Protein AF-0000000075334860 (afdb_homodimer)

Sequence (1524 aa):
MQYESEFEVPSGFGEIGAILVENEHHKEMYLKDIVLDGLPNGPVNVTCNSWLHSKHDNKQKRVFFTNKLYLPSQTPDGLKRYRAEELTILRGNGQGERKTYDRIYDYDVYNDLGDPDKKPELARPVLGGKQNPYPRRCRTGRPRCDTDQFSEKREGNFYVPRDEAFSEVKQLTFSAKTVYSVLHALVPSLETAFVDPDLGFPYFSAIDALFNEGVNLPPLKQEGFWNTLLPRLVKAIEDTGDNILLFETPETMDRDKFFWFRDEEFSRQTLAGLNPYSIRLITEWPLKSTLDPEIYGPPESAITTELIEKEIGGMISVEEAIKQKKLFILDYHDLFLPYVEKVRQLKSTTLYGSRTIFFLTPAGTLRPIAIELTRPPMNGKPQWKQVFLPSWHSTECWLWKLAKAHVLAHDAGYHQLVSHWLRTHCCTEPYVIATNRQLSVMHPIYRLLDPHFRYTMEINGLARQALVNADGIIESSFSPGKYSMEFSSVAYDKQWRFDHEALPKDLISRGLAVEDPSAPHGLKLTIEDYPFANDGLDLWDAIKQWVTDYVNHYYPDKSLVESDEELQAWWTEIRTVGHGDKKHEPWWPVLKTPKDLIEIITTIVWVTSGHHAAVNFGQYTYGGYFPNRPTTARCNIATEDPSDEQWKFFLEKPENALLNTFPSQIQATKVMAILDVLSTHSPDEEYLGKEIEPAWREDPVINAAFEKFRGKLMELEGIIDARNADPKLRNRNGAGMVPYELLKPFSEPGVTGKGVPYSISIMQYESEFEVPSGFGEIGAILVENEHHKEMYLKDIVLDGLPNGPVNVTCNSWLHSKHDNKQKRVFFTNKLYLPSQTPDGLKRYRAEELTILRGNGQGERKTYDRIYDYDVYNDLGDPDKKPELARPVLGGKQNPYPRRCRTGRPRCDTDQFSEKREGNFYVPRDEAFSEVKQLTFSAKTVYSVLHALVPSLETAFVDPDLGFPYFSAIDALFNEGVNLPPLKQEGFWNTLLPRLVKAIEDTGDNILLFETPETMDRDKFFWFRDEEFSRQTLAGLNPYSIRLITEWPLKSTLDPEIYGPPESAITTELIEKEIGGMISVEEAIKQKKLFILDYHDLFLPYVEKVRQLKSTTLYGSRTIFFLTPAGTLRPIAIELTRPPMNGKPQWKQVFLPSWHSTECWLWKLAKAHVLAHDAGYHQLVSHWLRTHCCTEPYVIATNRQLSVMHPIYRLLDPHFRYTMEINGLARQALVNADGIIESSFSPGKYSMEFSSVAYDKQWRFDHEALPKDLISRGLAVEDPSAPHGLKLTIEDYPFANDGLDLWDAIKQWVTDYVNHYYPDKSLVESDEELQAWWTEIRTVGHGDKKHEPWWPVLKTPKDLIEIITTIVWVTSGHHAAVNFGQYTYGGYFPNRPTTARCNIATEDPSDEQWKFFLEKPENALLNTFPSQIQATKVMAILDVLSTHSPDEEYLGKEIEPAWREDPVINAAFEKFRGKLMELEGIIDARNADPKLRNRNGAGMVPYELLKPFSEPGVTGKGVPYSISI

Foldseek 3Di:
DDDDDDDDDDPPNPDDFKDWDAAQDQAKDADAKDWDADDPVGIFIWGDRDIDHHCVVPVDIDMTGTLAFDFLVRDDPVCNVVLVVQLDQQCDDPADADDQQGNHWDWDWQQAQFACLVPVLRDDDTAPDQVQFFFTAGDRRAAAHPVDRSHHHNPDDLDDGNSQADDPQCCQQLNVVLVVCLQVPVLVQLCVQDVDQLFFDPDVVSLVCCAVPAGWTPQDPPLPSPCRRCVQFWDQDVPPRIIGGHHHDFLLCVQPVCLLVDQLSLQLCCQFNQPVLQKFFDQDPDFFAPDDCVFFNGGGAPDDQVQQCVVCVVPPGPVVQNVLRFKMKRWQARLCQVLQAVLLVDALFGAWGKMWMWGQDPLLGIGTAKMKTWHGDDPNDHIDIDIQGDDDDPLSNLLNSLRSLRVLLSSLLCLVLALACRLFLRLLNLLVSLLSNQPGPSHLVSVVQVQAARNSSVVNSSCSSAPSHRVHLLLSFFPPRSCSNSSSSVCCVPPDDLLCLQLVNSCVVRVQWDQACVDVLRIDGSRNLRLLSVLLSLLLVLLLLLLLLSLCVNDVDLVSFVPSRSNVSSLLCSLCPSSVNRNPPPRRQDGRGSVSVSSNSSSSQCSFWSSNLSNWQCCCNQPLSPSSRARGFRDDRQPPPHDPVSVVCCVVCVVVVSSSRGRRPSSNVSSNSSSQSRNWARQPFAFQLPDDDPSQCVDPSSVVSSPSSNVSLVVSLVVQVVLLVDVSSPSAHDRSHHGRASRNGDDHTGSDNHHITSGNDD/DDDDDDDDDDPVNPDDFKDWDAAQDQAKDADAKDWAADDPVGIFIWGDRDIHHHCVVPVDIDMTGTLAFDFLVGDDPVCNVVLVVQLDQQCDDPADADDQQGNHWDWDWQQAQFACLVPVLRDDDTAPDQVQFFFTAGDRRAAAHPVDRSHHHNPDDLDDGNSQADDPQCCQQLNVVLLVCLQVPVLVQLCVQDVDQLFFDPDVVSLVCCAVPAGWTPQDPPLPSPCRRCVQFWDQDVPPRIIGGHHHDFLLCVQPVCLLVDQLSLQLCCQFNQPVLQKFFDQDPDFFAPDDCVFFNGGGAPDDQVQQCVVCVVPPGPVVQNVLRFKMKRWQARLCQVLQAVLLVDALFGAWGKMWMWGQDPLLGIGTAKMKTWHGDDPNDHIDIDIQGDDDDPLSNLLNLLRSLRVLLSSLLCLVLALACRLFLRLLNLLVSLLSNQPGCSHLVSVVQVQAARNSSVVVSSCSSAPSHRVHLLLSFFPSRSCSNSSSSVCCVPPDDLLCLQLVNSCVVRVQWDQQCVDVLRIDGSRNLRLLSVLLSLLLVLLLLLLLLSLCVNDVDLVSFVPSRSNVSSLLCSLCPSSVNCNPPPRRQDGRGSVSVSSNSSSSQCSFWSSNLSNWQCCCNQPLSPSSRARGFRDDRQPPPHDPVSVVCCVVCVVVVSSSRGRRPSSNVSSNSSSQSRNWARQPFAFQLPDDDPSQCVDPSSVVSSPSSNVSLVVSLVVQVVLLVDVSSPSAHDRSHHGRASRNGDDHTGSDNHHITSGNDD

Secondary structure (DSSP, 8-state):
-------PPPGGG-S--EEEE---SSS-EEEEEEEE-S-TT--EEEEEEEEE--TTT--PPEEEE-S----GGG--HHHHHHHHHHHHHHH--S-SPPPTT-----EE-B--S--TTT-GGG--PPBSSSSS----EE---PPBPSS-TTSB--SS-----GGGSPPHHHHHHSTHHHHHHIIIIIHHHHHHH-S-TT---SSHHHHHHHHHT-EEEPPPS-HHHHHHH-TTTEEE-TTT--EEE-PPPPHHHHH-TTGGG-HHHHHHHHHHSS-TTS-EE--SSS-B--S-HHHH---B-S--HHHHHHHHTTT--HHHHHHTT-EEEEE-HHHHGGGHHHHTTSTT----EEEEEEEE-TTS-EEEEEEEEEE-SBTTB--EEEEE---SSHHHHHHHHHHHHHHHHHHHHHIIIIIIIIIIIIHHHHHHHHHHHHS-TTSHHHHHHGGGGTTHHHHHHHIIIIISSTTSHHHHHSTTGGGHHHHHHHHHHHH--SGGGSHHHHHHHTTSEEE-TTSGGGEEESSS--HHHHHHHHHHHHHHHHHHHHHHHH-SSHHHHHH-HHHHHHHHHIIIIITGGGTT-TTSPP--SHHHHHHHHHHHHHIIIIIHHHHHTTHHHHHSSGGGS-S---S--TTSS--HHHHHHHHH-HHHHHHHHSPPHHHHHHHHHHHHHHTPBPTT--BTTTSPPHHHHHSHHHHHHHHHHHHHHHHHHHHHHHHHH-TT-TTT-STTPPP--TT-S---SBS-S---BSSS--/-------PPPGGG----EEEE-B-SSS-EEEEEEEE-S-TT-PEEEEEEEEE-BTTT--PPEEEE-S----GGG--HHHHHHHHHHHHHHH--S-SPPPTT-----EE-B--S--TTT-GGG--PPBSSSSS----EE---PPBPSS-TTSB-SSS-----GGGSPPHHHHHHSIIIIIHHIIIIIHHHHHHH-S-TT---SSHHHHHHHHHT-EEEPPPS-HHHHHHH-TTTEEE-TTT--EEE-PPPPHHHHH-TTGGG-HHHHHHHHHHSS-TTS-EE--SSS-B--S-HHHH---B-S--HHHHHHHHTTT--HHHHHHTT-EEEEE-HHHHGGGHHHHTTSTT----EEEEEEEE-TTS-EEEEEEEEEE-SBTTB--EEEEE---SSHHHHHHHHHHHHHHHHHHHHHIIIIIIIIIIIIHHHHHHHHHHHHS-TTSHHHHHHGGGGTTHHHHHHHHHHHTSSTTSHHHHHSTTGGGHHHHHHHHHHHH--SGGGSHHHHHHHTTSEEE-TTSGGGEEESSS--HHHHHHHHHHHHHHHHHHHHHHHH-SSHHHHHH-HHHHHHHHHIIIIITGGGTT-TTSPP-SSHHHHHHHHHHHHHIIIIIHHHHHTTHHHHHSSGGGS-S---S--TTSS--HHHHHHHHH-HHHHHHHHSPPHHHHHHHHHHHHHHTPBPTT--BTTTSPPHHHHHSHHHHHHHHHHHHHHHHHHHHHHHHHH-TT-TTT-STTPPP--TT-S---SBS-S---BSSS--

pLDDT: mean 92.32, std 10.13, range [46.94, 98.88]

Nearest PDB structures (foldseek):
  8qdq-assembly1_A  TM=9.880E-01  e=8.635E-97  Vitis vinifera
  8qdq-assembly1_B  TM=9.876E-01  e=1.829E-94  Vitis vinifera
  8qdr-assembly1_A  TM=9.907E-01  e=5.209E-79  Vitis vinifera
  8qdr-assembly1_B  TM=9.875E-01  e=6.617E-78  Vitis vinifera
  2iuj-assembly1_A  TM=9.480E-01  e=3.236E-66  Glycine max

InterPro domains:
  IPR000907 Lipoxygenase [PTHR11771] (2-762)
  IPR001024 PLAT/LH2 domain [PF01477] (3-65)
  IPR001024 PLAT/LH2 domain [PS50095] (1-66)
  IPR001024 PLAT/LH2 domain [SM00308] (1-67)
  IPR001246 Lipoxygenase, plant [PR00468] (36-54)
  IPR001246 Lipoxygenase, plant [PR00468] (62-83)
  IPR001246 Lipoxygenase, plant [PR00468] (101-117)
  IPR001246 Lipoxygenase, plant [PR00468] (133-152)
  IPR001246 Lipoxygenase, plant [PR00468] (198-219)
  IPR001246 Lipoxygenase, plant [PR00468] (245-261)
  IPR001246 Lipoxygenase, plant [PR00468] (284-303)
  IPR001246 Lipoxygenase, plant [PR00468] (352-376)
  IPR001246 Lipoxygenase, plant [PR00468] (675-689)
  IPR013819 Lipoxygenase, C-terminal [PF00305] (78-745)
  IPR013819 Lipoxygenase, C-terminal [PR00087] (397-414)
  IPR013819 Lipoxygenase, C-terminal [PR00087] (415-432)
  IPR013819 Lipoxygenase, C-terminal [PR00087] (435-455)
  IPR013819 Lipoxygenase, C-terminal [PS51393] (69-762)
  IPR020833 Lipoxygenase, iron binding site [PS00711] (415-429)
  IPR020834 Lipoxygenase, conserved site [PS00081] (442-452)

Organism: Citrus sinensis (NCBI:txid2711)

Radius of gyration: 41.49 Å; Cα contacts (8 Å, |Δi|>4): 2979; chains: 2; bounding box: 71×150×88 Å

Solvent-accessible surface area (backbone atoms only — not comparable to full-atom values): 79457 Å² total; per-residue (Å²): 138,85,85,85,85,86,83,88,75,62,90,84,68,70,82,85,57,64,45,76,46,76,39,87,44,88,57,63,44,75,41,55,66,46,76,46,69,90,43,94,90,46,66,46,56,26,68,50,70,35,67,39,52,12,44,85,79,46,72,71,65,44,78,41,46,34,55,66,63,34,53,80,92,63,49,53,76,89,45,48,64,58,51,52,50,52,32,49,54,19,36,52,86,86,68,67,61,67,54,76,76,40,64,47,38,44,73,29,55,45,24,48,39,22,41,43,72,83,39,70,84,28,50,56,80,55,31,41,42,88,90,32,25,36,48,23,36,70,45,34,48,55,58,55,26,88,78,39,77,77,30,27,41,66,77,72,76,77,53,58,33,52,73,37,45,72,50,72,64,49,42,67,69,48,1,67,48,36,58,40,37,39,60,70,43,48,40,55,39,46,52,64,55,38,82,53,68,76,39,50,56,93,45,72,66,60,60,53,30,35,49,77,74,28,41,76,33,65,75,61,93,66,71,74,59,51,64,72,57,35,60,74,38,43,43,80,40,82,88,74,67,35,36,28,43,32,43,73,70,27,61,39,48,70,20,19,78,60,49,59,78,35,60,36,52,58,37,35,30,39,39,46,38,52,47,47,82,57,57,28,49,49,86,66,79,78,51,64,52,88,64,58,41,92,67,48,28,81,37,65,52,80,69,47,69,69,62,51,24,62,72,40,34,32,78,44,51,64,70,56,31,44,74,68,57,28,37,30,32,42,76,43,28,76,80,36,34,83,45,23,71,67,30,45,68,41,83,70,30,36,64,50,10,29,39,35,35,30,36,56,43,98,82,59,34,37,38,72,58,37,37,34,45,32,42,45,44,50,96,90,37,69,54,43,72,49,65,37,40,86,58,50,40,53,42,48,38,51,50,32,53,46,50,51,49,47,49,30,10,51,48,39,24,45,32,52,40,36,67,34,38,37,63,26,58,44,58,42,42,19,54,50,40,26,41,54,36,37,34,46,84,38,22,59,67,35,60,68,47,49,62,35,47,46,41,33,60,37,53,52,44,48,33,40,70,49,30,68,9,58,84,14,52,47,29,67,38,25,48,53,21,90,44,40,62,60,49,31,21,50,46,43,66,75,66,64,49,76,58,48,54,24,65,72,48,32,35,36,75,33,51,43,28,43,84,29,80,88,33,72,97,32,37,41,55,58,54,80,63,26,55,49,58,59,52,46,52,55,51,50,50,44,49,39,51,40,42,40,54,51,47,44,70,80,35,78,46,43,66,55,49,62,66,27,61,41,60,50,47,23,55,48,39,31,39,53,56,22,31,37,66,55,48,81,52,84,67,64,83,68,77,51,36,54,69,38,47,36,53,53,51,36,27,55,48,37,28,22,10,55,53,36,21,39,44,35,31,32,38,22,47,56,36,44,53,39,82,50,32,22,32,24,30,29,46,74,63,71,80,66,84,53,50,71,65,55,39,49,46,35,31,51,28,39,56,56,51,45,36,52,21,37,47,19,52,50,37,45,54,45,48,35,55,50,28,48,55,53,15,21,40,40,86,81,63,54,34,57,59,69,72,79,54,67,50,41,57,74,35,67,69,45,30,53,42,47,52,52,34,25,51,48,45,56,50,46,42,53,51,50,52,52,49,38,68,32,72,85,37,56,54,34,27,42,32,26,56,66,58,68,34,32,73,29,34,66,66,69,60,38,76,70,34,40,21,18,34,30,17,54,67,79,138,85,85,84,85,85,83,87,76,61,91,84,67,69,82,86,57,63,46,77,46,76,39,89,45,88,56,64,45,76,42,53,67,47,76,47,70,89,43,95,89,46,66,46,56,27,67,50,71,36,70,40,53,12,44,85,79,45,74,71,65,43,77,41,45,36,56,67,63,35,55,78,93,62,47,53,78,90,44,47,63,57,51,51,49,52,32,50,55,19,38,52,85,89,67,67,60,67,53,76,77,41,62,49,38,45,75,30,56,45,24,48,40,22,42,42,70,83,39,70,85,29,51,58,80,56,30,41,41,88,90,31,25,37,49,22,38,70,44,33,48,56,58,54,27,88,80,39,76,76,30,28,43,66,80,73,77,78,54,58,34,52,75,36,44,72,50,72,65,48,40,64,69,48,1,64,49,33,60,39,38,41,60,69,42,48,42,54,39,45,52,63,55,39,82,53,70,76,39,53,55,93,45,71,65,59,61,52,30,35,50,77,74,28,41,75,34,65,77,60,93,65,76,67,60,50,63,72,56,35,60,75,38,42,42,79,40,81,89,75,66,34,36,28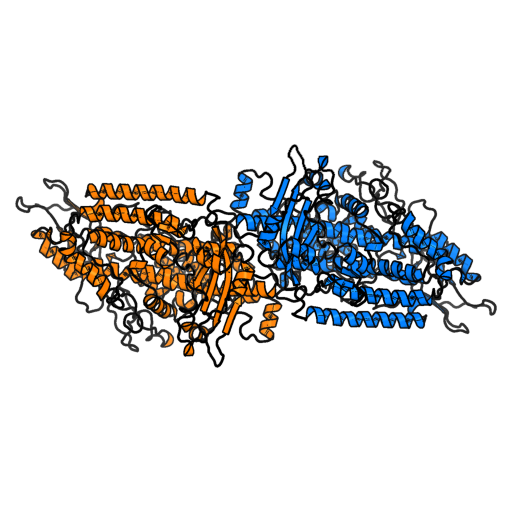,43,33,43,73,70,25,62,40,49,71,20,19,77,59,48,60,76,36,62,36,51,57,37,35,29,40,40,44,40,52,47,48,83,58,55,27,48,49,84,66,78,78,49,65,52,86,64,59,40,91,65,50,28,81,36,66,52,81,68,46,68,71,62,51,24,61,72,41,34,32,79,44,50,63,70,55,30,45,74,68,60,27,36,30,32,42,76,44,28,77,79,34,35,83,46,22,70,66,31,45,69,40,83,72,31,37,64,50,9,30,38,36,35,30,36,55,43,97,82,61,35,37,39,72,57,38,38,36,44,32,42,46,45,52,98,92,38,70,54,45,72,50,66,38,41,86,58,49,40,52,42,49,38,51,50,31,53,48,48,49,49,48,50,31,10,51,48,39,25,45,33,52,39,36,67,34,40,38,64,27,57,44,58,41,42,19,54,51,38,26,41,55,37,37,32,46,83,38,22,59,67,35,59,67,47,51,62,36,46,45,40,33,60,38,52,51,45,48,33,41,69,48,30,69,10,57,84,13,52,46,29,66,38,25,46,54,21,90,44,39,62,60,49,32,21,51,46,42,65,75,65,64,50,77,57,46,55,24,64,73,48,32,36,36,75,32,52,42,27,43,85,29,80,88,32,73,98,33,37,41,54,58,56,81,63,27,56,49,58,60,53,44,50,54,52,49,50,44,49,39,51,40,42,41,54,52,48,46,70,80,33,78,47,42,66,55,46,60,66,27,62,42,60,51,47,25,56,48,39,30,39,54,56,22,33,38,64,57,50,81,53,84,66,66,82,68,76,52,35,54,68,39,46,35,53,54,51,35,26,54,50,35,28,25,10,55,52,36,21,39,44,36,32,31,38,22,48,56,35,44,52,38,84,51,32,21,32,25,29,30,46,75,63,72,80,67,85,53,52,72,65,55,39,50,46,34,30,52,28,39,56,55,50,46,34,51,20,36,48,20,53,50,37,46,53,46,48,35,55,50,30,47,55,52,14,22,40,40,86,81,62,54,32,56,60,70,71,78,54,67,51,41,57,74,36,65,70,45,30,52,42,48,52,52,35,26,52,50,45,57,49,45,42,54,52,49,52,52,49,39,68,31,74,85,35,56,54,34,26,43,31,24,58,66,58,68,34,31,72,30,36,65,66,68,62,39,76,70,34,41,22,18,33,31,19,53,66,80

Structure (mmCIF, N/CA/C/O backbone):
data_AF-0000000075334860-model_v1
#
loop_
_entity.id
_entity.type
_entity.pdbx_description
1 polymer Lipoxygenase
#
loop_
_atom_site.group_PDB
_atom_site.id
_atom_site.type_symbol
_atom_site.label_atom_id
_atom_site.label_alt_id
_atom_site.label_comp_id
_atom_site.label_asym_id
_atom_site.label_entity_id
_atom_site.label_seq_id
_atom_site.pdbx_PDB_ins_code
_atom_site.Cartn_x
_atom_site.Cartn_y
_atom_site.Cartn_z
_atom_site.occupancy
_atom_site.B_iso_or_equiv
_atom_site.auth_seq_id
_atom_site.auth_comp_id
_atom_site.auth_asym_id
_atom_site.auth_atom_id
_atom_site.pdbx_PDB_model_num
ATOM 1 N N . MET A 1 1 ? 4.57 58.969 -5.781 1 73.69 1 MET A N 1
ATOM 2 C CA . MET A 1 1 ? 4.41 60.406 -5.895 1 73.69 1 MET A CA 1
ATOM 3 C C . MET A 1 1 ? 5.078 61.125 -4.727 1 73.69 1 MET A C 1
ATOM 5 O O . MET A 1 1 ? 5.023 60.656 -3.59 1 73.69 1 MET A O 1
ATOM 9 N N . GLN A 1 2 ? 5.852 61.938 -4.996 1 82.25 2 GLN A N 1
ATOM 10 C CA . GLN A 1 2 ? 6.547 62.75 -3.984 1 82.25 2 GLN A CA 1
ATOM 11 C C . GLN A 1 2 ? 6.066 64.188 -3.992 1 82.25 2 GLN A C 1
ATOM 13 O O . GLN A 1 2 ? 5.879 64.75 -5.059 1 82.25 2 GLN A O 1
ATOM 18 N N . TYR A 1 3 ? 5.648 64.688 -2.824 1 82.81 3 TYR A N 1
ATOM 19 C CA . TYR A 1 3 ? 5.273 66.062 -2.652 1 82.81 3 TYR A CA 1
ATOM 20 C C . TYR A 1 3 ? 6.328 66.812 -1.855 1 82.81 3 TYR A C 1
ATOM 22 O O . TYR A 1 3 ? 6.949 66.25 -0.949 1 82.81 3 TYR A O 1
ATOM 30 N N . GLU A 1 4 ? 6.555 68 -2.34 1 84.56 4 GLU A N 1
ATOM 31 C CA . GLU A 1 4 ? 7.52 68.812 -1.633 1 84.56 4 GLU A CA 1
ATOM 32 C C . GLU A 1 4 ? 6.902 70.188 -1.248 1 84.56 4 GLU A C 1
ATOM 34 O O . GLU A 1 4 ? 6.152 70.75 -2.027 1 84.56 4 GLU A O 1
ATOM 39 N N . SER A 1 5 ? 7.023 70.5 -0.033 1 81.62 5 SER A N 1
ATOM 40 C CA . SER A 1 5 ? 6.602 71.812 0.449 1 81.62 5 SER A CA 1
ATOM 41 C C . SER A 1 5 ? 7.672 72.438 1.325 1 81.62 5 SER A C 1
ATOM 43 O O . SER A 1 5 ? 8.492 71.75 1.918 1 81.62 5 SER A O 1
ATOM 45 N N . GLU A 1 6 ? 7.609 73.812 1.323 1 83.88 6 GLU A N 1
ATOM 46 C CA . GLU A 1 6 ? 8.57 74.562 2.137 1 83.88 6 GLU A CA 1
ATOM 47 C C . GLU A 1 6 ? 7.863 75.438 3.197 1 83.88 6 GLU A C 1
ATOM 49 O O . GLU A 1 6 ? 6.816 76 2.928 1 83.88 6 GLU A O 1
ATOM 54 N N . PHE A 1 7 ? 8.305 75.25 4.348 1 82.94 7 PHE A N 1
ATOM 55 C CA . PHE A 1 7 ? 7.777 76.125 5.395 1 82.94 7 PHE A CA 1
ATOM 56 C C . PHE A 1 7 ? 8.883 76.562 6.348 1 82.94 7 PHE A C 1
ATOM 58 O O . PHE A 1 7 ? 9.977 76 6.332 1 82.94 7 PHE A O 1
ATOM 65 N N . GLU A 1 8 ? 8.68 77.75 7.176 1 80.81 8 GLU A N 1
ATOM 66 C CA . GLU A 1 8 ? 9.648 78.25 8.117 1 80.81 8 GLU A CA 1
ATOM 67 C C . GLU A 1 8 ? 9.344 77.812 9.547 1 80.81 8 GLU A C 1
ATOM 69 O O . GLU A 1 8 ? 8.195 77.875 9.984 1 80.81 8 GLU A O 1
ATOM 74 N N . VAL A 1 9 ? 10.289 77.312 10.156 1 81.94 9 VAL A N 1
ATOM 75 C CA . VAL A 1 9 ? 10.172 76.875 11.555 1 81.94 9 VAL A CA 1
ATOM 76 C C . VAL A 1 9 ? 10.875 77.938 12.445 1 81.94 9 VAL A C 1
ATOM 78 O O . VAL A 1 9 ? 12.07 78.188 12.281 1 81.94 9 VAL A O 1
ATOM 81 N N . PRO A 1 10 ? 10.133 78.5 13.297 1 81.88 10 PRO A N 1
ATOM 82 C CA . PRO A 1 10 ? 10.766 79.562 14.156 1 81.88 10 PRO A CA 1
ATOM 83 C C . PRO A 1 10 ? 11.875 78.938 15.023 1 81.88 10 PRO A C 1
ATOM 85 O O . PRO A 1 10 ? 11.836 77.75 15.391 1 81.88 10 PRO A O 1
ATOM 88 N N . SER A 1 11 ? 12.797 79.75 15.328 1 74.69 11 SER A N 1
ATOM 89 C CA . SER A 1 11 ? 13.977 79.375 16.078 1 74.69 11 SER A CA 1
ATOM 90 C C . SER A 1 11 ? 13.586 78.812 17.453 1 74.69 11 SER A C 1
ATOM 92 O O . SER A 1 11 ? 14.258 77.938 18 1 74.69 11 SER A O 1
ATOM 94 N N . GLY A 1 12 ? 12.453 79.188 18 1 76.94 12 GLY A N 1
ATOM 95 C CA . GLY A 1 12 ? 12.062 78.812 19.344 1 76.94 12 GLY A CA 1
ATOM 96 C C . GLY A 1 12 ? 11.18 77.562 19.328 1 76.94 12 GLY A C 1
ATOM 97 O O . GLY A 1 12 ? 10.727 77.125 20.391 1 76.94 12 GLY A O 1
ATOM 98 N N . PHE A 1 13 ? 11.055 76.875 18.234 1 80.25 13 PHE A N 1
ATOM 99 C CA . PHE A 1 13 ? 10.094 75.812 18.078 1 80.25 13 PHE A CA 1
ATOM 100 C C . PHE A 1 13 ? 10.586 74.562 18.781 1 80.25 13 PHE A C 1
ATOM 102 O O . PHE A 1 13 ? 9.781 73.688 19.234 1 80.25 13 PHE A O 1
ATOM 109 N N . GLY A 1 14 ? 11.82 74.375 19.125 1 81.31 14 GLY A N 1
ATOM 110 C CA . GLY A 1 14 ? 12.359 73.188 19.719 1 81.31 14 GLY A CA 1
ATOM 111 C C . GLY A 1 14 ? 12.453 72 18.75 1 81.31 14 GLY A C 1
ATOM 112 O O . GLY A 1 14 ? 12.492 72.188 17.531 1 81.31 14 GLY A O 1
ATOM 113 N N . GLU A 1 15 ? 12.516 70.75 19.297 1 86.75 15 GLU A N 1
ATOM 114 C CA . GLU A 1 15 ? 12.648 69.562 18.484 1 86.75 15 GLU A CA 1
ATOM 115 C C . GLU A 1 15 ? 11.289 69.125 17.953 1 86.75 15 GLU A C 1
ATOM 117 O O . GLU A 1 15 ? 10.312 69.062 18.688 1 86.75 15 GLU A O 1
ATOM 122 N N . ILE A 1 16 ? 11.234 68.812 16.656 1 89.12 16 ILE A N 1
ATOM 123 C CA . ILE A 1 16 ? 9.992 68.375 16.031 1 89.12 16 ILE A CA 1
ATOM 124 C C . ILE A 1 16 ? 9.719 66.875 16.406 1 89.12 16 ILE A C 1
ATOM 126 O O . ILE A 1 16 ? 10.562 66 16.219 1 89.12 16 ILE A O 1
ATOM 130 N N . GLY A 1 17 ? 8.547 66.688 16.969 1 91.69 17 GLY A N 1
ATOM 131 C CA . GLY A 1 17 ? 8.188 65.375 17.406 1 91.69 17 GLY A CA 1
ATOM 132 C C . GLY A 1 17 ? 7.039 64.75 16.609 1 91.69 17 GLY A C 1
ATOM 133 O O . GLY A 1 17 ? 6.863 63.531 16.594 1 91.69 17 GLY A O 1
ATOM 134 N N . ALA A 1 18 ? 6.23 65.562 15.938 1 94.44 18 ALA A N 1
ATOM 135 C CA . ALA A 1 18 ? 5.07 65.125 15.188 1 94.44 18 ALA A CA 1
ATOM 136 C C . ALA A 1 18 ? 4.684 66.062 14.094 1 94.44 18 ALA A C 1
ATOM 138 O O . ALA A 1 18 ? 5.148 67.25 14.086 1 94.44 18 ALA A O 1
ATOM 139 N N . ILE A 1 19 ? 3.977 65.625 13.203 1 93 19 ILE A N 1
ATOM 140 C CA . ILE A 1 19 ? 3.443 66.438 12.117 1 93 19 ILE A CA 1
ATOM 141 C C . ILE A 1 19 ? 1.95 66.125 11.953 1 93 19 ILE A C 1
ATOM 143 O O . ILE A 1 19 ? 1.51 65 12.023 1 93 19 ILE A O 1
ATOM 147 N N . LEU A 1 20 ? 1.154 67.188 11.859 1 94.19 20 LEU A N 1
ATOM 148 C CA . LEU A 1 20 ? -0.265 67.062 11.539 1 94.19 20 LEU A CA 1
ATOM 149 C C . LEU A 1 20 ? -0.5 67.188 10.039 1 94.19 20 LEU A C 1
ATOM 151 O O . LEU A 1 20 ? 0.038 68.062 9.398 1 94.19 20 LEU A O 1
ATOM 155 N N . VAL A 1 21 ? -1.229 66.25 9.531 1 94.19 21 VAL A N 1
ATOM 156 C CA . VAL A 1 21 ? -1.455 66.188 8.086 1 94.19 21 VAL A CA 1
ATOM 157 C C . VAL A 1 21 ? -2.955 66.188 7.801 1 94.19 21 VAL A C 1
ATOM 159 O O . VAL A 1 21 ? -3.707 65.438 8.477 1 94.19 21 VAL A O 1
ATOM 162 N N . GLU A 1 22 ? -3.369 66.938 6.852 1 93.88 22 GLU A N 1
ATOM 163 C CA . GLU A 1 22 ? -4.734 66.938 6.328 1 93.88 22 GLU A CA 1
ATOM 164 C C . GLU A 1 22 ? -4.746 66.625 4.832 1 93.88 22 GLU A C 1
ATOM 166 O O . GLU A 1 22 ? -3.971 67.188 4.07 1 93.88 22 GLU A O 1
ATOM 171 N N . ASN A 1 23 ? -5.539 65.688 4.395 1 94 23 ASN A N 1
ATOM 172 C CA . ASN A 1 23 ? -5.695 65.375 2.986 1 94 23 ASN A CA 1
ATOM 173 C C . ASN A 1 23 ? -6.809 66.188 2.33 1 94 23 ASN A C 1
ATOM 175 O O . ASN A 1 23 ? -7.992 65.875 2.549 1 94 23 ASN A O 1
ATOM 179 N N . GLU A 1 24 ? -6.504 67 1.464 1 92.31 24 GLU A N 1
ATOM 180 C CA . GLU A 1 24 ? -7.457 67.875 0.833 1 92.31 24 GLU A CA 1
ATOM 181 C C . GLU A 1 24 ? -8.117 67.25 -0.383 1 92.31 24 GLU A C 1
ATOM 183 O O . GLU A 1 24 ? -9.086 67.812 -0.925 1 92.31 24 GLU A O 1
ATOM 188 N N . HIS A 1 25 ? -7.602 66.125 -0.707 1 91.25 25 HIS A N 1
ATOM 189 C CA . HIS A 1 25 ? -8.164 65.438 -1.851 1 91.25 25 HIS A CA 1
ATOM 190 C C . HIS A 1 25 ? -9.445 64.688 -1.469 1 91.25 25 HIS A C 1
ATOM 192 O O . HIS A 1 25 ? -9.695 64.438 -0.287 1 91.25 25 HIS A O 1
ATOM 198 N N . HIS A 1 26 ? -10.266 64.312 -2.465 1 91.69 26 HIS A N 1
ATOM 199 C CA . HIS A 1 26 ? -11.531 63.625 -2.227 1 91.69 26 HIS A CA 1
ATOM 200 C C . HIS A 1 26 ? -11.328 62.125 -1.983 1 91.69 26 HIS A C 1
ATOM 202 O O . HIS A 1 26 ? -12.195 61.469 -1.403 1 91.69 26 HIS A O 1
ATOM 208 N N . LYS A 1 27 ? -10.188 61.688 -2.404 1 92 27 LYS A N 1
ATOM 209 C CA . LYS A 1 27 ? -9.891 60.281 -2.219 1 92 27 LYS A CA 1
ATOM 210 C C . LYS A 1 27 ? -8.836 60.094 -1.138 1 92 27 LYS A C 1
ATOM 212 O O . LYS A 1 27 ? -8.023 60.969 -0.884 1 92 27 LYS A O 1
ATOM 217 N N . GLU A 1 28 ? -8.852 58.938 -0.512 1 91.62 28 GLU A N 1
ATOM 218 C CA . GLU A 1 28 ? -7.816 58.594 0.464 1 91.62 28 GLU A CA 1
ATOM 219 C C . GLU A 1 28 ? -6.441 58.5 -0.196 1 91.62 28 GLU A C 1
ATOM 221 O O . GLU A 1 28 ? -6.344 58.344 -1.414 1 91.62 28 GLU A O 1
ATOM 226 N N . MET A 1 29 ? -5.477 58.656 0.51 1 91 29 MET A N 1
ATOM 227 C CA . MET A 1 29 ? -4.102 58.562 0.033 1 91 29 MET A CA 1
ATOM 228 C C . MET A 1 29 ? -3.24 57.781 1.021 1 91 29 MET A C 1
ATOM 230 O O . MET A 1 29 ? -3.459 57.844 2.23 1 91 29 MET A O 1
ATOM 234 N N . TYR A 1 30 ? -2.375 56.969 0.511 1 91.69 30 TYR A N 1
ATOM 235 C CA . TYR A 1 30 ? -1.42 56.25 1.363 1 91.69 30 TYR A CA 1
ATOM 236 C C . TYR A 1 30 ? -0.142 57.062 1.531 1 91.69 30 TYR A C 1
ATOM 238 O O . TYR A 1 30 ? 0.539 57.375 0.549 1 91.69 30 TYR A O 1
ATOM 246 N N . LEU A 1 31 ? 0.115 57.438 2.699 1 92.12 31 LEU A N 1
ATOM 247 C CA . LEU A 1 31 ? 1.316 58.219 3.012 1 92.12 31 LEU A CA 1
ATOM 248 C C . LEU A 1 31 ? 2.432 57.281 3.508 1 92.12 31 LEU A C 1
ATOM 250 O O . LEU A 1 31 ? 2.293 56.656 4.551 1 92.12 31 LEU A O 1
ATOM 254 N N . LYS A 1 32 ? 3.506 57.25 2.867 1 91.88 32 LYS A N 1
ATOM 255 C CA . LYS A 1 32 ? 4.617 56.375 3.225 1 91.88 32 LYS A CA 1
ATOM 256 C C . LYS A 1 32 ? 5.52 57.031 4.266 1 91.88 32 LYS A C 1
ATOM 258 O O . LYS A 1 32 ? 5.645 56.531 5.387 1 91.88 32 LYS A O 1
ATOM 263 N N . ASP A 1 33 ? 6.117 58.156 3.922 1 92.62 33 ASP A N 1
ATOM 264 C CA . ASP A 1 33 ? 7.008 58.844 4.848 1 92.62 33 ASP A CA 1
ATOM 265 C C . ASP A 1 33 ? 7.031 60.344 4.562 1 92.62 33 ASP A C 1
ATOM 267 O O . ASP A 1 33 ? 6.594 60.781 3.498 1 92.62 33 ASP A O 1
ATOM 271 N N . ILE A 1 34 ? 7.414 61.125 5.527 1 92.25 34 ILE A N 1
ATOM 272 C CA . ILE A 1 34 ? 7.66 62.562 5.449 1 92.25 34 ILE A CA 1
ATOM 273 C C . ILE A 1 34 ? 9.07 62.875 5.961 1 92.25 34 ILE A C 1
ATOM 275 O O . ILE A 1 34 ? 9.445 62.438 7.051 1 92.25 34 ILE A O 1
ATOM 279 N N . VAL A 1 35 ? 9.789 63.531 5.113 1 91.31 35 VAL A N 1
ATOM 280 C CA . VAL A 1 35 ? 11.141 63.938 5.504 1 91.31 35 VAL A CA 1
ATOM 281 C C . VAL A 1 35 ? 11.219 65.438 5.648 1 91.31 35 VAL A C 1
ATOM 283 O O . VAL A 1 35 ? 10.906 66.188 4.711 1 91.31 35 VAL A O 1
ATOM 286 N N . LEU A 1 36 ? 11.508 65.875 6.82 1 88.38 36 LEU A N 1
ATOM 287 C CA . LEU A 1 36 ? 11.766 67.312 7.07 1 88.38 36 LEU A CA 1
ATOM 288 C C . LEU A 1 36 ? 13.258 67.625 7 1 88.38 36 LEU A C 1
ATOM 290 O O . LEU A 1 36 ? 14.016 67.188 7.879 1 88.38 36 LEU A O 1
ATOM 294 N N . ASP A 1 37 ? 13.578 68.312 5.973 1 87.75 37 ASP A N 1
ATOM 295 C CA . ASP A 1 37 ? 14.977 68.625 5.738 1 87.75 37 ASP A CA 1
ATOM 296 C C . ASP A 1 37 ? 15.258 70.062 6.055 1 87.75 37 ASP A C 1
ATOM 298 O O . ASP A 1 37 ? 14.328 70.875 6.168 1 87.75 37 ASP A O 1
ATOM 302 N N . GLY A 1 38 ? 16.531 70.438 6.34 1 82.25 38 GLY A N 1
ATOM 303 C CA . GLY A 1 38 ? 16.938 71.875 6.535 1 82.25 38 GLY A CA 1
ATOM 304 C C . GLY A 1 38 ? 16.984 72.25 7.996 1 82.25 38 GLY A C 1
ATOM 305 O O . GLY A 1 38 ? 17.031 73.438 8.312 1 82.25 38 GLY A O 1
ATOM 306 N N . LEU A 1 39 ? 16.844 71.312 8.758 1 84.62 39 LEU A N 1
ATOM 307 C CA . LEU A 1 39 ? 16.906 71.562 10.188 1 84.62 39 LEU A CA 1
ATOM 308 C C . LEU A 1 39 ? 18.344 71.5 10.703 1 84.62 39 LEU A C 1
ATOM 310 O O . LEU A 1 39 ? 19.188 70.875 10.133 1 84.62 39 LEU A O 1
ATOM 314 N N . PRO A 1 40 ? 18.656 72.312 11.703 1 80.12 40 PRO A N 1
ATOM 315 C CA . PRO A 1 40 ? 20.031 72.375 12.203 1 80.12 40 PRO A CA 1
ATOM 316 C C . PRO A 1 40 ? 20.609 71 12.609 1 80.12 40 PRO A C 1
ATOM 318 O O . PRO A 1 40 ? 21.797 70.75 12.422 1 80.12 40 PRO A O 1
ATOM 321 N N . ASN A 1 41 ? 19.75 70.188 13.117 1 80.25 41 ASN A N 1
ATOM 322 C CA . ASN A 1 41 ? 20.25 68.938 13.617 1 80.25 41 ASN A CA 1
ATOM 323 C C . ASN A 1 41 ? 20.062 67.812 12.586 1 80.25 41 ASN A C 1
ATOM 325 O O . ASN A 1 41 ? 20.078 66.625 12.93 1 80.25 41 ASN A O 1
ATOM 329 N N . GLY A 1 42 ? 19.828 68.188 11.32 1 82.38 42 GLY A N 1
ATOM 330 C CA . GLY A 1 42 ? 19.672 67.25 10.266 1 82.38 42 GLY A CA 1
ATOM 331 C C . GLY A 1 42 ? 18.219 66.938 9.945 1 82.38 42 GLY A C 1
ATOM 332 O O . GLY A 1 42 ? 17.312 67.5 10.578 1 82.38 42 GLY A O 1
ATOM 333 N N . PRO A 1 43 ? 18.062 66 9.047 1 87.31 43 PRO A N 1
ATOM 334 C CA . PRO A 1 43 ? 16.688 65.688 8.633 1 87.31 43 PRO A CA 1
ATOM 335 C C . PRO A 1 43 ? 15.93 64.875 9.656 1 87.31 43 PRO A C 1
ATOM 337 O O . PRO A 1 43 ? 16.531 64 10.328 1 87.31 43 PRO A O 1
ATOM 340 N N . VAL A 1 44 ? 14.664 65.188 9.812 1 87.19 44 VAL A N 1
ATOM 341 C CA . VAL A 1 44 ? 13.758 64.375 10.656 1 87.19 44 VAL A CA 1
ATOM 342 C C . VAL A 1 44 ? 12.844 63.531 9.789 1 87.19 44 VAL A C 1
ATOM 344 O O . VAL A 1 44 ? 12.18 64.062 8.883 1 87.19 44 VAL A O 1
ATOM 347 N N . ASN A 1 45 ? 12.875 62.25 10.109 1 88.19 45 ASN A N 1
ATOM 348 C CA . ASN A 1 45 ? 12.07 61.312 9.344 1 88.19 45 ASN A CA 1
ATOM 349 C C . ASN A 1 45 ? 10.797 60.906 10.094 1 88.19 45 ASN A C 1
ATOM 351 O O . ASN A 1 45 ? 10.844 60.625 11.289 1 88.19 45 ASN A O 1
ATOM 355 N N . VAL A 1 46 ? 9.703 60.969 9.383 1 92 46 VAL A N 1
ATOM 356 C CA . VAL A 1 46 ? 8.406 60.531 9.883 1 92 46 VAL A CA 1
ATOM 357 C C . VAL A 1 46 ? 7.898 59.375 9.023 1 92 46 VAL A C 1
ATOM 359 O O . VAL A 1 46 ? 7.523 59.562 7.867 1 92 46 VAL A O 1
ATOM 362 N N . THR A 1 47 ? 7.996 58.188 9.609 1 92.12 47 THR A N 1
ATOM 363 C CA . THR A 1 47 ? 7.426 57.031 8.922 1 92.12 47 THR A CA 1
ATOM 364 C C . THR A 1 47 ? 5.914 56.969 9.141 1 92.12 47 THR A C 1
ATOM 366 O O . THR A 1 47 ? 5.453 56.781 10.266 1 92.12 47 THR A O 1
ATOM 369 N N . CYS A 1 48 ? 5.156 57.125 8.125 1 92.62 48 CYS A N 1
ATOM 370 C CA . CYS A 1 48 ? 3.703 57.156 8.242 1 92.62 48 CYS A CA 1
ATOM 371 C C . CYS A 1 48 ? 3.09 55.812 7.93 1 92.62 48 CYS A C 1
ATOM 373 O O . CYS A 1 48 ? 2.363 55.25 8.75 1 92.62 48 CYS A O 1
ATOM 375 N N . ASN A 1 49 ? 3.471 55.219 6.77 1 90.31 49 ASN A N 1
ATOM 376 C CA . ASN A 1 49 ? 2.932 53.938 6.301 1 90.31 49 ASN A CA 1
ATOM 377 C C . ASN A 1 49 ? 1.47 53.781 6.707 1 90.31 49 ASN A C 1
ATOM 379 O O . ASN A 1 49 ? 1.104 52.781 7.32 1 90.31 49 ASN A O 1
ATOM 383 N N . SER A 1 50 ? 0.674 54.688 6.312 1 92.88 50 SER A N 1
ATOM 384 C CA . SER A 1 50 ? -0.722 54.688 6.738 1 92.88 50 SER A CA 1
ATOM 385 C C . SER A 1 50 ? -1.606 55.375 5.691 1 92.88 50 SER A C 1
ATOM 387 O O . SER A 1 50 ? -1.161 56.281 4.984 1 92.88 50 SER A O 1
ATOM 389 N N . TRP A 1 51 ? -2.785 54.938 5.672 1 92.31 51 TRP A N 1
ATOM 390 C CA . TRP A 1 51 ? -3.783 55.594 4.824 1 92.31 51 TRP A CA 1
ATOM 391 C C . TRP A 1 51 ? -4.336 56.844 5.484 1 92.31 51 TRP A C 1
ATOM 393 O O . TRP A 1 51 ? -4.547 56.875 6.695 1 92.31 51 TRP A O 1
ATOM 403 N N . LEU A 1 52 ? -4.445 57.812 4.664 1 92.81 52 LEU A N 1
ATOM 404 C CA . LEU A 1 52 ? -4.996 59.094 5.098 1 92.81 52 LEU A CA 1
ATOM 405 C C . LEU A 1 52 ? -6.359 59.344 4.465 1 92.81 52 LEU A C 1
ATOM 407 O O . LEU A 1 52 ? -6.488 59.344 3.236 1 92.81 52 LEU A O 1
ATOM 411 N N . HIS A 1 53 ? -7.371 59.5 5.316 1 93.06 53 HIS A N 1
ATOM 412 C CA . HIS A 1 53 ? -8.719 59.75 4.816 1 93.06 53 HIS A CA 1
ATOM 413 C C . HIS A 1 53 ? -8.828 61.156 4.215 1 93.06 53 HIS A C 1
ATOM 415 O O . HIS A 1 53 ? -8.016 62.031 4.516 1 93.06 53 HIS A O 1
ATOM 421 N N . SER A 1 54 ? -9.859 61.344 3.467 1 93.75 54 SER A N 1
ATOM 422 C CA . SER A 1 54 ? -10.164 62.688 2.924 1 93.75 54 SER A CA 1
ATOM 423 C C . SER A 1 54 ? -10.734 63.594 3.994 1 93.75 54 SER A C 1
ATOM 425 O O . SER A 1 54 ? -11.523 63.156 4.84 1 93.75 54 SER A O 1
ATOM 427 N N . LYS A 1 55 ? -10.375 64.875 3.885 1 93.88 55 LYS A N 1
ATOM 428 C CA . LYS A 1 55 ? -10.945 65.812 4.812 1 93.88 55 LYS A CA 1
ATOM 429 C C . LYS A 1 55 ? -12.461 65.875 4.695 1 93.88 55 LYS A C 1
ATOM 431 O O . LYS A 1 55 ? -13.148 66.312 5.629 1 93.88 55 LYS A O 1
ATOM 436 N N . HIS A 1 56 ? -13.023 65.312 3.602 1 93.38 56 HIS A N 1
ATOM 437 C CA . HIS A 1 56 ? -14.461 65.312 3.357 1 93.38 56 HIS A CA 1
ATOM 438 C C . HIS A 1 56 ? -15.125 64.125 4.066 1 93.38 56 HIS A C 1
ATOM 440 O O . HIS A 1 56 ? -16.344 64.125 4.285 1 93.38 56 HIS A O 1
ATOM 446 N N . ASP A 1 57 ? -14.352 63.188 4.34 1 92.88 57 ASP A N 1
ATOM 447 C CA . ASP A 1 57 ? -14.859 62.031 5.105 1 92.88 57 ASP A CA 1
ATOM 448 C C . ASP A 1 57 ? -14.734 62.312 6.605 1 92.88 57 ASP A C 1
ATOM 450 O O . ASP A 1 57 ? -15.617 61.906 7.379 1 92.88 57 ASP A O 1
ATOM 454 N N . ASN A 1 58 ? -13.641 62.844 7.02 1 91.25 58 ASN A N 1
ATOM 455 C CA . ASN A 1 58 ? -13.32 63.188 8.398 1 91.25 58 ASN A CA 1
ATOM 456 C C . ASN A 1 58 ? -12.438 64.438 8.492 1 91.25 58 ASN A C 1
ATOM 458 O O . ASN A 1 58 ? -11.32 64.438 7.965 1 91.25 58 ASN A O 1
ATOM 462 N N . LYS A 1 59 ? -12.773 65.375 9.211 1 91.5 59 LYS A N 1
ATOM 463 C CA . LYS A 1 59 ? -12.094 66.688 9.25 1 91.5 59 LYS A CA 1
ATOM 464 C C . LYS A 1 59 ? -10.922 66.625 10.227 1 91.5 59 LYS A C 1
ATOM 466 O O . LYS A 1 59 ? -10.07 67.5 10.211 1 91.5 59 LYS A O 1
ATOM 471 N N . GLN A 1 60 ? -10.938 65.688 10.898 1 91.19 60 GLN A N 1
ATOM 472 C CA . GLN A 1 60 ? -9.867 65.562 11.883 1 91.19 60 GLN A CA 1
ATOM 473 C C . GLN A 1 60 ? -8.508 65.375 11.211 1 91.19 60 GLN A C 1
ATOM 475 O O . GLN A 1 60 ? -8.359 64.438 10.391 1 91.19 60 GLN A O 1
ATOM 480 N N . LYS A 1 61 ? -7.5 66.125 11.617 1 94.12 61 LYS A N 1
ATOM 481 C CA . LYS A 1 61 ? -6.148 66 11.094 1 94.12 61 LYS A CA 1
ATOM 482 C C . LYS A 1 61 ? -5.477 64.75 11.68 1 94.12 61 LYS A C 1
ATOM 484 O O . LYS A 1 61 ? -5.707 64.375 12.844 1 94.12 61 LYS A O 1
ATOM 489 N N . ARG A 1 62 ? -4.613 64.188 10.844 1 95.25 62 ARG A N 1
ATOM 490 C CA . ARG A 1 62 ? -3.859 63 11.266 1 95.25 62 ARG A CA 1
ATOM 491 C C . ARG A 1 62 ? -2.51 63.406 11.852 1 95.25 62 ARG A C 1
ATOM 493 O O . ARG A 1 62 ? -1.832 64.25 11.32 1 95.25 62 ARG A O 1
ATOM 500 N N . VAL A 1 63 ? -2.24 62.844 12.984 1 95.44 63 VAL A N 1
ATOM 501 C CA . VAL A 1 63 ? -0.931 63.094 13.586 1 95.44 63 VAL A CA 1
ATOM 502 C C . VAL A 1 63 ? 0.025 61.938 13.219 1 95.44 63 VAL A C 1
ATOM 504 O O . VAL A 1 63 ? -0.349 60.781 13.258 1 95.44 63 VAL A O 1
ATOM 507 N N . PHE A 1 64 ? 1.212 62.219 12.781 1 95.81 64 PHE A N 1
ATOM 508 C CA . PHE A 1 64 ? 2.303 61.281 12.555 1 95.81 64 PHE A CA 1
ATOM 509 C C . PHE A 1 64 ? 3.52 61.656 13.391 1 95.81 64 PHE A C 1
ATOM 511 O O . PHE A 1 64 ? 4.004 62.781 13.328 1 95.81 64 PHE A O 1
ATOM 518 N N . PHE A 1 65 ? 3.955 60.75 14.188 1 95.75 65 PHE A N 1
ATOM 519 C CA . PHE A 1 65 ? 5.09 60.969 15.07 1 95.75 65 PHE A CA 1
ATOM 520 C C . PHE A 1 65 ? 6.395 60.594 14.391 1 95.75 65 PHE A C 1
ATOM 522 O O . PHE A 1 65 ? 6.398 59.781 13.453 1 95.75 65 PHE A O 1
ATOM 529 N N . THR A 1 66 ? 7.484 61.125 14.844 1 93.06 66 THR A N 1
ATOM 530 C CA . THR A 1 66 ? 8.797 60.719 14.359 1 93.06 66 THR A CA 1
ATOM 531 C C . THR A 1 66 ? 9.117 59.281 14.797 1 93.06 66 THR A C 1
ATOM 533 O O . THR A 1 66 ? 8.359 58.688 15.562 1 93.06 66 THR A O 1
ATOM 536 N N . ASN A 1 67 ? 10.195 58.781 14.383 1 91.75 67 ASN A N 1
ATOM 537 C CA . ASN A 1 67 ? 10.555 57.375 14.633 1 91.75 67 ASN A CA 1
ATOM 538 C C . ASN A 1 67 ? 11.133 57.188 16.031 1 91.75 67 ASN A C 1
ATOM 540 O O . ASN A 1 67 ? 11.445 56.062 16.438 1 91.75 67 ASN A O 1
ATOM 544 N N . LYS A 1 68 ? 11.219 58.25 16.75 1 91.94 68 LYS A N 1
ATOM 545 C CA . LYS A 1 68 ? 11.711 58.156 18.125 1 91.94 68 LYS A CA 1
ATOM 546 C C . LYS A 1 68 ? 10.648 57.531 19.031 1 91.94 68 LYS A C 1
ATOM 548 O O . LYS A 1 68 ? 9.477 57.906 18.969 1 91.94 68 LYS A O 1
ATOM 553 N N . LEU A 1 69 ? 11.07 56.656 19.875 1 95.56 69 LEU A N 1
ATOM 554 C CA . LEU A 1 69 ? 10.141 55.938 20.734 1 95.56 69 LEU A CA 1
ATOM 555 C C . LEU A 1 69 ? 10.266 56.438 22.188 1 95.56 69 LEU A C 1
ATOM 557 O O . LEU A 1 69 ? 11.375 56.719 22.641 1 95.56 69 LEU A O 1
ATOM 561 N N . TYR A 1 70 ? 9.125 56.5 22.828 1 95.94 70 TYR A N 1
ATOM 562 C CA . TYR A 1 70 ? 9.102 56.938 24.203 1 95.94 70 TYR A CA 1
ATOM 563 C C . TYR A 1 70 ? 8.172 56.094 25.047 1 95.94 70 TYR A C 1
ATOM 565 O O . TYR A 1 70 ? 7.047 55.812 24.656 1 95.94 70 TYR A O 1
ATOM 573 N N . LEU A 1 71 ? 8.664 55.719 26.188 1 96.88 71 LEU A N 1
ATOM 574 C CA . LEU A 1 71 ? 7.723 55.281 27.219 1 96.88 71 LEU A CA 1
ATOM 575 C C . LEU A 1 71 ? 6.793 56.406 27.625 1 96.88 71 LEU A C 1
ATOM 577 O O . LEU A 1 71 ? 7.133 57.594 27.453 1 96.88 71 LEU A O 1
ATOM 581 N N . PRO A 1 72 ? 5.695 56.062 28.125 1 96.62 72 PRO A N 1
ATOM 582 C CA . PRO A 1 72 ? 4.754 57.125 28.484 1 96.62 72 PRO A CA 1
ATOM 583 C C . PRO A 1 72 ? 5.371 58.156 29.422 1 96.62 72 PRO A C 1
ATOM 585 O O . PRO A 1 72 ? 5.191 59.375 29.203 1 96.62 72 PRO A O 1
ATOM 588 N N . SER A 1 73 ? 6.211 57.844 30.359 1 94.81 73 SER A N 1
ATOM 589 C CA . SER A 1 73 ? 6.809 58.75 31.328 1 94.81 73 SER A CA 1
ATOM 590 C C . SER A 1 73 ? 7.895 59.594 30.688 1 94.81 73 SER A C 1
ATOM 592 O O . SER A 1 73 ? 8.273 60.625 31.234 1 94.81 73 SER A O 1
ATOM 594 N N . GLN A 1 74 ? 8.312 59.156 29.516 1 95.25 74 GLN A N 1
ATOM 595 C CA . GLN A 1 74 ? 9.422 59.844 28.859 1 95.25 74 GLN A CA 1
ATOM 596 C C . GLN A 1 74 ? 8.93 60.688 27.688 1 95.25 74 GLN A C 1
ATOM 598 O O . GLN A 1 74 ? 9.734 61.312 26.984 1 95.25 74 GLN A O 1
ATOM 603 N N . THR A 1 75 ? 7.691 60.719 27.516 1 96.5 75 THR A N 1
ATOM 604 C CA . THR A 1 75 ? 7.121 61.469 26.406 1 96.5 75 THR A CA 1
ATOM 605 C C . THR A 1 75 ? 7.34 62.969 26.594 1 96.5 75 THR A C 1
ATOM 607 O O . THR A 1 75 ? 6.996 63.531 27.641 1 96.5 75 THR A O 1
ATOM 610 N N . PRO A 1 76 ? 7.84 63.625 25.609 1 95.19 76 PRO A N 1
ATOM 611 C CA . PRO A 1 76 ? 7.98 65.062 25.703 1 95.19 76 PRO A CA 1
ATOM 612 C C . PRO A 1 76 ? 6.645 65.812 25.922 1 95.19 76 PRO A C 1
ATOM 614 O O . PRO A 1 76 ? 5.629 65.375 25.344 1 95.19 76 PRO A O 1
ATOM 617 N N . ASP A 1 77 ? 6.676 66.938 26.625 1 94 77 ASP A N 1
ATOM 618 C CA . ASP A 1 77 ? 5.465 67.625 27.031 1 94 77 ASP A CA 1
ATOM 619 C C . ASP A 1 77 ? 4.633 68 25.812 1 94 77 ASP A C 1
ATOM 621 O O . ASP A 1 77 ? 3.404 67.938 25.844 1 94 77 ASP A O 1
ATOM 625 N N . GLY A 1 78 ? 5.336 68.375 24.797 1 93.25 78 GLY A N 1
ATOM 626 C CA . GLY A 1 78 ? 4.641 68.875 23.625 1 93.25 78 GLY A CA 1
ATOM 627 C C . GLY A 1 78 ? 3.912 67.75 22.875 1 93.25 78 GLY A C 1
ATOM 628 O O . GLY A 1 78 ? 3.037 68 22.047 1 93.25 78 GLY A O 1
ATOM 629 N N . LEU A 1 79 ? 4.176 66.5 23.203 1 95.94 79 LEU A N 1
ATOM 630 C CA . LEU A 1 79 ? 3.615 65.375 22.453 1 95.94 79 LEU A CA 1
ATOM 631 C C . LEU A 1 79 ? 2.555 64.688 23.281 1 95.94 79 LEU A C 1
ATOM 633 O O . LEU A 1 79 ? 1.788 63.875 22.75 1 95.94 79 LEU A O 1
ATOM 637 N N . LYS A 1 80 ? 2.445 64.938 24.562 1 96.56 80 LYS A N 1
ATOM 638 C CA . LYS A 1 80 ? 1.577 64.188 25.469 1 96.56 80 LYS A CA 1
ATOM 639 C C . LYS A 1 80 ? 0.116 64.312 25.047 1 96.56 80 LYS A C 1
ATOM 641 O O . LYS A 1 80 ? -0.607 63.281 25.062 1 96.56 80 LYS A O 1
ATOM 646 N N . ARG A 1 81 ? -0.25 65.5 24.688 1 96.38 81 ARG A N 1
ATOM 647 C CA . ARG A 1 81 ? -1.635 65.688 24.281 1 96.38 81 ARG A CA 1
ATOM 648 C C . ARG A 1 81 ? -1.956 64.875 23.031 1 96.38 81 ARG A C 1
ATOM 650 O O . ARG A 1 81 ? -2.994 64.188 22.953 1 96.38 81 ARG A O 1
ATOM 657 N N . TYR A 1 82 ? -1.082 64.875 22.047 1 96.44 82 TYR A N 1
ATOM 658 C CA . TYR A 1 82 ? -1.304 64.188 20.781 1 96.44 82 TYR A CA 1
ATOM 659 C C . TYR A 1 82 ? -1.266 62.688 21 1 96.44 82 TYR A C 1
ATOM 661 O O . TYR A 1 82 ? -2.021 61.938 20.359 1 96.44 82 TYR A O 1
ATOM 669 N N . ARG A 1 83 ? -0.351 62.25 21.859 1 97.19 83 ARG A N 1
ATOM 670 C CA . ARG A 1 83 ? -0.282 60.844 22.219 1 97.19 83 ARG A CA 1
ATOM 671 C C . ARG A 1 83 ? -1.618 60.344 22.781 1 97.19 83 ARG A C 1
ATOM 673 O O . ARG A 1 83 ? -2.143 59.312 22.328 1 97.19 83 ARG A O 1
ATOM 680 N N . ALA A 1 84 ? -2.186 61.094 23.688 1 96.81 84 ALA A N 1
ATOM 681 C CA . ALA A 1 84 ? -3.441 60.719 24.344 1 96.81 84 ALA A CA 1
ATOM 682 C C . ALA A 1 84 ? -4.613 60.812 23.375 1 96.81 84 ALA A C 1
ATOM 684 O O . ALA A 1 84 ? -5.504 59.969 23.375 1 96.81 84 ALA A O 1
ATOM 685 N N . GLU A 1 85 ? -4.621 61.875 22.562 1 96.31 85 GLU A N 1
ATOM 686 C CA . GLU A 1 85 ? -5.699 62.062 21.609 1 96.31 85 GLU A CA 1
ATOM 687 C C . GLU A 1 85 ? -5.754 60.969 20.578 1 96.31 85 GLU A C 1
ATOM 689 O O . GLU A 1 85 ? -6.84 60.469 20.219 1 96.31 85 GLU A O 1
ATOM 694 N N . GLU A 1 86 ? -4.594 60.594 20.094 1 96.25 86 GLU A N 1
ATOM 695 C CA . GLU A 1 86 ? -4.539 59.531 19.109 1 96.25 86 GLU A CA 1
ATOM 696 C C . GLU A 1 86 ? -5.09 58.219 19.672 1 96.25 86 GLU A C 1
ATOM 698 O O . GLU A 1 86 ? -5.812 57.5 18.984 1 96.25 86 GLU A O 1
ATOM 703 N N . LEU A 1 87 ? -4.754 57.844 20.875 1 97.31 87 LEU A N 1
ATOM 704 C CA . LEU A 1 87 ? -5.246 56.625 21.516 1 97.31 87 LEU A CA 1
ATOM 705 C C . LEU A 1 87 ? -6.758 56.656 21.688 1 97.31 87 LEU A C 1
ATOM 707 O O . LEU A 1 87 ? -7.445 55.656 21.516 1 97.31 87 LEU A O 1
ATOM 711 N N . THR A 1 88 ? -7.238 57.844 22.062 1 96.38 88 THR A N 1
ATOM 712 C CA . THR A 1 88 ? -8.68 58 22.219 1 96.38 88 THR A CA 1
ATOM 713 C C . THR A 1 88 ? -9.406 57.781 20.906 1 96.38 88 THR A C 1
ATOM 715 O O . THR A 1 88 ? -10.461 57.156 20.859 1 96.38 88 THR A O 1
ATOM 718 N N . ILE A 1 89 ? -8.852 58.281 19.859 1 95 89 ILE A N 1
ATOM 719 C CA . ILE A 1 89 ? -9.43 58.125 18.531 1 95 89 ILE A CA 1
ATOM 720 C C . ILE A 1 89 ? -9.484 56.625 18.172 1 95 89 ILE A C 1
ATOM 722 O O . ILE A 1 89 ? -10.5 56.156 17.688 1 95 89 ILE A O 1
ATOM 726 N N . LEU A 1 90 ? -8.398 55.906 18.391 1 96.81 90 LEU A N 1
ATOM 727 C CA . LEU A 1 90 ? -8.289 54.5 18.031 1 96.81 90 LEU A CA 1
ATOM 728 C C . LEU A 1 90 ? -9.227 53.656 18.875 1 96.81 90 LEU A C 1
ATOM 730 O O . LEU A 1 90 ? -9.711 52.594 18.422 1 96.81 90 LEU A O 1
ATOM 734 N N . ARG A 1 91 ? -9.523 54.031 20.078 1 97.06 91 ARG A N 1
ATOM 735 C CA . ARG A 1 91 ? -10.406 53.281 20.969 1 97.06 91 ARG A CA 1
ATOM 736 C C . ARG A 1 91 ? -11.867 53.438 20.562 1 97.06 91 ARG A C 1
ATOM 738 O O . ARG A 1 91 ? -12.664 52.5 20.734 1 97.06 91 ARG A O 1
ATOM 745 N N . GLY A 1 92 ? -12.188 54.562 19.969 1 92.94 92 GLY A N 1
ATOM 746 C CA . GLY A 1 92 ? -13.578 54.844 19.656 1 92.94 92 GLY A CA 1
ATOM 747 C C . GLY A 1 92 ? -14.461 54.969 20.875 1 92.94 92 GLY A C 1
ATOM 748 O O . GLY A 1 92 ? -13.969 55.094 22 1 92.94 92 GLY A O 1
ATOM 749 N N . ASN A 1 93 ? -15.805 54.969 20.641 1 91.38 93 ASN A N 1
ATOM 750 C CA . ASN A 1 93 ? -16.766 55.188 21.719 1 91.38 93 ASN A CA 1
ATOM 751 C C . ASN A 1 93 ? -17.703 53.969 21.875 1 91.38 93 ASN A C 1
ATOM 753 O O . ASN A 1 93 ? -18.703 54.062 22.594 1 91.38 93 ASN A O 1
ATOM 757 N N . GLY A 1 94 ? -17.406 52.906 21.109 1 89 94 GLY A N 1
ATOM 758 C CA . GLY A 1 94 ? -18.125 51.656 21.266 1 89 94 GLY A CA 1
ATOM 759 C C . GLY A 1 94 ? -19.469 51.656 20.562 1 89 94 GLY A C 1
ATOM 760 O O . GLY A 1 94 ? -20.234 50.688 20.672 1 89 94 GLY A O 1
ATOM 761 N N . GLN A 1 95 ? -19.734 52.688 19.75 1 90.44 95 GLN A N 1
ATOM 762 C CA . GLN A 1 95 ? -21.078 52.781 19.156 1 90.44 95 GLN A CA 1
ATOM 763 C C . GLN A 1 95 ? -21 52.969 17.656 1 90.44 95 GLN A C 1
ATOM 765 O O . GLN A 1 95 ? -19.953 53.281 17.109 1 90.44 95 GLN A O 1
ATOM 770 N N . GLY A 1 96 ? -22.156 52.562 17.016 1 91 96 GLY A N 1
ATOM 771 C CA . GLY A 1 96 ? -22.344 52.875 15.602 1 91 96 GLY A CA 1
ATOM 772 C C . GLY A 1 96 ? -21.688 51.875 14.672 1 91 96 GLY A C 1
ATOM 773 O O . GLY A 1 96 ? -20.844 51.094 15.094 1 91 96 GLY A O 1
ATOM 774 N N . GLU A 1 97 ? -22.125 51.938 13.414 1 93.56 97 GLU A N 1
ATOM 775 C CA . GLU A 1 97 ? -21.5 51.156 12.359 1 93.56 97 GLU A CA 1
ATOM 776 C C . GLU A 1 97 ? -20.219 51.812 11.859 1 93.56 97 GLU A C 1
ATOM 778 O O . GLU A 1 97 ? -20.188 53 11.625 1 93.56 97 GLU A O 1
ATOM 783 N N . ARG A 1 98 ? -19.203 51.031 11.734 1 94.38 98 ARG A N 1
ATOM 784 C CA . ARG A 1 98 ? -17.906 51.562 11.328 1 94.38 98 ARG A CA 1
ATOM 785 C C . ARG A 1 98 ? -17.906 51.906 9.844 1 94.38 98 ARG A C 1
ATOM 787 O O . ARG A 1 98 ? -18.5 51.188 9.031 1 94.38 98 ARG A O 1
ATOM 794 N N . LYS A 1 99 ? -17.219 52.906 9.586 1 91.88 99 LYS A N 1
ATOM 795 C CA . LYS A 1 99 ? -17.016 53.375 8.211 1 91.88 99 LYS A CA 1
ATOM 796 C C . LYS A 1 99 ? -15.641 52.938 7.699 1 91.88 99 LYS A C 1
ATOM 798 O O . LYS A 1 99 ? -14.734 52.688 8.492 1 91.88 99 LYS A O 1
ATOM 803 N N . THR A 1 100 ? -15.508 53 6.426 1 88.62 100 THR A N 1
ATOM 804 C CA . THR A 1 100 ? -14.289 52.5 5.805 1 88.62 100 THR A CA 1
ATOM 805 C C . THR A 1 100 ? -13.102 53.406 6.184 1 88.62 100 THR A C 1
ATOM 807 O O . THR A 1 100 ? -11.953 52.938 6.211 1 88.62 100 THR A O 1
ATOM 810 N N . TYR A 1 101 ? -13.391 54.656 6.5 1 90.12 101 TYR A N 1
ATOM 811 C CA . TYR A 1 101 ? -12.297 55.562 6.789 1 90.12 101 TYR A CA 1
ATOM 812 C C . TYR A 1 101 ? -12 55.625 8.281 1 90.12 101 TYR A C 1
ATOM 814 O O . TYR A 1 101 ? -11.086 56.312 8.719 1 90.12 101 TYR A O 1
ATOM 822 N N . ASP A 1 102 ? -12.797 54.844 9.055 1 91.81 102 ASP A N 1
ATOM 823 C CA . ASP A 1 102 ? -12.547 54.812 10.492 1 91.81 102 ASP A CA 1
ATOM 824 C C . ASP A 1 102 ? -11.227 54.094 10.797 1 91.81 102 ASP A C 1
ATOM 826 O O . ASP A 1 102 ? -10.758 53.281 10.008 1 91.81 102 ASP A O 1
ATOM 830 N N . ARG A 1 103 ? -10.594 54.406 11.898 1 95 103 ARG A N 1
ATOM 831 C CA . ARG A 1 103 ? -9.375 53.75 12.391 1 95 103 ARG A CA 1
ATOM 832 C C . ARG A 1 103 ? -9.594 53.125 13.766 1 95 103 ARG A C 1
ATOM 834 O O . ARG A 1 103 ? -8.656 53 14.547 1 95 103 ARG A O 1
ATOM 841 N N . ILE A 1 104 ? -10.812 52.781 14.031 1 96.44 104 ILE A N 1
ATOM 842 C CA . ILE A 1 104 ? -11.219 52.406 15.383 1 96.44 104 ILE A CA 1
ATOM 843 C C . ILE A 1 104 ? -11.008 50.906 15.57 1 96.44 104 ILE A C 1
ATOM 845 O O . ILE A 1 104 ? -11.383 50.094 14.711 1 96.44 104 ILE A O 1
ATOM 849 N N . TYR A 1 105 ? -10.391 50.531 16.625 1 97.69 105 TYR A N 1
ATOM 850 C CA . TYR A 1 105 ? -10.258 49.156 17.094 1 97.69 105 TYR A CA 1
ATOM 851 C C . TYR A 1 105 ? -11.164 48.906 18.281 1 97.69 105 TYR A C 1
ATOM 853 O O . TYR A 1 105 ? -11.102 49.625 19.281 1 97.69 105 TYR A O 1
ATOM 861 N N . ASP A 1 106 ? -12 48 18.141 1 97.25 106 ASP A N 1
ATOM 862 C CA . ASP A 1 106 ? -12.93 47.625 19.203 1 97.25 106 ASP A CA 1
ATOM 863 C C . ASP A 1 106 ? -13.312 46.156 19.125 1 97.25 106 ASP A C 1
ATOM 865 O O . ASP A 1 106 ? -12.93 45.469 18.172 1 97.25 106 ASP A O 1
ATOM 869 N N . TYR A 1 107 ? -13.906 45.688 20.219 1 97.38 107 TYR A N 1
ATOM 870 C CA . TYR A 1 107 ? -14.125 44.25 20.344 1 97.38 107 TYR A CA 1
ATOM 871 C C . TYR A 1 107 ? -15.594 43.906 20.109 1 97.38 107 TYR A C 1
ATOM 873 O O . TYR A 1 107 ? -16.484 44.688 20.438 1 97.38 107 TYR A O 1
ATOM 881 N N . ASP A 1 108 ? -15.789 42.75 19.547 1 97.19 108 ASP A N 1
ATOM 882 C CA . ASP A 1 108 ? -17.094 42.094 19.516 1 97.19 108 ASP A CA 1
ATOM 883 C C . ASP A 1 108 ? -16.953 40.594 19.547 1 97.19 108 ASP A C 1
ATOM 885 O O . ASP A 1 108 ? -15.844 40.062 19.438 1 97.19 108 ASP A O 1
ATOM 889 N N . VAL A 1 109 ? -18.016 39.938 19.859 1 97.75 109 VAL A N 1
ATOM 890 C CA . VAL A 1 109 ? -18.062 38.469 19.812 1 97.75 109 VAL A CA 1
ATOM 891 C C . VAL A 1 109 ? -18.234 38 18.375 1 97.75 109 VAL A C 1
ATOM 893 O O . VAL A 1 109 ? -18.375 38.812 17.469 1 97.75 109 VAL A O 1
ATOM 896 N N . TYR A 1 110 ? -18.062 36.719 18.109 1 98.25 110 TYR A N 1
ATOM 897 C CA . TYR A 1 110 ? -18.312 36.156 16.797 1 98.25 110 TYR A CA 1
ATOM 898 C C . TYR A 1 110 ? -19.812 35.969 16.547 1 98.25 110 TYR A C 1
ATOM 900 O O . TYR A 1 110 ? -20.344 34.875 16.641 1 98.25 110 TYR A O 1
ATOM 908 N N . ASN A 1 111 ? -20.469 37 16.281 1 97.56 111 ASN A N 1
ATOM 909 C CA . ASN A 1 111 ? -21.906 37 16.062 1 97.56 111 ASN A CA 1
ATOM 910 C C . ASN A 1 111 ? -22.25 37.25 14.594 1 97.56 111 ASN A C 1
ATOM 912 O O . ASN A 1 111 ? -23.359 37.656 14.266 1 97.56 111 ASN A O 1
ATOM 916 N N . ASP A 1 112 ? -21.266 37.062 13.711 1 96.5 112 ASP A N 1
ATOM 917 C CA . ASP A 1 112 ? -21.453 37.344 12.289 1 96.5 112 ASP A CA 1
ATOM 918 C C . ASP A 1 112 ? -21.156 36.125 11.438 1 96.5 112 ASP A C 1
ATOM 920 O O . ASP A 1 112 ? -20.75 36.25 10.281 1 96.5 112 ASP A O 1
ATOM 924 N N . LEU A 1 113 ? -21.203 34.969 12.039 1 96.88 113 LEU A N 1
ATOM 925 C CA . LEU A 1 113 ? -20.922 33.719 11.336 1 96.88 113 LEU A CA 1
ATOM 926 C C . LEU A 1 113 ? -22.156 33.25 10.578 1 96.88 113 LEU A C 1
ATOM 928 O O . LEU A 1 113 ? -22.047 32.594 9.539 1 96.88 113 LEU A O 1
ATOM 932 N N . GLY A 1 114 ? -23.328 33.469 11.117 1 96.38 114 GLY A N 1
ATOM 933 C CA . GLY A 1 114 ? -24.562 32.969 10.547 1 96.38 114 GLY A CA 1
ATOM 934 C C . GLY A 1 114 ? -25.359 34.031 9.812 1 96.38 114 GLY A C 1
ATOM 935 O O . GLY A 1 114 ? -25.031 35.219 9.891 1 96.38 114 GLY A O 1
ATOM 936 N N . ASP A 1 115 ? -26.406 33.562 9.07 1 95.12 115 ASP A N 1
ATOM 937 C CA . ASP A 1 115 ? -27.328 34.438 8.359 1 95.12 115 ASP A CA 1
ATOM 938 C C . ASP A 1 115 ? -28.766 33.969 8.508 1 95.12 115 ASP A C 1
ATOM 940 O O . ASP A 1 115 ? -29.406 33.562 7.535 1 95.12 115 ASP A O 1
ATOM 944 N N . PRO A 1 116 ? -29.219 34.094 9.688 1 95.5 116 PRO A N 1
ATOM 945 C CA . PRO A 1 116 ? -30.562 33.594 9.945 1 95.5 116 PRO A CA 1
ATOM 946 C C . PRO A 1 116 ? -31.656 34.344 9.188 1 95.5 116 PRO A C 1
ATOM 948 O O . PRO A 1 116 ? -32.75 33.844 9 1 95.5 116 PRO A O 1
ATOM 951 N N . ASP A 1 117 ? -31.422 35.625 8.766 1 95.62 117 ASP A N 1
ATOM 952 C CA . ASP A 1 117 ? -32.375 36.406 7.996 1 95.62 117 ASP A CA 1
ATOM 953 C C . ASP A 1 117 ? -32.594 35.812 6.605 1 95.62 117 ASP A C 1
ATOM 955 O O . ASP A 1 117 ? -33.688 35.906 6.031 1 95.62 117 ASP A O 1
ATOM 959 N N . LYS A 1 118 ? -31.578 35.281 6.035 1 94.94 118 LYS A N 1
ATOM 960 C CA . LYS A 1 118 ? -31.688 34.656 4.723 1 94.94 118 LYS A CA 1
ATOM 961 C C . LYS A 1 118 ? -32.438 33.344 4.809 1 94.94 118 LYS A C 1
ATOM 963 O O . LYS A 1 118 ? -33.406 33.094 4.059 1 94.94 118 LYS A O 1
ATOM 968 N N . LYS A 1 119 ? -31.938 32.375 5.629 1 94.44 119 LYS A N 1
ATOM 969 C CA . LYS A 1 119 ? -32.562 31.078 5.93 1 94.44 119 LYS A CA 1
ATOM 970 C C . LYS A 1 119 ? -32.344 30.688 7.387 1 94.44 119 LYS A C 1
ATOM 972 O O . LYS A 1 119 ? -31.25 30.828 7.918 1 94.44 119 LYS A O 1
ATOM 977 N N . PRO A 1 120 ? -33.344 30.203 7.949 1 94.62 120 PRO A N 1
ATOM 978 C CA . PRO A 1 120 ? -33.188 29.797 9.352 1 94.62 120 PRO A CA 1
ATOM 979 C C . PRO A 1 120 ? -32.094 28.781 9.555 1 94.62 120 PRO A C 1
ATOM 981 O O . PRO A 1 120 ? -31.438 28.766 10.609 1 94.62 120 PRO A O 1
ATOM 984 N N . GLU A 1 121 ? -31.781 28 8.562 1 94.44 121 GLU A N 1
ATOM 985 C CA . GLU A 1 121 ? -30.781 26.953 8.656 1 94.44 121 GLU A CA 1
ATOM 986 C C . GLU A 1 121 ? -29.375 27.531 8.695 1 94.44 121 GLU A C 1
ATOM 988 O O . GLU A 1 121 ? -28.422 26.844 9.055 1 94.44 121 GLU A O 1
ATOM 993 N N . LEU A 1 122 ? -29.234 28.75 8.391 1 96.81 122 LEU A N 1
ATOM 994 C CA . LEU A 1 122 ? -27.922 29.391 8.359 1 96.81 122 LEU A CA 1
ATOM 995 C C . LEU A 1 122 ? -27.625 30.094 9.68 1 96.81 122 LEU A C 1
ATOM 997 O O . LEU A 1 122 ? -26.625 30.812 9.797 1 96.81 122 LEU A O 1
ATOM 1001 N N . ALA A 1 123 ? -28.5 29.891 10.633 1 96.62 123 ALA A N 1
ATOM 1002 C CA . ALA A 1 123 ? -28.203 30.406 11.969 1 96.62 123 ALA A CA 1
ATOM 1003 C C . ALA A 1 123 ? -27 29.688 12.586 1 96.62 123 ALA A C 1
ATOM 1005 O O . ALA A 1 123 ? -26.812 28.5 12.375 1 96.62 123 ALA A O 1
ATOM 1006 N N . ARG A 1 124 ? -26.234 30.359 13.281 1 97.44 124 ARG A N 1
ATOM 1007 C CA . ARG A 1 124 ? -25.109 29.828 14.055 1 97.44 124 ARG A CA 1
ATOM 1008 C C . ARG A 1 124 ? -25.047 30.469 15.438 1 97.44 124 ARG A C 1
ATOM 1010 O O . ARG A 1 124 ? -25.438 31.625 15.617 1 97.44 124 ARG A O 1
ATOM 1017 N N . PRO A 1 125 ? -24.531 29.719 16.406 1 96.19 125 PRO A N 1
ATOM 1018 C CA . PRO A 1 125 ? -24.406 30.312 17.734 1 96.19 125 PRO A CA 1
ATOM 1019 C C . PRO A 1 125 ? -23.391 31.453 17.766 1 96.19 125 PRO A C 1
ATOM 1021 O O . PRO A 1 125 ? -22.406 31.438 17.031 1 96.19 125 PRO A O 1
ATOM 1024 N N . VAL A 1 126 ? -23.688 32.406 18.594 1 97.19 126 VAL A N 1
ATOM 1025 C CA . VAL A 1 126 ? -22.719 33.469 18.859 1 97.19 126 VAL A CA 1
ATOM 1026 C C . VAL A 1 126 ? -21.578 32.906 19.719 1 97.19 126 VAL A C 1
ATOM 1028 O O . VAL A 1 126 ? -21.812 32.25 20.734 1 97.19 126 VAL A O 1
ATOM 1031 N N . LEU A 1 127 ? -20.406 33.094 19.328 1 98.5 127 LEU A N 1
ATOM 1032 C CA . LEU A 1 127 ? -19.25 32.625 20.094 1 98.5 127 LEU A CA 1
ATOM 1033 C C . LEU A 1 127 ? -18.625 33.781 20.859 1 98.5 127 LEU A C 1
ATOM 1035 O O . LEU A 1 127 ? -18.266 34.812 20.281 1 98.5 127 LEU A O 1
ATOM 1039 N N . GLY A 1 128 ? -18.469 33.625 22.094 1 97.44 128 GLY A N 1
ATOM 1040 C CA . GLY A 1 128 ? -18.047 34.625 23.078 1 97.44 128 GLY A CA 1
ATOM 1041 C C . GLY A 1 128 ? -19.031 34.781 24.234 1 97.44 128 GLY A C 1
ATOM 1042 O O . GLY A 1 128 ? -20.203 35.062 24.016 1 97.44 128 GLY A O 1
ATOM 1043 N N . GLY A 1 129 ? -18.609 34.438 25.375 1 95.44 129 GLY A N 1
ATOM 1044 C CA . GLY A 1 129 ? -19.469 34.406 26.547 1 95.44 129 GLY A CA 1
ATOM 1045 C C . GLY A 1 129 ? -19.375 33.062 27.297 1 95.44 129 GLY A C 1
ATOM 1046 O O . GLY A 1 129 ? -18.609 32.188 26.906 1 95.44 129 GLY A O 1
ATOM 1047 N N . LYS A 1 130 ? -20.203 32.906 28.172 1 93.19 130 LYS A N 1
ATOM 1048 C CA . LYS A 1 130 ? -20.125 31.766 29.094 1 93.19 130 LYS A CA 1
ATOM 1049 C C . LYS A 1 130 ? -20.516 30.469 28.391 1 93.19 130 LYS A C 1
ATOM 1051 O O . LYS A 1 130 ? -19.906 29.422 28.625 1 93.19 130 LYS A O 1
ATOM 1056 N N . GLN A 1 131 ? -21.453 30.516 27.547 1 94.69 131 GLN A N 1
ATOM 1057 C CA . GLN A 1 131 ? -21.969 29.312 26.906 1 94.69 131 GLN A CA 1
ATOM 1058 C C . GLN A 1 131 ? -21.031 28.828 25.812 1 94.69 131 GLN A C 1
ATOM 1060 O O . GLN A 1 131 ? -20.859 27.625 25.641 1 94.69 131 GLN A O 1
ATOM 1065 N N . ASN A 1 132 ? -20.484 29.688 25.047 1 97.94 132 ASN A N 1
ATOM 1066 C CA . ASN A 1 132 ? -19.547 29.406 23.969 1 97.94 132 ASN A CA 1
ATOM 1067 C C . ASN A 1 132 ? -18.328 30.312 24.047 1 97.94 132 ASN A C 1
ATOM 1069 O O . ASN A 1 132 ? -18.156 31.203 23.203 1 97.94 132 ASN A O 1
ATOM 1073 N N . PRO A 1 133 ? -17.453 30.031 25 1 98.5 133 PRO A N 1
ATOM 1074 C CA . PRO A 1 133 ? -16.266 30.891 25.156 1 98.5 133 PRO A CA 1
ATOM 1075 C C . PRO A 1 133 ? -15.438 30.969 23.875 1 98.5 133 PRO A C 1
ATOM 1077 O O . PRO A 1 133 ? -15.281 29.969 23.172 1 98.5 133 PRO A O 1
ATOM 1080 N N . TYR A 1 134 ? -14.992 32.094 23.594 1 98.69 134 TYR A N 1
ATOM 1081 C CA . TYR A 1 134 ? -14.211 32.312 22.391 1 98.69 134 TYR A CA 1
ATOM 1082 C C . TYR A 1 134 ? -13.516 33.688 22.438 1 98.69 134 TYR A C 1
ATOM 1084 O O . TYR A 1 134 ? -13.984 34.594 23.109 1 98.69 134 TYR A O 1
ATOM 1092 N N . PRO A 1 135 ? -12.352 33.875 21.797 1 98.5 135 PRO A N 1
ATOM 1093 C CA . PRO A 1 135 ? -11.734 35.188 21.734 1 98.5 135 PRO A CA 1
ATOM 1094 C C . PRO A 1 135 ? -12.602 36.219 20.984 1 98.5 135 PRO A C 1
ATOM 1096 O O . PRO A 1 135 ? -13.484 35.844 20.219 1 98.5 135 PRO A O 1
ATOM 1099 N N . ARG A 1 136 ? -12.328 37.469 21.297 1 98.56 136 ARG A N 1
ATOM 1100 C CA . ARG A 1 136 ? -13.094 38.531 20.625 1 98.56 136 ARG A CA 1
ATOM 1101 C C . ARG A 1 136 ? -12.516 38.844 19.25 1 98.56 136 ARG A C 1
ATOM 1103 O O . ARG A 1 136 ? -11.344 38.531 18.984 1 98.56 136 ARG A O 1
ATOM 1110 N N . ARG A 1 137 ? -13.359 39.375 18.422 1 97.75 137 ARG A N 1
ATOM 1111 C CA . ARG A 1 137 ? -12.969 39.844 17.094 1 97.75 137 ARG A CA 1
ATOM 1112 C C . ARG A 1 137 ? -13.211 41.344 16.953 1 97.75 137 ARG A C 1
ATOM 1114 O O . ARG A 1 137 ? -13.797 41.969 17.844 1 97.75 137 ARG A O 1
ATOM 1121 N N . CYS A 1 138 ? -12.758 41.875 15.906 1 97 138 CYS A N 1
ATOM 1122 C CA . CYS A 1 138 ? -12.93 43.312 15.648 1 97 138 CYS A CA 1
ATOM 1123 C C . CYS A 1 138 ? -14.398 43.656 15.43 1 97 138 CYS A C 1
ATOM 1125 O O . CYS A 1 138 ? -15.086 43 14.641 1 97 138 CYS A O 1
ATOM 1127 N N . ARG A 1 139 ? -14.891 44.656 16.078 1 96.81 139 ARG A N 1
ATOM 1128 C CA . ARG A 1 139 ? -16.281 45.094 16 1 96.81 139 ARG A CA 1
ATOM 1129 C C . ARG A 1 139 ? -16.547 45.812 14.688 1 96.81 139 ARG A C 1
ATOM 1131 O O . ARG A 1 139 ? -15.758 46.656 14.281 1 96.81 139 ARG A O 1
ATOM 1138 N N . THR A 1 140 ? -17.641 45.5 14.039 1 95.31 140 THR A N 1
ATOM 1139 C CA . THR A 1 140 ? -18.047 46.188 12.812 1 95.31 140 THR A CA 1
ATOM 1140 C C . THR A 1 140 ? -19.203 47.156 13.094 1 95.31 140 THR A C 1
ATOM 1142 O O . THR A 1 140 ? -19.312 48.188 12.438 1 95.31 140 THR A O 1
ATOM 1145 N N . GLY A 1 141 ? -19.984 46.75 13.969 1 94 141 GLY A N 1
ATOM 1146 C CA . GLY A 1 141 ? -21.125 47.562 14.352 1 94 141 GLY A CA 1
ATOM 1147 C C . GLY A 1 141 ? -22.281 47.469 13.367 1 94 141 GLY A C 1
ATOM 1148 O O . GLY A 1 141 ? -23.172 48.312 13.375 1 94 141 GLY A O 1
ATOM 1149 N N . ARG A 1 142 ? -22.312 46.5 12.516 1 94.5 142 ARG A N 1
ATOM 1150 C CA . ARG A 1 142 ? -23.422 46.312 11.578 1 94.5 142 ARG A CA 1
ATOM 1151 C C . ARG A 1 142 ? -24.719 46 12.32 1 94.5 142 ARG A C 1
ATOM 1153 O O . ARG A 1 142 ? -24.703 45.562 13.477 1 94.5 142 ARG A O 1
ATOM 1160 N N . PRO A 1 143 ? -25.844 46.25 11.57 1 94.75 143 PRO A N 1
ATOM 1161 C CA . PRO A 1 143 ? -27.125 46 12.234 1 94.75 143 PRO A CA 1
ATOM 1162 C C . PRO A 1 143 ? -27.328 44.531 12.617 1 94.75 143 PRO A C 1
ATOM 1164 O O . PRO A 1 143 ? -26.719 43.656 12.031 1 94.75 143 PRO A O 1
ATOM 1167 N N . ARG A 1 144 ? -28.141 44.406 13.625 1 95.81 144 ARG A N 1
ATOM 1168 C CA . ARG A 1 144 ? -28.516 43.062 14.047 1 95.81 144 ARG A CA 1
ATOM 1169 C C . ARG A 1 144 ? -29.516 42.438 13.07 1 95.81 144 ARG A C 1
ATOM 1171 O O . ARG A 1 144 ? -30.25 43.156 12.391 1 95.81 144 ARG A O 1
ATOM 1178 N N . CYS A 1 145 ? -29.469 41.188 13.039 1 95.75 145 CYS A N 1
ATOM 1179 C CA . CYS A 1 145 ? -30.438 40.469 12.211 1 95.75 145 CYS A CA 1
ATOM 1180 C C . CYS A 1 145 ? -31.859 40.656 12.727 1 95.75 145 CYS A C 1
ATOM 1182 O O . CYS A 1 145 ? -32.062 40.812 13.938 1 95.75 145 CYS A O 1
ATOM 1184 N N . ASP A 1 146 ? -32.844 40.625 11.859 1 96.12 146 ASP A N 1
ATOM 1185 C CA . ASP A 1 146 ? -34.25 40.781 12.211 1 96.12 146 ASP A CA 1
ATOM 1186 C C . ASP A 1 146 ? -34.75 39.562 13 1 96.12 146 ASP A C 1
ATOM 1188 O O . ASP A 1 146 ? -35.562 39.719 13.914 1 96.12 146 ASP A O 1
ATOM 1192 N N . THR A 1 147 ? -34.312 38.469 12.664 1 95.44 147 THR A N 1
ATOM 1193 C CA . THR A 1 147 ? -34.812 37.219 13.211 1 95.44 147 THR A CA 1
ATOM 1194 C C . THR A 1 147 ? -34.062 36.812 14.469 1 95.44 147 THR A C 1
ATOM 1196 O O . THR A 1 147 ? -34.5 36 15.258 1 95.44 147 THR A O 1
ATOM 1199 N N . ASP A 1 148 ? -32.875 37.344 14.648 1 94.5 148 ASP A N 1
ATOM 1200 C CA . ASP A 1 148 ? -32.031 37.062 15.805 1 94.5 148 ASP A CA 1
ATOM 1201 C C . ASP A 1 148 ? -31.281 38.312 16.266 1 94.5 148 ASP A C 1
ATOM 1203 O O . ASP A 1 148 ? -30.266 38.656 15.672 1 94.5 148 ASP A O 1
ATOM 1207 N N . GLN A 1 149 ? -31.594 38.812 17.328 1 93.62 149 GLN A N 1
ATOM 1208 C CA . GLN A 1 149 ? -31.062 40.094 17.781 1 93.62 149 GLN A CA 1
ATOM 1209 C C . GLN A 1 149 ? -29.625 39.969 18.266 1 93.62 149 GLN A C 1
ATOM 1211 O O . GLN A 1 149 ? -28.938 40.969 18.453 1 93.62 149 GLN A O 1
ATOM 1216 N N . PHE A 1 150 ? -29.125 38.812 18.422 1 94.19 150 PHE A N 1
ATOM 1217 C CA . PHE A 1 150 ? -27.781 38.594 18.922 1 94.19 150 PHE A CA 1
ATOM 1218 C C . PHE A 1 150 ? -26.797 38.438 17.766 1 94.19 150 PHE A C 1
ATOM 1220 O O . PHE A 1 150 ? -25.578 38.5 17.969 1 94.19 150 PHE A O 1
ATOM 1227 N N . SER A 1 151 ? -27.297 38.281 16.562 1 95.62 151 SER A N 1
ATOM 1228 C CA . SER A 1 151 ? -26.453 38.062 15.391 1 95.62 151 SER A CA 1
ATOM 1229 C C . SER A 1 151 ? -26.375 39.344 14.539 1 95.62 151 SER A C 1
ATOM 1231 O O . SER A 1 151 ? -27.375 40.031 14.375 1 95.62 151 SER A O 1
ATOM 1233 N N . GLU A 1 152 ? -25.203 39.562 14.023 1 95.81 152 GLU A N 1
ATOM 1234 C CA . GLU A 1 152 ? -24.984 40.688 13.125 1 95.81 152 GLU A CA 1
ATOM 1235 C C . GLU A 1 152 ? -25.344 40.344 11.688 1 95.81 152 GLU A C 1
ATOM 1237 O O . GLU A 1 152 ? -25.062 39.219 11.234 1 95.81 152 GLU A O 1
ATOM 1242 N N . LYS A 1 153 ? -25.984 41.344 10.992 1 95.31 153 LYS A N 1
ATOM 1243 C CA . LYS A 1 153 ? -26.281 41.125 9.578 1 95.31 153 LYS A CA 1
ATOM 1244 C C . LYS A 1 153 ? -24.984 40.938 8.781 1 95.31 153 LYS A C 1
ATOM 1246 O O . LYS A 1 153 ? -23.984 41.625 9.047 1 95.31 153 LYS A O 1
ATOM 1251 N N . ARG A 1 154 ? -25 40.094 7.809 1 93.19 154 ARG A N 1
ATOM 1252 C CA . ARG A 1 154 ? -23.781 39.812 7.047 1 93.19 154 ARG A CA 1
ATOM 1253 C C . ARG A 1 154 ? -23.641 40.75 5.859 1 93.19 154 ARG A C 1
ATOM 1255 O O . ARG A 1 154 ? -22.547 40.906 5.312 1 93.19 154 ARG A O 1
ATOM 1262 N N . GLU A 1 155 ? -24.797 41.281 5.484 1 88.19 155 GLU A N 1
ATOM 1263 C CA . GLU A 1 155 ? -24.734 42.281 4.422 1 88.19 155 GLU A CA 1
ATOM 1264 C C . GLU A 1 155 ? -23.984 43.531 4.883 1 88.19 155 GLU A C 1
ATOM 1266 O O . GLU A 1 155 ? -24.172 43.969 6.012 1 88.19 155 GLU A O 1
ATOM 1271 N N . GLY A 1 156 ? -23.109 43.938 4.074 1 84.06 156 GLY A N 1
ATOM 1272 C CA . GLY A 1 156 ? -22.359 45.125 4.414 1 84.06 156 GLY A CA 1
ATOM 1273 C C . GLY A 1 156 ? -20.859 44.906 4.461 1 84.06 156 GLY A C 1
ATOM 1274 O O . GLY A 1 156 ? -20.375 43.875 3.988 1 84.06 156 GLY A O 1
ATOM 1275 N N . ASN A 1 157 ? -20.219 45.844 5.082 1 84.69 157 ASN A N 1
ATOM 1276 C CA . ASN A 1 157 ? -18.766 45.844 5.121 1 84.69 157 ASN A CA 1
ATOM 1277 C C . ASN A 1 157 ? -18.234 45.125 6.348 1 84.69 157 ASN A C 1
ATOM 1279 O O . ASN A 1 157 ? -18.594 45.469 7.48 1 84.69 157 ASN A O 1
ATOM 1283 N N . PHE A 1 158 ? -17.453 44.156 6.148 1 89.88 158 PHE A N 1
ATOM 1284 C CA . PHE A 1 158 ? -16.719 43.531 7.254 1 89.88 158 PHE A CA 1
ATOM 1285 C C . PHE A 1 158 ? -15.508 44.375 7.621 1 89.88 158 PHE A C 1
ATOM 1287 O O . PHE A 1 158 ? -14.391 44.062 7.191 1 89.88 158 PHE A O 1
ATOM 1294 N N . TYR A 1 159 ? -15.742 45.25 8.422 1 92.44 159 TYR A N 1
ATOM 1295 C CA . TYR A 1 159 ? -14.828 46.344 8.742 1 92.44 159 TYR A CA 1
ATOM 1296 C C . TYR A 1 159 ? -13.555 45.812 9.383 1 92.44 159 TYR A C 1
ATOM 1298 O O . TYR A 1 159 ? -13.609 44.969 10.281 1 92.44 159 TYR A O 1
ATOM 1306 N N . VAL A 1 160 ? -12.453 46.25 8.93 1 93.38 160 VAL A N 1
ATOM 1307 C CA . VAL A 1 160 ? -11.172 46.312 9.625 1 93.38 160 VAL A CA 1
ATOM 1308 C C . VAL A 1 160 ? -10.539 47.688 9.414 1 93.38 160 VAL A C 1
ATOM 1310 O O . VAL A 1 160 ? -10.797 48.344 8.406 1 93.38 160 VAL A O 1
ATOM 1313 N N . PRO A 1 161 ? -9.836 48.156 10.414 1 94.19 161 PRO A N 1
ATOM 1314 C CA . PRO A 1 161 ? -9.172 49.438 10.188 1 94.19 161 PRO A CA 1
ATOM 1315 C C . PRO A 1 161 ? -8.367 49.469 8.891 1 94.19 161 PRO A C 1
ATOM 1317 O O . PRO A 1 161 ? -7.738 48.469 8.531 1 94.19 161 PRO A O 1
ATOM 1320 N N . ARG A 1 162 ? -8.461 50.625 8.203 1 90.56 162 ARG A N 1
ATOM 1321 C CA . ARG A 1 162 ? -7.969 50.75 6.836 1 90.56 162 ARG A CA 1
ATOM 1322 C C . ARG A 1 162 ? -6.52 50.281 6.73 1 90.56 162 ARG A C 1
ATOM 1324 O O . ARG A 1 162 ? -6.121 49.688 5.73 1 90.56 162 ARG A O 1
ATOM 1331 N N . ASP A 1 163 ? -5.719 50.531 7.684 1 90.44 163 ASP A N 1
ATOM 1332 C CA . ASP A 1 163 ? -4.301 50.188 7.66 1 90.44 163 ASP A CA 1
ATOM 1333 C C . ASP A 1 163 ? -4.105 48.656 7.797 1 90.44 163 ASP A C 1
ATOM 1335 O O . ASP A 1 163 ? -3.018 48.156 7.539 1 90.44 163 ASP A O 1
ATOM 1339 N N . GLU A 1 164 ? -5.148 48 8.258 1 89.5 164 GLU A N 1
ATOM 1340 C CA . GLU A 1 164 ? -5.086 46.531 8.398 1 89.5 164 GLU A CA 1
ATOM 1341 C C . GLU A 1 164 ? -5.488 45.844 7.102 1 89.5 164 GLU A C 1
ATOM 1343 O O . GLU A 1 164 ? -5.266 44.625 6.945 1 89.5 164 GLU A O 1
ATOM 1348 N N . ALA A 1 165 ? -6.016 46.562 6.152 1 82.31 165 ALA A N 1
ATOM 1349 C CA . ALA A 1 165 ? -6.457 46 4.879 1 82.31 165 ALA A CA 1
ATOM 1350 C C . ALA A 1 165 ? -5.27 45.688 3.979 1 82.31 165 ALA A C 1
ATOM 1352 O O . ALA A 1 165 ? -4.18 46.219 4.164 1 82.31 165 ALA A O 1
ATOM 1353 N N . PHE A 1 166 ? -5.449 44.812 3.018 1 73.81 166 PHE A N 1
ATOM 1354 C CA . PHE A 1 166 ? -4.398 44.375 2.111 1 73.81 166 PHE A CA 1
ATOM 1355 C C . PHE A 1 166 ? -3.861 45.562 1.293 1 73.81 166 PHE A C 1
ATOM 1357 O O . PHE A 1 166 ? -4.617 46.438 0.917 1 73.81 166 PHE A O 1
ATOM 1364 N N . SER A 1 167 ? -2.607 45.469 1.119 1 67.06 167 SER A N 1
ATOM 1365 C CA . SER A 1 167 ? -2.035 46.375 0.123 1 67.06 167 SER A CA 1
ATOM 1366 C C . SER A 1 167 ? -2.578 46.062 -1.271 1 67.06 167 SER A C 1
ATOM 1368 O O . SER A 1 167 ? -3.193 45.031 -1.491 1 67.06 167 SER A O 1
ATOM 1370 N N . GLU A 1 168 ? -2.447 46.969 -2.109 1 60.66 168 GLU A N 1
ATOM 1371 C CA . GLU A 1 168 ? -2.904 46.781 -3.482 1 60.66 168 GLU A CA 1
ATOM 1372 C C . GLU A 1 168 ? -2.268 45.531 -4.105 1 60.66 168 GLU A C 1
ATOM 1374 O O . GLU A 1 168 ? -2.936 44.781 -4.809 1 60.66 168 GLU A O 1
ATOM 1379 N N . VAL A 1 169 ? -0.957 45.375 -3.801 1 48.47 169 VAL A N 1
ATOM 1380 C CA . VAL A 1 169 ? -0.224 44.25 -4.352 1 48.47 169 VAL A CA 1
ATOM 1381 C C . VAL A 1 169 ? -0.806 42.938 -3.811 1 48.47 169 VAL A C 1
ATOM 1383 O O . VAL A 1 169 ? -1.039 42 -4.57 1 48.47 169 VAL A O 1
ATOM 1386 N N . LYS A 1 170 ? -0.915 42.812 -2.615 1 63.25 170 LYS A N 1
ATOM 1387 C CA . LYS A 1 170 ? -1.48 41.625 -1.993 1 63.25 170 LYS A CA 1
ATOM 1388 C C . LYS A 1 170 ? -2.922 41.406 -2.443 1 63.25 170 LYS A C 1
ATOM 1390 O O . LYS A 1 170 ? -3.346 40.281 -2.645 1 63.25 170 LYS A O 1
ATOM 1395 N N . GLN A 1 171 ? -3.533 42.5 -2.605 1 54.41 171 GLN A N 1
ATOM 1396 C CA . GLN A 1 171 ? -4.906 42.375 -3.09 1 54.41 171 GLN A CA 1
ATOM 1397 C C . GLN A 1 171 ? -4.949 41.719 -4.469 1 54.41 171 GLN A C 1
ATOM 1399 O O . GLN A 1 171 ? -5.852 40.938 -4.762 1 54.41 171 GLN A O 1
ATOM 1404 N N . LEU A 1 172 ? -3.855 42.031 -5.227 1 49.59 172 LEU A N 1
ATOM 1405 C CA . LEU A 1 172 ? -3.799 41.5 -6.586 1 49.59 172 LEU A CA 1
ATOM 1406 C C . LEU A 1 172 ? -3.361 40.031 -6.59 1 49.59 172 LEU A C 1
ATOM 1408 O O . LEU A 1 172 ? -3.846 39.25 -7.395 1 49.59 172 LEU A O 1
ATOM 1412 N N . THR A 1 173 ? -2.314 39.719 -5.895 1 49.41 173 THR A N 1
ATOM 1413 C CA . THR A 1 173 ? -1.723 38.375 -5.93 1 49.41 173 THR A CA 1
ATOM 1414 C C . THR A 1 173 ? -2.51 37.406 -5.051 1 49.41 173 THR A C 1
ATOM 1416 O O . THR A 1 173 ? -2.596 36.219 -5.352 1 49.41 173 THR A O 1
ATOM 1419 N N . PHE A 1 174 ? -2.438 37.625 -3.932 1 52.81 174 PHE A N 1
ATOM 1420 C CA . PHE A 1 174 ? -3.213 36.844 -2.963 1 52.81 174 PHE A CA 1
ATOM 1421 C C . PHE A 1 174 ? -4.695 37.188 -3.064 1 52.81 174 PHE A C 1
ATOM 1423 O O . PHE A 1 174 ? -5.5 36.75 -2.252 1 52.81 174 PHE A O 1
ATOM 1430 N N . SER A 1 175 ? -4.973 37.875 -4.027 1 47.12 175 SER A N 1
ATOM 1431 C CA . SER A 1 175 ? -6.211 38.625 -3.904 1 47.12 175 SER A CA 1
ATOM 1432 C C . SER A 1 175 ? -7.336 37.75 -3.338 1 47.12 175 SER A C 1
ATOM 1434 O O . SER A 1 175 ? -7.414 36.562 -3.623 1 47.12 175 SER A O 1
ATOM 1436 N N . ALA A 1 176 ? -7.762 38.188 -2.131 1 48.34 176 ALA A N 1
ATOM 1437 C CA . ALA A 1 176 ? -9.195 38.062 -1.873 1 48.34 176 ALA A CA 1
ATOM 1438 C C . ALA A 1 176 ? -9.945 37.656 -3.141 1 48.34 176 ALA A C 1
ATOM 1440 O O . ALA A 1 176 ? -10.867 36.844 -3.092 1 48.34 176 ALA A O 1
ATOM 1441 N N . LYS A 1 177 ? -9.055 38.094 -4.102 1 52.25 177 LYS A N 1
ATOM 1442 C CA . LYS A 1 177 ? -9.648 37.812 -5.406 1 52.25 177 LYS A CA 1
ATOM 1443 C C . LYS A 1 177 ? -9.438 36.375 -5.805 1 52.25 177 LYS A C 1
ATOM 1445 O O . LYS A 1 177 ? -10.328 35.75 -6.395 1 52.25 177 LYS A O 1
ATOM 1450 N N . THR A 1 178 ? -8.109 36 -5.359 1 63.75 178 THR A N 1
ATOM 1451 C CA . THR A 1 178 ? -7.91 34.594 -5.723 1 63.75 178 THR A CA 1
ATOM 1452 C C . THR A 1 178 ? -8.82 33.688 -4.895 1 63.75 178 THR A C 1
ATOM 1454 O O . THR A 1 178 ? -9.5 32.812 -5.441 1 63.75 178 THR A O 1
ATOM 1457 N N . VAL A 1 179 ? -8.703 33.938 -3.553 1 63.84 179 VAL A N 1
ATOM 1458 C CA . VAL A 1 179 ? -9.633 33.188 -2.721 1 63.84 179 VAL A CA 1
ATOM 1459 C C . VAL A 1 179 ? -11.062 33.469 -3.156 1 63.84 179 VAL A C 1
ATOM 1461 O O . VAL A 1 179 ? -11.867 32.531 -3.299 1 63.84 179 VAL A O 1
ATOM 1464 N N . TYR A 1 180 ? -11.234 34.719 -3.398 1 60.78 180 TYR A N 1
ATOM 1465 C CA . TYR A 1 180 ? -12.555 35.125 -3.871 1 60.78 180 TYR A CA 1
ATOM 1466 C C . TYR A 1 180 ? -12.883 34.438 -5.195 1 60.78 180 TYR A C 1
ATOM 1468 O O . TYR A 1 180 ? -14 33.938 -5.391 1 60.78 180 TYR A O 1
ATOM 1476 N N . SER A 1 181 ? -11.883 34.406 -6.023 1 66.38 181 SER A N 1
ATOM 1477 C CA . SER A 1 181 ? -12.109 33.781 -7.32 1 66.38 181 SER A CA 1
ATOM 1478 C C . SER A 1 181 ? -12.336 32.281 -7.176 1 66.38 181 SER A C 1
ATOM 1480 O O . SER A 1 181 ? -13.156 31.688 -7.898 1 66.38 181 SER A O 1
ATOM 1482 N N . VAL A 1 182 ? -11.586 31.766 -6.312 1 70.38 182 VAL A N 1
ATOM 1483 C CA . VAL A 1 182 ? -11.781 30.344 -6.094 1 70.38 182 VAL A CA 1
ATOM 1484 C C . VAL A 1 182 ? -13.18 30.094 -5.523 1 70.38 182 VAL A C 1
ATOM 1486 O O . VAL A 1 182 ? -13.914 29.234 -6.016 1 70.38 182 VAL A O 1
ATOM 1489 N N . LEU A 1 183 ? -13.523 30.938 -4.684 1 64.81 183 LEU A N 1
ATOM 1490 C CA . LEU A 1 183 ? -14.773 30.734 -3.965 1 64.81 183 LEU A CA 1
ATOM 1491 C C . LEU A 1 183 ? -15.969 31.094 -4.836 1 64.81 183 LEU A C 1
ATOM 1493 O O . LEU A 1 183 ? -17.016 30.453 -4.762 1 64.81 183 LEU A O 1
ATOM 1497 N N . HIS A 1 184 ? -15.742 32.062 -5.582 1 62.03 184 HIS A N 1
ATOM 1498 C CA . HIS A 1 184 ? -16.922 32.625 -6.242 1 62.03 184 HIS A CA 1
ATOM 1499 C C . HIS A 1 184 ? -16.969 32.219 -7.715 1 62.03 184 HIS A C 1
ATOM 1501 O O . HIS A 1 184 ? -17.984 32.375 -8.375 1 62.03 184 HIS A O 1
ATOM 1507 N N . ALA A 1 185 ? -15.859 31.688 -8.094 1 65.5 185 ALA A N 1
ATOM 1508 C CA . ALA A 1 185 ? -15.859 31.297 -9.5 1 65.5 185 ALA A CA 1
ATOM 1509 C C . ALA A 1 185 ? -15.555 29.797 -9.656 1 65.5 185 ALA A C 1
ATOM 1511 O O . ALA A 1 185 ? -16.375 29.047 -10.18 1 65.5 185 ALA A O 1
ATOM 1512 N N . LEU A 1 186 ? -14.469 29.469 -9.133 1 70.19 186 LEU A N 1
ATOM 1513 C CA . LEU A 1 186 ? -14.023 28.094 -9.359 1 70.19 186 LEU A CA 1
ATOM 1514 C C . LEU A 1 186 ? -14.961 27.109 -8.672 1 70.19 186 LEU A C 1
ATOM 1516 O O . LEU A 1 186 ? -15.383 26.125 -9.281 1 70.19 186 LEU A O 1
ATOM 1520 N N . VAL A 1 187 ? -15.258 27.391 -7.477 1 70.06 187 VAL A N 1
ATOM 1521 C CA . VAL A 1 187 ? -16.062 26.453 -6.699 1 70.06 187 VAL A CA 1
ATOM 1522 C C . VAL A 1 187 ? -17.438 26.297 -7.348 1 70.06 187 VAL A C 1
ATOM 1524 O O . VAL A 1 187 ? -17.875 25.172 -7.621 1 70.06 187 VAL A O 1
ATOM 1527 N N . PRO A 1 188 ? -18.078 27.391 -7.688 1 69.12 188 PRO A N 1
ATOM 1528 C CA . PRO A 1 188 ? -19.359 27.219 -8.383 1 69.12 188 PRO A CA 1
ATOM 1529 C C . PRO A 1 188 ? -19.219 26.453 -9.703 1 69.12 188 PRO A C 1
ATOM 1531 O O . PRO A 1 188 ? -20.109 25.672 -10.062 1 69.12 188 PRO A O 1
ATOM 1534 N N . SER A 1 189 ? -18.156 26.672 -10.367 1 71.31 189 SER A N 1
ATOM 1535 C CA . SER A 1 189 ? -17.922 25.953 -11.625 1 71.31 189 SER A CA 1
ATOM 1536 C C . SER A 1 189 ? -17.781 24.453 -11.391 1 71.31 189 SER A C 1
ATOM 1538 O O . SER A 1 189 ? -18.234 23.656 -12.195 1 71.31 189 SER A O 1
ATOM 1540 N N . LEU A 1 190 ? -17.078 24.172 -10.391 1 73.69 190 LEU A N 1
ATOM 1541 C CA . LEU A 1 190 ? -16.922 22.766 -10.023 1 73.69 190 LEU A CA 1
ATOM 1542 C C . LEU A 1 190 ? -18.266 22.156 -9.672 1 73.69 190 LEU A C 1
ATOM 1544 O O . LEU A 1 190 ? -18.547 21.016 -10.047 1 73.69 190 LEU A O 1
ATOM 1548 N N . GLU A 1 191 ? -19.031 22.891 -8.961 1 72 191 GLU A N 1
ATOM 1549 C CA . GLU A 1 191 ? -20.359 22.422 -8.57 1 72 191 GLU A CA 1
ATOM 1550 C C . GLU A 1 191 ? -21.25 22.188 -9.781 1 72 191 GLU A C 1
ATOM 1552 O O . GLU A 1 191 ? -22.078 21.281 -9.789 1 72 191 GLU A O 1
ATOM 1557 N N . THR A 1 192 ? -21.016 22.969 -10.75 1 68.12 192 THR A N 1
ATOM 1558 C CA . THR A 1 192 ? -21.766 22.812 -12 1 68.12 192 THR A CA 1
ATOM 1559 C C . THR A 1 192 ? -21.25 21.609 -12.781 1 68.12 192 THR A C 1
ATOM 1561 O O . THR A 1 192 ? -22.016 20.875 -13.406 1 68.12 192 THR A O 1
ATOM 1564 N N . ALA A 1 193 ? -19.969 21.484 -12.711 1 68.38 193 ALA A N 1
ATOM 1565 C CA . ALA A 1 193 ? -19.344 20.391 -13.461 1 68.38 193 ALA A CA 1
ATOM 1566 C C . ALA A 1 193 ? -19.75 19.031 -12.906 1 68.38 193 ALA A C 1
ATOM 1568 O O . ALA A 1 193 ? -19.938 18.078 -13.664 1 68.38 193 ALA A O 1
ATOM 1569 N N . PHE A 1 194 ? -19.812 19.109 -11.562 1 72.38 194 PHE A N 1
ATOM 1570 C CA . PHE A 1 194 ? -20.219 17.859 -10.922 1 72.38 194 PHE A CA 1
ATOM 1571 C C . PHE A 1 194 ? -21.719 17.875 -10.609 1 72.38 194 PHE A C 1
ATOM 1573 O O . PHE A 1 194 ? -22.172 18.641 -9.75 1 72.38 194 PHE A O 1
ATOM 1580 N N . VAL A 1 195 ? -22.516 17.188 -11.211 1 69.75 195 VAL A N 1
ATOM 1581 C CA . VAL A 1 195 ? -23.969 17.219 -11.148 1 69.75 195 VAL A CA 1
ATOM 1582 C C . VAL A 1 195 ? -24.438 16.719 -9.781 1 69.75 195 VAL A C 1
ATOM 1584 O O . VAL A 1 195 ? -25.328 17.312 -9.164 1 69.75 195 VAL A O 1
ATOM 1587 N N . ASP A 1 196 ? -23.766 15.773 -9.273 1 80.19 196 ASP A N 1
ATOM 1588 C CA . ASP A 1 196 ? -24.125 15.18 -7.984 1 80.19 196 ASP A CA 1
ATOM 1589 C C . ASP A 1 196 ? -23.078 15.516 -6.918 1 80.19 196 ASP A C 1
ATOM 1591 O O . ASP A 1 196 ? -21.953 15.023 -6.969 1 80.19 196 ASP A O 1
ATOM 1595 N N . PRO A 1 197 ? -23.5 16.375 -5.941 1 81.69 197 PRO A N 1
ATOM 1596 C CA . PRO A 1 197 ? -22.531 16.797 -4.93 1 81.69 197 PRO A CA 1
ATOM 1597 C C . PRO A 1 197 ? -22.062 15.656 -4.039 1 81.69 197 PRO A C 1
ATOM 1599 O O . PRO A 1 197 ? -21.047 15.773 -3.361 1 81.69 197 PRO A O 1
ATOM 1602 N N . ASP A 1 198 ? -22.797 14.602 -4.059 1 86.44 198 ASP A N 1
ATOM 1603 C CA . ASP A 1 198 ? -22.469 13.492 -3.17 1 86.44 198 ASP A CA 1
ATOM 1604 C C . ASP A 1 198 ? -21.734 12.391 -3.922 1 86.44 198 ASP A C 1
ATOM 1606 O O . ASP A 1 198 ? -21.406 11.352 -3.344 1 86.44 198 ASP A O 1
ATOM 1610 N N . LEU A 1 199 ? -21.422 12.703 -5.121 1 89.38 199 LEU A N 1
ATOM 1611 C CA . LEU A 1 199 ? -20.797 11.672 -5.941 1 89.38 199 LEU A CA 1
ATOM 1612 C C . LEU A 1 199 ? -19.344 11.453 -5.52 1 89.38 199 LEU A C 1
ATOM 1614 O O . LEU A 1 199 ? -18.562 12.398 -5.48 1 89.38 199 LEU A O 1
ATOM 1618 N N . GLY A 1 200 ? -19.031 10.203 -5.105 1 91.62 200 GLY A N 1
ATOM 1619 C CA . GLY A 1 200 ? -17.656 9.836 -4.781 1 91.62 200 GLY A CA 1
ATOM 1620 C C . GLY A 1 200 ? -16.828 9.492 -6.008 1 91.62 200 GLY A C 1
ATOM 1621 O O . GLY A 1 200 ? -17.297 9.633 -7.137 1 91.62 200 GLY A O 1
ATOM 1622 N N . PHE A 1 201 ? -15.602 9.148 -5.793 1 90.69 201 PHE A N 1
ATOM 1623 C CA . PHE A 1 201 ? -14.727 8.711 -6.875 1 90.69 201 PHE A CA 1
ATOM 1624 C C . PHE A 1 201 ? -14.93 7.227 -7.168 1 90.69 201 PHE A C 1
ATOM 1626 O O . PHE A 1 201 ? -15.023 6.414 -6.246 1 90.69 201 PHE A O 1
ATOM 1633 N N . PRO A 1 202 ? -15.039 6.875 -8.422 1 87.62 202 PRO A N 1
ATOM 1634 C CA . PRO A 1 202 ? -15.289 5.473 -8.766 1 87.62 202 PRO A CA 1
ATOM 1635 C C . PRO A 1 202 ? -14.055 4.594 -8.602 1 87.62 202 PRO A C 1
ATOM 1637 O O . PRO A 1 202 ? -14.172 3.391 -8.359 1 87.62 202 PRO A O 1
ATOM 1640 N N . TYR A 1 203 ? -12.883 5.16 -8.859 1 87.25 203 TYR A N 1
ATOM 1641 C CA . TYR A 1 203 ? -11.594 4.484 -8.773 1 87.25 203 TYR A CA 1
ATOM 1642 C C . TYR A 1 203 ? -10.508 5.438 -8.289 1 87.25 203 TYR A C 1
ATOM 1644 O O . TYR A 1 203 ? -10.648 6.656 -8.398 1 87.25 203 TYR A O 1
ATOM 1652 N N . PHE A 1 204 ? -9.461 4.883 -7.742 1 87.75 204 PHE A N 1
ATOM 1653 C CA . PHE A 1 204 ? -8.336 5.703 -7.297 1 87.75 204 PHE A CA 1
ATOM 1654 C C . PHE A 1 204 ? -7.656 6.375 -8.484 1 87.75 204 PHE A C 1
ATOM 1656 O O . PHE A 1 204 ? -7.117 7.477 -8.352 1 87.75 204 PHE A O 1
ATOM 1663 N N . SER A 1 205 ? -7.707 5.766 -9.656 1 82.38 205 SER A N 1
ATOM 1664 C CA . SER A 1 205 ? -7.129 6.367 -10.852 1 82.38 205 SER A CA 1
ATOM 1665 C C . SER A 1 205 ? -7.859 7.652 -11.234 1 82.38 205 SER A C 1
ATOM 1667 O O . SER A 1 205 ? -7.273 8.547 -11.844 1 82.38 205 SER A O 1
ATOM 1669 N N . ALA A 1 206 ? -9.109 7.723 -10.898 1 84.25 206 ALA A N 1
ATOM 1670 C CA . ALA A 1 206 ? -9.852 8.953 -11.141 1 84.25 206 ALA A CA 1
ATOM 1671 C C . ALA A 1 206 ? -9.328 10.094 -10.281 1 84.25 206 ALA A C 1
ATOM 1673 O O . ALA A 1 206 ? -9.336 11.258 -10.695 1 84.25 206 ALA A O 1
ATOM 1674 N N . ILE A 1 207 ? -8.867 9.789 -9.102 1 89.94 207 ILE A N 1
ATOM 1675 C CA . ILE A 1 207 ? -8.25 10.789 -8.234 1 89.94 207 ILE A CA 1
ATOM 1676 C C . ILE A 1 207 ? -6.926 11.242 -8.844 1 89.94 207 ILE A C 1
ATOM 1678 O O . ILE A 1 207 ? -6.641 12.445 -8.898 1 89.94 207 ILE A O 1
ATOM 1682 N N . ASP A 1 208 ? -6.18 10.281 -9.328 1 87.5 208 ASP A N 1
ATOM 1683 C CA . ASP A 1 208 ? -4.891 10.586 -9.938 1 87.5 208 ASP A CA 1
ATOM 1684 C C . ASP A 1 208 ? -5.066 11.469 -11.172 1 87.5 208 ASP A C 1
ATOM 1686 O O . ASP A 1 208 ? -4.211 12.305 -11.469 1 87.5 208 ASP A O 1
ATOM 1690 N N . ALA A 1 209 ? -6.145 11.305 -11.844 1 81.69 209 ALA A N 1
ATOM 1691 C CA . ALA A 1 209 ? -6.418 12.031 -13.086 1 81.69 209 ALA A CA 1
ATOM 1692 C C . ALA A 1 209 ? -6.566 13.531 -12.82 1 81.69 209 ALA A C 1
ATOM 1694 O O . ALA A 1 209 ? -6.398 14.344 -13.727 1 81.69 209 ALA A O 1
ATOM 1695 N N . LEU A 1 210 ? -6.816 13.898 -11.625 1 85.62 210 LEU A N 1
ATOM 1696 C CA . LEU A 1 210 ? -6.918 15.312 -11.266 1 85.62 210 LEU A CA 1
ATOM 1697 C C . LEU A 1 210 ? -5.582 16.016 -11.461 1 85.62 210 LEU A C 1
ATOM 1699 O O . LEU A 1 210 ? -5.543 17.234 -11.648 1 85.62 210 LEU A O 1
ATOM 1703 N N . PHE A 1 211 ? -4.52 15.281 -11.414 1 87.88 211 PHE A N 1
ATOM 1704 C CA . PHE A 1 211 ? -3.18 15.852 -11.453 1 87.88 211 PHE A CA 1
ATOM 1705 C C . PHE A 1 211 ? -2.555 15.672 -12.828 1 87.88 211 PHE A C 1
ATOM 1707 O O . PHE A 1 211 ? -1.628 16.391 -13.195 1 87.88 211 PHE A O 1
ATOM 1714 N N . ASN A 1 212 ? -3.006 14.664 -13.562 1 79.88 212 ASN A N 1
ATOM 1715 C CA . ASN A 1 212 ? -2.404 14.352 -14.852 1 79.88 212 ASN A CA 1
ATOM 1716 C C . ASN A 1 212 ? -3.275 14.828 -16.016 1 79.88 212 ASN A C 1
ATOM 1718 O O . ASN A 1 212 ? -2.76 15.273 -17.047 1 79.88 212 ASN A O 1
ATOM 1722 N N . GLU A 1 213 ? -4.625 14.711 -15.891 1 74.25 213 GLU A N 1
ATOM 1723 C CA . GLU A 1 213 ? -5.574 15.047 -16.953 1 74.25 213 GLU A CA 1
ATOM 1724 C C . GLU A 1 213 ? -6.398 16.281 -16.578 1 74.25 213 GLU A C 1
ATOM 1726 O O . GLU A 1 213 ? -6.652 17.141 -17.422 1 74.25 213 GLU A O 1
ATOM 1731 N N . GLY A 1 214 ? -6.773 16.375 -15.344 1 78.25 214 GLY A N 1
ATOM 1732 C CA . GLY A 1 214 ? -7.551 17.5 -14.867 1 78.25 214 GLY A CA 1
ATOM 1733 C C . GLY A 1 214 ? -9.047 17.312 -15.023 1 78.25 214 GLY A C 1
ATOM 1734 O O . GLY A 1 214 ? -9.508 16.203 -15.305 1 78.25 214 GLY A O 1
ATOM 1735 N N . VAL A 1 215 ? -9.789 18.234 -14.633 1 75.75 215 VAL A N 1
ATOM 1736 C CA . VAL A 1 215 ? -11.25 18.25 -14.688 1 75.75 215 VAL A CA 1
ATOM 1737 C C . VAL A 1 215 ? -11.719 19.281 -15.711 1 75.75 215 VAL A C 1
ATOM 1739 O O . VAL A 1 215 ? -11.289 20.438 -15.68 1 75.75 215 VAL A O 1
ATOM 1742 N N . ASN A 1 216 ? -12.609 18.781 -16.547 1 74.31 216 ASN A N 1
ATOM 1743 C CA . ASN A 1 216 ? -13.195 19.719 -17.5 1 74.31 216 ASN A CA 1
ATOM 1744 C C . ASN A 1 216 ? -14.18 20.656 -16.844 1 74.31 216 ASN A C 1
ATOM 1746 O O . ASN A 1 216 ? -15.07 20.219 -16.109 1 74.31 216 ASN A O 1
ATOM 1750 N N . LEU A 1 217 ? -13.961 21.938 -16.984 1 76.56 217 LEU A N 1
ATOM 1751 C CA . LEU A 1 217 ? -14.867 22.953 -16.469 1 76.56 217 LEU A CA 1
ATOM 1752 C C . LEU A 1 217 ? -15.742 23.531 -17.578 1 76.56 217 LEU A C 1
ATOM 1754 O O . LEU A 1 217 ? -15.273 23.734 -18.703 1 76.56 217 LEU A O 1
ATOM 1758 N N . PRO A 1 218 ? -17.078 23.641 -17.312 1 70.38 218 PRO A N 1
ATOM 1759 C CA . PRO A 1 218 ? -17.922 24.281 -18.328 1 70.38 218 PRO A CA 1
ATOM 1760 C C . PRO A 1 218 ? -17.469 25.688 -18.672 1 70.38 218 PRO A C 1
ATOM 1762 O O . PRO A 1 218 ? -16.766 26.328 -17.891 1 70.38 218 PRO A O 1
ATOM 1765 N N . PRO A 1 219 ? -17.734 26.094 -20.031 1 61.28 219 PRO A N 1
ATOM 1766 C CA . PRO A 1 219 ? -17.344 27.453 -20.438 1 61.28 219 PRO A CA 1
ATOM 1767 C C . PRO A 1 219 ? -17.844 28.516 -19.469 1 61.28 219 PRO A C 1
ATOM 1769 O O . PRO A 1 219 ? -18.969 28.453 -18.984 1 61.28 219 PRO A O 1
ATOM 1772 N N . LEU A 1 220 ? -16.938 29.172 -18.891 1 55.5 220 LEU A N 1
ATOM 1773 C CA . LEU A 1 220 ? -17.297 30.234 -17.969 1 55.5 220 LEU A CA 1
ATOM 1774 C C . LEU A 1 220 ? -17.766 31.484 -18.719 1 55.5 220 LEU A C 1
ATOM 1776 O O . LEU A 1 220 ? -17.156 31.859 -19.719 1 55.5 220 LEU A O 1
ATOM 1780 N N . LYS A 1 221 ? -18.922 32 -18.578 1 53.09 221 LYS A N 1
ATOM 1781 C CA . LYS A 1 221 ? -19.469 33.188 -19.219 1 53.09 221 LYS A CA 1
ATOM 1782 C C . LYS A 1 221 ? -18.453 34.312 -19.234 1 53.09 221 LYS A C 1
ATOM 1784 O O . LYS A 1 221 ? -18.609 35.312 -19.969 1 53.09 221 LYS A O 1
ATOM 1789 N N . GLN A 1 222 ? -17.609 34.531 -18.188 1 48.56 222 GLN A N 1
ATOM 1790 C CA . GLN A 1 222 ? -16.703 35.656 -18.172 1 48.56 222 GLN A CA 1
ATOM 1791 C C . GLN A 1 222 ? -15.273 35.25 -18.5 1 48.56 222 GLN A C 1
ATOM 1793 O O . GLN A 1 222 ? -14.531 34.812 -17.609 1 48.56 222 GLN A O 1
ATOM 1798 N N . GLU A 1 223 ? -14.758 35.125 -19.609 1 49.72 223 GLU A N 1
ATOM 1799 C CA . GLU A 1 223 ? -13.578 34.562 -20.234 1 49.72 223 GLU A CA 1
ATOM 1800 C C . GLU A 1 223 ? -12.297 35.094 -19.594 1 49.72 223 GLU A C 1
ATOM 1802 O O . GLU A 1 223 ? -11.344 34.312 -19.406 1 49.72 223 GLU A O 1
ATOM 1807 N N . GLY A 1 224 ? -12.156 36.375 -19.297 1 48.97 224 GLY A N 1
ATOM 1808 C CA . GLY A 1 224 ? -10.922 37.094 -18.984 1 48.97 224 GLY A CA 1
ATOM 1809 C C . GLY A 1 224 ? -10.484 36.906 -17.547 1 48.97 224 GLY A C 1
ATOM 1810 O O . GLY A 1 224 ? -9.297 37 -17.234 1 48.97 224 GLY A O 1
ATOM 1811 N N . PHE A 1 225 ? -11.172 36.625 -16.734 1 49.91 225 PHE A N 1
ATOM 1812 C CA . PHE A 1 225 ? -10.945 36.688 -15.305 1 49.91 225 PHE A CA 1
ATOM 1813 C C . PHE A 1 225 ? -10.203 35.438 -14.812 1 49.91 225 PHE A C 1
ATOM 1815 O O . PHE A 1 225 ? -9.25 35.531 -14.039 1 49.91 225 PHE A O 1
ATOM 1822 N N . TRP A 1 226 ? -10.312 34.344 -15.414 1 54.97 226 TRP A N 1
ATOM 1823 C CA . TRP A 1 226 ? -9.805 33.094 -14.891 1 54.97 226 TRP A CA 1
ATOM 1824 C C . TRP A 1 226 ? -8.328 32.906 -15.227 1 54.97 226 TRP A C 1
ATOM 1826 O O . TRP A 1 226 ? -7.547 32.469 -14.391 1 54.97 226 TRP A O 1
ATOM 1836 N N . ASN A 1 227 ? -8.031 33.219 -16.406 1 54.16 227 ASN A N 1
ATOM 1837 C CA . ASN A 1 227 ? -6.656 33 -16.828 1 54.16 227 ASN A CA 1
ATOM 1838 C C . ASN A 1 227 ? -5.68 33.844 -16.047 1 54.16 227 ASN A C 1
ATOM 1840 O O . ASN A 1 227 ? -4.508 33.5 -15.898 1 54.16 227 ASN A O 1
ATOM 1844 N N . THR A 1 228 ? -6.246 34.875 -15.5 1 52.78 228 THR A N 1
ATOM 1845 C CA . THR A 1 228 ? -5.352 35.812 -14.828 1 52.78 228 THR A CA 1
ATOM 1846 C C . THR A 1 228 ? -5.273 35.531 -13.336 1 52.78 228 THR A C 1
ATOM 1848 O O . THR A 1 228 ? -4.266 35.812 -12.695 1 52.78 228 THR A O 1
ATOM 1851 N N . LEU A 1 229 ? -6.305 34.812 -12.898 1 57.41 229 LEU A N 1
ATOM 1852 C CA . LEU A 1 229 ? -6.379 34.812 -11.445 1 57.41 229 LEU A CA 1
ATOM 1853 C C . LEU A 1 229 ? -5.859 33.469 -10.883 1 57.41 229 LEU A C 1
ATOM 1855 O O . LEU A 1 229 ? -5.348 33.438 -9.766 1 57.41 229 LEU A O 1
ATOM 1859 N N . LEU A 1 230 ? -5.922 32.406 -11.648 1 64.56 230 LEU A N 1
ATOM 1860 C CA . LEU A 1 230 ? -5.473 31.125 -11.117 1 64.56 230 LEU A CA 1
ATOM 1861 C C . LEU A 1 230 ? -4.598 30.391 -12.133 1 64.56 230 LEU A C 1
ATOM 1863 O O . LEU A 1 230 ? -4.898 29.25 -12.508 1 64.56 230 LEU A O 1
ATOM 1867 N N . PRO A 1 231 ? -3.576 31.047 -12.461 1 62.38 231 PRO A N 1
ATOM 1868 C CA . PRO A 1 231 ? -2.799 30.438 -13.547 1 62.38 231 PRO A CA 1
ATOM 1869 C C . PRO A 1 231 ? -2.225 29.078 -13.164 1 62.38 231 PRO A C 1
ATOM 1871 O O . PRO A 1 231 ? -1.949 28.266 -14.047 1 62.38 231 PRO A O 1
ATOM 1874 N N . ARG A 1 232 ? -2.148 28.938 -11.984 1 73.06 232 ARG A N 1
ATOM 1875 C CA . ARG A 1 232 ? -1.544 27.672 -11.555 1 73.06 232 ARG A CA 1
ATOM 1876 C C . ARG A 1 232 ? -2.555 26.531 -11.602 1 73.06 232 ARG A C 1
ATOM 1878 O O . ARG A 1 232 ? -2.178 25.359 -11.672 1 73.06 232 ARG A O 1
ATOM 1885 N N . LEU A 1 233 ? -3.764 26.812 -11.516 1 73.5 233 LEU A N 1
ATOM 1886 C CA . LEU A 1 233 ? -4.781 25.766 -11.391 1 73.5 233 LEU A CA 1
ATOM 1887 C C . LEU A 1 233 ? -5.559 25.609 -12.688 1 73.5 233 LEU A C 1
ATOM 1889 O O . LEU A 1 233 ? -5.891 24.484 -13.086 1 73.5 233 LEU A O 1
ATOM 1893 N N . VAL A 1 234 ? -5.844 26.703 -13.32 1 72 234 VAL A N 1
ATOM 1894 C CA . VAL A 1 234 ? -6.75 26.625 -14.461 1 72 234 VAL A CA 1
ATOM 1895 C C . VAL A 1 234 ? -5.965 26.812 -15.758 1 72 234 VAL A C 1
ATOM 1897 O O . VAL A 1 234 ? -5.242 27.797 -15.914 1 72 234 VAL A O 1
ATOM 1900 N N . LYS A 1 235 ? -5.992 25.719 -16.562 1 71.38 235 LYS A N 1
ATOM 1901 C CA . LYS A 1 235 ? -5.32 25.766 -17.859 1 71.38 235 LYS A CA 1
ATOM 1902 C C . LYS A 1 235 ? -6.332 25.797 -19 1 71.38 235 LYS A C 1
ATOM 1904 O O . LYS A 1 235 ? -7.359 25.125 -18.953 1 71.38 235 LYS A O 1
ATOM 1909 N N . ALA A 1 236 ? -6.152 26.828 -19.906 1 65.88 236 ALA A N 1
ATOM 1910 C CA . ALA A 1 236 ? -7.035 26.922 -21.062 1 65.88 236 ALA A CA 1
ATOM 1911 C C . ALA A 1 236 ? -6.684 25.891 -22.125 1 65.88 236 ALA A C 1
ATOM 1913 O O . ALA A 1 236 ? -5.504 25.641 -22.375 1 65.88 236 ALA A O 1
ATOM 1914 N N . ILE A 1 237 ? -7.664 25.047 -22.594 1 59.59 237 ILE A N 1
ATOM 1915 C CA . ILE A 1 237 ? -7.484 24.141 -23.719 1 59.59 237 ILE A CA 1
ATOM 1916 C C . ILE A 1 237 ? -7.762 24.891 -25.031 1 59.59 237 ILE A C 1
ATOM 1918 O O . ILE A 1 237 ? -8.875 25.359 -25.25 1 59.59 237 ILE A O 1
ATOM 1922 N N . GLU A 1 238 ? -6.816 25.109 -25.766 1 55.47 238 GLU A N 1
ATOM 1923 C CA . GLU A 1 238 ? -6.863 25.922 -26.984 1 55.47 238 GLU A CA 1
ATOM 1924 C C . GLU A 1 238 ? -7.93 25.422 -27.953 1 55.47 238 GLU A C 1
ATOM 1926 O O . GLU A 1 238 ? -8.664 26.203 -28.531 1 55.47 238 GLU A O 1
ATOM 1931 N N . ASP A 1 239 ? -7.945 24.109 -28.125 1 53.66 239 ASP A N 1
ATOM 1932 C CA . ASP A 1 239 ? -8.711 23.609 -29.266 1 53.66 239 ASP A CA 1
ATOM 1933 C C . ASP A 1 239 ? -10.203 23.609 -28.969 1 53.66 239 ASP A C 1
ATOM 1935 O O . ASP A 1 239 ? -11.023 23.734 -29.875 1 53.66 239 ASP A O 1
ATOM 1939 N N . THR A 1 240 ? -10.594 23.469 -27.75 1 54 240 THR A N 1
ATOM 1940 C CA . THR A 1 240 ? -12.008 23.25 -27.469 1 54 240 THR A CA 1
ATOM 1941 C C . THR A 1 240 ? -12.625 24.453 -26.766 1 54 240 THR A C 1
ATOM 1943 O O . THR A 1 240 ? -13.844 24.562 -26.656 1 54 240 THR A O 1
ATOM 1946 N N . GLY A 1 241 ? -11.859 25.438 -26.469 1 56.88 241 GLY A N 1
ATOM 1947 C CA . GLY A 1 241 ? -12.352 26.562 -25.703 1 56.88 241 GLY A CA 1
ATOM 1948 C C . GLY A 1 241 ? -12.664 26.219 -24.266 1 56.88 241 GLY A C 1
ATOM 1949 O O . GLY A 1 241 ? -13.055 27.094 -23.484 1 56.88 241 GLY A O 1
ATOM 1950 N N . ASP A 1 242 ? -12.531 24.922 -23.891 1 63 242 ASP A N 1
ATOM 1951 C CA . ASP A 1 242 ? -12.805 24.453 -22.531 1 63 242 ASP A CA 1
ATOM 1952 C C . ASP A 1 242 ? -11.625 24.734 -21.609 1 63 242 ASP A C 1
ATOM 1954 O O . ASP A 1 242 ? -10.523 25.047 -22.078 1 63 242 ASP A O 1
ATOM 1958 N N . ASN A 1 243 ? -12.086 25.109 -20.297 1 72.88 243 ASN A N 1
ATOM 1959 C CA . ASN A 1 243 ? -11.039 25.219 -19.281 1 72.88 243 ASN A CA 1
ATOM 1960 C C . ASN A 1 243 ? -10.867 23.922 -18.5 1 72.88 243 ASN A C 1
ATOM 1962 O O . ASN A 1 243 ? -11.828 23.156 -18.344 1 72.88 243 ASN A O 1
ATOM 1966 N N . ILE A 1 244 ? -9.609 23.625 -18.297 1 76.94 244 ILE A N 1
ATOM 1967 C CA . ILE A 1 244 ? -9.297 22.422 -17.531 1 76.94 244 ILE A CA 1
ATOM 1968 C C . ILE A 1 244 ? -8.672 22.828 -16.203 1 76.94 244 ILE A C 1
ATOM 1970 O O . ILE A 1 244 ? -7.777 23.672 -16.141 1 76.94 244 ILE A O 1
ATOM 1974 N N . LEU A 1 245 ? -9.312 22.438 -15.148 1 79.19 245 LEU A N 1
ATOM 1975 C CA . LEU A 1 245 ? -8.695 22.547 -13.828 1 79.19 245 LEU A CA 1
ATOM 1976 C C . LEU A 1 245 ? -7.688 21.422 -13.609 1 79.19 245 LEU A C 1
ATOM 1978 O O . LEU A 1 245 ? -8.062 20.25 -13.523 1 79.19 245 LEU A O 1
ATOM 1982 N N . LEU A 1 246 ? -6.469 21.75 -13.664 1 83.12 246 LEU A N 1
ATOM 1983 C CA . LEU A 1 246 ? -5.375 20.812 -13.484 1 83.12 246 LEU A CA 1
ATOM 1984 C C . LEU A 1 246 ? -4.574 21.125 -12.227 1 83.12 246 LEU A C 1
ATOM 1986 O O . LEU A 1 246 ? -3.859 22.141 -12.18 1 83.12 246 LEU A O 1
ATOM 1990 N N . PHE A 1 247 ? -4.68 20.328 -11.234 1 87 247 PHE A N 1
ATOM 1991 C CA . PHE A 1 247 ? -3.984 20.562 -9.977 1 87 247 PHE A CA 1
ATOM 1992 C C . PHE A 1 247 ? -2.51 20.188 -10.094 1 87 247 PHE A C 1
ATOM 1994 O O . PHE A 1 247 ? -2.154 19.25 -10.805 1 87 247 PHE A O 1
ATOM 2001 N N . GLU A 1 248 ? -1.727 20.953 -9.453 1 89.06 248 GLU A N 1
ATOM 2002 C CA . GLU A 1 248 ? -0.314 20.594 -9.375 1 89.06 248 GLU A CA 1
ATOM 2003 C C . GLU A 1 248 ? -0.103 19.375 -8.469 1 89.06 248 GLU A C 1
ATOM 2005 O O . GLU A 1 248 ? -0.756 19.266 -7.426 1 89.06 248 GLU A O 1
ATOM 2010 N N . THR A 1 249 ? 0.775 18.484 -8.852 1 92.25 249 THR A N 1
ATOM 2011 C CA . THR A 1 249 ? 1.076 17.328 -8.016 1 92.25 249 THR A CA 1
ATOM 2012 C C . THR A 1 249 ? 1.827 17.75 -6.754 1 92.25 249 THR A C 1
ATOM 2014 O O . THR A 1 249 ? 2.891 18.375 -6.836 1 92.25 249 THR A O 1
ATOM 2017 N N . PRO A 1 250 ? 1.277 17.516 -5.621 1 95.25 250 PRO A N 1
ATOM 2018 C CA . PRO A 1 250 ? 2.037 17.844 -4.41 1 95.25 250 PRO A CA 1
ATOM 2019 C C . PRO A 1 250 ? 3.377 17.109 -4.344 1 95.25 250 PRO A C 1
ATOM 2021 O O . PRO A 1 250 ? 3.498 15.984 -4.84 1 95.25 250 PRO A O 1
ATOM 2024 N N . GLU A 1 251 ? 4.293 17.703 -3.691 1 94.94 251 GLU A N 1
ATOM 2025 C CA . GLU A 1 251 ? 5.652 17.172 -3.633 1 94.94 251 GLU A CA 1
ATOM 2026 C C . GLU A 1 251 ? 5.668 15.773 -3.027 1 94.94 251 GLU A C 1
ATOM 2028 O O . GLU A 1 251 ? 6.441 14.914 -3.457 1 94.94 251 GLU A O 1
ATOM 2033 N N . THR A 1 252 ? 4.902 15.508 -2.002 1 96.06 252 THR A N 1
ATOM 2034 C CA . THR A 1 252 ? 4.836 14.203 -1.362 1 96.06 252 THR A CA 1
ATOM 2035 C C . THR A 1 252 ? 4.461 13.125 -2.373 1 96.06 252 THR A C 1
ATOM 2037 O O . THR A 1 252 ? 5.113 12.086 -2.451 1 96.06 252 THR A O 1
ATOM 2040 N N . MET A 1 253 ? 3.418 13.375 -3.164 1 94.88 253 MET A N 1
ATOM 2041 C CA . MET A 1 253 ? 2.941 12.422 -4.164 1 94.88 253 MET A CA 1
ATOM 2042 C C . MET A 1 253 ? 3.943 12.289 -5.305 1 94.88 253 MET A C 1
ATOM 2044 O O . MET A 1 253 ? 4.125 11.195 -5.852 1 94.88 253 MET A O 1
ATOM 2048 N N . ASP A 1 254 ? 4.551 13.398 -5.664 1 93.75 254 ASP A N 1
ATOM 2049 C CA . ASP A 1 254 ? 5.535 13.383 -6.746 1 93.75 254 ASP A CA 1
ATOM 2050 C C . ASP A 1 254 ? 6.707 12.469 -6.406 1 93.75 254 ASP A C 1
ATOM 2052 O O . ASP A 1 254 ? 7.238 11.781 -7.281 1 93.75 254 ASP A O 1
ATOM 2056 N N . ARG A 1 255 ? 7.086 12.445 -5.18 1 93.81 255 ARG A N 1
ATOM 2057 C CA . ARG A 1 255 ? 8.211 11.625 -4.734 1 93.81 255 ARG A CA 1
ATOM 2058 C C . ARG A 1 255 ? 7.797 10.172 -4.559 1 93.81 255 ARG A C 1
ATOM 2060 O O . ARG A 1 255 ? 8.562 9.258 -4.871 1 93.81 255 ARG A O 1
ATOM 2067 N N . ASP A 1 256 ? 6.645 9.992 -4.055 1 93.81 256 ASP A N 1
ATOM 2068 C CA . ASP A 1 256 ? 6.137 8.664 -3.734 1 93.81 256 ASP A CA 1
ATOM 2069 C C . ASP A 1 256 ? 4.613 8.617 -3.848 1 93.81 256 ASP A C 1
ATOM 2071 O O . ASP A 1 256 ? 3.904 9.055 -2.943 1 93.81 256 ASP A O 1
ATOM 2075 N N . LYS A 1 257 ? 4.141 7.98 -4.855 1 91.5 257 LYS A N 1
ATOM 2076 C CA . LYS A 1 257 ? 2.703 7.934 -5.109 1 91.5 257 LYS A CA 1
ATOM 2077 C C . LYS A 1 257 ? 1.977 7.148 -4.023 1 91.5 257 LYS A C 1
ATOM 2079 O O . LYS A 1 257 ? 0.782 7.352 -3.797 1 91.5 257 LYS A O 1
ATOM 2084 N N . PHE A 1 258 ? 2.646 6.352 -3.219 1 93.62 258 PHE A N 1
ATOM 2085 C CA . PHE A 1 258 ? 2.012 5.473 -2.246 1 93.62 258 PHE A CA 1
ATOM 2086 C C . PHE A 1 258 ? 2.191 6.012 -0.832 1 93.62 258 PHE A C 1
ATOM 2088 O O . PHE A 1 258 ? 1.894 5.316 0.144 1 93.62 258 PHE A O 1
ATOM 2095 N N . PHE A 1 259 ? 2.666 7.25 -0.647 1 95.75 259 PHE A N 1
ATOM 2096 C CA . PHE A 1 259 ? 3.01 7.789 0.663 1 95.75 259 PHE A CA 1
ATOM 2097 C C . PHE A 1 259 ? 1.793 7.805 1.58 1 95.75 259 PHE A C 1
ATOM 2099 O O . PHE A 1 259 ? 1.912 7.555 2.781 1 95.75 259 PHE A O 1
ATOM 2106 N N . TRP A 1 260 ? 0.593 8.016 0.987 1 95.81 260 TRP A N 1
ATOM 2107 C CA . TRP A 1 260 ? -0.633 8.188 1.759 1 95.81 260 TRP A CA 1
ATOM 2108 C C . TRP A 1 260 ? -1.097 6.863 2.354 1 95.81 260 TRP A C 1
ATOM 2110 O O . TRP A 1 260 ? -1.805 6.844 3.363 1 95.81 260 TRP A O 1
ATOM 2120 N N . PHE A 1 261 ? -0.67 5.809 1.778 1 90.38 261 PHE A N 1
ATOM 2121 C CA . PHE A 1 261 ? -1.15 4.469 2.096 1 90.38 261 PHE A CA 1
ATOM 2122 C C . PHE A 1 261 ? -0.283 3.822 3.17 1 90.38 261 PHE A C 1
ATOM 2124 O O . PHE A 1 261 ? -0.726 2.902 3.861 1 90.38 261 PHE A O 1
ATOM 2131 N N . ARG A 1 262 ? 0.867 4.336 3.439 1 93.12 262 ARG A N 1
ATOM 2132 C CA . ARG A 1 262 ? 1.892 3.707 4.266 1 93.12 262 ARG A CA 1
ATOM 2133 C C . ARG A 1 262 ? 1.766 4.141 5.723 1 93.12 262 ARG A C 1
ATOM 2135 O O . ARG A 1 262 ? 1.626 5.332 6.008 1 93.12 262 ARG A O 1
ATOM 2142 N N . ASP A 1 263 ? 1.935 3.203 6.656 1 95.44 263 ASP A N 1
ATOM 2143 C CA . ASP A 1 263 ? 1.765 3.461 8.086 1 95.44 263 ASP A CA 1
ATOM 2144 C C . ASP A 1 263 ? 2.945 4.25 8.648 1 95.44 263 ASP A C 1
ATOM 2146 O O . ASP A 1 263 ? 2.777 5.074 9.547 1 95.44 263 ASP A O 1
ATOM 2150 N N . GLU A 1 264 ? 4.125 3.971 8.141 1 96 264 GLU A N 1
ATOM 2151 C CA . GLU A 1 264 ? 5.289 4.684 8.664 1 96 264 GLU A CA 1
ATOM 2152 C C . GLU A 1 264 ? 5.223 6.168 8.312 1 96 264 GLU A C 1
ATOM 2154 O O . GLU A 1 264 ? 5.633 7.016 9.117 1 96 264 GLU A O 1
ATOM 2159 N N . GLU A 1 265 ? 4.691 6.457 7.07 1 97.44 265 GLU A N 1
ATOM 2160 C CA . GLU A 1 265 ? 4.551 7.859 6.699 1 97.44 265 GLU A CA 1
ATOM 2161 C C . GLU A 1 265 ? 3.438 8.531 7.5 1 97.44 265 GLU A C 1
ATOM 2163 O O . GLU A 1 265 ? 3.568 9.688 7.906 1 97.44 265 GLU A O 1
ATOM 2168 N N . PHE A 1 266 ? 2.336 7.797 7.77 1 97.75 266 PHE A N 1
ATOM 2169 C CA . PHE A 1 266 ? 1.264 8.258 8.648 1 97.75 266 PHE A CA 1
ATOM 2170 C C . PHE A 1 266 ? 1.812 8.672 10.008 1 97.75 266 PHE A C 1
ATOM 2172 O O . PHE A 1 266 ? 1.493 9.75 10.508 1 97.75 266 PHE A O 1
ATOM 2179 N N . SER A 1 267 ? 2.658 7.898 10.539 1 97.88 267 SER A N 1
ATOM 2180 C CA . SER A 1 267 ? 3.252 8.141 11.852 1 97.88 267 SER A CA 1
ATOM 2181 C C . SER A 1 267 ? 4.242 9.305 11.805 1 97.88 267 SER A C 1
ATOM 2183 O O . SER A 1 267 ? 4.246 10.156 12.688 1 97.88 267 SER A O 1
ATOM 2185 N N . ARG A 1 268 ? 5.086 9.297 10.758 1 98 268 ARG A N 1
ATOM 2186 C CA . ARG A 1 268 ? 6.109 10.328 10.633 1 98 268 ARG A CA 1
ATOM 2187 C C . ARG A 1 268 ? 5.48 11.719 10.555 1 98 268 ARG A C 1
ATOM 2189 O O . ARG A 1 268 ? 6.02 12.68 11.109 1 98 268 ARG A O 1
ATOM 2196 N N . GLN A 1 269 ? 4.293 11.82 9.914 1 97.94 269 GLN A N 1
ATOM 2197 C CA . GLN A 1 269 ? 3.656 13.109 9.695 1 97.94 269 GLN A CA 1
ATOM 2198 C C . GLN A 1 269 ? 3.088 13.664 11 1 97.94 269 GLN A C 1
ATOM 2200 O O . GLN A 1 269 ? 2.777 14.859 11.094 1 97.94 269 GLN A O 1
ATOM 2205 N N . THR A 1 270 ? 2.98 12.859 12.047 1 98.12 270 THR A N 1
ATOM 2206 C CA . THR A 1 270 ? 2.578 13.375 13.352 1 98.12 270 THR A CA 1
ATOM 2207 C C . THR A 1 270 ? 3.709 14.18 13.984 1 98.12 270 THR A C 1
ATOM 2209 O O . THR A 1 270 ? 3.471 15.008 14.867 1 98.12 270 THR A O 1
ATOM 2212 N N . LEU A 1 271 ? 4.98 13.969 13.531 1 98.25 271 LEU A N 1
ATOM 2213 C CA . LEU A 1 271 ? 6.164 14.633 14.062 1 98.25 271 LEU A CA 1
ATOM 2214 C C . LEU A 1 271 ? 6.637 15.727 13.109 1 98.25 271 LEU A C 1
ATOM 2216 O O . LEU A 1 271 ? 7.203 16.734 13.547 1 98.25 271 LEU A O 1
ATOM 2220 N N . ALA A 1 272 ? 6.48 15.406 11.859 1 97.81 272 ALA A N 1
ATOM 2221 C CA . ALA A 1 272 ? 7.105 16.219 10.812 1 97.81 272 ALA A CA 1
ATOM 2222 C C . ALA A 1 272 ? 6.129 16.484 9.672 1 97.81 272 ALA A C 1
ATOM 2224 O O . ALA A 1 272 ? 6.5 16.406 8.5 1 97.81 272 ALA A O 1
ATOM 2225 N N . GLY A 1 273 ? 4.867 16.672 9.984 1 96.75 273 GLY A N 1
ATOM 2226 C CA . GLY A 1 273 ? 3.848 17 9 1 96.75 273 GLY A CA 1
ATOM 2227 C C . GLY A 1 273 ? 3.105 18.281 9.312 1 96.75 273 GLY A C 1
ATOM 2228 O O . GLY A 1 273 ? 3.705 19.25 9.781 1 96.75 273 GLY A O 1
ATOM 2229 N N . LEU A 1 274 ? 1.811 18.281 9.016 1 97 274 LEU A N 1
ATOM 2230 C CA . LEU A 1 274 ? 1.007 19.5 9.031 1 97 274 LEU A CA 1
ATOM 2231 C C . LEU A 1 274 ? 0.392 19.719 10.406 1 97 274 LEU A C 1
ATOM 2233 O O . LEU A 1 274 ? -0.041 20.844 10.719 1 97 274 LEU A O 1
ATOM 2237 N N . ASN A 1 275 ? 0.369 18.719 11.25 1 97.69 275 ASN A N 1
ATOM 2238 C CA . ASN A 1 275 ? -0.227 18.859 12.57 1 97.69 275 ASN A CA 1
ATOM 2239 C C . ASN A 1 275 ? 0.649 18.25 13.656 1 97.69 275 ASN A C 1
ATOM 2241 O O . ASN A 1 275 ? 0.185 17.406 14.43 1 97.69 275 ASN A O 1
ATOM 2245 N N . PRO A 1 276 ? 1.846 18.781 13.766 1 96.88 276 PRO A N 1
ATOM 2246 C CA . PRO A 1 276 ? 2.803 18.203 14.711 1 96.88 276 PRO A CA 1
ATOM 2247 C C . PRO A 1 276 ? 2.488 18.562 16.172 1 96.88 276 PRO A C 1
ATOM 2249 O O . PRO A 1 276 ? 3.197 18.125 17.078 1 96.88 276 PRO A O 1
ATOM 2252 N N . TYR A 1 277 ? 1.412 19.328 16.453 1 97.38 277 TYR A N 1
ATOM 2253 C CA . TYR A 1 277 ? 1.05 19.828 17.781 1 97.38 277 TYR A CA 1
ATOM 2254 C C . TYR A 1 277 ? 0.145 18.844 18.5 1 97.38 277 TYR A C 1
ATOM 2256 O O . TYR A 1 277 ? -0.136 19 19.688 1 97.38 277 TYR A O 1
ATOM 2264 N N . SER A 1 278 ? -0.237 17.719 17.859 1 97.69 278 SER A N 1
ATOM 2265 C CA . SER A 1 278 ? -1.341 16.953 18.422 1 97.69 278 SER A CA 1
ATOM 2266 C C . SER A 1 278 ? -0.832 15.734 19.188 1 97.69 278 SER A C 1
ATOM 2268 O O . SER A 1 278 ? -1.496 15.25 20.109 1 97.69 278 SER A O 1
ATOM 2270 N N . ILE A 1 279 ? 0.344 15.203 18.859 1 98.5 279 ILE A N 1
ATOM 2271 C CA . ILE A 1 279 ? 0.849 13.984 19.484 1 98.5 279 ILE A CA 1
ATOM 2272 C C . ILE A 1 279 ? 1.216 14.266 20.938 1 98.5 279 ILE A C 1
ATOM 2274 O O . ILE A 1 279 ? 1.726 15.344 21.266 1 98.5 279 ILE A O 1
ATOM 2278 N N . ARG A 1 280 ? 0.936 13.359 21.859 1 98.44 280 ARG A N 1
ATOM 2279 C CA . ARG A 1 280 ? 1.218 13.484 23.281 1 98.44 280 ARG A CA 1
ATOM 2280 C C . ARG A 1 280 ? 1.784 12.188 23.844 1 98.44 280 ARG A C 1
ATOM 2282 O O . ARG A 1 280 ? 1.544 11.109 23.297 1 98.44 280 ARG A O 1
ATOM 2289 N N . LEU A 1 281 ? 2.525 12.312 24.906 1 98.69 281 LEU A N 1
ATOM 2290 C CA . LEU A 1 281 ? 3.014 11.156 25.641 1 98.69 281 LEU A CA 1
ATOM 2291 C C . LEU A 1 281 ? 1.9 10.539 26.484 1 98.69 281 LEU A C 1
ATOM 2293 O O . LEU A 1 281 ? 1.096 11.25 27.078 1 98.69 281 LEU A O 1
ATOM 2297 N N . ILE A 1 282 ? 1.761 9.227 26.453 1 98.38 282 ILE A N 1
ATOM 2298 C CA . ILE A 1 282 ? 0.841 8.547 27.359 1 98.38 282 ILE A CA 1
ATOM 2299 C C . ILE A 1 282 ? 1.453 8.469 28.75 1 98.38 282 ILE A C 1
ATOM 2301 O O . ILE A 1 282 ? 2.5 7.848 28.953 1 98.38 282 ILE A O 1
ATOM 2305 N N . THR A 1 283 ? 0.86 9.094 29.672 1 95.81 283 THR A N 1
ATOM 2306 C CA . THR A 1 283 ? 1.393 9.109 31.031 1 95.81 283 THR A CA 1
ATOM 2307 C C . THR A 1 283 ? 0.486 8.328 31.984 1 95.81 283 THR A C 1
ATOM 2309 O O . THR A 1 283 ? 0.887 7.996 33.094 1 95.81 283 THR A O 1
ATOM 2312 N N . GLU A 1 284 ? -0.715 8.125 31.547 1 94.81 284 GLU A N 1
ATOM 2313 C CA . GLU A 1 284 ? -1.677 7.371 32.344 1 94.81 284 GLU A CA 1
ATOM 2314 C C . GLU A 1 284 ? -2.168 6.137 31.594 1 94.81 284 GLU A C 1
ATOM 2316 O O . GLU A 1 284 ? -2.426 6.199 30.391 1 94.81 284 GLU A O 1
ATOM 2321 N N . TRP A 1 285 ? -2.318 5.039 32.312 1 95.69 285 TRP A N 1
ATOM 2322 C CA . TRP A 1 285 ? -2.76 3.77 31.75 1 95.69 285 TRP A CA 1
ATOM 2323 C C . TRP A 1 285 ? -3.539 2.957 32.781 1 95.69 285 TRP A C 1
ATOM 2325 O O . TRP A 1 285 ? -3.156 2.896 33.938 1 95.69 285 TRP A O 1
ATOM 2335 N N . PRO A 1 286 ? -4.656 2.236 32.469 1 96.19 286 PRO A N 1
ATOM 2336 C CA . PRO A 1 286 ? -5.246 2.242 31.125 1 96.19 286 PRO A CA 1
ATOM 2337 C C . PRO A 1 286 ? -5.898 3.576 30.766 1 96.19 286 PRO A C 1
ATOM 2339 O O . PRO A 1 286 ? -6.168 4.391 31.656 1 96.19 286 PRO A O 1
ATOM 2342 N N . LEU A 1 287 ? -6.113 3.816 29.531 1 97.5 287 LEU A N 1
ATOM 2343 C CA . LEU A 1 287 ? -6.727 5.051 29.062 1 97.5 287 LEU A CA 1
ATOM 2344 C C . LEU A 1 287 ? -8.203 5.109 29.453 1 97.5 287 LEU A C 1
ATOM 2346 O O . LEU A 1 287 ? -8.891 4.086 29.438 1 97.5 287 LEU A O 1
ATOM 2350 N N . LYS A 1 288 ? -8.672 6.301 29.766 1 97.25 288 LYS A N 1
ATOM 2351 C CA . LYS A 1 288 ? -10.062 6.488 30.172 1 97.25 288 LYS A CA 1
ATOM 2352 C C . LYS A 1 288 ? -10.594 7.828 29.688 1 97.25 288 LYS A C 1
ATOM 2354 O O . LYS A 1 288 ? -9.875 8.828 29.688 1 97.25 288 LYS A O 1
ATOM 2359 N N . SER A 1 289 ? -11.875 7.82 29.266 1 97.88 289 SER A N 1
ATOM 2360 C CA . SER A 1 289 ? -12.586 9.055 28.938 1 97.88 289 SER A CA 1
ATOM 2361 C C . SER A 1 289 ? -12.93 9.844 30.203 1 97.88 289 SER A C 1
ATOM 2363 O O . SER A 1 289 ? -13.211 9.258 31.25 1 97.88 289 SER A O 1
ATOM 2365 N N . THR A 1 290 ? -12.969 11.156 30.125 1 97.25 290 THR A N 1
ATOM 2366 C CA . THR A 1 290 ? -13.336 12.008 31.25 1 97.25 290 THR A CA 1
ATOM 2367 C C . THR A 1 290 ? -14.789 12.438 31.141 1 97.25 290 THR A C 1
ATOM 2369 O O . THR A 1 290 ? -15.289 13.156 32 1 97.25 290 THR A O 1
ATOM 2372 N N . LEU A 1 291 ? -15.469 12.039 30.094 1 98.06 291 LEU A N 1
ATOM 2373 C CA . LEU A 1 291 ? -16.844 12.445 29.859 1 98.06 291 LEU A CA 1
ATOM 2374 C C . LEU A 1 291 ? -17.797 11.68 30.781 1 98.06 291 LEU A C 1
ATOM 2376 O O . LEU A 1 291 ? -17.453 10.633 31.328 1 98.06 291 LEU A O 1
ATOM 2380 N N . ASP A 1 292 ? -19.016 12.203 30.969 1 97.94 292 ASP A N 1
ATOM 2381 C CA . ASP A 1 292 ? -20.031 11.602 31.812 1 97.94 292 ASP A CA 1
ATOM 2382 C C . ASP A 1 292 ? -20.438 10.227 31.297 1 97.94 292 ASP A C 1
ATOM 2384 O O . ASP A 1 292 ? -21.062 10.117 30.234 1 97.94 292 ASP A O 1
ATOM 2388 N N . PRO A 1 293 ? -20.125 9.234 32.031 1 97.44 293 PRO A N 1
ATOM 2389 C CA . PRO A 1 293 ? -20.406 7.883 31.547 1 97.44 293 PRO A CA 1
ATOM 2390 C C . PRO A 1 293 ? -21.906 7.629 31.375 1 97.44 293 PRO A C 1
ATOM 2392 O O . PRO A 1 293 ? -22.297 6.75 30.594 1 97.44 293 PRO A O 1
ATOM 2395 N N . GLU A 1 294 ? -22.766 8.305 32.094 1 97.25 294 GLU A N 1
ATOM 2396 C CA . GLU A 1 294 ? -24.203 8.133 31.938 1 97.25 294 GLU A CA 1
ATOM 2397 C C . GLU A 1 294 ? -24.688 8.578 30.562 1 97.25 294 GLU A C 1
ATOM 2399 O O . GLU A 1 294 ? -25.656 8.031 30.031 1 97.25 294 GLU A O 1
ATOM 2404 N N . ILE A 1 295 ? -23.938 9.5 30.062 1 97.31 295 ILE A N 1
ATOM 2405 C CA . ILE A 1 295 ? -24.328 10.062 28.766 1 97.31 295 ILE A CA 1
ATOM 2406 C C . ILE A 1 295 ? -23.547 9.383 27.656 1 97.31 295 ILE A C 1
ATOM 2408 O O . ILE A 1 295 ? -24.109 9.055 26.609 1 97.31 295 ILE A O 1
ATOM 2412 N N . TYR A 1 296 ? -22.266 9.133 27.859 1 98.19 296 TYR A N 1
ATOM 2413 C CA . TYR A 1 296 ? -21.406 8.781 26.75 1 98.19 296 TYR A CA 1
ATOM 2414 C C . TYR A 1 296 ? -20.953 7.32 26.844 1 98.19 296 TYR A C 1
ATOM 2416 O O . TYR A 1 296 ? -20.266 6.82 25.938 1 98.19 296 TYR A O 1
ATOM 2424 N N . GLY A 1 297 ? -21.359 6.559 27.859 1 97.5 297 GLY A N 1
ATOM 2425 C CA . GLY A 1 297 ? -21.031 5.152 28 1 97.5 297 GLY A CA 1
ATOM 2426 C C . GLY A 1 297 ? -19.812 4.914 28.859 1 97.5 297 GLY A C 1
ATOM 2427 O O . GLY A 1 297 ? -19.219 5.863 29.406 1 97.5 297 GLY A O 1
ATOM 2428 N N . PRO A 1 298 ? -19.422 3.619 29.047 1 97.62 298 PRO A N 1
ATOM 2429 C CA . PRO A 1 298 ? -18.281 3.275 29.891 1 97.62 298 PRO A CA 1
ATOM 2430 C C . PRO A 1 298 ? -17.016 4.027 29.5 1 97.62 298 PRO A C 1
ATOM 2432 O O . PRO A 1 298 ? -16.656 4.07 28.312 1 97.62 298 PRO A O 1
ATOM 2435 N N . PRO A 1 299 ? -16.266 4.566 30.422 1 97.31 299 PRO A N 1
ATOM 2436 C CA . PRO A 1 299 ? -15.133 5.453 30.125 1 97.31 299 PRO A CA 1
ATOM 2437 C C . PRO A 1 299 ? -13.867 4.691 29.734 1 97.31 299 PRO A C 1
ATOM 2439 O O . PRO A 1 299 ? -12.93 5.281 29.188 1 97.31 299 PRO A O 1
ATOM 2442 N N . GLU A 1 300 ? -13.766 3.391 30.031 1 97.38 300 GLU A N 1
ATOM 2443 C CA . GLU A 1 300 ? -12.555 2.619 29.781 1 97.38 300 GLU A CA 1
ATOM 2444 C C . GLU A 1 300 ? -12.312 2.459 28.281 1 97.38 300 GLU A C 1
ATOM 2446 O O . GLU A 1 300 ? -13.227 2.131 27.531 1 97.38 300 GLU A O 1
ATOM 2451 N N . SER A 1 301 ? -11.07 2.686 27.844 1 98 301 SER A N 1
ATOM 2452 C CA . SER A 1 301 ? -10.695 2.436 26.453 1 98 301 SER A CA 1
ATOM 2453 C C . SER A 1 301 ? -10.727 0.945 26.125 1 98 301 SER A C 1
ATOM 2455 O O . SER A 1 301 ? -10.477 0.112 27 1 98 301 SER A O 1
ATOM 2457 N N . ALA A 1 302 ? -11.031 0.609 24.906 1 98 302 ALA A N 1
ATOM 2458 C CA . ALA A 1 302 ? -11 -0.778 24.453 1 98 302 ALA A CA 1
ATOM 2459 C C . ALA A 1 302 ? -9.57 -1.229 24.172 1 98 302 ALA A C 1
ATOM 2461 O O . ALA A 1 302 ? -9.305 -2.424 24.016 1 98 302 ALA A O 1
ATOM 2462 N N . ILE A 1 303 ? -8.602 -0.353 24.109 1 98.25 303 ILE A N 1
ATOM 2463 C CA . ILE A 1 303 ? -7.195 -0.696 23.953 1 98.25 303 ILE A CA 1
ATOM 2464 C C . ILE A 1 303 ? -6.648 -1.239 25.281 1 98.25 303 ILE A C 1
ATOM 2466 O O . ILE A 1 303 ? -6.461 -0.487 26.234 1 98.25 303 ILE A O 1
ATOM 2470 N N . THR A 1 304 ? -6.301 -2.48 25.297 1 97.44 304 THR A N 1
ATOM 2471 C CA . THR A 1 304 ? -5.875 -3.133 26.531 1 97.44 304 THR A CA 1
ATOM 2472 C C . THR A 1 304 ? -4.375 -3.41 26.516 1 97.44 304 THR A C 1
ATOM 2474 O O . THR A 1 304 ? -3.729 -3.266 25.469 1 97.44 304 THR A O 1
ATOM 2477 N N . THR A 1 305 ? -3.854 -3.768 27.641 1 96.81 305 THR A N 1
ATOM 2478 C CA . THR A 1 305 ? -2.449 -4.141 27.781 1 96.81 305 THR A CA 1
ATOM 2479 C C . THR A 1 305 ? -2.119 -5.336 26.891 1 96.81 305 THR A C 1
ATOM 2481 O O . THR A 1 305 ? -1.073 -5.359 26.234 1 96.81 305 THR A O 1
ATOM 2484 N N . GLU A 1 306 ? -2.973 -6.297 26.875 1 94.5 306 GLU A N 1
ATOM 2485 C CA . GLU A 1 306 ? -2.758 -7.52 26.094 1 94.5 306 GLU A CA 1
ATOM 2486 C C . GLU A 1 306 ? -2.631 -7.215 24.609 1 94.5 306 GLU A C 1
ATOM 2488 O O . GLU A 1 306 ? -1.772 -7.781 23.922 1 94.5 306 GLU A O 1
ATOM 2493 N N . LEU A 1 307 ? -3.455 -6.297 24.109 1 94.88 307 LEU A N 1
ATOM 2494 C CA . LEU A 1 307 ? -3.43 -5.941 22.703 1 94.88 307 LEU A CA 1
ATOM 2495 C C . LEU A 1 307 ? -2.119 -5.25 22.344 1 94.88 307 LEU A C 1
ATOM 2497 O O . LEU A 1 307 ? -1.52 -5.551 21.297 1 94.88 307 LEU A O 1
ATOM 2501 N N . ILE A 1 308 ? -1.664 -4.352 23.188 1 95.38 308 ILE A N 1
ATOM 2502 C CA . ILE A 1 308 ? -0.442 -3.602 22.922 1 95.38 308 ILE A CA 1
ATOM 2503 C C . ILE A 1 308 ? 0.766 -4.531 23.016 1 95.38 308 ILE A C 1
ATOM 2505 O O . ILE A 1 308 ? 1.716 -4.406 22.234 1 95.38 308 ILE A O 1
ATOM 2509 N N . GLU A 1 309 ? 0.716 -5.457 23.953 1 91.88 309 GLU A N 1
ATOM 2510 C CA . GLU A 1 309 ? 1.821 -6.395 24.125 1 91.88 309 GLU A CA 1
ATOM 2511 C C . GLU A 1 309 ? 1.979 -7.305 22.922 1 91.88 309 GLU A C 1
ATOM 2513 O O . GLU A 1 309 ? 3.096 -7.691 22.562 1 91.88 309 GLU A O 1
ATOM 2518 N N . LYS A 1 310 ? 0.919 -7.617 22.312 1 87.81 310 LYS A N 1
ATOM 2519 C CA . LYS A 1 310 ? 0.988 -8.406 21.078 1 87.81 310 LYS A CA 1
ATOM 2520 C C . LYS A 1 310 ? 1.794 -7.688 20 1 87.81 310 LYS A C 1
ATOM 2522 O O . LYS A 1 310 ? 2.465 -8.328 19.188 1 87.81 310 LYS A O 1
ATOM 2527 N N . GLU A 1 311 ? 1.733 -6.383 20.047 1 88 311 GLU A N 1
ATOM 2528 C CA . GLU A 1 311 ? 2.381 -5.582 19.016 1 88 311 GLU A CA 1
ATOM 2529 C C . GLU A 1 311 ? 3.836 -5.289 19.375 1 88 311 GLU A C 1
ATOM 2531 O O . GLU A 1 311 ? 4.715 -5.352 18.516 1 88 311 GLU A O 1
ATOM 2536 N N . ILE A 1 312 ? 4.172 -5.051 20.641 1 90.12 312 ILE A N 1
ATOM 2537 C CA . ILE A 1 312 ? 5.496 -4.52 20.938 1 90.12 312 ILE A CA 1
ATOM 2538 C C . ILE A 1 312 ? 6.227 -5.465 21.891 1 90.12 312 ILE A C 1
ATOM 2540 O O . ILE A 1 312 ? 7.395 -5.25 22.219 1 90.12 312 ILE A O 1
ATOM 2544 N N . GLY A 1 313 ? 5.621 -6.57 22.344 1 79.81 313 GLY A N 1
ATOM 2545 C CA . GLY A 1 313 ? 6.148 -7.445 23.375 1 79.81 313 GLY A CA 1
ATOM 2546 C C . GLY A 1 313 ? 7.469 -8.094 22.984 1 79.81 313 GLY A C 1
ATOM 2547 O O . GLY A 1 313 ? 8.242 -8.5 23.859 1 79.81 313 GLY A O 1
ATOM 2548 N N . GLY A 1 314 ? 7.699 -8.188 21.672 1 73.62 314 GLY A N 1
ATOM 2549 C CA . GLY A 1 314 ? 8.984 -8.711 21.234 1 73.62 314 GLY A CA 1
ATOM 2550 C C . GLY A 1 314 ? 10.141 -7.781 21.547 1 73.62 314 GLY A C 1
ATOM 2551 O O . GLY A 1 314 ? 11.305 -8.195 21.516 1 73.62 314 GLY A O 1
ATOM 2552 N N . MET A 1 315 ? 9.836 -6.641 21.875 1 81.88 315 MET A N 1
ATOM 2553 C CA . MET A 1 315 ? 10.859 -5.637 22.125 1 81.88 315 MET A CA 1
ATOM 2554 C C . MET A 1 315 ? 10.859 -5.227 23.594 1 81.88 315 MET A C 1
ATOM 2556 O O . MET A 1 315 ? 11.922 -5.141 24.219 1 81.88 315 MET A O 1
ATOM 2560 N N . ILE A 1 316 ? 9.617 -4.957 24.125 1 89.25 316 ILE A N 1
ATOM 2561 C CA . ILE A 1 316 ? 9.508 -4.406 25.469 1 89.25 316 ILE A CA 1
ATOM 2562 C C . ILE A 1 316 ? 8.094 -4.605 25.984 1 89.25 316 ILE A C 1
ATOM 2564 O O . ILE A 1 316 ? 7.145 -4.742 25.203 1 89.25 316 ILE A O 1
ATOM 2568 N N . SER A 1 317 ? 7.801 -4.613 27.359 1 92.44 317 SER A N 1
ATOM 2569 C CA . SER A 1 317 ? 6.465 -4.691 27.938 1 92.44 317 SER A CA 1
ATOM 2570 C C . SER A 1 317 ? 5.773 -3.332 27.922 1 92.44 317 SER A C 1
ATOM 2572 O O . SER A 1 317 ? 6.43 -2.297 27.766 1 92.44 317 SER A O 1
ATOM 2574 N N . VAL A 1 318 ? 4.461 -3.32 28.109 1 94.5 318 VAL A N 1
ATOM 2575 C CA . VAL A 1 318 ? 3.699 -2.078 28.125 1 94.5 318 VAL A CA 1
ATOM 2576 C C . VAL A 1 318 ? 4.129 -1.221 29.312 1 94.5 318 VAL A C 1
ATOM 2578 O O . VAL A 1 318 ? 4.305 -0.007 29.172 1 94.5 318 VAL A O 1
ATOM 2581 N N . GLU A 1 319 ? 4.297 -1.844 30.422 1 95.62 319 GLU A N 1
ATOM 2582 C CA . GLU A 1 319 ? 4.719 -1.139 31.625 1 95.62 319 GLU A CA 1
ATOM 2583 C C . GLU A 1 319 ? 6.07 -0.46 31.422 1 95.62 319 GLU A C 1
ATOM 2585 O O . GLU A 1 319 ? 6.238 0.714 31.766 1 95.62 319 GLU A O 1
ATOM 2590 N N . GLU A 1 320 ? 6.941 -1.204 30.875 1 96.31 320 GLU A N 1
ATOM 2591 C CA . GLU A 1 320 ? 8.266 -0.646 30.625 1 96.31 320 GLU A CA 1
ATOM 2592 C C . GLU A 1 320 ? 8.211 0.441 29.547 1 96.31 320 GLU A C 1
ATOM 2594 O O . GLU A 1 320 ? 8.969 1.415 29.609 1 96.31 320 GLU A O 1
ATOM 2599 N N . ALA A 1 321 ? 7.379 0.244 28.531 1 96.69 321 ALA A N 1
ATOM 2600 C CA . ALA A 1 321 ? 7.227 1.239 27.469 1 96.69 321 ALA A CA 1
ATOM 2601 C C . ALA A 1 321 ? 6.723 2.564 28.031 1 96.69 321 ALA A C 1
ATOM 2603 O O . ALA A 1 321 ? 7.172 3.635 27.609 1 96.69 321 ALA A O 1
ATOM 2604 N N . ILE A 1 322 ? 5.816 2.518 28.969 1 96.88 322 ILE A N 1
ATOM 2605 C CA . ILE A 1 322 ? 5.285 3.721 29.594 1 96.88 322 ILE A CA 1
ATOM 2606 C C . ILE A 1 322 ? 6.363 4.371 30.469 1 96.88 322 ILE A C 1
ATOM 2608 O O . ILE A 1 322 ? 6.57 5.586 30.406 1 96.88 322 ILE A O 1
ATOM 2612 N N . LYS A 1 323 ? 7.078 3.572 31.188 1 96.81 323 LYS A N 1
ATOM 2613 C CA . LYS A 1 323 ? 8.141 4.07 32.062 1 96.81 323 LYS A CA 1
ATOM 2614 C C . LYS A 1 323 ? 9.25 4.742 31.25 1 96.81 323 LYS A C 1
ATOM 2616 O O . LYS A 1 323 ? 9.773 5.777 31.656 1 96.81 323 LYS A O 1
ATOM 2621 N N . GLN A 1 324 ? 9.5 4.156 30.141 1 97.25 324 GLN A N 1
ATOM 2622 C CA . GLN A 1 324 ? 10.586 4.664 29.312 1 97.25 324 GLN A CA 1
ATOM 2623 C C . GLN A 1 324 ? 10.078 5.699 28.312 1 97.25 324 GLN A C 1
ATOM 2625 O O . GLN A 1 324 ? 10.828 6.16 27.438 1 97.25 324 GLN A O 1
ATOM 2630 N N . LYS A 1 325 ? 8.844 6.082 28.375 1 97.88 325 LYS A N 1
ATOM 2631 C CA . LYS A 1 325 ? 8.227 7.117 27.547 1 97.88 325 LYS A CA 1
ATOM 2632 C C . LYS A 1 325 ? 8.289 6.754 26.062 1 97.88 325 LYS A C 1
ATOM 2634 O O . LYS A 1 325 ? 8.75 7.551 25.25 1 97.88 325 LYS A O 1
ATOM 2639 N N . LYS A 1 326 ? 7.746 5.559 25.812 1 98.19 326 LYS A N 1
ATOM 2640 C CA . 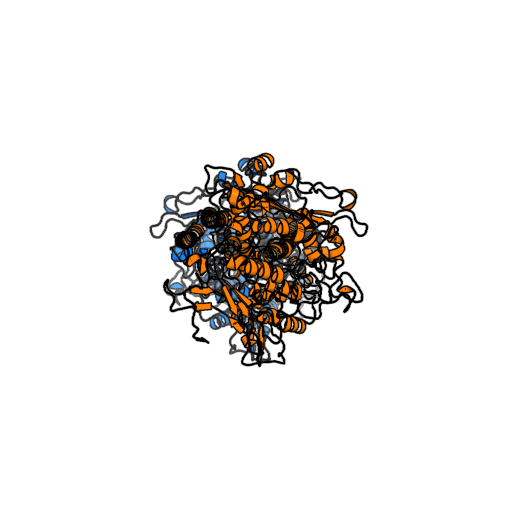LYS A 1 326 ? 7.832 5.07 24.453 1 98.19 326 LYS A CA 1
ATOM 2641 C C . LYS A 1 326 ? 6.445 4.953 23.812 1 98.19 326 LYS A C 1
ATOM 2643 O O . LYS A 1 326 ? 6.316 4.547 22.656 1 98.19 326 LYS A O 1
ATOM 2648 N N . LEU A 1 327 ? 5.355 5.262 24.516 1 98.56 327 LEU A N 1
ATOM 2649 C CA . LEU A 1 327 ? 4.004 5.199 23.984 1 98.56 327 LEU A CA 1
ATOM 2650 C C . LEU A 1 327 ? 3.406 6.598 23.844 1 98.56 327 LEU A C 1
ATOM 2652 O O . LEU A 1 327 ? 3.443 7.387 24.797 1 98.56 327 LEU A O 1
ATOM 2656 N N . PHE A 1 328 ? 2.902 6.875 22.734 1 98.81 328 PHE A N 1
ATOM 2657 C CA . PHE A 1 328 ? 2.328 8.18 22.422 1 98.81 328 PHE A CA 1
ATOM 2658 C C . PHE A 1 328 ? 0.913 8.023 21.875 1 98.81 328 PHE A C 1
ATOM 2660 O O . PHE A 1 328 ? 0.509 6.93 21.469 1 98.81 328 PHE A O 1
ATOM 2667 N N . ILE A 1 329 ? 0.152 9.164 21.828 1 98.69 329 ILE A N 1
ATOM 2668 C CA . ILE A 1 329 ? -1.257 9.047 21.469 1 98.69 329 ILE A CA 1
ATOM 2669 C C . ILE A 1 329 ? -1.7 10.289 20.703 1 98.69 329 ILE A C 1
ATOM 2671 O O . ILE A 1 329 ? -1.2 11.391 20.953 1 98.69 329 ILE A O 1
ATOM 2675 N N . LEU A 1 330 ? -2.471 10.18 19.641 1 98.44 330 LEU A N 1
ATOM 2676 C CA . LEU A 1 330 ? -3.428 11.172 19.156 1 98.44 330 LEU A CA 1
ATOM 2677 C C . LEU A 1 330 ? -4.801 10.953 19.781 1 98.44 330 LEU A C 1
ATOM 2679 O O . LEU A 1 330 ? -5.48 9.969 19.469 1 98.44 330 LEU A O 1
ATOM 2683 N N . ASP A 1 331 ? -5.211 11.828 20.609 1 98.19 331 ASP A N 1
ATOM 2684 C CA . ASP A 1 331 ? -6.438 11.633 21.391 1 98.19 331 ASP A CA 1
ATOM 2685 C C . ASP A 1 331 ? -7.52 12.617 20.953 1 98.19 331 ASP A C 1
ATOM 2687 O O . ASP A 1 331 ? -7.566 13.75 21.438 1 98.19 331 ASP A O 1
ATOM 2691 N N . TYR A 1 332 ? -8.414 12.18 20.125 1 98.06 332 TYR A N 1
ATOM 2692 C CA . TYR A 1 332 ? -9.539 12.977 19.641 1 98.06 332 TYR A CA 1
ATOM 2693 C C . TYR A 1 332 ? -10.859 12.453 20.188 1 98.06 332 TYR A C 1
ATOM 2695 O O . TYR A 1 332 ? -11.93 12.836 19.719 1 98.06 332 TYR A O 1
ATOM 2703 N N . HIS A 1 333 ? -10.75 11.617 21.156 1 98.38 333 HIS A N 1
ATOM 2704 C CA . HIS A 1 333 ? -11.906 10.883 21.672 1 98.38 333 HIS A CA 1
ATOM 2705 C C . HIS A 1 333 ? -12.883 11.812 22.391 1 98.38 333 HIS A C 1
ATOM 2707 O O . HIS A 1 333 ? -14.016 12 21.938 1 98.38 333 HIS A O 1
ATOM 2713 N N . ASP A 1 334 ? -12.469 12.484 23.438 1 98.12 334 ASP A N 1
ATOM 2714 C CA . ASP A 1 334 ? -13.383 13.211 24.312 1 98.12 334 ASP A CA 1
ATOM 2715 C C . ASP A 1 334 ? -13.875 14.492 23.641 1 98.12 334 ASP A C 1
ATOM 2717 O O . ASP A 1 334 ? -14.977 14.961 23.938 1 98.12 334 ASP A O 1
ATOM 2721 N N . LEU A 1 335 ? -13.055 15.086 22.75 1 97.31 335 LEU A N 1
ATOM 2722 C CA . LEU A 1 335 ? -13.461 16.328 22.094 1 97.31 335 LEU A CA 1
ATOM 2723 C C . LEU A 1 335 ? -14.523 16.062 21.047 1 97.31 335 LEU A C 1
ATOM 2725 O O . LEU A 1 335 ? -15.453 16.859 20.875 1 97.31 335 LEU A O 1
ATOM 2729 N N . PHE A 1 336 ? -14.398 14.969 20.297 1 98.06 336 PHE A N 1
ATOM 2730 C CA . PHE A 1 336 ? -15.281 14.719 19.156 1 98.06 336 PHE A CA 1
ATOM 2731 C C . PHE A 1 336 ? -16.5 13.906 19.594 1 98.06 336 PHE A C 1
ATOM 2733 O O . PHE A 1 336 ? -17.562 14.023 19 1 98.06 336 PHE A O 1
ATOM 2740 N N . LEU A 1 337 ? -16.391 13.109 20.641 1 98.31 337 LEU A N 1
ATOM 2741 C CA . LEU A 1 337 ? -17.438 12.156 21 1 98.31 337 LEU A CA 1
ATOM 2742 C C . LEU A 1 337 ? -18.781 12.867 21.219 1 98.31 337 LEU A C 1
ATOM 2744 O O . LEU A 1 337 ? -19.812 12.383 20.766 1 98.31 337 LEU A O 1
ATOM 2748 N N . PRO A 1 338 ? -18.828 14.031 21.859 1 97.81 338 PRO A N 1
ATOM 2749 C CA . PRO A 1 338 ? -20.094 14.727 22.078 1 97.81 338 PRO A CA 1
ATOM 2750 C C . PRO A 1 338 ? -20.75 15.203 20.781 1 97.81 338 PRO A C 1
ATOM 2752 O O . PRO A 1 338 ? -21.922 15.57 20.766 1 97.81 338 PRO A O 1
ATOM 2755 N N . TYR A 1 339 ? -20 15.273 19.688 1 97.94 339 TYR A N 1
ATOM 2756 C CA . TYR A 1 339 ? -20.516 15.82 18.438 1 97.94 339 TYR A CA 1
ATOM 2757 C C . TYR A 1 339 ? -20.938 14.703 17.484 1 97.94 339 TYR A C 1
ATOM 2759 O O . TYR A 1 339 ? -21.578 14.961 16.469 1 97.94 339 TYR A O 1
ATOM 2767 N N . VAL A 1 340 ? -20.672 13.461 17.781 1 98.06 340 VAL A N 1
ATOM 2768 C CA . VAL A 1 340 ? -20.875 12.328 16.891 1 98.06 340 VAL A CA 1
ATOM 2769 C C . VAL A 1 340 ? -22.344 12.258 16.484 1 98.06 340 VAL A C 1
ATOM 2771 O O . VAL A 1 340 ? -22.672 12.211 15.289 1 98.06 340 VAL A O 1
ATOM 2774 N N . GLU A 1 341 ? -23.266 12.328 17.453 1 97.12 341 GLU A N 1
ATOM 2775 C CA . GLU A 1 341 ? -24.688 12.164 17.172 1 97.12 341 GLU A CA 1
ATOM 2776 C C . GLU A 1 341 ? -25.203 13.25 16.234 1 97.12 341 GLU A C 1
ATOM 2778 O O . GLU A 1 341 ? -25.875 12.961 15.234 1 97.12 341 GLU A O 1
ATOM 2783 N N . LYS A 1 342 ? -24.906 14.484 16.5 1 95.75 342 LYS A N 1
ATOM 2784 C CA . LYS A 1 342 ? -25.453 15.57 15.695 1 95.75 342 LYS A CA 1
ATOM 2785 C C . LYS A 1 342 ? -24.781 15.633 14.32 1 95.75 342 LYS A C 1
ATOM 2787 O O . LYS A 1 342 ? -25.438 15.922 13.32 1 95.75 342 LYS A O 1
ATOM 2792 N N . VAL A 1 343 ? -23.484 15.391 14.25 1 97.06 343 VAL A N 1
ATOM 2793 C CA . VAL A 1 343 ? -22.781 15.406 12.969 1 97.06 343 VAL A CA 1
ATOM 2794 C C . VAL A 1 343 ? -23.344 14.312 12.055 1 97.06 343 VAL A C 1
ATOM 2796 O O . VAL A 1 343 ? -23.484 14.516 10.852 1 97.06 343 VAL A O 1
ATOM 2799 N N . ARG A 1 344 ? -23.672 13.156 12.586 1 96.38 344 ARG A N 1
ATOM 2800 C CA . ARG A 1 344 ? -24.156 12.031 11.797 1 96.38 344 ARG A CA 1
ATOM 2801 C C . ARG A 1 344 ? -25.562 12.281 11.266 1 96.38 344 ARG A C 1
ATOM 2803 O O . ARG A 1 344 ? -26.062 11.547 10.414 1 96.38 344 ARG A O 1
ATOM 2810 N N . GLN A 1 345 ? -26.203 13.336 11.711 1 95.38 345 GLN A N 1
ATOM 2811 C CA . GLN A 1 345 ? -27.484 13.742 11.156 1 95.38 345 GLN A CA 1
ATOM 2812 C C . GLN A 1 345 ? -27.297 14.492 9.836 1 95.38 345 GLN A C 1
ATOM 2814 O O . GLN A 1 345 ? -28.25 14.656 9.07 1 95.38 345 GLN A O 1
ATOM 2819 N N . LEU A 1 346 ? -26.094 14.977 9.664 1 93.81 346 LEU A N 1
ATOM 2820 C CA . LEU A 1 346 ? -25.797 15.617 8.383 1 93.81 346 LEU A CA 1
ATOM 2821 C C . LEU A 1 346 ? -25.672 14.586 7.273 1 93.81 346 LEU A C 1
ATOM 2823 O O . LEU A 1 346 ? -25.156 13.477 7.5 1 93.81 346 LEU A O 1
ATOM 2827 N N . LYS A 1 347 ? -26.078 15.008 6.098 1 90.31 347 LYS A N 1
ATOM 2828 C CA . LYS A 1 347 ? -26.078 14.078 4.965 1 90.31 347 LYS A CA 1
ATOM 2829 C C . LYS A 1 347 ? -24.672 13.609 4.629 1 90.31 347 LYS A C 1
ATOM 2831 O O . LYS A 1 347 ? -23.75 14.422 4.531 1 90.31 347 LYS A O 1
ATOM 2836 N N . SER A 1 348 ? -24.469 12.344 4.422 1 91.94 348 SER A N 1
ATOM 2837 C CA . SER A 1 348 ? -23.234 11.711 3.953 1 91.94 348 SER A CA 1
ATOM 2838 C C . SER A 1 348 ? -22.047 12.133 4.801 1 91.94 348 SER A C 1
ATOM 2840 O O . SER A 1 348 ? -21 12.5 4.266 1 91.94 348 SER A O 1
ATOM 2842 N N . THR A 1 349 ? -22.219 12.195 6.086 1 94.88 349 THR A N 1
ATOM 2843 C CA . THR A 1 349 ? -21.141 12.57 7.008 1 94.88 349 THR A CA 1
ATOM 2844 C C . THR A 1 349 ? -21.172 11.695 8.258 1 94.88 349 THR A C 1
ATOM 2846 O O . THR A 1 349 ? -22.25 11.391 8.789 1 94.88 349 THR A O 1
ATOM 2849 N N . THR A 1 350 ? -20.078 11.234 8.625 1 96.81 350 THR A N 1
ATOM 2850 C CA . THR A 1 350 ? -19.969 10.484 9.867 1 96.81 350 THR A CA 1
ATOM 2851 C C . THR A 1 350 ? -18.844 11.031 10.734 1 96.81 350 THR A C 1
ATOM 2853 O O . THR A 1 350 ? -18.125 11.945 10.336 1 96.81 350 THR A O 1
ATOM 2856 N N . LEU A 1 351 ? -18.797 10.594 11.969 1 98.06 351 LEU A N 1
ATOM 2857 C CA . LEU A 1 351 ? -17.797 11.016 12.945 1 98.06 351 LEU A CA 1
ATOM 2858 C C . LEU A 1 351 ? -17.672 9.984 14.062 1 98.06 351 LEU A C 1
ATOM 2860 O O . LEU A 1 351 ? -18.609 9.227 14.328 1 98.06 351 LEU A O 1
ATOM 2864 N N . TYR A 1 352 ? -16.5 9.859 14.688 1 98.56 352 TYR A N 1
ATOM 2865 C CA . TYR A 1 352 ? -16.219 9.047 15.867 1 98.56 352 TYR A CA 1
ATOM 2866 C C . TYR A 1 352 ? -15.344 9.812 16.859 1 98.56 352 TYR A C 1
ATOM 2868 O O . TYR A 1 352 ? -14.727 10.812 16.5 1 98.56 352 TYR A O 1
ATOM 2876 N N . GLY A 1 353 ? -15.461 9.438 18.156 1 98.44 353 GLY A N 1
ATOM 2877 C CA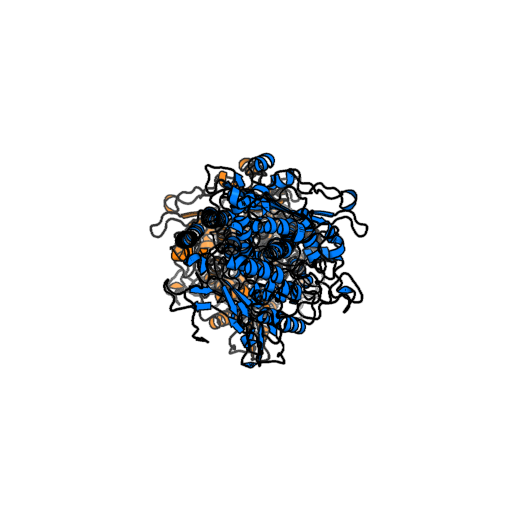 . GLY A 1 353 ? -14.273 9.633 18.969 1 98.44 353 GLY A CA 1
ATOM 2878 C C . GLY A 1 353 ? -13.164 8.656 18.656 1 98.44 353 GLY A C 1
ATOM 2879 O O . GLY A 1 353 ? -13.414 7.477 18.391 1 98.44 353 GLY A O 1
ATOM 2880 N N . SER A 1 354 ? -11.938 9.133 18.656 1 98.62 354 SER A N 1
ATOM 2881 C CA . SER A 1 354 ? -10.891 8.203 18.25 1 98.62 354 SER A CA 1
ATOM 2882 C C . SER A 1 354 ? -9.648 8.359 19.109 1 98.62 354 SER A C 1
ATOM 2884 O O . SER A 1 354 ? -9.398 9.438 19.656 1 98.62 354 SER A O 1
ATOM 2886 N N . ARG A 1 355 ? -8.906 7.312 19.328 1 98.75 355 ARG A N 1
ATOM 2887 C CA . ARG A 1 355 ? -7.574 7.23 19.922 1 98.75 355 ARG A CA 1
ATOM 2888 C C . ARG A 1 355 ? -6.617 6.453 19.031 1 98.75 355 ARG A C 1
ATOM 2890 O O . ARG A 1 355 ? -6.965 5.383 18.531 1 98.75 355 ARG A O 1
ATOM 2897 N N . THR A 1 356 ? -5.516 6.98 18.719 1 98.81 356 THR A N 1
ATOM 2898 C CA . THR A 1 356 ? -4.465 6.289 17.984 1 98.81 356 THR A CA 1
ATOM 2899 C C . THR A 1 356 ? -3.191 6.191 18.812 1 98.81 356 THR A C 1
ATOM 2901 O O . THR A 1 356 ? -2.68 7.203 19.297 1 98.81 356 THR A O 1
ATOM 2904 N N . ILE A 1 357 ? -2.666 5.027 19 1 98.75 357 ILE A N 1
ATOM 2905 C CA . ILE A 1 357 ? -1.479 4.82 19.828 1 98.75 357 ILE A CA 1
ATOM 2906 C C . ILE A 1 357 ? -0.275 4.531 18.922 1 98.75 357 ILE A C 1
ATOM 2908 O O . ILE A 1 357 ? -0.386 3.795 17.938 1 98.75 357 ILE A O 1
ATOM 2912 N N . PHE A 1 358 ? 0.854 5.113 19.266 1 98.62 358 PHE A N 1
ATOM 2913 C CA . PHE A 1 358 ? 2.125 4.914 18.578 1 98.62 358 PHE A CA 1
ATOM 2914 C C . PHE A 1 358 ? 3.182 4.379 19.531 1 98.62 358 PHE A C 1
ATOM 2916 O O . PHE A 1 358 ? 3.207 4.75 20.703 1 98.62 358 PHE A O 1
ATOM 2923 N N . PHE A 1 359 ? 4.035 3.566 19.047 1 98 359 PHE A N 1
ATOM 2924 C CA . PHE A 1 359 ? 5.199 3.061 19.766 1 98 359 PHE A CA 1
ATOM 2925 C C . PHE A 1 359 ? 6.484 3.631 19.172 1 98 359 PHE A C 1
ATOM 2927 O O . PHE A 1 359 ? 6.691 3.58 17.953 1 98 359 PHE A O 1
ATOM 2934 N N . LEU A 1 360 ? 7.324 4.254 19.984 1 98.06 360 LEU A N 1
ATOM 2935 C CA . LEU A 1 360 ? 8.641 4.715 19.547 1 98.06 360 LEU A CA 1
ATOM 2936 C C . LEU A 1 360 ? 9.625 3.555 19.453 1 98.06 360 LEU A C 1
ATOM 2938 O O . LEU A 1 360 ? 10.039 3.008 20.484 1 98.06 360 LEU A O 1
ATOM 2942 N N . THR A 1 361 ? 10.023 3.225 18.281 1 95.12 361 THR A N 1
ATOM 2943 C CA . THR A 1 361 ? 10.914 2.086 18.062 1 95.12 361 THR A CA 1
ATOM 2944 C C . THR A 1 361 ? 12.336 2.414 18.5 1 95.12 361 THR A C 1
ATOM 2946 O O . THR A 1 361 ? 12.68 3.582 18.688 1 95.12 361 THR A O 1
ATOM 2949 N N . PRO A 1 362 ? 13.203 1.394 18.578 1 92.38 362 PRO A N 1
ATOM 2950 C CA . PRO A 1 362 ? 14.602 1.64 18.922 1 92.38 362 PRO A CA 1
ATOM 2951 C C . PRO A 1 362 ? 15.328 2.486 17.875 1 92.38 362 PRO A C 1
ATOM 2953 O O . PRO A 1 362 ? 16.328 3.139 18.203 1 92.38 362 PRO A O 1
ATOM 2956 N N . ALA A 1 363 ? 14.781 2.582 16.719 1 92.56 363 ALA A N 1
ATOM 2957 C CA . ALA A 1 363 ? 15.406 3.354 15.648 1 92.56 363 ALA A CA 1
ATOM 2958 C C . ALA A 1 363 ? 14.984 4.82 15.711 1 92.56 363 ALA A C 1
ATOM 2960 O O . ALA A 1 363 ? 15.477 5.648 14.938 1 92.56 363 ALA A O 1
ATOM 2961 N N . GLY A 1 364 ? 14.125 5.168 16.625 1 95.81 364 GLY A N 1
ATOM 2962 C CA . GLY A 1 364 ? 13.719 6.551 16.797 1 95.81 364 GLY A CA 1
ATOM 2963 C C . GLY A 1 364 ? 12.547 6.945 15.922 1 95.81 364 GLY A C 1
ATOM 2964 O O . GLY A 1 364 ? 12.227 8.133 15.797 1 95.81 364 GLY A O 1
ATOM 2965 N N . THR A 1 365 ? 11.906 5.934 15.242 1 97.31 365 THR A N 1
ATOM 2966 C CA . THR A 1 365 ? 10.727 6.18 14.422 1 97.31 365 THR A CA 1
ATOM 2967 C C . THR A 1 365 ? 9.469 5.672 15.117 1 97.31 365 THR A C 1
ATOM 2969 O O . THR A 1 365 ? 9.547 4.871 16.047 1 97.31 365 THR A O 1
ATOM 2972 N N . LEU A 1 366 ? 8.359 6.18 14.703 1 98 366 LEU A N 1
ATOM 2973 C CA . LEU A 1 366 ? 7.09 5.797 15.32 1 98 366 LEU A CA 1
ATOM 2974 C C . LEU A 1 366 ? 6.414 4.68 14.531 1 98 366 LEU A C 1
ATOM 2976 O O . LEU A 1 366 ? 6.457 4.672 13.297 1 98 366 LEU A O 1
ATOM 2980 N N . ARG A 1 367 ? 5.848 3.768 15.266 1 96.81 367 ARG A N 1
ATOM 2981 C CA . ARG A 1 367 ? 5.008 2.697 14.742 1 96.81 367 ARG A CA 1
ATOM 2982 C C . ARG A 1 367 ? 3.584 2.803 15.281 1 96.81 367 ARG A C 1
ATOM 2984 O O . ARG A 1 367 ? 3.371 2.75 16.5 1 96.81 367 ARG A O 1
ATOM 2991 N N . PRO A 1 368 ? 2.562 3.029 14.383 1 97.75 368 PRO A N 1
ATOM 2992 C CA . PRO A 1 368 ? 1.192 2.977 14.898 1 97.75 368 PRO A CA 1
ATOM 2993 C C . PRO A 1 368 ? 0.771 1.569 15.312 1 97.75 368 PRO A C 1
ATOM 2995 O O . PRO A 1 368 ? 0.954 0.617 14.547 1 97.75 368 PRO A O 1
ATOM 2998 N N . ILE A 1 369 ? 0.157 1.394 16.484 1 97.44 369 ILE A N 1
ATOM 2999 C CA . ILE A 1 369 ? -0.004 0.025 16.953 1 97.44 369 ILE A CA 1
ATOM 3000 C C . ILE A 1 369 ? -1.466 -0.227 17.328 1 97.44 369 ILE A C 1
ATOM 3002 O O . ILE A 1 369 ? -1.886 -1.376 17.469 1 97.44 369 ILE A O 1
ATOM 3006 N N . ALA A 1 370 ? -2.305 0.869 17.422 1 98.62 370 ALA A N 1
ATOM 3007 C CA . ALA A 1 370 ? -3.717 0.667 17.734 1 98.62 370 ALA A CA 1
ATOM 3008 C C . ALA A 1 370 ? -4.535 1.906 17.375 1 98.62 370 ALA A C 1
ATOM 3010 O O . ALA A 1 370 ? -4.086 3.035 17.594 1 98.62 370 ALA A O 1
ATOM 3011 N N . ILE A 1 371 ? -5.746 1.736 16.875 1 98.81 371 ILE A N 1
ATOM 3012 C CA . ILE A 1 371 ? -6.742 2.783 16.672 1 98.81 371 ILE A CA 1
ATOM 3013 C C . ILE A 1 371 ? -8.062 2.367 17.312 1 98.81 371 ILE A C 1
ATOM 3015 O O . ILE A 1 371 ? -8.547 1.256 17.094 1 98.81 371 ILE A O 1
ATOM 3019 N N . GLU A 1 372 ? -8.578 3.135 18.125 1 98.88 372 GLU A N 1
ATOM 3020 C CA . GLU A 1 372 ? -9.906 2.938 18.688 1 98.88 372 GLU A CA 1
ATOM 3021 C C . GLU A 1 372 ? -10.906 3.941 18.125 1 98.88 372 GLU A C 1
ATOM 3023 O O . GLU A 1 372 ? -10.633 5.145 18.078 1 98.88 372 GLU A O 1
ATOM 3028 N N . LEU A 1 373 ? -11.984 3.475 17.562 1 98.81 373 LEU A N 1
ATOM 3029 C CA . LEU A 1 373 ? -13.125 4.312 17.203 1 98.81 373 LEU A CA 1
ATOM 3030 C C . LEU A 1 373 ? -14.297 4.094 18.156 1 98.81 373 LEU A C 1
ATOM 3032 O O . LEU A 1 373 ? -14.57 2.957 18.547 1 98.81 373 LEU A O 1
ATOM 3036 N N . THR A 1 374 ? -14.938 5.16 18.547 1 98.75 374 THR A N 1
ATOM 3037 C CA . THR A 1 374 ? -16.016 5.078 19.531 1 98.75 374 THR A CA 1
ATOM 3038 C C . THR A 1 374 ? -17.234 5.883 19.062 1 98.75 374 THR A C 1
ATOM 3040 O O . THR A 1 374 ? -17.078 7.012 18.578 1 98.75 374 THR A O 1
ATOM 3043 N N . ARG A 1 375 ? -18.359 5.328 19.094 1 98.56 375 ARG A N 1
ATOM 3044 C CA . ARG A 1 375 ? -19.656 5.973 18.953 1 98.56 375 ARG A CA 1
ATOM 3045 C C . ARG A 1 375 ? -20.422 5.977 20.266 1 98.56 375 ARG A C 1
ATOM 3047 O O . ARG A 1 375 ? -20.594 4.93 20.906 1 98.56 375 ARG A O 1
ATOM 3054 N N . PRO A 1 376 ? -20.859 7.145 20.781 1 98.38 376 PRO A N 1
ATOM 3055 C CA . PRO A 1 376 ? -21.656 7.176 22.016 1 98.38 376 PRO A CA 1
ATOM 3056 C C . PRO A 1 376 ? -23.016 6.504 21.859 1 98.38 376 PRO A C 1
ATOM 3058 O O . PRO A 1 376 ? -23.422 6.156 20.75 1 98.38 376 PRO A O 1
ATOM 3061 N N . PRO A 1 377 ? -23.656 6.219 23.062 1 97.88 377 PRO A N 1
ATOM 3062 C CA . PRO A 1 377 ? -25.031 5.758 22.922 1 97.88 377 PRO A CA 1
ATOM 3063 C C . PRO A 1 377 ? -25.906 6.723 22.125 1 97.88 377 PRO A C 1
ATOM 3065 O O . PRO A 1 377 ? -25.875 7.934 22.375 1 97.88 377 PRO A O 1
ATOM 3068 N N . MET A 1 378 ? -26.516 6.227 21.141 1 96.06 378 MET A N 1
ATOM 3069 C CA . MET A 1 378 ? -27.391 7.051 20.312 1 96.06 378 MET A CA 1
ATOM 3070 C C . MET A 1 378 ? -28.406 6.191 19.562 1 96.06 378 MET A C 1
ATOM 3072 O O . MET A 1 378 ? -28.141 5.016 19.297 1 96.06 378 MET A O 1
ATOM 3076 N N . ASN A 1 379 ? -29.578 6.816 19.266 1 93.06 379 ASN A N 1
ATOM 3077 C CA . ASN A 1 379 ? -30.625 6.164 18.5 1 93.06 379 ASN A CA 1
ATOM 3078 C C . ASN A 1 379 ? -31.016 4.82 19.109 1 93.06 379 ASN A C 1
ATOM 3080 O O . ASN A 1 379 ? -31.219 3.838 18.391 1 93.06 379 ASN A O 1
ATOM 3084 N N . GLY A 1 380 ? -31 4.738 20.375 1 93.5 380 GLY A N 1
ATOM 3085 C CA . GLY A 1 380 ? -31.438 3.555 21.094 1 93.5 380 GLY A CA 1
ATOM 3086 C C . GLY A 1 380 ? -30.375 2.467 21.156 1 93.5 380 GLY A C 1
ATOM 3087 O O . GLY A 1 380 ? -30.641 1.367 21.641 1 93.5 380 GLY A O 1
ATOM 3088 N N . LYS A 1 381 ? -29.203 2.688 20.688 1 94.75 381 LYS A N 1
ATOM 3089 C CA . LYS A 1 381 ? -28.109 1.715 20.734 1 94.75 381 LYS A CA 1
ATOM 3090 C C . LYS A 1 381 ? -27.078 2.082 21.797 1 94.75 381 LYS A C 1
ATOM 3092 O O . LYS A 1 381 ? -26.828 3.264 22.031 1 94.75 381 LYS A O 1
ATOM 3097 N N . PRO A 1 382 ? -26.562 1.105 22.406 1 96.88 382 PRO A N 1
ATOM 3098 C CA . PRO A 1 382 ? -25.5 1.388 23.375 1 96.88 382 PRO A CA 1
ATOM 3099 C C . PRO A 1 382 ? -24.234 1.913 22.719 1 96.88 382 PRO A C 1
ATOM 3101 O O . PRO A 1 382 ? -24.141 1.958 21.5 1 96.88 382 PRO A O 1
ATOM 3104 N N . GLN A 1 383 ? -23.266 2.311 23.547 1 98.12 383 GLN A N 1
ATOM 3105 C CA . GLN A 1 383 ? -21.953 2.711 23.031 1 98.12 383 GLN A CA 1
ATOM 3106 C C . GLN A 1 383 ? -21.328 1.604 22.188 1 98.12 383 GLN A C 1
ATOM 3108 O O . GLN A 1 383 ? -21.422 0.424 22.531 1 98.12 383 GLN A O 1
ATOM 3113 N N . TRP A 1 384 ? -20.844 2.016 21.141 1 98.12 384 TRP A N 1
ATOM 3114 C CA . TRP A 1 384 ? -20.047 1.119 20.297 1 98.12 384 TRP A CA 1
ATOM 3115 C C . TRP A 1 384 ? -18.578 1.535 20.297 1 98.12 384 TRP A C 1
ATOM 3117 O O . TRP A 1 384 ? -18.266 2.721 20.172 1 98.12 384 TRP A O 1
ATOM 3127 N N . LYS A 1 385 ? -17.672 0.67 20.625 1 97.88 385 LYS A N 1
ATOM 3128 C CA . LYS A 1 385 ? -16.234 0.935 20.469 1 97.88 385 LYS A CA 1
ATOM 3129 C C . LYS A 1 385 ? -15.508 -0.304 19.953 1 97.88 385 LYS A C 1
ATOM 3131 O O . LYS A 1 385 ? -15.859 -1.43 20.312 1 97.88 385 LYS A O 1
ATOM 3136 N N . GLN A 1 386 ? -14.531 -0.082 19.125 1 98.38 386 GLN A N 1
ATOM 3137 C CA . GLN A 1 386 ? -13.727 -1.161 18.562 1 98.38 386 GLN A CA 1
ATOM 3138 C C . GLN A 1 386 ? -12.273 -0.724 18.375 1 98.38 386 GLN A C 1
ATOM 3140 O O . GLN A 1 386 ? -12.008 0.434 18.047 1 98.38 386 GLN A O 1
ATOM 3145 N N . VAL A 1 387 ? -11.367 -1.684 18.672 1 98.69 387 VAL A N 1
ATOM 3146 C CA . VAL A 1 387 ? -9.945 -1.46 18.438 1 98.69 387 VAL A CA 1
ATOM 3147 C C . VAL A 1 387 ? -9.531 -2.121 17.125 1 98.69 387 VAL A C 1
ATOM 3149 O O . VAL A 1 387 ? -9.922 -3.254 16.844 1 98.69 387 VAL A O 1
ATOM 3152 N N . PHE A 1 388 ? -8.898 -1.447 16.344 1 98.44 388 PHE A N 1
ATOM 3153 C CA . PHE A 1 388 ? -8.289 -1.938 15.109 1 98.44 388 PHE A CA 1
ATOM 3154 C C . PHE A 1 388 ? -6.777 -2.025 15.25 1 98.44 388 PHE A C 1
ATOM 3156 O O . PHE A 1 388 ? -6.141 -1.103 15.766 1 98.44 388 PHE A O 1
ATOM 3163 N N . LEU A 1 389 ? -6.199 -3.105 14.875 1 96.69 389 LEU A N 1
ATOM 3164 C CA . LEU A 1 389 ? -4.77 -3.377 14.992 1 96.69 389 LEU A CA 1
ATOM 3165 C C . LEU A 1 389 ? -4.176 -3.771 13.648 1 96.69 389 LEU A C 1
ATOM 3167 O O . LEU A 1 389 ? -4.902 -4.215 12.75 1 96.69 389 LEU A O 1
ATOM 3171 N N . PRO A 1 390 ? -2.84 -3.545 13.492 1 92.19 390 PRO A N 1
ATOM 3172 C CA . PRO A 1 390 ? -2.195 -4.215 12.359 1 92.19 390 PRO A CA 1
ATOM 3173 C C . PRO A 1 390 ? -2.412 -5.727 12.367 1 92.19 390 PRO A C 1
ATOM 3175 O O . PRO A 1 390 ? -2.486 -6.34 13.43 1 92.19 390 PRO A O 1
ATOM 3178 N N . SER A 1 391 ? -2.627 -6.277 11.164 1 93.69 391 SER A N 1
ATOM 3179 C CA . SER A 1 391 ? -2.977 -7.691 11.062 1 93.69 391 SER A CA 1
ATOM 3180 C C . SER A 1 391 ? -2.355 -8.328 9.82 1 93.69 391 SER A C 1
ATOM 3182 O O . SER A 1 391 ? -1.645 -7.66 9.062 1 93.69 391 SER A O 1
ATOM 3184 N N . TRP A 1 392 ? -2.492 -9.586 9.766 1 93.75 392 TRP A N 1
ATOM 3185 C CA . TRP A 1 392 ? -1.969 -10.344 8.641 1 93.75 392 TRP A CA 1
ATOM 3186 C C . TRP A 1 392 ? -3.084 -11.117 7.941 1 93.75 392 TRP A C 1
ATOM 3188 O O . TRP A 1 392 ? -2.852 -12.203 7.395 1 93.75 392 TRP A O 1
ATOM 3198 N N . HIS A 1 393 ? -4.27 -10.633 8.086 1 95.94 393 HIS A N 1
ATOM 3199 C CA . HIS A 1 393 ? -5.457 -11.062 7.359 1 95.94 393 HIS A CA 1
ATOM 3200 C C . HIS A 1 393 ? -6.133 -9.891 6.664 1 95.94 393 HIS A C 1
ATOM 3202 O O . HIS A 1 393 ? -6.23 -8.797 7.23 1 95.94 393 HIS A O 1
ATOM 3208 N N . SER A 1 394 ? -6.582 -10.164 5.441 1 95.88 394 SER A N 1
ATOM 3209 C CA . SER A 1 394 ? -7.039 -9.094 4.559 1 95.88 394 SER A CA 1
ATOM 3210 C C . SER A 1 394 ? -8.164 -8.289 5.199 1 95.88 394 SER A C 1
ATOM 3212 O O . SER A 1 394 ? -8.195 -7.062 5.09 1 95.88 394 SER A O 1
ATOM 3214 N N . THR A 1 395 ? -9.094 -8.977 5.863 1 97.5 395 THR A N 1
ATOM 3215 C CA . THR A 1 395 ? -10.242 -8.289 6.445 1 97.5 395 THR A CA 1
ATOM 3216 C C . THR A 1 395 ? -9.789 -7.258 7.477 1 97.5 395 THR A C 1
ATOM 3218 O O . THR A 1 395 ? -10.164 -6.086 7.398 1 97.5 395 THR A O 1
ATOM 3221 N N . GLU A 1 396 ? -9 -7.672 8.43 1 97.44 396 GLU A N 1
ATOM 3222 C CA . GLU A 1 396 ? -8.523 -6.766 9.477 1 97.44 396 GLU A CA 1
ATOM 3223 C C . GLU A 1 396 ? -7.59 -5.703 8.898 1 97.44 396 GLU A C 1
ATOM 3225 O O . GLU A 1 396 ? -7.57 -4.566 9.367 1 97.44 396 GLU A O 1
ATOM 3230 N N . CYS A 1 397 ? -6.82 -6.078 7.902 1 96.75 397 CYS A N 1
ATOM 3231 C CA . CYS A 1 397 ? -5.934 -5.109 7.266 1 96.75 397 CYS A CA 1
ATOM 3232 C C . CYS A 1 397 ? -6.73 -3.975 6.633 1 96.75 397 CYS A C 1
ATOM 3234 O O . CYS A 1 397 ? -6.348 -2.809 6.738 1 96.75 397 CYS A O 1
ATOM 3236 N N . TRP A 1 398 ? -7.797 -4.297 5.969 1 97.62 398 TRP A N 1
ATOM 3237 C CA . TRP A 1 398 ? -8.633 -3.271 5.344 1 97.62 398 TRP A CA 1
ATOM 3238 C C . TRP A 1 398 ? -9.367 -2.453 6.398 1 97.62 398 TRP A C 1
ATOM 3240 O O . TRP A 1 398 ? -9.547 -1.242 6.242 1 97.62 398 TRP A O 1
ATOM 3250 N N . LEU A 1 399 ? -9.828 -3.113 7.445 1 98.31 399 LEU A N 1
ATOM 3251 C CA . LEU A 1 399 ? -10.461 -2.381 8.539 1 98.31 399 LEU A CA 1
ATOM 3252 C C . LEU A 1 399 ? -9.484 -1.394 9.164 1 98.31 399 LEU A C 1
ATOM 3254 O O . LEU A 1 399 ? -9.867 -0.281 9.531 1 98.31 399 LEU A O 1
ATOM 3258 N N . TRP A 1 400 ? -8.25 -1.798 9.305 1 98.12 400 TRP A N 1
ATOM 3259 C CA . TRP A 1 400 ? -7.184 -0.921 9.789 1 98.12 400 TRP A CA 1
ATOM 3260 C C . TRP A 1 400 ? -7.043 0.308 8.898 1 98.12 400 TRP A C 1
ATOM 3262 O O . TRP A 1 400 ? -6.949 1.434 9.391 1 98.12 400 TRP A O 1
ATOM 3272 N N . LYS A 1 401 ? -7.066 0.142 7.586 1 97.44 401 LYS A N 1
ATOM 3273 C CA . LYS A 1 401 ? -6.938 1.246 6.641 1 97.44 401 LYS A CA 1
ATOM 3274 C C . LYS A 1 401 ? -8.141 2.186 6.73 1 97.44 401 LYS A C 1
ATOM 3276 O O . LYS A 1 401 ? -7.992 3.402 6.609 1 97.44 401 LYS A O 1
ATOM 3281 N N . LEU A 1 402 ? -9.32 1.59 6.875 1 98.19 402 LEU A N 1
ATOM 3282 C CA . LEU A 1 402 ? -10.523 2.391 7.031 1 98.19 402 LEU A CA 1
ATOM 3283 C C . LEU A 1 402 ? -10.477 3.197 8.328 1 98.19 402 LEU A C 1
ATOM 3285 O O . LEU A 1 402 ? -10.844 4.375 8.336 1 98.19 402 LEU A O 1
ATOM 3289 N N . ALA A 1 403 ? -10.031 2.57 9.383 1 98.62 403 ALA A N 1
ATOM 3290 C CA . ALA A 1 403 ? -9.906 3.273 10.656 1 98.62 403 ALA A CA 1
ATOM 3291 C C . ALA A 1 403 ? -8.922 4.438 10.539 1 98.62 403 ALA A C 1
ATOM 3293 O O . ALA A 1 403 ? -9.172 5.523 11.07 1 98.62 403 ALA A O 1
ATOM 3294 N N . LYS A 1 404 ? -7.812 4.203 9.914 1 98.12 404 LYS A N 1
ATOM 3295 C CA . LYS A 1 404 ? -6.824 5.254 9.688 1 98.12 404 LYS A CA 1
ATOM 3296 C C . LYS A 1 404 ? -7.434 6.434 8.938 1 98.12 404 LYS A C 1
ATOM 3298 O O . LYS A 1 404 ? -7.141 7.59 9.25 1 98.12 404 LYS A O 1
ATOM 3303 N N . ALA A 1 405 ? -8.297 6.152 7.922 1 97.94 405 ALA A N 1
ATOM 3304 C CA . ALA A 1 405 ? -8.961 7.211 7.168 1 97.94 405 ALA A CA 1
ATOM 3305 C C . ALA A 1 405 ? -9.852 8.055 8.078 1 97.94 405 ALA A C 1
ATOM 3307 O O . ALA A 1 405 ? -9.906 9.281 7.941 1 97.94 405 ALA A O 1
ATOM 3308 N N . HIS A 1 406 ? -10.523 7.395 8.977 1 98.38 406 HIS A N 1
ATOM 3309 C CA . HIS A 1 406 ? -11.359 8.117 9.93 1 98.38 406 HIS A CA 1
ATOM 3310 C C . HIS A 1 406 ? -10.508 9.008 10.828 1 98.38 406 HIS A C 1
ATOM 3312 O O . HIS A 1 406 ? -10.844 10.18 11.039 1 98.38 406 HIS A O 1
ATOM 3318 N N . VAL A 1 407 ? -9.453 8.484 11.352 1 98.31 407 VAL A N 1
ATOM 3319 C CA . VAL A 1 407 ? -8.578 9.242 12.242 1 98.31 407 VAL A CA 1
ATOM 3320 C C . VAL A 1 407 ? -7.992 10.438 11.5 1 98.31 407 VAL A C 1
ATOM 3322 O O . VAL A 1 407 ? -7.875 11.531 12.062 1 98.31 407 VAL A O 1
ATOM 3325 N N . LEU A 1 408 ? -7.621 10.211 10.25 1 98.19 408 LEU A N 1
ATOM 3326 C CA . LEU A 1 408 ? -7.031 11.289 9.461 1 98.19 408 LEU A CA 1
ATOM 3327 C C . LEU A 1 408 ? -8.055 12.391 9.188 1 98.19 408 LEU A C 1
ATOM 3329 O O . LEU A 1 408 ? -7.707 13.57 9.133 1 98.19 408 LEU A O 1
ATOM 3333 N N . ALA A 1 409 ? -9.312 12 9.031 1 97.75 409 ALA A N 1
ATOM 3334 C CA . ALA A 1 409 ? -10.367 13.008 8.891 1 97.75 409 ALA A CA 1
ATOM 3335 C C . ALA A 1 409 ? -10.516 13.812 10.18 1 97.75 409 ALA A C 1
ATOM 3337 O O . ALA A 1 409 ? -10.695 15.031 10.133 1 97.75 409 ALA A O 1
ATOM 3338 N N . HIS A 1 410 ? -10.43 13.102 11.336 1 98.12 410 HIS A N 1
ATOM 3339 C CA . HIS A 1 410 ? -10.461 13.789 12.625 1 98.12 410 HIS A CA 1
ATOM 3340 C C . HIS A 1 410 ? -9.289 14.758 12.75 1 98.12 410 HIS A C 1
ATOM 3342 O O . HIS A 1 410 ? -9.477 15.906 13.164 1 98.12 410 HIS A O 1
ATOM 3348 N N . ASP A 1 411 ? -8.156 14.266 12.367 1 98.06 411 ASP A N 1
ATOM 3349 C CA . ASP A 1 411 ? -6.93 15.055 12.477 1 98.06 411 ASP A CA 1
ATOM 3350 C C . ASP A 1 411 ? -6.988 16.281 11.578 1 98.06 411 ASP A C 1
ATOM 3352 O O . ASP A 1 411 ? -6.531 17.359 11.961 1 98.06 411 ASP A O 1
ATOM 3356 N N . ALA A 1 412 ? -7.527 16.141 10.367 1 97.44 412 ALA A N 1
ATOM 3357 C CA . ALA A 1 412 ? -7.668 17.266 9.445 1 97.44 412 ALA A CA 1
ATOM 3358 C C . ALA A 1 412 ? -8.602 18.328 10.008 1 97.44 412 ALA A C 1
ATOM 3360 O O . ALA A 1 412 ? -8.328 19.516 9.906 1 97.44 412 ALA A O 1
ATOM 3361 N N . GLY A 1 413 ? -9.672 17.844 10.57 1 96.75 413 GLY A N 1
ATOM 3362 C CA . GLY A 1 413 ? -10.586 18.781 11.203 1 96.75 413 GLY A CA 1
ATOM 3363 C C . GLY A 1 413 ? -9.969 19.5 12.383 1 96.75 413 GLY A C 1
ATOM 3364 O O . GLY A 1 413 ? -10.086 20.734 12.492 1 96.75 413 GLY A O 1
ATOM 3365 N N . TYR A 1 414 ? -9.328 18.75 13.219 1 98.06 414 TYR A N 1
ATOM 3366 C CA . TYR A 1 414 ? -8.688 19.359 14.383 1 98.06 414 TYR A CA 1
ATOM 3367 C C . TYR A 1 414 ? -7.602 20.344 13.961 1 98.06 414 TYR A C 1
ATOM 3369 O O . TYR A 1 414 ? -7.48 21.422 14.531 1 98.06 414 TYR A O 1
ATOM 3377 N N . HIS A 1 415 ? -6.812 19.938 13.008 1 97.81 415 HIS A N 1
ATOM 3378 C CA . HIS A 1 415 ? -5.758 20.797 12.492 1 97.81 415 HIS A CA 1
ATOM 3379 C C . HIS A 1 415 ? -6.324 22.141 12.023 1 97.81 415 HIS A C 1
ATOM 3381 O O . HIS A 1 415 ? -5.852 23.203 12.438 1 97.81 415 HIS A O 1
ATOM 3387 N N . GLN A 1 416 ? -7.344 22.125 11.211 1 97.25 416 GLN A N 1
ATOM 3388 C CA . GLN A 1 416 ? -7.859 23.344 10.602 1 97.25 416 GLN A CA 1
ATOM 3389 C C . GLN A 1 416 ? -8.609 24.203 11.625 1 97.25 416 GLN A C 1
ATOM 3391 O O . GLN A 1 416 ? -8.461 25.422 11.648 1 97.25 416 GLN A O 1
ATOM 3396 N N . LEU A 1 417 ? -9.336 23.578 12.531 1 97.69 417 LEU A N 1
ATOM 3397 C CA . LEU A 1 417 ? -10.266 24.312 13.383 1 97.69 417 LEU A CA 1
ATOM 3398 C C . LEU A 1 417 ? -9.594 24.734 14.688 1 97.69 417 LEU A C 1
ATOM 3400 O O . LEU A 1 417 ? -10.047 25.672 15.352 1 97.69 417 LEU A O 1
ATOM 3404 N N . VAL A 1 418 ? -8.547 24.047 15.023 1 98.25 418 VAL A N 1
ATOM 3405 C CA . VAL A 1 418 ? -7.973 24.297 16.344 1 98.25 418 VAL A CA 1
ATOM 3406 C C . VAL A 1 418 ? -6.508 24.703 16.203 1 98.25 418 VAL A C 1
ATOM 3408 O O . VAL A 1 418 ? -6.168 25.875 16.391 1 98.25 418 VAL A O 1
ATOM 3411 N N . SER A 1 419 ? -5.664 23.859 15.672 1 98.31 419 SER A N 1
ATOM 3412 C CA . SER A 1 419 ? -4.234 24.125 15.617 1 98.31 419 SER A CA 1
ATOM 3413 C C . SER A 1 419 ? -3.938 25.344 14.742 1 98.31 419 SER A C 1
ATOM 3415 O O . SER A 1 419 ? -3.002 26.094 15.016 1 98.31 419 SER A O 1
ATOM 3417 N N . HIS A 1 420 ? -4.723 25.5 13.703 1 97.81 420 HIS A N 1
ATOM 3418 C CA . HIS A 1 420 ? -4.48 26.562 12.727 1 97.81 420 HIS A CA 1
ATOM 3419 C C . HIS A 1 420 ? -5.387 27.766 12.977 1 97.81 420 HIS A C 1
ATOM 3421 O O . HIS A 1 420 ? -4.938 28.781 13.492 1 97.81 420 HIS A O 1
ATOM 3427 N N . TRP A 1 421 ? -6.68 27.609 12.883 1 97.62 421 TRP A N 1
ATOM 3428 C CA . TRP A 1 421 ? -7.617 28.734 12.977 1 97.62 421 TRP A CA 1
ATOM 3429 C C . TRP A 1 421 ? -7.668 29.281 14.398 1 97.62 421 TRP A C 1
ATOM 3431 O O . TRP A 1 421 ? -7.383 30.453 14.625 1 97.62 421 TRP A O 1
ATOM 3441 N N . LEU A 1 422 ? -7.965 28.5 15.367 1 98.5 422 LEU A N 1
ATOM 3442 C CA . LEU A 1 422 ? -8.195 28.953 16.734 1 98.5 422 LEU A CA 1
ATOM 3443 C C . LEU A 1 422 ? -6.906 29.469 17.359 1 98.5 422 LEU A C 1
ATOM 3445 O O . LEU A 1 422 ? -6.836 30.625 17.781 1 98.5 422 LEU A O 1
ATOM 3449 N N . ARG A 1 423 ? -5.855 28.656 17.359 1 98.62 423 ARG A N 1
ATOM 3450 C CA . ARG A 1 423 ? -4.664 28.938 18.156 1 98.62 423 ARG A CA 1
ATOM 3451 C C . ARG A 1 423 ? -3.828 30.047 17.516 1 98.62 423 ARG A C 1
ATOM 3453 O O . ARG A 1 423 ? -3.072 30.734 18.203 1 98.62 423 ARG A O 1
ATOM 3460 N N . THR A 1 424 ? -4.012 30.234 16.219 1 98.38 424 THR A N 1
ATOM 3461 C CA . THR A 1 424 ? -3.219 31.266 15.555 1 98.38 424 THR A CA 1
ATOM 3462 C C . THR A 1 424 ? -4.09 32.469 15.172 1 98.38 424 THR A C 1
ATOM 3464 O O . THR A 1 424 ? -4.145 33.438 15.898 1 98.38 424 THR A O 1
ATOM 3467 N N . HIS A 1 425 ? -4.996 32.344 14.305 1 97.69 425 HIS A N 1
ATOM 3468 C CA . HIS A 1 425 ? -5.789 33.438 13.766 1 97.69 425 HIS A CA 1
ATOM 3469 C C . HIS A 1 425 ? -6.672 34.062 14.844 1 97.69 425 HIS A C 1
ATOM 3471 O O . HIS A 1 425 ? -6.488 35.219 15.211 1 97.69 425 HIS A O 1
ATOM 3477 N N . CYS A 1 426 ? -7.469 33.281 15.453 1 97.88 426 CYS A N 1
ATOM 3478 C CA . CYS A 1 426 ? -8.492 33.75 16.375 1 97.88 426 CYS A CA 1
ATOM 3479 C C . CYS A 1 426 ? -7.859 34.312 17.641 1 97.88 426 CYS A C 1
ATOM 3481 O O . CYS A 1 426 ? -8.195 35.406 18.078 1 97.88 426 CYS A O 1
ATOM 3483 N N . CYS A 1 427 ? -6.984 33.594 18.141 1 98.62 427 CYS A N 1
ATOM 3484 C CA . CYS A 1 427 ? -6.434 33.969 19.438 1 98.62 427 CYS A CA 1
ATOM 3485 C C . CYS A 1 427 ? -5.465 35.125 19.328 1 98.62 427 CYS A C 1
ATOM 3487 O O . CYS A 1 427 ? -5.141 35.781 20.312 1 98.62 427 CYS A O 1
ATOM 3489 N N . THR A 1 428 ? -5.078 35.469 18.125 1 98.56 428 THR A N 1
ATOM 3490 C CA . THR A 1 428 ? -4.133 36.562 17.906 1 98.56 428 THR A CA 1
ATOM 3491 C C . THR A 1 428 ? -4.867 37.875 17.703 1 98.56 428 THR A C 1
ATOM 3493 O O . THR A 1 428 ? -4.344 38.969 18.031 1 98.56 428 THR A O 1
ATOM 3496 N N . GLU A 1 429 ? -6.074 37.844 17.203 1 98.44 429 GLU A N 1
ATOM 3497 C CA . GLU A 1 429 ? -6.781 39.062 16.859 1 98.44 429 GLU A CA 1
ATOM 3498 C C . GLU A 1 429 ? -6.949 40 18.078 1 98.44 429 GLU A C 1
ATOM 3500 O O . GLU A 1 429 ? -6.781 41.188 17.969 1 98.44 429 GLU A O 1
ATOM 3505 N N . PRO A 1 430 ? -7.23 39.5 19.297 1 98.62 430 PRO A N 1
ATOM 3506 C CA . PRO A 1 430 ? -7.285 40.344 20.484 1 98.62 430 PRO A CA 1
ATOM 3507 C C . PRO A 1 430 ? -5.961 41.062 20.766 1 98.62 430 PRO A C 1
ATOM 3509 O O . PRO A 1 430 ? -5.949 42.188 21.281 1 98.62 430 PRO A O 1
ATOM 3512 N N . TYR A 1 431 ? -4.84 40.406 20.438 1 98.81 431 TYR A N 1
ATOM 3513 C CA . TYR A 1 431 ? -3.545 41.062 20.609 1 98.81 431 TYR A CA 1
ATOM 3514 C C . TYR A 1 431 ? -3.432 42.281 19.719 1 98.81 431 TYR A C 1
ATOM 3516 O O . TYR A 1 431 ? -2.916 43.312 20.156 1 98.81 431 TYR A O 1
ATOM 3524 N N . VAL A 1 432 ? -3.896 42.156 18.531 1 98.5 432 VAL A N 1
ATOM 3525 C CA . VAL A 1 432 ? -3.828 43.25 17.562 1 98.5 432 VAL A CA 1
ATOM 3526 C C . VAL A 1 432 ? -4.68 44.438 18.062 1 98.5 432 VAL A C 1
ATOM 3528 O O . VAL A 1 432 ? -4.227 45.562 18.078 1 98.5 432 VAL A O 1
ATOM 3531 N N . ILE A 1 433 ? -5.895 44.125 18.469 1 98.56 433 ILE A N 1
ATOM 3532 C CA . ILE A 1 433 ? -6.836 45.156 18.891 1 98.56 433 ILE A CA 1
ATOM 3533 C C . ILE A 1 433 ? -6.293 45.875 20.125 1 98.56 433 ILE A C 1
ATOM 3535 O O . ILE A 1 433 ? -6.215 47.094 20.156 1 98.56 433 ILE A O 1
ATOM 3539 N N . ALA A 1 434 ? -5.867 45.125 21.109 1 98.75 434 ALA A N 1
ATOM 3540 C CA . ALA A 1 434 ? -5.367 45.719 22.344 1 98.75 434 ALA A CA 1
ATOM 3541 C C . ALA A 1 434 ? -4.121 46.562 22.094 1 98.75 434 ALA A C 1
ATOM 3543 O O . ALA A 1 434 ? -3.918 47.594 22.734 1 98.75 434 ALA A O 1
ATOM 3544 N N . THR A 1 435 ? -3.279 46.094 21.25 1 98.75 435 THR A N 1
ATOM 3545 C CA . THR A 1 435 ? -2.049 46.844 20.938 1 98.75 435 THR A CA 1
ATOM 3546 C C . THR A 1 435 ? -2.361 48.188 20.344 1 98.75 435 THR A C 1
ATOM 3548 O O . THR A 1 435 ? -1.75 49.188 20.734 1 98.75 435 THR A O 1
ATOM 3551 N N . ASN A 1 436 ? -3.307 48.281 19.5 1 98.06 436 ASN A N 1
ATOM 3552 C CA . ASN A 1 436 ? -3.666 49.531 18.859 1 98.06 436 ASN A CA 1
ATOM 3553 C C . ASN A 1 436 ? -4.473 50.406 19.812 1 98.06 436 ASN A C 1
ATOM 3555 O O . ASN A 1 436 ? -4.398 51.656 19.734 1 98.06 436 ASN A O 1
ATOM 3559 N N . ARG A 1 437 ? -5.141 49.844 20.75 1 98.06 437 ARG A N 1
ATOM 3560 C CA . ARG A 1 437 ? -6 50.594 21.672 1 98.06 437 ARG A CA 1
ATOM 3561 C C . ARG A 1 437 ? -5.195 51.188 22.828 1 98.06 437 ARG A C 1
ATOM 3563 O O . ARG A 1 437 ? -5.531 52.219 23.375 1 98.06 437 ARG A O 1
ATOM 3570 N N . GLN A 1 438 ? -4.152 50.469 23.203 1 98.56 438 GLN A N 1
ATOM 3571 C CA . GLN A 1 438 ? -3.572 50.812 24.5 1 98.56 438 GLN A CA 1
ATOM 3572 C C . GLN A 1 438 ? -2.133 51.281 24.344 1 98.56 438 GLN A C 1
ATOM 3574 O O . GLN A 1 438 ? -1.611 52 25.219 1 98.56 438 GLN A O 1
ATOM 3579 N N . LEU A 1 439 ? -1.456 50.969 23.281 1 98.62 439 LEU A N 1
ATOM 3580 C CA . LEU A 1 439 ? -0.077 51.375 23.062 1 98.62 439 LEU A CA 1
ATOM 3581 C C . LEU A 1 439 ? 0.006 52.406 21.953 1 98.62 439 LEU A C 1
ATOM 3583 O O . LEU A 1 439 ? -0.445 52.156 20.828 1 98.62 439 LEU A O 1
ATOM 3587 N N . SER A 1 440 ? 0.602 53.531 22.266 1 97.81 440 SER A N 1
ATOM 3588 C CA . SER A 1 440 ? 0.872 54.531 21.25 1 97.81 440 SER A CA 1
ATOM 3589 C C . SER A 1 440 ? 1.849 54 20.203 1 97.81 440 SER A C 1
ATOM 3591 O O . SER A 1 440 ? 2.709 53.156 20.5 1 97.81 440 SER A O 1
ATOM 3593 N N . VAL A 1 441 ? 1.751 54.531 19 1 96.19 441 VAL A N 1
ATOM 3594 C CA . VAL A 1 441 ? 2.678 54.156 17.938 1 96.19 441 VAL A CA 1
ATOM 3595 C C . VAL A 1 441 ? 4.102 54.531 18.344 1 96.19 441 VAL A C 1
ATOM 3597 O O . VAL A 1 441 ? 5.066 53.969 17.828 1 96.19 441 VAL A O 1
ATOM 3600 N N . MET A 1 442 ? 4.234 55.438 19.344 1 96.31 442 MET A N 1
ATOM 3601 C CA . MET A 1 442 ? 5.543 55.844 19.828 1 96.31 442 MET A CA 1
ATOM 3602 C C . MET A 1 442 ? 6.07 54.875 20.875 1 96.31 442 MET A C 1
ATOM 3604 O O . MET A 1 442 ? 7.238 54.938 21.266 1 96.31 442 MET A O 1
ATOM 3608 N N . HIS A 1 443 ? 5.18 54.062 21.359 1 97.94 443 HIS A N 1
ATOM 3609 C CA . HIS A 1 443 ? 5.586 53.094 22.375 1 97.94 443 HIS A CA 1
ATOM 3610 C C . HIS A 1 443 ? 6.523 52.031 21.812 1 97.94 443 HIS A C 1
ATOM 3612 O O . HIS A 1 443 ? 6.23 51.438 20.781 1 97.94 443 HIS A O 1
ATOM 3618 N N . PRO A 1 444 ? 7.578 51.719 22.453 1 97.75 444 PRO A N 1
ATOM 3619 C CA . PRO A 1 444 ? 8.531 50.719 21.922 1 97.75 444 PRO A CA 1
ATOM 3620 C C . PRO A 1 444 ? 7.91 49.344 21.688 1 97.75 444 PRO A C 1
ATOM 3622 O O . PRO A 1 444 ? 8.211 48.688 20.703 1 97.75 444 PRO A O 1
ATOM 3625 N N . ILE A 1 445 ? 7.051 48.938 22.547 1 98.62 445 ILE A N 1
ATOM 3626 C CA . ILE A 1 445 ? 6.461 47.594 22.422 1 98.62 445 ILE A CA 1
ATOM 3627 C C . ILE A 1 445 ? 5.484 47.594 21.25 1 98.62 445 ILE A C 1
ATOM 3629 O O . ILE A 1 445 ? 5.359 46.562 20.562 1 98.62 445 ILE A O 1
ATOM 3633 N N . TYR A 1 446 ? 4.766 48.656 20.984 1 98.06 446 TYR A N 1
ATOM 3634 C CA . TYR A 1 446 ? 3.951 48.75 19.781 1 98.06 446 TYR A CA 1
ATOM 3635 C C . TYR A 1 446 ? 4.789 48.5 18.547 1 98.06 446 TYR A C 1
ATOM 3637 O O . TYR A 1 446 ? 4.41 47.688 17.688 1 98.06 446 TYR A O 1
ATOM 3645 N N . ARG A 1 447 ? 5.891 49.188 18.484 1 96.88 447 ARG A N 1
ATOM 3646 C CA . ARG A 1 447 ? 6.742 49.094 17.297 1 96.88 447 ARG A CA 1
ATOM 3647 C C . ARG A 1 447 ? 7.352 47.719 17.156 1 96.88 447 ARG A C 1
ATOM 3649 O O . ARG A 1 447 ? 7.586 47.25 16.031 1 96.88 447 ARG A O 1
ATOM 3656 N N . LEU A 1 448 ? 7.609 47.031 18.266 1 98.12 448 LEU A N 1
ATOM 3657 C CA . LEU A 1 448 ? 8.125 45.688 18.234 1 98.12 448 LEU A CA 1
ATOM 3658 C C . LEU A 1 448 ? 7.09 44.719 17.672 1 98.12 448 LEU A C 1
ATOM 3660 O O . LEU A 1 448 ? 7.43 43.812 16.906 1 98.12 448 LEU A O 1
ATOM 3664 N N . LEU A 1 449 ? 5.801 44.875 18 1 98.25 449 LEU A N 1
ATOM 3665 C CA . LEU A 1 449 ? 4.758 43.906 17.703 1 98.25 449 LEU A CA 1
ATOM 3666 C C . LEU A 1 449 ? 4.094 44.188 16.359 1 98.25 449 LEU A C 1
ATOM 3668 O O . LEU A 1 449 ? 3.51 43.281 15.75 1 98.25 449 LEU A O 1
ATOM 3672 N N . ASP A 1 450 ? 4.18 45.375 15.922 1 95.69 450 ASP A N 1
ATOM 3673 C CA . ASP A 1 450 ? 3.428 45.844 14.766 1 95.69 450 ASP A CA 1
ATOM 3674 C C . ASP A 1 450 ? 3.648 44.938 13.555 1 95.69 450 ASP A C 1
ATOM 3676 O O . ASP A 1 450 ? 2.688 44.5 12.914 1 95.69 450 ASP A O 1
ATOM 3680 N N . PRO A 1 451 ? 4.883 44.562 13.18 1 95.62 451 PRO A N 1
ATOM 3681 C CA . PRO A 1 451 ? 5.078 43.688 12.008 1 95.62 451 PRO A CA 1
ATOM 3682 C C . PRO A 1 451 ? 4.461 42.312 12.172 1 95.62 451 PRO A C 1
ATOM 3684 O O . PRO A 1 451 ? 4.113 41.656 11.188 1 95.62 451 PRO A O 1
ATOM 3687 N N . HIS A 1 452 ? 4.324 41.875 13.367 1 97.5 452 HIS A N 1
ATOM 3688 C CA . HIS A 1 452 ? 3.826 40.531 13.656 1 97.5 452 HIS A CA 1
ATOM 3689 C C . HIS A 1 452 ? 2.309 40.469 13.531 1 97.5 452 HIS A C 1
ATOM 3691 O O . HIS A 1 452 ? 1.718 39.375 13.609 1 97.5 452 HIS A O 1
ATOM 3697 N N . PHE A 1 453 ? 1.647 41.562 13.281 1 96.88 453 PHE A N 1
ATOM 3698 C CA . PHE A 1 453 ? 0.191 41.625 13.258 1 96.88 453 PHE A CA 1
ATOM 3699 C C . PHE A 1 453 ? -0.32 41.969 11.867 1 96.88 453 PHE A C 1
ATOM 3701 O O . PHE A 1 453 ? -1.528 41.938 11.617 1 96.88 453 PHE A O 1
ATOM 3708 N N . ARG A 1 454 ? 0.605 42.156 10.961 1 92.12 454 ARG A N 1
ATOM 3709 C CA . ARG A 1 454 ? 0.265 42.625 9.625 1 92.12 454 ARG A CA 1
ATOM 3710 C C . ARG A 1 454 ? -0.71 41.656 8.945 1 92.12 454 ARG A C 1
ATOM 3712 O O . ARG A 1 454 ? -0.49 40.438 8.93 1 92.12 454 ARG A O 1
ATOM 3719 N N . TYR A 1 455 ? -1.862 42.094 8.438 1 89.75 455 TYR A N 1
ATOM 3720 C CA . TYR A 1 455 ? -2.855 41.438 7.594 1 89.75 455 TYR A CA 1
ATOM 3721 C C . TYR A 1 455 ? -3.713 40.469 8.406 1 89.75 455 TYR A C 1
ATOM 3723 O O . TYR A 1 455 ? -4.691 39.938 7.891 1 89.75 455 TYR A O 1
ATOM 3731 N N . THR A 1 456 ? -3.408 40.188 9.648 1 94.75 456 THR A N 1
ATOM 3732 C CA . THR A 1 456 ? -4.121 39.188 10.453 1 94.75 456 THR A CA 1
ATOM 3733 C C . THR A 1 456 ? -5.613 39.531 10.5 1 94.75 456 THR A C 1
ATOM 3735 O O . THR A 1 456 ? -6.449 38.656 10.25 1 94.75 456 THR A O 1
ATOM 3738 N N . MET A 1 457 ? -5.973 40.75 10.766 1 94.94 457 MET A N 1
ATOM 3739 C CA . MET A 1 457 ? -7.371 41.156 10.922 1 94.94 457 MET A CA 1
ATOM 3740 C C . MET A 1 457 ? -8.117 41.031 9.602 1 94.94 457 MET A C 1
ATOM 3742 O O . MET A 1 457 ? -9.273 40.594 9.57 1 94.94 457 MET A O 1
ATOM 3746 N N . GLU A 1 458 ? -7.504 41.438 8.516 1 91.69 458 GLU A N 1
ATOM 3747 C CA . GLU A 1 458 ? -8.148 41.312 7.207 1 91.69 458 GLU A CA 1
ATOM 3748 C C . GLU A 1 458 ? -8.406 39.875 6.836 1 91.69 458 GLU A C 1
ATOM 3750 O O . GLU A 1 458 ? -9.492 39.531 6.363 1 91.69 458 GLU A O 1
ATOM 3755 N N . ILE A 1 459 ? -7.395 39.062 7.012 1 91.75 459 ILE A N 1
ATOM 3756 C CA . ILE A 1 459 ? -7.531 37.656 6.707 1 91.75 459 ILE A CA 1
ATOM 3757 C C . ILE A 1 459 ? -8.641 37.031 7.562 1 91.75 459 ILE A C 1
ATOM 3759 O O . ILE A 1 459 ? -9.445 36.25 7.074 1 91.75 459 ILE A O 1
ATOM 3763 N N . ASN A 1 460 ? -8.656 37.375 8.844 1 94.75 460 ASN A N 1
ATOM 3764 C CA . ASN A 1 460 ? -9.695 36.875 9.734 1 94.75 460 ASN A CA 1
ATOM 3765 C C . ASN A 1 460 ? -11.086 37.344 9.281 1 94.75 460 ASN A C 1
ATOM 3767 O O . ASN A 1 460 ? -12.039 36.562 9.352 1 94.75 460 ASN A O 1
ATOM 3771 N N . GLY A 1 461 ? -11.172 38.625 8.891 1 91.62 461 GLY A N 1
ATOM 3772 C CA . GLY A 1 461 ? -12.43 39.125 8.359 1 91.62 461 GLY A CA 1
ATOM 3773 C C . GLY A 1 461 ? -12.898 38.375 7.125 1 91.62 461 GLY A C 1
ATOM 3774 O O . GLY A 1 461 ? -14.078 38.031 7.004 1 91.62 461 GLY A O 1
ATOM 3775 N N . LEU A 1 462 ? -12.008 38.094 6.258 1 87.56 462 LEU A N 1
ATOM 3776 C CA . LEU A 1 462 ? -12.32 37.344 5.043 1 87.56 462 LEU A CA 1
ATOM 3777 C C . LEU A 1 462 ? -12.734 35.906 5.371 1 87.56 462 LEU A C 1
ATOM 3779 O O . LEU A 1 462 ? -13.625 35.344 4.723 1 87.56 462 LEU A O 1
ATOM 3783 N N . ALA A 1 463 ? -12.031 35.312 6.301 1 92.38 463 ALA A N 1
ATOM 3784 C CA . ALA A 1 463 ? -12.375 33.969 6.715 1 92.38 463 ALA A CA 1
ATOM 3785 C C . ALA A 1 463 ? -13.812 33.906 7.223 1 92.38 463 ALA A C 1
ATOM 3787 O O . ALA A 1 463 ? -14.539 32.938 6.91 1 92.38 463 ALA A O 1
ATOM 3788 N N . ARG A 1 464 ? -14.242 34.844 8 1 94 464 ARG A N 1
ATOM 3789 C CA . ARG A 1 464 ? -15.609 34.875 8.516 1 94 464 ARG A CA 1
ATOM 3790 C C . ARG A 1 464 ? -16.609 35.156 7.395 1 94 464 ARG A C 1
ATOM 3792 O O . ARG A 1 464 ? -17.781 34.781 7.512 1 94 464 ARG A O 1
ATOM 3799 N N . GLN A 1 465 ? -16.109 35.688 6.344 1 89.5 465 GLN A N 1
ATOM 3800 C CA . GLN A 1 465 ? -16.984 36 5.223 1 89.5 465 GLN A CA 1
ATOM 3801 C C . GLN A 1 465 ? -17.203 34.781 4.328 1 89.5 465 GLN A C 1
ATOM 3803 O O . GLN A 1 465 ? -18.297 34.594 3.791 1 89.5 465 GLN A O 1
ATOM 3808 N N . ALA A 1 466 ? -16.125 33.938 4.297 1 87.06 466 ALA A N 1
ATOM 3809 C CA . ALA A 1 466 ? -16.25 32.969 3.211 1 87.06 466 ALA A CA 1
ATOM 3810 C C . ALA A 1 466 ? -15.773 31.594 3.652 1 87.06 466 ALA A C 1
ATOM 3812 O O . ALA A 1 466 ? -16.078 30.578 3.01 1 87.06 466 ALA A O 1
ATOM 3813 N N . LEU A 1 467 ? -15.055 31.469 4.695 1 91.44 467 LEU A N 1
ATOM 3814 C CA . LEU A 1 467 ? -14.43 30.203 5.043 1 91.44 467 LEU A CA 1
ATOM 3815 C C . LEU A 1 467 ? -15.133 29.547 6.227 1 91.44 467 LEU A C 1
ATOM 3817 O O . LEU A 1 467 ? -15.734 28.484 6.086 1 91.44 467 LEU A O 1
ATOM 3821 N N . VAL A 1 468 ? -15.18 30.25 7.348 1 94.88 468 VAL A N 1
ATOM 3822 C CA . VAL A 1 468 ? -15.633 29.594 8.578 1 94.88 468 VAL A CA 1
ATOM 3823 C C . VAL A 1 468 ? -17.094 29.953 8.836 1 94.88 468 VAL A C 1
ATOM 3825 O O . VAL A 1 468 ? -17.688 29.469 9.805 1 94.88 468 VAL A O 1
ATOM 3828 N N . ASN A 1 469 ? -17.734 30.734 7.977 1 94.88 469 ASN A N 1
ATOM 3829 C CA . ASN A 1 469 ? -19.125 31.156 8.117 1 94.88 469 ASN A CA 1
ATOM 3830 C C . ASN A 1 469 ? -20.094 30.016 7.762 1 94.88 469 ASN A C 1
ATOM 3832 O O . ASN A 1 469 ? -19.672 28.969 7.262 1 94.88 469 ASN A O 1
ATOM 3836 N N . ALA A 1 470 ? -21.359 30.281 8.102 1 96.06 470 ALA A N 1
ATOM 3837 C CA . ALA A 1 470 ? -22.406 29.328 7.727 1 96.06 470 ALA A CA 1
ATOM 3838 C C . ALA A 1 470 ? -22.391 29.062 6.227 1 96.06 470 ALA A C 1
ATOM 3840 O O . ALA A 1 470 ? -22.359 30 5.418 1 96.06 470 ALA A O 1
ATOM 3841 N N . ASP A 1 471 ? -22.328 27.797 5.902 1 91.44 471 ASP A N 1
ATOM 3842 C CA . ASP A 1 471 ? -22.312 27.312 4.527 1 91.44 471 ASP A CA 1
ATOM 3843 C C . ASP A 1 471 ? -21.031 27.719 3.809 1 91.44 471 ASP A C 1
ATOM 3845 O O . ASP A 1 471 ? -20.969 27.703 2.578 1 91.44 471 ASP A O 1
ATOM 3849 N N . GLY A 1 472 ? -20.047 28.078 4.543 1 91.38 472 GLY A N 1
ATOM 3850 C CA . GLY A 1 472 ? -18.734 28.375 3.963 1 91.38 472 GLY A CA 1
ATOM 3851 C C . GLY A 1 472 ? -17.969 27.125 3.576 1 91.38 472 GLY A C 1
ATOM 3852 O O . GLY A 1 472 ? -18.5 26.016 3.645 1 91.38 472 GLY A O 1
ATOM 3853 N N . ILE A 1 473 ? -16.781 27.344 3.217 1 89.56 473 ILE A N 1
ATOM 3854 C CA . ILE A 1 473 ? -15.93 26.266 2.709 1 89.56 473 ILE A CA 1
ATOM 3855 C C . ILE A 1 473 ? -15.695 25.234 3.805 1 89.56 473 ILE A C 1
ATOM 3857 O O . ILE A 1 473 ? -15.781 24.031 3.557 1 89.56 473 ILE A O 1
ATOM 3861 N N . ILE A 1 474 ? -15.359 25.656 5.023 1 94.5 474 ILE A N 1
ATOM 3862 C CA . ILE A 1 474 ? -15.047 24.75 6.121 1 94.5 474 ILE A CA 1
ATOM 3863 C C . ILE A 1 474 ? -16.266 23.875 6.43 1 94.5 474 ILE A C 1
ATOM 3865 O O . ILE A 1 474 ? -16.141 22.641 6.516 1 94.5 474 ILE A O 1
ATOM 3869 N N . GLU A 1 475 ? -17.438 24.469 6.527 1 94.31 475 GLU A N 1
ATOM 3870 C CA . GLU A 1 475 ? -18.641 23.719 6.875 1 94.31 475 GLU A CA 1
ATOM 3871 C C . GLU A 1 475 ? -19.016 22.75 5.77 1 94.31 475 GLU A C 1
ATOM 3873 O O . GLU A 1 475 ? -19.562 21.672 6.043 1 94.31 475 GLU A O 1
ATOM 3878 N N . SER A 1 476 ? -18.656 23.062 4.551 1 91.06 476 SER A N 1
ATOM 3879 C CA . SER A 1 476 ? -19.094 22.234 3.426 1 91.06 476 SER A CA 1
ATOM 3880 C C . SER A 1 476 ? -18.094 21.125 3.141 1 91.06 476 SER A C 1
ATOM 3882 O O . SER A 1 476 ? -18.391 20.188 2.398 1 91.06 476 SER A O 1
ATOM 3884 N N . SER A 1 477 ? -16.969 21.156 3.812 1 92.44 477 SER A N 1
ATOM 3885 C CA . SER A 1 477 ? -15.938 20.25 3.34 1 92.44 477 SER A CA 1
ATOM 3886 C C . SER A 1 477 ? -15.258 19.531 4.504 1 92.44 477 SER A C 1
ATOM 3888 O O . SER A 1 477 ? -14.539 18.547 4.301 1 92.44 477 SER A O 1
ATOM 3890 N N . PHE A 1 478 ? -15.344 19.984 5.664 1 92.56 478 PHE A N 1
ATOM 3891 C CA . PHE A 1 478 ? -14.68 19.375 6.809 1 92.56 478 PHE A CA 1
ATOM 3892 C C . PHE A 1 478 ? -15.703 18.781 7.766 1 92.56 478 PHE A C 1
ATOM 3894 O O . PHE A 1 478 ? -16.797 19.328 7.945 1 92.56 478 PHE A O 1
ATOM 3901 N N . SER A 1 479 ? -15.391 17.531 8.242 1 85.25 479 SER A N 1
ATOM 3902 C CA . SER A 1 479 ? -16.125 17.125 9.43 1 85.25 479 SER A CA 1
ATOM 3903 C C . SER A 1 479 ? -15.82 18.031 10.609 1 85.25 479 SER A C 1
ATOM 3905 O O . SER A 1 479 ? -14.672 18.438 10.805 1 85.25 479 SER A O 1
ATOM 3907 N N . PRO A 1 480 ? -16.969 18.531 11.336 1 90.19 480 PRO A N 1
ATOM 3908 C CA . PRO A 1 480 ? -18.297 18.406 11.953 1 90.19 480 PRO A CA 1
ATOM 3909 C C . PRO A 1 480 ? -19.375 19.172 11.188 1 90.19 480 PRO A C 1
ATOM 3911 O O . PRO A 1 480 ? -20.516 19.25 11.648 1 90.19 480 PRO A O 1
ATOM 3914 N N . GLY A 1 481 ? -18.938 19.875 9.977 1 94 481 GLY A N 1
ATOM 3915 C CA . GLY A 1 481 ? -19.938 20.562 9.195 1 94 481 GLY A CA 1
ATOM 3916 C C . GLY A 1 481 ? -20.406 21.859 9.828 1 94 481 GLY A C 1
ATOM 3917 O O . GLY A 1 481 ? -19.594 22.703 10.203 1 94 481 GLY A O 1
ATOM 3918 N N . LYS A 1 482 ? -21.672 22 10 1 96.31 482 LYS A N 1
ATOM 3919 C CA . LYS A 1 482 ? -22.219 23.25 10.516 1 96.31 482 LYS A CA 1
ATOM 3920 C C . LYS A 1 482 ? -21.844 23.453 11.984 1 96.31 482 LYS A C 1
ATOM 3922 O O . LYS A 1 482 ? -22 24.547 12.523 1 96.31 482 LYS A O 1
ATOM 3927 N N . TYR A 1 483 ? -21.203 22.5 12.625 1 97.5 483 TYR A N 1
ATOM 3928 C CA . TYR A 1 483 ? -20.828 22.578 14.031 1 97.5 483 TYR A CA 1
ATOM 3929 C C . TYR A 1 483 ? -19.359 22.922 14.18 1 97.5 483 TYR A C 1
ATOM 3931 O O . TYR A 1 483 ? -18.812 22.906 15.289 1 97.5 483 TYR A O 1
ATOM 3939 N N . SER A 1 484 ? -18.672 23.203 13.117 1 97.38 484 SER A N 1
ATOM 3940 C CA . SER A 1 484 ? -17.234 23.406 13.094 1 97.38 484 SER A CA 1
ATOM 3941 C C . SER A 1 484 ? -16.812 24.5 14.062 1 97.38 484 SER A C 1
ATOM 3943 O O . SER A 1 484 ? -15.922 24.297 14.898 1 97.38 484 SER A O 1
ATOM 3945 N N . MET A 1 485 ? -17.453 25.625 14.023 1 97.88 485 MET A N 1
ATOM 3946 C CA . MET A 1 485 ? -17.031 26.75 14.867 1 97.88 485 MET A CA 1
ATOM 3947 C C . MET A 1 485 ? -17.469 26.531 16.312 1 97.88 485 MET A C 1
ATOM 3949 O O . MET A 1 485 ? -16.766 26.938 17.234 1 97.88 485 MET A O 1
ATOM 3953 N N . GLU A 1 486 ? -18.609 25.906 16.5 1 97.69 486 GLU A N 1
ATOM 3954 C CA . GLU A 1 486 ? -18.969 25.484 17.859 1 97.69 486 GLU A CA 1
ATOM 3955 C C . GLU A 1 486 ? -17.891 24.578 18.453 1 97.69 486 GLU A C 1
ATOM 3957 O O . GLU A 1 486 ? -17.516 24.75 19.609 1 97.69 486 GLU A O 1
ATOM 3962 N N . PHE A 1 487 ? -17.484 23.641 17.672 1 97.81 487 PHE A N 1
ATOM 3963 C CA . PHE A 1 487 ? -16.422 22.734 18.078 1 97.81 487 PHE A CA 1
ATOM 3964 C C . PHE A 1 487 ? -15.156 23.516 18.438 1 97.81 487 PHE A C 1
ATOM 3966 O O . PHE A 1 487 ? -14.5 23.234 19.438 1 97.81 487 PHE A O 1
ATOM 3973 N N . SER A 1 488 ? -14.781 24.469 17.609 1 98.31 488 SER A N 1
ATOM 3974 C CA . SER A 1 488 ? -13.633 25.328 17.875 1 98.31 488 SER A CA 1
ATOM 3975 C C . SER A 1 488 ? -13.766 26.031 19.234 1 98.31 488 SER A C 1
ATOM 3977 O O . SER A 1 488 ? -12.781 26.172 19.953 1 98.31 488 SER A O 1
ATOM 3979 N N . SER A 1 489 ? -14.961 26.469 19.578 1 98.62 489 SER A N 1
ATOM 3980 C CA . SER A 1 489 ? -15.234 27.109 20.859 1 98.62 489 SER A CA 1
ATOM 3981 C C . SER A 1 489 ? -15 26.141 22.016 1 98.62 489 SER A C 1
ATOM 3983 O O . SER A 1 489 ? -14.43 26.516 23.031 1 98.62 489 SER A O 1
ATOM 3985 N N . VAL A 1 490 ? -15.43 24.953 21.828 1 98.06 490 VAL A N 1
ATOM 3986 C CA . VAL A 1 490 ? -15.242 23.938 22.875 1 98.06 490 VAL A CA 1
ATOM 3987 C C . VAL A 1 490 ? -13.75 23.688 23.078 1 98.06 490 VAL A C 1
ATOM 3989 O O . VAL A 1 490 ? -13.281 23.562 24.203 1 98.06 490 VAL A O 1
ATOM 3992 N N . ALA A 1 491 ? -13.039 23.562 21.984 1 98.06 491 ALA A N 1
ATOM 3993 C CA . ALA A 1 491 ? -11.594 23.375 22.078 1 98.06 491 ALA A CA 1
ATOM 3994 C C . ALA A 1 491 ? -10.938 24.531 22.812 1 98.06 491 ALA A C 1
ATOM 3996 O O . ALA A 1 491 ? -10.008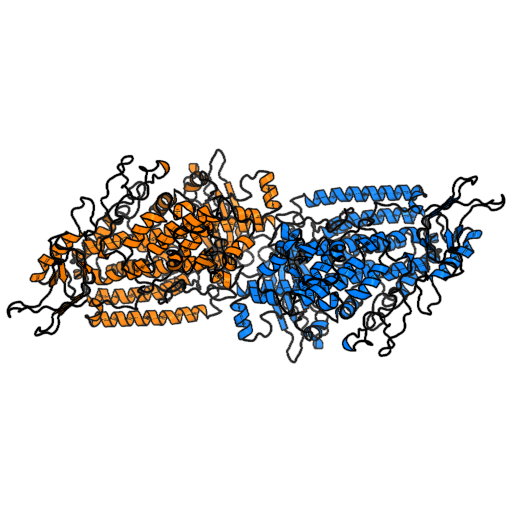 24.344 23.609 1 98.06 491 ALA A O 1
ATOM 3997 N N . TYR A 1 492 ? -11.352 25.766 22.5 1 98.5 492 TYR A N 1
ATOM 3998 C CA . TYR A 1 492 ? -10.852 26.953 23.188 1 98.5 492 TYR A CA 1
ATOM 3999 C C . TYR A 1 492 ? -11.07 26.844 24.688 1 98.5 492 TYR A C 1
ATOM 4001 O O . TYR A 1 492 ? -10.164 27.094 25.484 1 98.5 492 TYR A O 1
ATOM 4009 N N . ASP A 1 493 ? -12.242 26.484 25.016 1 98.06 493 ASP A N 1
ATOM 4010 C CA . ASP A 1 493 ? -12.633 26.391 26.422 1 98.06 493 ASP A CA 1
ATOM 4011 C C . ASP A 1 493 ? -11.805 25.328 27.156 1 98.06 493 ASP A C 1
ATOM 4013 O O . ASP A 1 493 ? -11.25 25.594 28.219 1 98.06 493 ASP A O 1
ATOM 4017 N N . LYS A 1 494 ? -11.602 24.219 26.516 1 96.81 494 LYS A N 1
ATOM 4018 C CA . LYS A 1 494 ? -11.07 23.047 27.219 1 96.81 494 LYS A CA 1
ATOM 4019 C C . LYS A 1 494 ? -9.555 22.969 27.094 1 96.81 494 LYS A C 1
ATOM 4021 O O . LYS A 1 494 ? -8.883 22.406 27.953 1 96.81 494 LYS A O 1
ATOM 4026 N N . GLN A 1 495 ? -9.047 23.594 26.047 1 97 495 GLN A N 1
ATOM 4027 C CA . GLN A 1 495 ? -7.664 23.219 25.781 1 97 495 GLN A CA 1
ATOM 4028 C C . GLN A 1 495 ? -6.77 24.453 25.703 1 97 495 GLN A C 1
ATOM 4030 O O . GLN A 1 495 ? -5.578 24.375 26.016 1 97 495 GLN A O 1
ATOM 4035 N N . TRP A 1 496 ? -7.219 25.641 25.312 1 98.31 496 TRP A N 1
ATOM 4036 C CA . TRP A 1 496 ? -6.328 26.75 25.016 1 98.31 496 TRP A CA 1
ATOM 4037 C C . TRP A 1 496 ? -5.855 27.422 26.297 1 98.31 496 TRP A C 1
ATOM 4039 O O . TRP A 1 496 ? -6.664 27.75 27.172 1 98.31 496 TRP A O 1
ATOM 4049 N N . ARG A 1 497 ? -4.613 27.672 26.422 1 98 497 ARG A N 1
ATOM 4050 C CA . ARG A 1 497 ? -3.908 28.422 27.453 1 98 497 ARG A CA 1
ATOM 4051 C C . ARG A 1 497 ? -2.822 29.297 26.859 1 98 497 ARG A C 1
ATOM 4053 O O . ARG A 1 497 ? -2.055 28.859 26 1 98 497 ARG A O 1
ATOM 4060 N N . PHE A 1 498 ? -2.771 30.469 27.328 1 98.56 498 PHE A N 1
ATOM 4061 C CA . PHE A 1 498 ? -1.762 31.375 26.797 1 98.56 498 PHE A CA 1
ATOM 4062 C C . PHE A 1 498 ? -0.36 30.844 27.062 1 98.56 498 PHE A C 1
ATOM 4064 O O . PHE A 1 498 ? 0.499 30.859 26.172 1 98.56 498 PHE A O 1
ATOM 4071 N N . ASP A 1 499 ? -0.104 30.375 28.281 1 97.5 499 ASP A N 1
ATOM 4072 C CA . ASP A 1 499 ? 1.247 29.969 28.656 1 97.5 499 ASP A CA 1
ATOM 4073 C C . ASP A 1 499 ? 1.699 28.766 27.844 1 97.5 499 ASP A C 1
ATOM 4075 O O . ASP A 1 499 ? 2.881 28.625 27.516 1 97.5 499 ASP A O 1
ATOM 4079 N N . HIS A 1 500 ? 0.769 27.922 27.438 1 97.62 500 HIS A N 1
ATOM 4080 C CA . HIS A 1 500 ? 1.104 26.719 26.672 1 97.62 500 HIS A CA 1
ATOM 4081 C C . HIS A 1 500 ? 1.264 27.047 25.188 1 97.62 500 HIS A C 1
ATOM 4083 O O . HIS A 1 500 ? 1.606 26.172 24.391 1 97.62 500 HIS A O 1
ATOM 4089 N N . GLU A 1 501 ? 1.031 28.281 24.812 1 98.44 501 GLU A N 1
ATOM 4090 C CA . GLU A 1 501 ? 1.279 28.656 23.422 1 98.44 501 GLU A CA 1
ATOM 4091 C C . GLU A 1 501 ? 2.764 28.906 23.172 1 98.44 501 GLU A C 1
ATOM 4093 O O . GLU A 1 501 ? 3.205 28.969 22.031 1 98.44 501 GLU A O 1
ATOM 4098 N N . ALA A 1 502 ? 3.543 29.078 24.281 1 98.56 502 ALA A N 1
ATOM 4099 C CA . ALA A 1 502 ? 4.996 29.047 24.156 1 98.56 502 ALA A CA 1
ATOM 4100 C C . ALA A 1 502 ? 5.477 27.641 23.797 1 98.56 502 ALA A C 1
ATOM 4102 O O . ALA A 1 502 ? 5.07 26.656 24.422 1 98.56 502 ALA A O 1
ATOM 4103 N N . LEU A 1 503 ? 6.324 27.516 22.844 1 98.69 503 LEU A N 1
ATOM 4104 C CA . LEU A 1 503 ? 6.707 26.203 22.312 1 98.69 503 LEU A CA 1
ATOM 4105 C C . LEU A 1 503 ? 7.301 25.328 23.422 1 98.69 503 LEU A C 1
ATOM 4107 O O . LEU A 1 503 ? 6.914 24.172 23.562 1 98.69 503 LEU A O 1
ATOM 4111 N N . PRO A 1 504 ? 8.305 25.812 24.219 1 98.5 504 PRO A N 1
ATOM 4112 C CA . PRO A 1 504 ? 8.859 24.938 25.266 1 98.5 504 PRO A CA 1
ATOM 4113 C C . PRO A 1 504 ? 7.793 24.438 26.234 1 98.5 504 PRO A C 1
ATOM 4115 O O . PRO A 1 504 ? 7.789 23.25 26.578 1 98.5 504 PRO A O 1
ATOM 4118 N N . LYS A 1 505 ? 6.898 25.344 26.641 1 98.25 505 LYS A N 1
ATOM 4119 C CA . LYS A 1 505 ? 5.859 24.969 27.594 1 98.25 505 LYS A CA 1
ATOM 4120 C C . LYS A 1 505 ? 4.848 24.016 26.953 1 98.25 505 LYS A C 1
ATOM 4122 O O . LYS A 1 505 ? 4.309 23.141 27.625 1 98.25 505 LYS A O 1
ATOM 4127 N N . ASP A 1 506 ? 4.543 24.25 25.688 1 98.5 506 ASP A N 1
ATOM 4128 C CA . ASP A 1 506 ? 3.68 23.344 24.938 1 98.5 506 ASP A CA 1
ATOM 4129 C C . ASP A 1 506 ? 4.254 21.922 24.922 1 98.5 506 ASP A C 1
ATOM 4131 O O . ASP A 1 506 ? 3.545 20.953 25.219 1 98.5 506 ASP A O 1
ATOM 4135 N N . LEU A 1 507 ? 5.555 21.781 24.578 1 98.69 507 LEU A N 1
ATOM 4136 C CA . LEU A 1 507 ? 6.219 20.484 24.5 1 98.69 507 LEU A CA 1
ATOM 4137 C C . LEU A 1 507 ? 6.195 19.781 25.859 1 98.69 507 LEU A C 1
ATOM 4139 O O . LEU A 1 507 ? 5.953 18.578 25.938 1 98.69 507 LEU A O 1
ATOM 4143 N N . ILE A 1 508 ? 6.434 20.562 26.875 1 98.5 508 ILE A N 1
ATOM 4144 C CA . ILE A 1 508 ? 6.441 20 28.219 1 98.5 508 ILE A CA 1
ATOM 4145 C C . ILE A 1 508 ? 5.031 19.547 28.594 1 98.5 508 ILE A C 1
ATOM 4147 O O . ILE A 1 508 ? 4.852 18.469 29.156 1 98.5 508 ILE A O 1
ATOM 4151 N N . SER A 1 509 ? 4.035 20.359 28.281 1 98.06 509 SER A N 1
ATOM 4152 C CA . SER A 1 509 ? 2.66 20.062 28.672 1 98.06 509 SER A CA 1
ATOM 4153 C C . SER A 1 509 ? 2.16 18.797 27.984 1 98.06 509 SER A C 1
ATOM 4155 O O . SER A 1 509 ? 1.301 18.094 28.531 1 98.06 509 SER A O 1
ATOM 4157 N N . ARG A 1 510 ? 2.73 18.438 26.891 1 98.19 510 ARG A N 1
ATOM 4158 C CA . ARG A 1 510 ? 2.314 17.25 26.141 1 98.19 510 ARG A CA 1
ATOM 4159 C C . ARG A 1 510 ? 3.191 16.062 26.484 1 98.19 510 ARG A C 1
ATOM 4161 O O . ARG A 1 510 ? 3.004 14.969 25.938 1 98.19 510 ARG A O 1
ATOM 4168 N N . GLY A 1 511 ? 4.145 16.25 27.328 1 98.25 511 GLY A N 1
ATOM 4169 C CA . GLY A 1 511 ? 5.051 15.195 27.734 1 98.25 511 GLY A CA 1
ATOM 4170 C C . GLY A 1 511 ? 6.172 14.945 26.75 1 98.25 511 GLY A C 1
ATOM 4171 O O . GLY A 1 511 ? 6.887 13.945 26.844 1 98.25 511 GLY A O 1
ATOM 4172 N N . LEU A 1 512 ? 6.406 15.852 25.812 1 98.56 512 LEU A N 1
ATOM 4173 C CA . LEU A 1 512 ? 7.359 15.641 24.734 1 98.56 512 LEU A CA 1
ATOM 4174 C C . LEU A 1 512 ? 8.711 16.266 25.062 1 98.56 512 LEU A C 1
ATOM 4176 O O . LEU A 1 512 ? 9.664 16.141 24.297 1 98.56 512 LEU A O 1
ATOM 4180 N N . ALA A 1 513 ? 8.805 16.922 26.172 1 98.38 513 ALA A N 1
ATOM 4181 C CA . ALA A 1 513 ? 10.062 17.453 26.688 1 98.38 513 ALA A CA 1
ATOM 4182 C C . ALA A 1 513 ? 10.039 17.562 28.203 1 98.38 513 ALA A C 1
ATOM 4184 O O . ALA A 1 513 ? 8.969 17.578 28.812 1 98.38 513 ALA A O 1
ATOM 4185 N N . VAL A 1 514 ? 11.219 17.594 28.781 1 97.88 514 VAL A N 1
ATOM 4186 C CA . VAL A 1 514 ? 11.406 17.891 30.188 1 97.88 514 VAL A CA 1
ATOM 4187 C C . VAL A 1 514 ? 12.492 18.938 30.359 1 97.88 514 VAL A C 1
ATOM 4189 O O . VAL A 1 514 ? 13.422 19.016 29.547 1 97.88 514 VAL A O 1
ATOM 4192 N N . GLU A 1 515 ? 12.289 19.734 31.375 1 97.38 515 GLU A N 1
ATOM 4193 C CA . GLU A 1 515 ? 13.312 20.75 31.656 1 97.38 515 GLU A CA 1
ATOM 4194 C C . GLU A 1 515 ? 14.648 20.094 32 1 97.38 515 GLU A C 1
ATOM 4196 O O . GLU A 1 515 ? 14.695 19.141 32.781 1 97.38 515 GLU A O 1
ATOM 4201 N N . ASP A 1 516 ? 15.641 20.516 31.344 1 97.25 516 ASP A N 1
ATOM 4202 C CA . ASP A 1 516 ? 17.016 20.062 31.547 1 97.25 516 ASP A CA 1
ATOM 4203 C C . ASP A 1 516 ? 18.016 21.172 31.203 1 97.25 516 ASP A C 1
ATOM 4205 O O . ASP A 1 516 ? 18.375 21.344 30.047 1 97.25 516 ASP A O 1
ATOM 4209 N N . PRO A 1 517 ? 18.453 21.828 32.156 1 94.25 517 PRO A N 1
ATOM 4210 C CA . PRO A 1 517 ? 19.328 22.969 31.906 1 94.25 517 PRO A CA 1
ATOM 4211 C C . PRO A 1 517 ? 20.625 22.594 31.172 1 94.25 517 PRO A C 1
ATOM 4213 O O . PRO A 1 517 ? 21.266 23.453 30.578 1 94.25 517 PRO A O 1
ATOM 4216 N N . SER A 1 518 ? 20.984 21.359 31.219 1 94.81 518 SER A N 1
ATOM 4217 C CA . SER A 1 518 ? 22.203 20.906 30.578 1 94.81 518 SER A CA 1
ATOM 4218 C C . SER A 1 518 ? 21.969 20.609 29.094 1 94.81 518 SER A C 1
ATOM 4220 O O . SER A 1 518 ? 22.922 20.469 28.328 1 94.81 518 SER A O 1
ATOM 4222 N N . ALA A 1 519 ? 20.734 20.531 28.734 1 93.62 519 ALA A N 1
ATOM 4223 C CA . ALA A 1 519 ? 20.391 20.234 27.344 1 93.62 519 ALA A CA 1
ATOM 4224 C C . ALA A 1 519 ? 20.219 21.531 26.531 1 93.62 519 ALA A C 1
ATOM 4226 O O . ALA A 1 519 ? 20 22.594 27.109 1 93.62 519 ALA A O 1
ATOM 4227 N N . PRO A 1 520 ? 20.406 21.344 25.234 1 90.25 520 PRO A N 1
ATOM 4228 C CA . PRO A 1 520 ? 20.125 22.516 24.406 1 90.25 520 PRO A CA 1
ATOM 4229 C C . PRO A 1 520 ? 18.734 23.094 24.656 1 90.25 520 PRO A C 1
ATOM 4231 O O . PRO A 1 520 ? 17.781 22.344 24.875 1 90.25 520 PRO A O 1
ATOM 4234 N N . HIS A 1 521 ? 18.641 24.469 24.703 1 93.94 521 HIS A N 1
ATOM 4235 C CA . HIS A 1 521 ? 17.391 25.188 24.891 1 93.94 521 HIS A CA 1
ATOM 4236 C C . HIS A 1 521 ? 16.859 25 26.312 1 93.94 521 HIS A C 1
ATOM 4238 O O . HIS A 1 521 ? 15.75 25.453 26.625 1 93.94 521 HIS A O 1
ATOM 4244 N N . GLY A 1 522 ? 17.594 24.203 27.141 1 95.44 522 GLY A N 1
ATOM 4245 C CA . GLY A 1 522 ? 17.156 23.906 28.5 1 95.44 522 GLY A CA 1
ATOM 4246 C C . GLY A 1 522 ? 16.109 22.812 28.562 1 95.44 522 GLY A C 1
ATOM 4247 O O . GLY A 1 522 ? 15.391 22.703 29.562 1 95.44 522 GLY A O 1
ATOM 4248 N N . LEU A 1 523 ? 15.914 22.094 27.484 1 97.12 523 LEU A N 1
ATOM 4249 C CA . LEU A 1 523 ? 14.906 21.047 27.375 1 97.12 523 LEU A CA 1
ATOM 4250 C C . LEU A 1 523 ? 15.508 19.766 26.828 1 97.12 523 LEU A C 1
ATOM 4252 O O . LEU A 1 523 ? 16.344 19.812 25.922 1 97.12 523 LEU A O 1
ATOM 4256 N N . LYS A 1 524 ? 15.141 18.672 27.359 1 97.81 524 LYS A N 1
ATOM 4257 C CA . LYS A 1 524 ? 15.398 17.359 26.766 1 97.81 524 LYS A CA 1
ATOM 4258 C C . LYS A 1 524 ? 14.133 16.797 26.141 1 97.81 524 LYS A C 1
ATOM 4260 O O . LYS A 1 524 ? 13.117 16.609 26.812 1 97.81 524 LYS A O 1
ATOM 4265 N N . LEU A 1 525 ? 14.211 16.531 24.859 1 98.19 525 LEU A N 1
ATOM 4266 C CA . LEU A 1 525 ? 13.055 16.031 24.125 1 98.19 525 LEU A CA 1
ATOM 4267 C C . LEU A 1 525 ? 12.836 14.547 24.422 1 98.19 525 LEU A C 1
ATOM 4269 O O . LEU A 1 525 ? 13.805 13.789 24.531 1 98.19 525 LEU A O 1
ATOM 4273 N N . THR A 1 526 ? 11.617 14.156 24.531 1 98.06 526 THR A N 1
ATOM 4274 C CA . THR A 1 526 ? 11.242 12.758 24.719 1 98.06 526 THR A CA 1
ATOM 4275 C C . THR A 1 526 ? 11.516 11.953 23.453 1 98.06 526 THR A C 1
ATOM 4277 O O . THR A 1 526 ? 11.953 10.805 23.516 1 98.06 526 THR A O 1
ATOM 4280 N N . ILE A 1 527 ? 11.172 12.477 22.312 1 98.12 527 ILE A N 1
ATOM 4281 C CA . ILE A 1 527 ? 11.57 11.969 21 1 98.12 527 ILE A CA 1
ATOM 4282 C C . ILE A 1 527 ? 12.742 12.781 20.469 1 98.12 527 ILE A C 1
ATOM 4284 O O . ILE A 1 527 ? 12.578 13.953 20.094 1 98.12 527 ILE A O 1
ATOM 4288 N N . GLU A 1 528 ? 13.836 12.211 20.391 1 96.81 528 GLU A N 1
ATOM 4289 C CA . GLU A 1 528 ? 15.055 12.938 20.047 1 96.81 528 GLU A CA 1
ATOM 4290 C C . GLU A 1 528 ? 14.961 13.547 18.656 1 96.81 528 GLU A C 1
ATOM 4292 O O . GLU A 1 528 ? 15.281 14.727 18.453 1 96.81 528 GLU A O 1
ATOM 4297 N N . ASP A 1 529 ? 14.523 12.75 17.719 1 97.44 529 ASP A N 1
ATOM 4298 C CA . ASP A 1 529 ? 14.344 13.234 16.359 1 97.44 529 ASP A CA 1
ATOM 4299 C C . ASP A 1 529 ? 12.898 13.672 16.109 1 97.44 529 ASP A C 1
ATOM 4301 O O . ASP A 1 529 ? 12.133 12.953 15.461 1 97.44 529 ASP A O 1
ATOM 4305 N N . TYR A 1 530 ? 12.547 14.734 16.672 1 98.38 530 TYR A N 1
ATOM 4306 C CA . TYR A 1 530 ? 11.266 15.414 16.5 1 98.38 530 TYR A CA 1
ATOM 4307 C C . TYR A 1 530 ? 11.438 16.703 15.695 1 98.38 530 TYR A C 1
ATOM 4309 O O . TYR A 1 530 ? 11.594 17.781 16.266 1 98.38 530 TYR A O 1
ATOM 4317 N N . PRO A 1 531 ? 11.398 16.578 14.328 1 98.56 531 PRO A N 1
ATOM 4318 C CA . PRO A 1 531 ? 11.805 17.688 13.453 1 98.56 531 PRO A CA 1
ATOM 4319 C C . PRO A 1 531 ? 11.109 19 13.789 1 98.56 531 PRO A C 1
ATOM 4321 O O . PRO A 1 531 ? 11.766 20.047 13.852 1 98.56 531 PRO A O 1
ATOM 4324 N N . PHE A 1 532 ? 9.867 19.016 14.062 1 98.56 532 PHE A N 1
ATOM 4325 C CA . PHE A 1 532 ? 9.148 20.219 14.438 1 98.56 532 PHE A CA 1
ATOM 4326 C C . PHE A 1 532 ? 9.734 20.828 15.711 1 98.56 532 PHE A C 1
ATOM 4328 O O . PHE A 1 532 ? 10.016 22.031 15.758 1 98.56 532 PHE A O 1
ATOM 4335 N N . ALA A 1 533 ? 9.938 20.047 16.688 1 98.69 533 ALA A N 1
ATOM 4336 C CA . ALA A 1 533 ? 10.43 20.531 17.969 1 98.69 533 ALA A CA 1
ATOM 4337 C C . ALA A 1 533 ? 11.875 21 17.859 1 98.69 533 ALA A C 1
ATOM 4339 O O . ALA A 1 533 ? 12.242 22.047 18.391 1 98.69 533 ALA A O 1
ATOM 4340 N N . ASN A 1 534 ? 12.688 20.172 17.188 1 98.5 534 ASN A N 1
ATOM 4341 C CA . ASN A 1 534 ? 14.102 20.516 17.047 1 98.5 534 ASN A CA 1
ATOM 4342 C C . ASN A 1 534 ? 14.281 21.859 16.328 1 98.5 534 ASN A C 1
ATOM 4344 O O . ASN A 1 534 ? 15 22.734 16.797 1 98.5 534 ASN A O 1
ATOM 4348 N N . ASP A 1 535 ? 13.633 21.953 15.188 1 98.75 535 ASP A N 1
ATOM 4349 C CA . ASP A 1 535 ? 13.742 23.188 14.406 1 98.75 535 ASP A CA 1
ATOM 4350 C C . ASP A 1 535 ? 13.039 24.344 15.109 1 98.75 535 ASP A C 1
ATOM 4352 O O . ASP A 1 535 ? 13.531 25.484 15.102 1 98.75 535 ASP A O 1
ATOM 4356 N N . GLY A 1 536 ? 11.898 24.031 15.703 1 98.81 536 GLY A N 1
ATOM 4357 C CA . GLY A 1 536 ? 11.109 25.047 16.375 1 98.81 536 GLY A CA 1
ATOM 4358 C C . GLY A 1 536 ? 11.82 25.656 17.578 1 98.81 536 GLY A C 1
ATOM 4359 O O . GLY A 1 536 ? 11.703 26.859 17.812 1 98.81 536 GLY A O 1
ATOM 4360 N N . LEU A 1 537 ? 12.531 24.844 18.328 1 98.75 537 LEU A N 1
ATOM 4361 C CA . LEU A 1 537 ? 13.219 25.344 19.531 1 98.75 537 LEU A CA 1
ATOM 4362 C C . LEU A 1 537 ? 14.375 26.25 19.141 1 98.75 537 LEU A C 1
ATOM 4364 O O . LEU A 1 537 ? 14.664 27.219 19.844 1 98.75 537 LEU A O 1
ATOM 4368 N N . ASP A 1 538 ? 15.07 25.953 18.047 1 98.69 538 ASP A N 1
ATOM 4369 C CA . ASP A 1 538 ? 16.094 26.859 17.547 1 98.69 538 ASP A CA 1
ATOM 4370 C C . ASP A 1 538 ? 15.492 28.203 17.141 1 98.69 538 ASP A C 1
ATOM 4372 O O . ASP A 1 538 ? 16.047 29.266 17.469 1 98.69 538 ASP A O 1
ATOM 4376 N N . LEU A 1 539 ? 14.398 28.156 16.422 1 98.81 539 LEU A N 1
ATOM 4377 C CA . LEU A 1 539 ? 13.719 29.375 16.016 1 98.81 539 LEU A CA 1
ATOM 4378 C C . LEU A 1 539 ? 13.211 30.141 17.25 1 98.81 539 LEU A C 1
ATOM 4380 O O . LEU A 1 539 ? 13.336 31.359 17.312 1 98.81 539 LEU A O 1
ATOM 4384 N N . TRP A 1 540 ? 12.648 29.438 18.203 1 98.69 540 TRP A N 1
ATOM 4385 C CA . TRP A 1 540 ? 12.172 30.031 19.438 1 98.69 540 TRP A CA 1
ATOM 4386 C C . TRP A 1 540 ? 13.289 30.781 20.156 1 98.69 540 TRP A C 1
ATOM 4388 O O . TRP A 1 540 ? 13.094 31.922 20.609 1 98.69 540 TRP A O 1
ATOM 4398 N N . ASP A 1 541 ? 14.43 30.188 20.25 1 98.44 541 ASP A N 1
ATOM 4399 C CA . ASP A 1 541 ? 15.57 30.812 20.922 1 98.44 541 ASP A CA 1
ATOM 4400 C C . ASP A 1 541 ? 16.016 32.062 20.203 1 98.44 541 ASP A C 1
ATOM 4402 O O . ASP A 1 541 ? 16.375 33.062 20.844 1 98.44 541 ASP A O 1
ATOM 4406 N N . ALA A 1 542 ? 16.047 31.969 18.875 1 98.69 542 ALA A N 1
ATOM 4407 C CA . ALA A 1 542 ? 16.406 33.156 18.094 1 98.69 542 ALA A CA 1
ATOM 4408 C C . ALA A 1 542 ? 15.438 34.312 18.359 1 98.69 542 ALA A C 1
ATOM 4410 O O . ALA A 1 542 ? 15.852 35.438 18.547 1 98.69 542 ALA A O 1
ATOM 4411 N N . ILE A 1 543 ? 14.148 34 18.375 1 98.81 543 ILE A N 1
ATOM 4412 C CA . ILE A 1 543 ? 13.117 35 18.625 1 98.81 543 ILE A CA 1
ATOM 4413 C C . ILE A 1 543 ? 13.273 35.562 20.031 1 98.81 543 ILE A C 1
ATOM 4415 O O . ILE A 1 543 ? 13.219 36.781 20.25 1 98.81 543 ILE A O 1
ATOM 4419 N N . LYS A 1 544 ? 13.469 34.688 21 1 98.69 544 LYS A N 1
ATOM 4420 C CA . LYS A 1 544 ? 13.562 35.094 22.391 1 98.69 544 LYS A CA 1
ATOM 4421 C C . LYS A 1 544 ? 14.758 36 22.609 1 98.69 544 LYS A C 1
ATOM 4423 O O . LYS A 1 544 ? 14.664 37 23.359 1 98.69 544 LYS A O 1
ATOM 4428 N N . GLN A 1 545 ? 15.859 35.688 22.016 1 98.44 545 GLN A N 1
ATOM 4429 C CA . GLN A 1 545 ? 17.047 36.531 22.141 1 98.44 545 GLN A CA 1
ATOM 4430 C C . GLN A 1 545 ? 16.781 37.938 21.562 1 98.44 545 GLN A C 1
ATOM 4432 O O . GLN A 1 545 ? 17.156 38.938 22.172 1 98.44 545 GLN A O 1
ATOM 4437 N N . TRP A 1 546 ? 16.188 37.969 20.375 1 98.56 546 TRP A N 1
ATOM 4438 C CA . TRP A 1 546 ? 15.836 39.219 19.75 1 98.56 546 TRP A CA 1
ATOM 4439 C C . TRP A 1 546 ? 14.93 40.062 20.656 1 98.56 546 TRP A C 1
ATOM 4441 O O . TRP A 1 546 ? 15.195 41.25 20.906 1 98.56 546 TRP A O 1
ATOM 4451 N N . VAL A 1 547 ? 13.891 39.438 21.234 1 98.81 547 VAL A N 1
ATOM 4452 C CA . VAL A 1 547 ? 12.938 40.125 22.109 1 98.81 547 VAL A CA 1
ATOM 4453 C C . VAL A 1 547 ? 13.641 40.562 23.391 1 98.81 547 VAL A C 1
ATOM 4455 O O . VAL A 1 547 ? 13.383 41.656 23.906 1 98.81 547 VAL A O 1
ATOM 4458 N N . THR A 1 548 ? 14.508 39.75 23.906 1 98.69 548 THR A N 1
ATOM 4459 C CA . THR A 1 548 ? 15.25 40.062 25.125 1 98.69 548 THR A CA 1
ATOM 4460 C C . THR A 1 548 ? 16.094 41.312 24.922 1 98.69 548 THR A C 1
ATOM 4462 O O . THR A 1 548 ? 16.062 42.219 25.75 1 98.69 548 THR A O 1
ATOM 4465 N N . ASP A 1 549 ? 16.859 41.312 23.844 1 98.56 549 ASP A N 1
ATOM 4466 C CA . ASP A 1 549 ? 17.688 42.5 23.562 1 98.56 549 ASP A CA 1
ATOM 4467 C C . ASP A 1 549 ? 16.859 43.75 23.406 1 98.56 549 ASP A C 1
ATOM 4469 O O . ASP A 1 549 ? 17.234 44.812 23.906 1 98.56 549 ASP A O 1
ATOM 4473 N N . TYR A 1 550 ? 15.781 43.656 22.75 1 98.56 550 TYR A N 1
ATOM 4474 C CA . TYR A 1 550 ? 14.898 44.781 22.5 1 98.56 550 TYR A CA 1
ATOM 4475 C C . TYR A 1 550 ? 14.297 45.281 23.812 1 98.56 550 TYR A C 1
ATOM 4477 O O . TYR A 1 550 ? 14.375 46.5 24.109 1 98.56 550 TYR A O 1
ATOM 4485 N N . VAL A 1 551 ? 13.719 44.406 24.625 1 98.56 551 VAL A N 1
ATOM 4486 C CA . VAL A 1 551 ? 13.016 44.75 25.859 1 98.56 551 VAL A CA 1
ATOM 4487 C C . VAL A 1 551 ? 14 45.344 26.859 1 98.56 551 VAL A C 1
ATOM 4489 O O . VAL A 1 551 ? 13.719 46.344 27.531 1 98.56 551 VAL A O 1
ATOM 4492 N N . ASN A 1 552 ? 15.164 44.75 26.984 1 97.88 552 ASN A N 1
ATOM 4493 C CA . ASN A 1 552 ? 16.141 45.188 27.969 1 97.88 552 ASN A CA 1
ATOM 4494 C C . ASN A 1 552 ? 16.672 46.594 27.625 1 97.88 552 ASN A C 1
ATOM 4496 O O . ASN A 1 552 ? 17.109 47.344 28.516 1 97.88 552 ASN A O 1
ATOM 4500 N N . HIS A 1 553 ? 16.656 46.906 26.375 1 97.81 553 HIS A N 1
ATOM 4501 C CA . HIS A 1 553 ? 17.078 48.25 25.969 1 97.81 553 HIS A CA 1
ATOM 4502 C C . HIS A 1 553 ? 16.125 49.312 26.484 1 97.81 553 HIS A C 1
ATOM 4504 O O . HIS A 1 553 ? 16.562 50.375 26.953 1 97.81 553 HIS A O 1
ATOM 4510 N N . TYR A 1 554 ? 14.836 49.062 26.469 1 97.5 554 TYR A N 1
ATOM 4511 C CA . TYR A 1 554 ? 13.844 50.094 26.828 1 97.5 554 TYR A CA 1
ATOM 4512 C C . TYR A 1 554 ? 13.398 49.938 28.266 1 97.5 554 TYR A C 1
ATOM 4514 O O . TYR A 1 554 ? 12.867 50.875 28.859 1 97.5 554 TYR A O 1
ATOM 4522 N N . TYR A 1 555 ? 13.547 48.719 28.797 1 97.62 555 TYR A N 1
ATOM 4523 C CA . TYR A 1 555 ? 13.18 48.438 30.172 1 97.62 555 TYR A CA 1
ATOM 4524 C C . TYR A 1 555 ? 14.359 47.875 30.953 1 97.62 555 TYR A C 1
ATOM 4526 O O . TYR A 1 555 ? 14.32 46.719 31.406 1 97.62 555 TYR A O 1
ATOM 4534 N N . PRO A 1 556 ? 15.32 48.656 31.25 1 93.12 556 PRO A N 1
ATOM 4535 C CA . PRO A 1 556 ? 16.484 48.156 32 1 93.12 556 PRO A CA 1
ATOM 4536 C C . PRO A 1 556 ? 16.156 47.844 33.469 1 93.12 556 PRO A C 1
ATOM 4538 O O . PRO A 1 556 ? 16.891 47.125 34.125 1 93.12 556 PRO A O 1
ATOM 4541 N N . ASP A 1 557 ? 15.078 48.5 33.969 1 92.31 557 ASP A N 1
ATOM 4542 C CA . ASP A 1 557 ? 14.688 48.312 35.375 1 92.31 557 ASP A CA 1
ATOM 4543 C C . ASP A 1 557 ? 13.227 47.875 35.469 1 92.31 557 ASP A C 1
ATOM 4545 O O . ASP A 1 557 ? 12.383 48.344 34.719 1 92.31 557 ASP A O 1
ATOM 4549 N N . LYS A 1 558 ? 12.898 47.094 36.469 1 93.69 558 LYS A N 1
ATOM 4550 C CA . LYS A 1 558 ? 11.547 46.562 36.656 1 93.69 558 LYS A CA 1
ATOM 4551 C C . LYS A 1 558 ? 10.555 47.688 36.938 1 93.69 558 LYS A C 1
ATOM 4553 O O . LYS A 1 558 ? 9.383 47.594 36.594 1 93.69 558 LYS A O 1
ATOM 4558 N N . SER A 1 559 ? 11.023 48.688 37.531 1 95.38 559 SER A N 1
ATOM 4559 C CA . SER A 1 559 ? 10.133 49.781 37.875 1 95.38 559 SER A CA 1
ATOM 4560 C C . SER A 1 559 ? 9.508 50.406 36.656 1 95.38 559 SER A C 1
ATOM 4562 O O . SER A 1 559 ? 8.383 50.906 36.688 1 95.38 559 SER A O 1
ATOM 4564 N N . LEU A 1 560 ? 10.188 50.312 35.5 1 96.69 560 LEU A N 1
ATOM 4565 C CA . LEU A 1 560 ? 9.688 50.906 34.281 1 96.69 560 LEU A CA 1
ATOM 4566 C C . LEU A 1 560 ? 8.547 50.094 33.688 1 96.69 560 LEU A C 1
ATOM 4568 O O . LEU A 1 560 ? 7.668 50.625 33.031 1 96.69 560 LEU A O 1
ATOM 4572 N N . VAL A 1 561 ? 8.539 48.75 33.938 1 97.62 561 VAL A N 1
ATOM 4573 C CA . VAL A 1 561 ? 7.457 47.875 33.469 1 97.62 561 VAL A CA 1
ATOM 4574 C C . VAL A 1 561 ? 6.191 48.156 34.281 1 97.62 561 VAL A C 1
ATOM 4576 O O . VAL A 1 561 ? 5.117 48.344 33.719 1 97.62 561 VAL A O 1
ATOM 4579 N N . GLU A 1 562 ? 6.344 48.25 35.562 1 96.62 562 GLU A N 1
ATOM 4580 C CA . GLU A 1 562 ? 5.203 48.406 36.438 1 96.62 562 GLU A CA 1
ATOM 4581 C C . GLU A 1 562 ? 4.578 49.781 36.312 1 96.62 562 GLU A C 1
ATOM 4583 O O . GLU A 1 562 ? 3.363 49.938 36.469 1 96.62 562 GLU A O 1
ATOM 4588 N N . SER A 1 563 ? 5.418 50.812 36.062 1 96.69 563 SER A N 1
ATOM 4589 C CA . SER A 1 563 ? 4.926 52.188 36.031 1 96.69 563 SER A CA 1
ATOM 4590 C C . SER A 1 563 ? 4.426 52.531 34.625 1 96.69 563 SER A C 1
ATOM 4592 O O . SER A 1 563 ? 3.875 53.625 34.438 1 96.69 563 SER A O 1
ATOM 4594 N N . ASP A 1 564 ? 4.691 51.688 33.656 1 98.25 564 ASP A N 1
ATOM 4595 C CA . ASP A 1 564 ? 4.219 51.938 32.312 1 98.25 564 ASP A CA 1
ATOM 4596 C C . ASP A 1 564 ? 2.715 51.688 32.188 1 98.25 564 ASP A C 1
ATOM 4598 O O . ASP A 1 564 ? 2.277 50.562 31.984 1 98.25 564 ASP A O 1
ATOM 4602 N N . GLU A 1 565 ? 1.956 52.688 32.219 1 97.25 565 GLU A N 1
ATOM 4603 C CA . GLU A 1 565 ? 0.501 52.594 32.281 1 97.25 565 GLU A CA 1
ATOM 4604 C C . GLU A 1 565 ? -0.069 52.031 31 1 97.25 565 GLU A C 1
ATOM 4606 O O . GLU A 1 565 ? -1.042 51.25 31.016 1 97.25 565 GLU A O 1
ATOM 4611 N N . GLU A 1 566 ? 0.515 52.375 29.875 1 98.5 566 GLU A N 1
ATOM 4612 C CA . GLU A 1 566 ? 0.046 51.844 28.594 1 98.5 566 GLU A CA 1
ATOM 4613 C C . GLU A 1 566 ? 0.29 50.312 28.5 1 98.5 566 GLU A C 1
ATOM 4615 O O . GLU A 1 566 ? -0.592 49.562 28.094 1 98.5 566 GLU A O 1
ATOM 4620 N N . LEU A 1 567 ? 1.459 49.906 28.922 1 98.62 567 LEU A N 1
ATOM 4621 C CA . LEU A 1 567 ? 1.833 48.5 28.875 1 98.62 567 LEU A CA 1
ATOM 4622 C C . LEU A 1 567 ? 0.938 47.656 29.781 1 98.62 567 LEU A C 1
ATOM 4624 O O . LEU A 1 567 ? 0.484 46.594 29.406 1 98.62 567 LEU A O 1
ATOM 4628 N N . GLN A 1 568 ? 0.738 48.156 30.969 1 98.44 568 GLN A N 1
ATOM 4629 C CA . GLN A 1 568 ? -0.121 47.469 31.906 1 98.44 568 GLN A CA 1
ATOM 4630 C C . GLN A 1 568 ? -1.559 47.406 31.406 1 98.44 568 GLN A C 1
ATOM 4632 O O . GLN A 1 568 ? -2.225 46.375 31.547 1 98.44 568 GLN A O 1
ATOM 4637 N N . ALA A 1 569 ? -2.057 48.438 30.812 1 98.56 569 ALA A N 1
ATOM 4638 C CA . ALA A 1 569 ? -3.398 48.469 30.234 1 98.56 569 ALA A CA 1
ATOM 4639 C C . ALA A 1 569 ? -3.502 47.469 29.062 1 98.56 569 ALA A C 1
ATOM 4641 O O . ALA A 1 569 ? -4.531 46.812 28.891 1 98.56 569 ALA A O 1
ATOM 4642 N N . TRP A 1 570 ? -2.467 47.469 28.312 1 98.75 570 TRP A N 1
ATOM 4643 C CA . TRP A 1 570 ? -2.383 46.562 27.172 1 98.75 570 TRP A CA 1
ATOM 4644 C C . TRP A 1 570 ? -2.559 45.094 27.594 1 98.75 570 TRP A C 1
ATOM 4646 O O . TRP A 1 570 ? -3.416 44.406 27.078 1 98.75 570 TRP A O 1
ATOM 4656 N N . TRP A 1 571 ? -1.8 44.656 28.516 1 98.75 571 TRP A N 1
ATOM 4657 C CA . TRP A 1 571 ? -1.838 43.281 28.984 1 98.75 571 TRP A CA 1
ATOM 4658 C C . TRP A 1 571 ? -3.154 42.969 29.688 1 98.75 571 TRP A C 1
ATOM 4660 O O . TRP A 1 571 ? -3.721 41.906 29.531 1 98.75 571 TRP A O 1
ATOM 4670 N N . THR A 1 572 ? -3.627 43.969 30.453 1 98.56 572 THR A N 1
ATOM 4671 C CA . THR A 1 572 ? -4.898 43.812 31.141 1 98.56 572 THR A CA 1
ATOM 4672 C C . THR A 1 572 ? -6.043 43.625 30.141 1 98.56 572 THR A C 1
ATOM 4674 O O . THR A 1 572 ? -6.895 42.75 30.312 1 98.56 572 THR A O 1
ATOM 4677 N N . GLU A 1 573 ? -6.047 44.469 29.109 1 98.62 573 GLU A N 1
ATOM 4678 C CA . GLU A 1 573 ? -7.125 44.406 28.125 1 98.62 573 GLU A CA 1
ATOM 4679 C C . GLU A 1 573 ? -7.109 43.094 27.344 1 98.62 573 GLU A C 1
ATOM 4681 O O . GLU A 1 573 ? -8.164 42.562 27.031 1 98.62 573 GLU A O 1
ATOM 4686 N N . ILE A 1 574 ? -5.941 42.594 27.016 1 98.69 574 ILE A N 1
ATOM 4687 C CA . ILE A 1 574 ? -5.824 41.312 26.344 1 98.69 574 ILE A CA 1
ATOM 4688 C C . ILE A 1 574 ? -6.477 40.219 27.188 1 98.69 574 ILE A C 1
ATOM 4690 O O . ILE A 1 574 ? -7.266 39.406 26.672 1 98.69 574 ILE A O 1
ATOM 4694 N N . ARG A 1 575 ? -6.223 40.188 28.422 1 98.44 575 ARG A N 1
ATOM 4695 C CA . ARG A 1 575 ? -6.668 39.125 29.312 1 98.44 575 ARG A CA 1
ATOM 4696 C C . ARG A 1 575 ? -8.148 39.281 29.656 1 98.44 575 ARG A C 1
ATOM 4698 O O . ARG A 1 575 ? -8.883 38.281 29.719 1 98.44 575 ARG A O 1
ATOM 4705 N N . THR A 1 576 ? -8.586 40.531 29.812 1 98.25 576 THR A N 1
ATOM 4706 C CA . THR A 1 576 ? -9.883 40.719 30.453 1 98.25 576 THR A CA 1
ATOM 4707 C C . THR A 1 576 ? -10.953 41.062 29.438 1 98.25 576 THR A C 1
ATOM 4709 O O . THR A 1 576 ? -12.148 40.938 29.703 1 98.25 576 THR A O 1
ATOM 4712 N N . VAL A 1 577 ? -10.57 41.562 28.25 1 98.25 577 VAL A N 1
ATOM 4713 C CA . VAL A 1 577 ? -11.547 41.938 27.234 1 98.25 577 VAL A CA 1
ATOM 4714 C C . VAL A 1 577 ? -11.352 41.031 26 1 98.25 577 VAL A C 1
ATOM 4716 O O . VAL A 1 577 ? -12.258 40.281 25.625 1 98.25 577 VAL A O 1
ATOM 4719 N N . GLY A 1 578 ? -10.156 41.031 25.438 1 98.5 578 GLY A N 1
ATOM 4720 C CA . GLY A 1 578 ? -9.883 40.219 24.266 1 98.5 578 GLY A CA 1
ATOM 4721 C C . GLY A 1 578 ? -10.164 38.75 24.484 1 98.5 578 GLY A C 1
ATOM 4722 O O . GLY A 1 578 ? -10.812 38.094 23.672 1 98.5 578 GLY A O 1
ATOM 4723 N N . HIS A 1 579 ? -9.609 38.219 25.594 1 98.69 579 HIS A N 1
ATOM 4724 C CA . HIS A 1 579 ? -9.875 36.875 26.031 1 98.69 579 HIS A CA 1
ATOM 4725 C C . HIS A 1 579 ? -10.719 36.844 27.312 1 98.69 579 HIS A C 1
ATOM 4727 O O . HIS A 1 579 ? -10.414 36.125 28.25 1 98.69 579 HIS A O 1
ATOM 4733 N N . GLY A 1 580 ? -11.727 37.688 27.234 1 98.38 580 GLY A N 1
ATOM 4734 C CA . GLY A 1 580 ? -12.539 37.938 28.406 1 98.38 580 GLY A CA 1
ATOM 4735 C C . GLY A 1 580 ? -13.188 36.688 28.984 1 98.38 580 GLY A C 1
ATOM 4736 O O . GLY A 1 580 ? -13.469 36.625 30.172 1 98.38 580 GLY A O 1
ATOM 4737 N N . ASP A 1 581 ? -13.414 35.688 28.203 1 98.31 581 ASP A N 1
ATOM 4738 C CA . ASP A 1 581 ? -14.07 34.469 28.656 1 98.31 581 ASP A CA 1
ATOM 4739 C C . ASP A 1 581 ? -13.133 33.625 29.531 1 98.31 581 ASP A C 1
ATOM 4741 O O . ASP A 1 581 ? -13.578 32.719 30.219 1 98.31 581 ASP A O 1
ATOM 4745 N N . LYS A 1 582 ? -11.844 33.969 29.5 1 98 582 LYS A N 1
ATOM 4746 C CA . LYS A 1 582 ? -10.867 33.25 30.297 1 98 582 LYS A CA 1
ATOM 4747 C C . LYS A 1 582 ? -10.109 34.156 31.25 1 98 582 LYS A C 1
ATOM 4749 O O . LYS A 1 582 ? -9.008 33.844 31.688 1 98 582 LYS A O 1
ATOM 4754 N N . LYS A 1 583 ? -10.602 35.281 31.609 1 97.5 583 LYS A N 1
ATOM 4755 C CA . LYS A 1 583 ? -9.922 36.344 32.344 1 97.5 583 LYS A CA 1
ATOM 4756 C C . LYS A 1 583 ? -9.555 35.875 33.75 1 97.5 583 LYS A C 1
ATOM 4758 O O . LYS A 1 583 ? -8.617 36.406 34.375 1 97.5 583 LYS A O 1
ATOM 4763 N N . HIS A 1 584 ? -10.234 34.844 34.281 1 96.69 584 HIS A N 1
ATOM 4764 C CA . HIS A 1 584 ? -10.023 34.438 35.688 1 96.69 584 HIS A CA 1
ATOM 4765 C C . HIS A 1 584 ? -9.102 33.219 35.75 1 96.69 584 HIS A C 1
ATOM 4767 O O . HIS A 1 584 ? -8.867 32.688 36.844 1 96.69 584 HIS A O 1
ATOM 4773 N N . GLU A 1 585 ? -8.656 32.688 34.625 1 97.31 585 GLU A N 1
ATOM 4774 C CA . GLU A 1 585 ? -7.773 31.531 34.656 1 97.31 585 GLU A CA 1
ATOM 4775 C C . GLU A 1 585 ? -6.453 31.844 35.344 1 97.31 585 GLU A C 1
ATOM 4777 O O . GLU A 1 585 ? -5.918 32.938 35.188 1 97.31 585 GLU A O 1
ATOM 4782 N N . PRO A 1 586 ? -5.91 30.938 36.031 1 96.88 586 PRO A N 1
ATOM 4783 C CA . PRO A 1 586 ? -4.734 31.219 36.875 1 96.88 586 PRO A CA 1
ATOM 4784 C C . PRO A 1 586 ? -3.428 31.156 36.094 1 96.88 586 PRO A C 1
ATOM 4786 O O . PRO A 1 586 ? -2.369 31.5 36.625 1 96.88 586 PRO A O 1
ATOM 4789 N N . TRP A 1 587 ? -3.48 30.719 34.906 1 97.25 587 TRP A N 1
ATOM 4790 C CA . TRP A 1 587 ? -2.242 30.453 34.156 1 97.25 587 TRP A CA 1
ATOM 4791 C C . TRP A 1 587 ? -1.796 31.672 33.375 1 97.25 587 TRP A C 1
ATOM 4793 O O . TRP A 1 587 ? -0.768 31.641 32.688 1 97.25 587 TRP A O 1
ATOM 4803 N N . TRP A 1 588 ? -2.543 32.812 33.406 1 98.12 588 TRP A N 1
ATOM 4804 C CA . TRP A 1 588 ? -2.105 34.031 32.75 1 98.12 588 TRP A CA 1
ATOM 4805 C C . TRP A 1 588 ? -0.803 34.531 33.344 1 98.12 588 TRP A C 1
ATOM 4807 O O . TRP A 1 588 ? -0.67 34.625 34.562 1 98.12 588 TRP A O 1
ATOM 4817 N N . PRO A 1 589 ? 0.18 34.906 32.562 1 97.56 589 PRO A N 1
ATOM 4818 C CA . PRO A 1 589 ? 1.406 35.469 33.125 1 97.56 589 PRO A CA 1
ATOM 4819 C C . PRO A 1 589 ? 1.172 36.812 33.781 1 97.56 589 PRO A C 1
ATOM 4821 O O . PRO A 1 589 ? 0.385 37.625 33.312 1 97.56 589 PRO A O 1
ATOM 4824 N N . VAL A 1 590 ? 1.932 37 34.844 1 96.12 590 VAL A N 1
ATOM 4825 C CA . VAL A 1 590 ? 1.939 38.312 35.5 1 96.12 590 VAL A CA 1
ATOM 4826 C C . VAL A 1 590 ? 2.965 39.219 34.812 1 96.12 590 VAL A C 1
ATOM 4828 O O . VAL A 1 590 ? 4.059 38.781 34.469 1 96.12 590 VAL A O 1
ATOM 4831 N N . LEU A 1 591 ? 2.586 40.438 34.656 1 98.12 591 LEU A N 1
ATOM 4832 C CA . LEU A 1 591 ? 3.492 41.406 34 1 98.12 591 LEU A CA 1
ATOM 4833 C C . LEU A 1 591 ? 4.051 42.375 35 1 98.12 591 LEU A C 1
ATOM 4835 O O . LEU A 1 591 ? 3.441 43.438 35.25 1 98.12 591 LEU A O 1
ATOM 4839 N N . LYS A 1 592 ? 5.297 42.094 35.531 1 97.25 592 LYS A N 1
ATOM 4840 C CA . LYS A 1 592 ? 5.898 42.938 36.531 1 97.25 592 LYS A CA 1
ATOM 4841 C C . LYS A 1 592 ? 7.363 43.219 36.219 1 97.25 592 LYS A C 1
ATOM 4843 O O . LYS A 1 592 ? 7.91 44.25 36.656 1 97.25 592 LYS A O 1
ATOM 4848 N N . THR A 1 593 ? 7.945 42.281 35.5 1 97.69 593 THR A N 1
ATOM 4849 C CA . THR A 1 593 ? 9.375 42.406 35.25 1 97.69 593 THR A CA 1
ATOM 4850 C C . THR A 1 593 ? 9.648 42.344 33.75 1 97.69 593 THR A C 1
ATOM 4852 O O . THR A 1 593 ? 8.805 41.875 32.969 1 97.69 593 THR A O 1
ATOM 4855 N N . PRO A 1 594 ? 10.859 42.781 33.375 1 98 594 PRO A N 1
ATOM 4856 C CA . PRO A 1 594 ? 11.242 42.594 31.984 1 98 594 PRO A CA 1
ATOM 4857 C C . PRO A 1 594 ? 11.211 41.125 31.547 1 98 594 PRO A C 1
ATOM 4859 O O . PRO A 1 594 ? 10.852 40.844 30.422 1 98 594 PRO A O 1
ATOM 4862 N N . LYS A 1 595 ? 11.562 40.25 32.5 1 97.62 595 LYS A N 1
ATOM 4863 C CA . LYS A 1 595 ? 11.523 38.812 32.188 1 97.62 595 LYS A CA 1
ATOM 4864 C C . LYS A 1 595 ? 10.109 38.375 31.828 1 97.62 595 LYS A C 1
ATOM 4866 O O . LYS A 1 595 ? 9.914 37.594 30.906 1 97.62 595 LYS A O 1
ATOM 4871 N N . ASP A 1 596 ? 9.141 38.844 32.594 1 98.19 596 ASP A N 1
ATOM 4872 C CA . ASP A 1 596 ? 7.738 38.562 32.312 1 98.19 596 ASP A CA 1
ATOM 4873 C C . ASP A 1 596 ? 7.359 39.062 30.922 1 98.19 596 ASP A C 1
ATOM 4875 O O . ASP A 1 596 ? 6.703 38.344 30.156 1 98.19 596 ASP A O 1
ATOM 4879 N N . LEU A 1 597 ? 7.785 40.281 30.656 1 98.62 597 LEU A N 1
ATOM 4880 C CA . LEU A 1 597 ? 7.449 40.938 29.375 1 98.62 597 LEU A CA 1
ATOM 4881 C C . LEU A 1 597 ? 8.086 40.156 28.219 1 98.62 597 LEU A C 1
ATOM 4883 O O . LEU A 1 597 ? 7.453 39.969 27.172 1 98.62 597 LEU A O 1
ATOM 4887 N N . ILE A 1 598 ? 9.305 39.75 28.406 1 98.62 598 ILE A N 1
ATOM 4888 C CA . ILE A 1 598 ? 10.031 39 27.375 1 98.62 598 ILE A CA 1
ATOM 4889 C C . ILE A 1 598 ? 9.305 37.688 27.062 1 98.62 598 ILE A C 1
ATOM 4891 O O . ILE A 1 598 ? 9.125 37.344 25.891 1 98.62 598 ILE A O 1
ATOM 4895 N N . GLU A 1 599 ? 8.828 36.969 28.016 1 98.38 599 GLU A N 1
ATOM 4896 C CA . GLU A 1 599 ? 8.117 35.688 27.812 1 98.38 599 GLU A CA 1
ATOM 4897 C C . GLU A 1 599 ? 6.789 35.938 27.094 1 98.38 599 GLU A C 1
ATOM 4899 O O . GLU A 1 599 ? 6.41 35.156 26.219 1 98.38 599 GLU A O 1
ATOM 4904 N N . ILE A 1 600 ? 6.105 36.906 27.516 1 98.81 600 ILE A N 1
ATOM 4905 C CA . ILE A 1 600 ? 4.805 37.219 26.938 1 98.81 600 ILE A CA 1
ATOM 4906 C C . ILE A 1 600 ? 4.969 37.562 25.469 1 98.81 600 ILE A C 1
ATOM 4908 O O . ILE A 1 600 ? 4.285 37 24.609 1 98.81 600 ILE A O 1
ATOM 4912 N N . ILE A 1 601 ? 5.93 38.469 25.172 1 98.81 601 ILE A N 1
ATOM 4913 C CA . ILE A 1 601 ? 6.117 38.938 23.797 1 98.81 601 ILE A CA 1
ATOM 4914 C C . ILE A 1 601 ? 6.668 37.812 22.938 1 98.81 601 ILE A C 1
ATOM 4916 O O . ILE A 1 601 ? 6.25 37.656 21.797 1 98.81 601 ILE A O 1
ATOM 4920 N N . THR A 1 602 ? 7.605 37 23.469 1 98.88 602 THR A N 1
ATOM 4921 C CA . THR A 1 602 ? 8.156 35.875 22.719 1 98.88 602 THR A CA 1
ATOM 4922 C C . THR A 1 602 ? 7.051 34.906 22.328 1 98.88 602 THR A C 1
ATOM 4924 O O . THR A 1 602 ? 7.035 34.406 21.203 1 98.88 602 THR A O 1
ATOM 4927 N N . THR A 1 603 ? 6.141 34.625 23.219 1 98.88 603 THR A N 1
ATOM 4928 C CA . THR A 1 603 ? 5.027 33.719 22.953 1 98.88 603 THR A CA 1
ATOM 4929 C C . THR A 1 603 ? 4.148 34.281 21.828 1 98.88 603 THR A C 1
ATOM 4931 O O . THR A 1 603 ? 3.789 33.531 20.906 1 98.88 603 THR A O 1
ATOM 4934 N N . ILE A 1 604 ? 3.814 35.562 21.891 1 98.88 604 ILE A N 1
ATOM 4935 C CA . ILE A 1 604 ? 2.965 36.188 20.891 1 98.88 604 ILE A CA 1
ATOM 4936 C C . ILE A 1 604 ? 3.654 36.125 19.531 1 98.88 604 ILE A C 1
ATOM 4938 O O . ILE A 1 604 ? 3.037 35.75 18.516 1 98.88 604 ILE A O 1
ATOM 4942 N N . VAL A 1 605 ? 4.961 36.469 19.5 1 98.75 605 VAL A N 1
ATOM 4943 C CA . VAL A 1 605 ? 5.727 36.469 18.266 1 98.75 605 VAL A CA 1
ATOM 4944 C C . VAL A 1 605 ? 5.84 35.062 17.703 1 98.75 605 VAL A C 1
ATOM 4946 O O . VAL A 1 605 ? 5.73 34.844 16.5 1 98.75 605 VAL A O 1
ATOM 4949 N N . TRP A 1 606 ? 6.02 34.094 18.547 1 98.75 606 TRP A N 1
ATOM 4950 C CA . TRP A 1 606 ? 6.086 32.688 18.125 1 98.75 606 TRP A CA 1
ATOM 4951 C C . TRP A 1 606 ? 4.781 32.25 17.469 1 98.75 606 TRP A C 1
ATOM 4953 O O . TRP A 1 606 ? 4.793 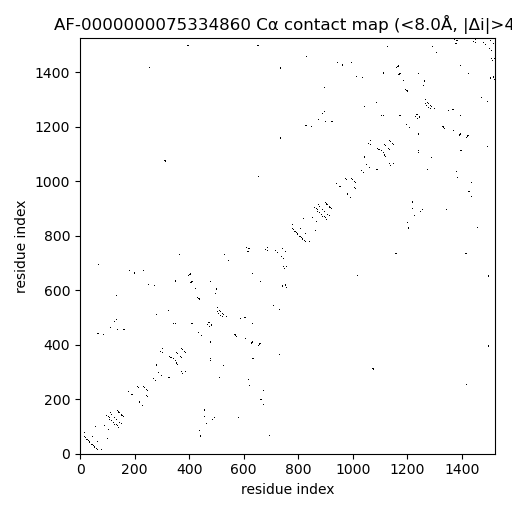31.625 16.406 1 98.75 606 TRP A O 1
ATOM 4963 N N . VAL A 1 607 ? 3.666 32.562 18.047 1 98.81 607 VAL A N 1
ATOM 4964 C CA . VAL A 1 607 ? 2.363 32.125 17.547 1 98.81 607 VAL A CA 1
ATOM 4965 C C . VAL A 1 607 ? 2.115 32.688 16.156 1 98.81 607 VAL A C 1
ATOM 4967 O O . VAL A 1 607 ? 1.672 31.984 15.25 1 98.81 607 VAL A O 1
ATOM 4970 N N . THR A 1 608 ? 2.457 33.938 15.953 1 98.44 608 THR A N 1
ATOM 4971 C CA . THR A 1 608 ? 2.133 34.625 14.695 1 98.44 608 THR A CA 1
ATOM 4972 C C . THR A 1 608 ? 3.119 34.219 13.602 1 98.44 608 THR A C 1
ATOM 4974 O O . THR A 1 608 ? 2.852 34.438 12.414 1 98.44 608 THR A O 1
ATOM 4977 N N . SER A 1 609 ? 4.266 33.688 13.984 1 98.31 609 SER A N 1
ATOM 4978 C CA . SER A 1 609 ? 5.293 33.344 13 1 98.31 609 SER A CA 1
ATOM 4979 C C . SER A 1 609 ? 5.535 31.844 12.93 1 98.31 609 SER A C 1
ATOM 4981 O O . SER A 1 609 ? 4.816 31.125 12.234 1 98.31 609 SER A O 1
ATOM 4983 N N . GLY A 1 610 ? 6.324 31.312 13.906 1 98.38 610 GLY A N 1
ATOM 4984 C CA . GLY A 1 610 ? 6.73 29.922 13.883 1 98.38 610 GLY A CA 1
ATOM 4985 C C . GLY A 1 610 ? 5.559 28.953 13.93 1 98.38 610 GLY A C 1
ATOM 4986 O O . GLY A 1 610 ? 5.461 28.047 13.102 1 98.38 610 GLY A O 1
ATOM 4987 N N . HIS A 1 611 ? 4.672 29.156 14.938 1 98.62 611 HIS A N 1
ATOM 4988 C CA . HIS A 1 611 ? 3.498 28.297 15.062 1 98.62 611 HIS A CA 1
ATOM 4989 C C . HIS A 1 611 ? 2.652 28.328 13.797 1 98.62 611 HIS A C 1
ATOM 4991 O O . HIS A 1 611 ? 2.344 27.281 13.227 1 98.62 611 HIS A O 1
ATOM 4997 N N . HIS A 1 612 ? 2.328 29.453 13.32 1 98.38 612 HIS A N 1
ATOM 4998 C CA . HIS A 1 612 ? 1.477 29.578 12.141 1 98.38 612 HIS A CA 1
ATOM 4999 C C . HIS A 1 612 ? 2.139 28.969 10.914 1 98.38 612 HIS A C 1
ATOM 5001 O O . HIS A 1 612 ? 1.489 28.25 10.148 1 98.38 612 HIS A O 1
ATOM 5007 N N . ALA A 1 613 ? 3.402 29.234 10.719 1 98 613 ALA A N 1
ATOM 5008 C CA . ALA A 1 613 ? 4.109 28.688 9.562 1 98 613 ALA A CA 1
ATOM 5009 C C . ALA A 1 613 ? 4.094 27.172 9.578 1 98 613 ALA A C 1
ATOM 5011 O O . ALA A 1 613 ? 3.879 26.531 8.539 1 98 613 ALA A O 1
ATOM 5012 N N . ALA A 1 614 ? 4.277 26.594 10.719 1 98.19 614 ALA A N 1
ATOM 5013 C CA . ALA A 1 614 ? 4.379 25.156 10.875 1 98.19 614 ALA A CA 1
ATOM 5014 C C . ALA A 1 614 ? 3.064 24.469 10.5 1 98.19 614 ALA A C 1
ATOM 5016 O O . ALA A 1 614 ? 3.061 23.328 10.047 1 98.19 614 ALA A O 1
ATOM 5017 N N . VAL A 1 615 ? 1.938 25.156 10.656 1 98 615 VAL A N 1
ATOM 5018 C CA . VAL A 1 615 ? 0.652 24.5 10.453 1 98 615 VAL A CA 1
ATOM 5019 C C . VAL A 1 615 ? -0.02 25.047 9.195 1 98 615 VAL A C 1
ATOM 5021 O O . VAL A 1 615 ? -1.095 24.594 8.805 1 98 615 VAL A O 1
ATOM 5024 N N . ASN A 1 616 ? 0.602 25.984 8.5 1 97.25 616 ASN A N 1
ATOM 5025 C CA . ASN A 1 616 ? -0.089 26.625 7.383 1 97.25 616 ASN A CA 1
ATOM 5026 C C . ASN A 1 616 ? 0.554 26.266 6.047 1 97.25 616 ASN A C 1
ATOM 5028 O O . ASN A 1 616 ? -0.126 25.797 5.133 1 97.25 616 ASN A O 1
ATOM 5032 N N . PHE A 1 617 ? 1.784 26.406 5.887 1 96.38 617 PHE A N 1
ATOM 5033 C CA . PHE A 1 617 ? 2.379 26.453 4.555 1 96.38 617 PHE A CA 1
ATOM 5034 C C . PHE A 1 617 ? 2.629 25.062 4.016 1 96.38 617 PHE A C 1
ATOM 5036 O O . PHE A 1 617 ? 2.996 24.891 2.85 1 96.38 617 PHE A O 1
ATOM 5043 N N . GLY A 1 618 ? 2.387 24.047 4.793 1 96.69 618 GLY A N 1
ATOM 5044 C CA . GLY A 1 618 ? 2.455 22.672 4.328 1 96.69 618 GLY A CA 1
ATOM 5045 C C . GLY A 1 618 ? 1.103 22.109 3.93 1 96.69 618 GLY A C 1
ATOM 5046 O O . GLY A 1 618 ? 0.996 20.938 3.561 1 96.69 618 GLY A O 1
ATOM 5047 N N . GLN A 1 619 ? 0.052 22.891 3.922 1 96.69 619 GLN A N 1
ATOM 5048 C CA . GLN A 1 619 ? -1.304 22.391 3.705 1 96.69 619 GLN A CA 1
ATOM 5049 C C . GLN A 1 619 ? -1.437 21.734 2.332 1 96.69 619 GLN A C 1
ATOM 5051 O O . GLN A 1 619 ? -2.033 20.656 2.207 1 96.69 619 GLN A O 1
ATOM 5056 N N . TYR A 1 620 ? -0.909 22.328 1.287 1 95.31 620 TYR A N 1
ATOM 5057 C CA . TYR A 1 620 ? -1.019 21.719 -0.03 1 95.31 620 TYR A CA 1
ATOM 5058 C C . TYR A 1 620 ? -0.09 20.516 -0.147 1 95.31 620 TYR A C 1
ATOM 5060 O O . TYR A 1 620 ? -0.468 19.484 -0.708 1 95.31 620 TYR A O 1
ATOM 5068 N N . THR A 1 621 ? 1.113 20.656 0.341 1 96.5 621 THR A N 1
ATOM 5069 C CA . THR A 1 621 ? 2.096 19.578 0.267 1 96.5 621 THR A CA 1
ATOM 5070 C C . THR A 1 621 ? 1.54 18.297 0.872 1 96.5 621 THR A C 1
ATOM 5072 O O . THR A 1 621 ? 1.687 17.219 0.293 1 96.5 621 THR A O 1
ATOM 5075 N N . TYR A 1 622 ? 0.897 18.391 2.016 1 97.31 622 TYR A N 1
ATOM 5076 C CA . TYR A 1 622 ? 0.457 17.203 2.736 1 97.31 622 TYR A CA 1
ATOM 5077 C C . TYR A 1 622 ? -1.024 16.938 2.496 1 97.31 622 TYR A C 1
ATOM 5079 O O . TYR A 1 622 ? -1.49 15.805 2.646 1 97.31 622 TYR A O 1
ATOM 5087 N N . GLY A 1 623 ? -1.783 18.031 2.129 1 96.38 623 GLY A N 1
ATOM 5088 C CA . GLY A 1 623 ? -3.225 17.875 2.012 1 96.38 623 GLY A CA 1
ATOM 5089 C C . GLY A 1 623 ? -3.717 17.953 0.579 1 96.38 623 GLY A C 1
ATOM 5090 O O . GLY A 1 623 ? -4.895 17.719 0.307 1 96.38 623 GLY A O 1
ATOM 5091 N N . GLY A 1 624 ? -2.822 18.25 -0.379 1 94.38 624 GLY A N 1
ATOM 5092 C CA . GLY A 1 624 ? -3.225 18.359 -1.771 1 94.38 624 GLY A CA 1
ATOM 5093 C C . GLY A 1 624 ? -3.688 17.047 -2.371 1 94.38 624 GLY A C 1
ATOM 5094 O O . GLY A 1 624 ? -4.555 17.031 -3.248 1 94.38 624 GLY A O 1
ATOM 5095 N N . TYR A 1 625 ? -3.039 15.969 -2.041 1 96.31 625 TYR A N 1
ATOM 5096 C CA . TYR A 1 625 ? -3.576 14.641 -2.305 1 96.31 625 TYR A CA 1
ATOM 5097 C C . TYR A 1 625 ? -4.469 14.172 -1.159 1 96.31 625 TYR A C 1
ATOM 5099 O O . TYR A 1 625 ? -3.988 13.578 -0.191 1 96.31 625 TYR A O 1
ATOM 5107 N N . PHE A 1 626 ? -5.727 14.32 -1.315 1 96.44 626 PHE A N 1
ATOM 5108 C CA . PHE A 1 626 ? -6.648 14.352 -0.188 1 96.44 626 PHE A CA 1
ATOM 5109 C C . PHE A 1 626 ? -6.738 12.984 0.48 1 96.44 626 PHE A C 1
ATOM 5111 O O . PHE A 1 626 ? -7.062 12.891 1.665 1 96.44 626 PHE A O 1
ATOM 5118 N N . PRO A 1 627 ? -6.398 11.859 -0.174 1 96.94 627 PRO A N 1
ATOM 5119 C CA . PRO A 1 627 ? -6.434 10.594 0.57 1 96.94 627 PRO A CA 1
ATOM 5120 C C . PRO A 1 627 ? -5.449 10.57 1.736 1 96.94 627 PRO A C 1
ATOM 5122 O O . PRO A 1 627 ? -5.645 9.828 2.701 1 96.94 627 PRO A O 1
ATOM 5125 N N . ASN A 1 628 ? -4.402 11.383 1.633 1 97.62 628 ASN A N 1
ATOM 5126 C CA . ASN A 1 628 ? -3.449 11.469 2.734 1 97.62 628 ASN A CA 1
ATOM 5127 C C . ASN A 1 628 ? -4.059 12.172 3.945 1 97.62 628 ASN A C 1
ATOM 5129 O O . ASN A 1 628 ? -3.67 11.906 5.082 1 97.62 628 ASN A O 1
ATOM 5133 N N . ARG A 1 629 ? -4.914 13.172 3.678 1 96.94 629 ARG A N 1
ATOM 5134 C CA . ARG A 1 629 ? -5.566 13.945 4.73 1 96.94 629 ARG A CA 1
ATOM 5135 C C . ARG A 1 629 ? -7.012 14.266 4.355 1 96.94 629 ARG A C 1
ATOM 5137 O O . ARG A 1 629 ? -7.367 15.43 4.168 1 96.94 629 ARG A O 1
ATOM 5144 N N . PRO A 1 630 ? -7.852 13.203 4.34 1 97.56 630 PRO A N 1
ATOM 5145 C CA . PRO A 1 630 ? -9.258 13.492 4.035 1 97.56 630 PRO A CA 1
ATOM 5146 C C . PRO A 1 630 ? -9.891 14.445 5.043 1 97.56 630 PRO A C 1
ATOM 5148 O O . PRO A 1 630 ? -9.602 14.367 6.238 1 97.56 630 PRO A O 1
ATOM 5151 N N . THR A 1 631 ? -10.688 15.336 4.559 1 97 631 THR A N 1
ATOM 5152 C CA . THR A 1 631 ? -11.234 16.375 5.422 1 97 631 THR A CA 1
ATOM 5153 C C . THR A 1 631 ? -12.57 15.945 6.012 1 97 631 THR A C 1
ATOM 5155 O O . THR A 1 631 ? -13.109 16.609 6.906 1 97 631 THR A O 1
ATOM 5158 N N . THR A 1 632 ? -13.125 14.914 5.477 1 96.38 632 THR A N 1
ATOM 5159 C CA . THR A 1 632 ? -14.359 14.344 6 1 96.38 632 THR A CA 1
ATOM 5160 C C . THR A 1 632 ? -14.406 12.836 5.781 1 96.38 632 THR A C 1
ATOM 5162 O O . THR A 1 632 ? -13.602 12.289 5.023 1 96.38 632 THR A O 1
ATOM 5165 N N . ALA A 1 633 ? -15.172 12.133 6.555 1 97.44 633 ALA A N 1
ATOM 5166 C CA . ALA A 1 633 ? -15.547 10.742 6.34 1 97.44 633 ALA A CA 1
ATOM 5167 C C . ALA A 1 633 ? -17.047 10.602 6.094 1 97.44 633 ALA A C 1
ATOM 5169 O O . ALA A 1 633 ? -17.859 11.133 6.859 1 97.44 633 ALA A O 1
ATOM 5170 N N . ARG A 1 634 ? -17.391 9.93 5.031 1 96.81 634 ARG A N 1
ATOM 5171 C CA . ARG A 1 634 ? -18.781 9.961 4.605 1 96.81 634 ARG A CA 1
ATOM 5172 C C . ARG A 1 634 ? -19.531 8.711 5.07 1 96.81 634 ARG A C 1
ATOM 5174 O O . ARG A 1 634 ? -20.766 8.695 5.109 1 96.81 634 ARG A O 1
ATOM 5181 N N . CYS A 1 635 ? -18.766 7.645 5.363 1 96.12 635 CYS A N 1
ATOM 5182 C CA . CYS A 1 635 ? -19.406 6.383 5.715 1 96.12 635 CYS A CA 1
ATOM 5183 C C . CYS A 1 635 ? -18.906 5.875 7.062 1 96.12 635 CYS A C 1
ATOM 5185 O O . CYS A 1 635 ? -17.75 6.117 7.434 1 96.12 635 CYS A O 1
ATOM 5187 N N . ASN A 1 636 ? -19.797 5.18 7.766 1 97.06 636 ASN A N 1
ATOM 5188 C CA . ASN A 1 636 ? -19.375 4.484 8.984 1 97.06 636 ASN A CA 1
ATOM 5189 C C . ASN A 1 636 ? -18.391 3.361 8.68 1 97.06 636 ASN A C 1
ATOM 5191 O O . ASN A 1 636 ? -18.328 2.877 7.547 1 97.06 636 ASN A O 1
ATOM 5195 N N . ILE A 1 637 ? -17.609 3.057 9.695 1 98 637 ILE A N 1
ATOM 5196 C CA . ILE A 1 637 ? -16.734 1.9 9.547 1 98 637 ILE A CA 1
ATOM 5197 C C . ILE A 1 637 ? -17.562 0.652 9.273 1 98 637 ILE A C 1
ATOM 5199 O O . ILE A 1 637 ? -18.703 0.549 9.727 1 98 637 ILE A O 1
ATOM 5203 N N . ALA A 1 638 ? -17 -0.283 8.539 1 96.19 638 ALA A N 1
ATOM 5204 C CA . ALA A 1 638 ? -17.719 -1.415 7.969 1 96.19 638 ALA A CA 1
ATOM 5205 C C . ALA A 1 638 ? -18.25 -2.336 9.07 1 96.19 638 ALA A C 1
ATOM 5207 O O . ALA A 1 638 ? -19.219 -3.068 8.867 1 96.19 638 ALA A O 1
ATOM 5208 N N . THR A 1 639 ? -17.688 -2.297 10.266 1 97.44 639 THR A N 1
ATOM 5209 C CA . THR A 1 639 ? -18.016 -3.262 11.305 1 97.44 639 THR A CA 1
ATOM 5210 C C . THR A 1 639 ? -19.062 -2.688 12.266 1 97.44 639 THR A C 1
ATOM 5212 O O . THR A 1 639 ? -19.547 -3.393 13.148 1 97.44 639 THR A O 1
ATOM 5215 N N . GLU A 1 640 ? -19.359 -1.398 12.18 1 97.12 640 GLU A N 1
ATOM 5216 C CA . GLU A 1 640 ? -20.344 -0.818 13.078 1 97.12 640 GLU A CA 1
ATOM 5217 C C . GLU A 1 640 ? -21.766 -1.134 12.609 1 97.12 640 GLU A C 1
ATOM 5219 O O . GLU A 1 640 ? -22.297 -0.46 11.727 1 97.12 640 GLU A O 1
ATOM 5224 N N . ASP A 1 641 ? -22.438 -2.043 13.18 1 92.81 641 ASP A N 1
ATOM 5225 C CA . ASP A 1 641 ? -23.812 -2.463 12.945 1 92.81 641 ASP A CA 1
ATOM 5226 C C . ASP A 1 641 ? -24.094 -2.629 11.453 1 92.81 641 ASP A C 1
ATOM 5228 O O . ASP A 1 641 ? -25.078 -2.08 10.938 1 92.81 641 ASP A O 1
ATOM 5232 N N . PRO A 1 642 ? -23.344 -3.379 10.742 1 90.81 642 PRO A N 1
ATOM 5233 C CA . PRO A 1 642 ? -23.562 -3.512 9.297 1 90.81 642 PRO A CA 1
ATOM 5234 C C . PRO A 1 642 ? -24.734 -4.422 8.961 1 90.81 642 PRO A C 1
ATOM 5236 O O . PRO A 1 642 ? -24.984 -5.406 9.664 1 90.81 642 PRO A O 1
ATOM 5239 N N . SER A 1 643 ? -25.469 -4.09 7.891 1 92.56 643 SER A N 1
ATOM 5240 C CA . SER A 1 643 ? -26.359 -5.078 7.281 1 92.56 643 SER A CA 1
ATOM 5241 C C . SER A 1 643 ? -25.562 -6.172 6.578 1 92.56 643 SER A C 1
ATOM 5243 O O . SER A 1 643 ? -24.359 -6.012 6.332 1 92.56 643 SER A O 1
ATOM 5245 N N . ASP A 1 644 ? -26.156 -7.242 6.305 1 94 644 ASP A N 1
ATOM 5246 C CA . ASP A 1 644 ? -25.5 -8.328 5.57 1 94 644 ASP A CA 1
ATOM 5247 C C . ASP A 1 644 ? -25 -7.848 4.211 1 94 644 ASP A C 1
ATOM 5249 O O . ASP A 1 644 ? -23.922 -8.227 3.771 1 94 644 ASP A O 1
ATOM 5253 N N . GLU A 1 645 ? -25.75 -7.051 3.643 1 94.5 645 GLU A N 1
ATOM 5254 C CA . GLU A 1 645 ? -25.406 -6.535 2.32 1 94.5 645 GLU A CA 1
ATOM 5255 C C . GLU A 1 645 ? -24.188 -5.609 2.387 1 94.5 645 GLU A C 1
ATOM 5257 O O . GLU A 1 645 ? -23.312 -5.66 1.523 1 94.5 645 GLU A O 1
ATOM 5262 N N . GLN A 1 646 ? -24.141 -4.797 3.369 1 94 646 GLN A N 1
ATOM 5263 C CA . GLN A 1 646 ? -23.031 -3.877 3.549 1 94 646 GLN A CA 1
ATOM 5264 C C . GLN A 1 646 ? -21.734 -4.633 3.846 1 94 646 GLN A C 1
ATOM 5266 O O . GLN A 1 646 ? -20.672 -4.281 3.328 1 94 646 GLN A O 1
ATOM 5271 N N . TRP A 1 647 ? -21.938 -5.566 4.691 1 96.12 647 TRP A N 1
ATOM 5272 C CA . TRP A 1 647 ? -20.766 -6.371 5.031 1 96.12 647 TRP A CA 1
ATOM 5273 C C . TRP A 1 647 ? -20.266 -7.133 3.811 1 96.12 647 TRP A C 1
ATOM 5275 O O . TRP A 1 647 ? -19.062 -7.191 3.564 1 96.12 647 TRP A O 1
ATOM 5285 N N . LYS A 1 648 ? -21.172 -7.742 3.066 1 95.31 648 LYS A N 1
ATOM 5286 C CA . LYS A 1 648 ? -20.828 -8.453 1.844 1 95.31 648 LYS A CA 1
ATOM 5287 C C . LYS A 1 648 ? -20.141 -7.523 0.845 1 95.31 648 LYS A C 1
ATOM 5289 O O . LYS A 1 648 ? -19.156 -7.91 0.197 1 95.31 648 LYS A O 1
ATOM 5294 N N . PHE A 1 649 ? -20.641 -6.363 0.727 1 95.25 649 PHE A N 1
ATOM 5295 C CA . PHE A 1 649 ? -20.031 -5.379 -0.164 1 95.25 649 PHE A CA 1
ATOM 5296 C C . PHE A 1 649 ? -18.594 -5.082 0.247 1 95.25 649 PHE A C 1
ATOM 5298 O O . PHE A 1 649 ? -17.703 -5.047 -0.597 1 95.25 649 PHE A O 1
ATOM 5305 N N . PHE A 1 650 ? -18.438 -4.898 1.557 1 97.44 650 PHE A N 1
ATOM 5306 C CA . PHE A 1 650 ? -17.094 -4.645 2.074 1 97.44 650 PHE A CA 1
ATOM 5307 C C . PHE A 1 650 ? -16.172 -5.812 1.77 1 97.44 650 PHE A C 1
ATOM 5309 O O . PHE A 1 650 ? -15.031 -5.613 1.339 1 97.44 650 PHE A O 1
ATOM 5316 N N . LEU A 1 651 ? -16.625 -6.984 1.992 1 96.69 651 LEU A N 1
ATOM 5317 C CA . LEU A 1 651 ? -15.812 -8.172 1.751 1 96.69 651 LEU A CA 1
ATOM 5318 C C . LEU A 1 651 ? -15.453 -8.289 0.273 1 96.69 651 LEU A C 1
ATOM 5320 O O . LEU A 1 651 ? -14.336 -8.68 -0.071 1 96.69 651 LEU A O 1
ATOM 5324 N N . GLU A 1 652 ? -16.344 -7.988 -0.597 1 95.69 652 GLU A N 1
ATOM 5325 C CA . GLU A 1 652 ? -16.156 -8.172 -2.033 1 95.69 652 GLU A CA 1
ATOM 5326 C C . GLU A 1 652 ? -15.312 -7.051 -2.625 1 95.69 652 GLU A C 1
ATOM 5328 O O . GLU A 1 652 ? -14.492 -7.289 -3.521 1 95.69 652 GLU A O 1
ATOM 5333 N N . LYS A 1 653 ? -15.523 -5.789 -2.084 1 95.44 653 LYS A N 1
ATOM 5334 C CA . LYS A 1 653 ? -14.859 -4.621 -2.65 1 95.44 653 LYS A CA 1
ATOM 5335 C C . LYS A 1 653 ? -14.406 -3.662 -1.554 1 95.44 653 LYS A C 1
ATOM 5337 O O . LYS A 1 653 ? -14.898 -2.537 -1.459 1 95.44 653 LYS A O 1
ATOM 5342 N N . PRO A 1 654 ? -13.406 -4.051 -0.787 1 96.38 654 PRO A N 1
ATOM 5343 C CA . PRO A 1 654 ? -12.961 -3.199 0.319 1 96.38 654 PRO A CA 1
ATOM 5344 C C . PRO A 1 654 ? -12.383 -1.871 -0.157 1 96.38 654 PRO A C 1
ATOM 5346 O O . PRO A 1 654 ? -12.492 -0.858 0.538 1 96.38 654 PRO A O 1
ATOM 5349 N N . GLU A 1 655 ? -11.781 -1.84 -1.305 1 94.31 655 GLU A N 1
ATOM 5350 C CA . GLU A 1 655 ? -11.258 -0.598 -1.867 1 94.31 655 GLU A CA 1
ATOM 5351 C C . GLU A 1 655 ? -12.367 0.422 -2.082 1 94.31 655 GLU A C 1
ATOM 5353 O O . GLU A 1 655 ? -12.188 1.613 -1.825 1 94.31 655 GLU A O 1
ATOM 5358 N N . ASN A 1 656 ? -13.5 -0.061 -2.602 1 94.62 656 ASN A N 1
ATOM 5359 C CA . ASN A 1 656 ? -14.641 0.818 -2.811 1 94.62 656 ASN A CA 1
ATOM 5360 C C . ASN A 1 656 ? -15.203 1.335 -1.487 1 94.62 656 ASN A C 1
ATOM 5362 O O . ASN A 1 656 ? -15.703 2.459 -1.417 1 94.62 656 ASN A O 1
ATOM 5366 N N . ALA A 1 657 ? -15.156 0.475 -0.501 1 96.31 657 ALA A N 1
ATOM 5367 C CA . ALA A 1 657 ? -15.562 0.939 0.822 1 96.31 657 ALA A CA 1
ATOM 5368 C C . ALA A 1 657 ? -14.719 2.125 1.274 1 96.31 657 ALA A C 1
ATOM 5370 O O . ALA A 1 657 ? -15.234 3.082 1.854 1 96.31 657 ALA A O 1
ATOM 5371 N N . LEU A 1 658 ? -13.461 2.08 1.044 1 97.31 658 LEU A N 1
ATOM 5372 C CA . LEU A 1 658 ? -12.562 3.18 1.388 1 97.31 658 LEU A CA 1
ATOM 5373 C C . LEU A 1 658 ? -12.875 4.418 0.551 1 97.31 658 LEU A C 1
ATOM 5375 O O . LEU A 1 658 ? -12.938 5.527 1.08 1 97.31 658 LEU A O 1
ATOM 5379 N N . LEU A 1 659 ? -13.078 4.23 -0.776 1 95.94 659 LEU A N 1
ATOM 5380 C CA . LEU A 1 659 ? -13.406 5.332 -1.675 1 95.94 659 LEU A CA 1
ATOM 5381 C C . LEU A 1 659 ? -14.695 6.02 -1.241 1 95.94 659 LEU A C 1
ATOM 5383 O O . LEU A 1 659 ? -14.789 7.25 -1.279 1 95.94 659 LEU A O 1
ATOM 5387 N N . ASN A 1 660 ? -15.625 5.219 -0.817 1 96.06 660 ASN A N 1
ATOM 5388 C CA . ASN A 1 660 ? -16.906 5.758 -0.375 1 96.06 660 ASN A CA 1
ATOM 5389 C C . ASN A 1 660 ? -16.766 6.547 0.924 1 96.06 660 ASN A C 1
ATOM 5391 O O . ASN A 1 660 ? -17.578 7.426 1.215 1 96.06 660 ASN A O 1
ATOM 5395 N N . THR A 1 661 ? -15.75 6.211 1.714 1 97.06 661 THR A N 1
ATOM 5396 C CA . THR A 1 661 ? -15.5 6.898 2.979 1 97.06 661 THR A CA 1
ATOM 5397 C C . THR A 1 661 ? -14.859 8.266 2.736 1 97.06 661 THR A C 1
ATOM 5399 O O . THR A 1 661 ? -15.102 9.211 3.492 1 97.06 661 THR A O 1
ATOM 5402 N N . PHE A 1 662 ? -14.172 8.469 1.657 1 97.5 662 PHE A N 1
ATOM 5403 C CA . PHE A 1 662 ? -13.461 9.695 1.315 1 97.5 662 PHE A CA 1
ATOM 5404 C C . PHE A 1 662 ? -14.438 10.797 0.911 1 97.5 662 PHE A C 1
ATOM 5406 O O . PHE A 1 662 ? -15.617 10.531 0.681 1 97.5 662 PHE A O 1
ATOM 5413 N N . PRO A 1 663 ? -13.93 12.047 0.862 1 96.44 663 PRO A N 1
ATOM 5414 C CA . PRO A 1 663 ? -14.766 13.156 0.383 1 96.44 663 PRO A CA 1
ATOM 5415 C C . PRO A 1 663 ? -15.297 12.922 -1.03 1 96.44 663 PRO A C 1
ATOM 5417 O O . PRO A 1 663 ? -14.664 12.227 -1.826 1 96.44 663 PRO A O 1
ATOM 5420 N N . SER A 1 664 ? -16.469 13.492 -1.313 1 94.12 664 SER A N 1
ATOM 5421 C CA . SER A 1 664 ? -17 13.477 -2.674 1 94.12 664 SER A CA 1
ATOM 5422 C C . SER A 1 664 ? -16.078 14.234 -3.631 1 94.12 664 SER A C 1
ATOM 5424 O O . SER A 1 664 ? -15.141 14.898 -3.199 1 94.12 664 SER A O 1
ATOM 5426 N N . GLN A 1 665 ? -16.344 14.133 -4.875 1 89.44 665 GLN A N 1
ATOM 5427 C CA . GLN A 1 665 ? -15.547 14.805 -5.891 1 89.44 665 GLN A CA 1
ATOM 5428 C C . GLN A 1 665 ? -15.539 16.312 -5.676 1 89.44 665 GLN A C 1
ATOM 5430 O O . GLN A 1 665 ? -14.492 16.953 -5.73 1 89.44 665 GLN A O 1
ATOM 5435 N N . ILE A 1 666 ? -16.672 16.906 -5.344 1 88.5 666 ILE A N 1
ATOM 5436 C CA . ILE A 1 666 ? -16.781 18.344 -5.184 1 88.5 666 ILE A CA 1
ATOM 5437 C C . ILE A 1 666 ? -16.094 18.781 -3.889 1 88.5 666 ILE A C 1
ATOM 5439 O O . ILE A 1 666 ? -15.414 19.812 -3.848 1 88.5 666 ILE A O 1
ATOM 5443 N N . GLN A 1 667 ? -16.312 18.016 -2.805 1 91.5 667 GLN A N 1
ATOM 5444 C CA . GLN A 1 667 ? -15.648 18.328 -1.544 1 91.5 667 GLN A CA 1
ATOM 5445 C C . GLN A 1 667 ? -14.125 18.312 -1.7 1 91.5 667 GLN A C 1
ATOM 5447 O O . GLN A 1 667 ? -13.445 19.234 -1.246 1 91.5 667 GLN A O 1
ATOM 5452 N N . ALA A 1 668 ? -13.68 17.297 -2.342 1 92.5 668 ALA A N 1
ATOM 5453 C CA . ALA A 1 668 ? -12.234 17.125 -2.512 1 92.5 668 ALA A CA 1
ATOM 5454 C C . ALA A 1 668 ? -11.648 18.25 -3.361 1 92.5 668 ALA A C 1
ATOM 5456 O O . ALA A 1 668 ? -10.633 18.844 -2.99 1 92.5 668 ALA A O 1
ATOM 5457 N N . THR A 1 669 ? -12.242 18.547 -4.48 1 87.81 669 THR A N 1
ATOM 5458 C CA . THR A 1 669 ? -11.688 19.516 -5.418 1 87.81 669 THR A CA 1
ATOM 5459 C C . THR A 1 669 ? -11.766 20.938 -4.848 1 87.81 669 THR A C 1
ATOM 5461 O O . THR A 1 669 ? -10.867 21.75 -5.059 1 87.81 669 THR A O 1
ATOM 5464 N N . LYS A 1 670 ? -12.812 21.172 -4.105 1 86.5 670 LYS A N 1
ATOM 5465 C CA . LYS A 1 670 ? -12.938 22.469 -3.424 1 86.5 670 LYS A CA 1
ATOM 5466 C C . LYS A 1 670 ? -11.805 22.672 -2.422 1 86.5 670 LYS A C 1
ATOM 5468 O O . LYS A 1 670 ? -11.164 23.719 -2.41 1 86.5 670 LYS A O 1
ATOM 5473 N N . VAL A 1 671 ? -11.578 21.703 -1.654 1 90.94 671 VAL A N 1
ATOM 5474 C CA . VAL A 1 671 ? -10.562 21.781 -0.611 1 90.94 671 VAL A CA 1
ATOM 5475 C C . VAL A 1 671 ? -9.172 21.891 -1.245 1 90.94 671 VAL A C 1
ATOM 5477 O O . VAL A 1 671 ? -8.344 22.688 -0.808 1 90.94 671 VAL A O 1
ATOM 5480 N N . MET A 1 672 ? -8.953 21.125 -2.24 1 89.56 672 MET A N 1
ATOM 5481 C CA . MET A 1 672 ? -7.656 21.156 -2.906 1 89.56 672 MET A CA 1
ATOM 5482 C C . MET A 1 672 ? -7.363 22.547 -3.477 1 89.56 672 MET A C 1
ATOM 5484 O O . MET A 1 672 ? -6.242 23.047 -3.361 1 89.56 672 MET A O 1
ATOM 5488 N N . ALA A 1 673 ? -8.336 23.141 -4.043 1 84.25 673 ALA A N 1
ATOM 5489 C CA . ALA A 1 673 ? -8.172 24.484 -4.609 1 84.25 673 ALA A CA 1
ATOM 5490 C C . ALA A 1 673 ? -7.875 25.5 -3.52 1 84.25 673 ALA A C 1
ATOM 5492 O O . ALA A 1 673 ? -6.996 26.344 -3.682 1 84.25 673 ALA A O 1
ATOM 5493 N N . ILE A 1 674 ? -8.555 25.391 -2.467 1 86.81 674 ILE A N 1
ATOM 5494 C CA . ILE A 1 674 ? -8.398 26.344 -1.385 1 86.81 674 ILE A CA 1
ATOM 5495 C C . ILE A 1 674 ? -7.043 26.156 -0.71 1 86.81 674 ILE A C 1
ATOM 5497 O O . ILE A 1 674 ? -6.398 27.125 -0.302 1 86.81 674 ILE A O 1
ATOM 5501 N N . LEU A 1 675 ? -6.648 24.891 -0.526 1 90.94 675 LEU A N 1
ATOM 5502 C CA . LEU A 1 675 ? -5.367 24.625 0.114 1 90.94 675 LEU A CA 1
ATOM 5503 C C . LEU A 1 675 ? -4.211 25.172 -0.717 1 90.94 675 LEU A C 1
ATOM 5505 O O . LEU A 1 675 ? -3.199 25.609 -0.168 1 90.94 675 LEU A O 1
ATOM 5509 N N . ASP A 1 676 ? -4.367 25.156 -1.988 1 86.62 676 ASP A N 1
ATOM 5510 C CA . ASP A 1 676 ? -3.342 25.703 -2.867 1 86.62 676 ASP A CA 1
ATOM 5511 C C . ASP A 1 676 ? -3.16 27.203 -2.625 1 86.62 676 ASP A C 1
ATOM 5513 O O . ASP A 1 676 ? -2.031 27.688 -2.525 1 86.62 676 ASP A O 1
ATOM 5517 N N . VAL A 1 677 ? -4.227 27.844 -2.445 1 82.81 677 VAL A N 1
ATOM 5518 C CA . VAL A 1 677 ? -4.207 29.297 -2.248 1 82.81 677 VAL A CA 1
ATOM 5519 C C . VAL A 1 677 ? -3.686 29.625 -0.851 1 82.81 677 VAL A C 1
ATOM 5521 O O . VAL A 1 677 ? -2.861 30.516 -0.684 1 82.81 677 VAL A O 1
ATOM 5524 N N . LEU A 1 678 ? -4.109 28.875 0.104 1 87.06 678 LEU A N 1
ATOM 5525 C CA . LEU A 1 678 ? -3.768 29.141 1.494 1 87.06 678 LEU A CA 1
ATOM 5526 C C . LEU A 1 678 ? -2.303 28.828 1.768 1 87.06 678 LEU A C 1
ATOM 5528 O O . LEU A 1 678 ? -1.719 29.328 2.727 1 87.06 678 LEU A O 1
ATOM 5532 N N . SER A 1 679 ? -1.724 28.031 0.944 1 90.88 679 SER A N 1
ATOM 5533 C CA . SER A 1 679 ? -0.339 27.625 1.145 1 90.88 679 SER A CA 1
ATOM 5534 C C . SER A 1 679 ? 0.622 28.5 0.354 1 90.88 679 SER A C 1
ATOM 5536 O O . SER A 1 679 ? 1.839 28.312 0.422 1 90.88 679 SER A O 1
ATOM 5538 N N . THR A 1 680 ? 0.195 29.484 -0.362 1 87.56 680 THR A N 1
ATOM 5539 C CA . THR A 1 680 ? 1.011 30.266 -1.28 1 87.56 680 THR A CA 1
ATOM 5540 C C . THR A 1 680 ? 1.591 31.5 -0.575 1 87.56 680 THR A C 1
ATOM 5542 O O . THR A 1 680 ? 0.869 32.219 0.103 1 87.56 680 THR A O 1
ATOM 5545 N N . HIS A 1 681 ? 2.887 31.688 -0.7 1 89.88 681 HIS A N 1
ATOM 5546 C CA . HIS A 1 681 ? 3.523 32.938 -0.277 1 89.88 681 HIS A CA 1
ATOM 5547 C C . HIS A 1 681 ? 3.312 34.031 -1.308 1 89.88 681 HIS A C 1
ATOM 5549 O O . HIS A 1 681 ? 3.551 33.844 -2.5 1 89.88 681 HIS A O 1
ATOM 5555 N N . SER A 1 682 ? 2.887 35.125 -0.817 1 84.5 682 SER A N 1
ATOM 5556 C CA . SER A 1 682 ? 2.76 36.312 -1.688 1 84.5 682 SER A CA 1
ATOM 5557 C C . SER A 1 682 ? 4.125 36.906 -2.012 1 84.5 682 SER A C 1
ATOM 5559 O O . SER A 1 682 ? 5.066 36.781 -1.231 1 84.5 682 SER A O 1
ATOM 5561 N N . PRO A 1 683 ? 4.215 37.594 -3.129 1 83.38 683 PRO A N 1
ATOM 5562 C CA . PRO A 1 683 ? 5.477 38.219 -3.473 1 83.38 683 PRO A CA 1
ATOM 5563 C C . PRO A 1 683 ? 5.898 39.281 -2.447 1 83.38 683 PRO A C 1
ATOM 5565 O O . PRO A 1 683 ? 7.09 39.562 -2.285 1 83.38 683 PRO A O 1
ATOM 5568 N N . ASP A 1 684 ? 4.941 39.844 -1.726 1 84.12 684 ASP A N 1
ATOM 5569 C CA . ASP A 1 684 ? 5.262 40.906 -0.758 1 84.12 684 ASP A CA 1
ATOM 5570 C C . ASP A 1 684 ? 5.367 40.344 0.654 1 84.12 684 ASP A C 1
ATOM 5572 O O . ASP A 1 684 ? 5.316 41.062 1.636 1 84.12 684 ASP A O 1
ATOM 5576 N N . GLU A 1 685 ? 5.449 39.031 0.71 1 89.38 685 GLU A N 1
ATOM 5577 C CA . GLU A 1 685 ? 5.555 38.406 2.021 1 89.38 685 GLU A CA 1
ATOM 5578 C C . GLU A 1 685 ? 6.812 38.875 2.756 1 89.38 685 GLU A C 1
ATOM 5580 O O . GLU A 1 685 ? 7.891 38.938 2.158 1 89.38 685 GLU A O 1
ATOM 5585 N N . GLU A 1 686 ? 6.648 39.219 4.016 1 92.81 686 GLU A N 1
ATOM 5586 C CA . GLU A 1 686 ? 7.773 39.625 4.855 1 92.81 686 GLU A CA 1
ATOM 5587 C C . GLU A 1 686 ? 8.141 38.5 5.836 1 92.81 686 GLU A C 1
ATOM 5589 O O . GLU A 1 686 ? 7.336 38.125 6.688 1 92.81 686 GLU A O 1
ATOM 5594 N N . TYR A 1 687 ? 9.375 38.125 5.699 1 96.25 687 TYR A N 1
ATOM 5595 C CA . TYR A 1 687 ? 9.836 37 6.535 1 96.25 687 TYR A CA 1
ATOM 5596 C C . TYR A 1 687 ? 10.594 37.531 7.75 1 96.25 687 TYR A C 1
ATOM 5598 O O . TYR A 1 687 ? 11.203 38.594 7.699 1 96.25 687 TYR A O 1
ATOM 5606 N N . LEU A 1 688 ? 10.555 36.781 8.836 1 96.75 688 LEU A N 1
ATOM 5607 C CA . LEU A 1 688 ? 11.312 37.094 10.039 1 96.75 688 LEU A CA 1
ATOM 5608 C C . LEU A 1 688 ? 12.773 37.375 9.703 1 96.75 688 LEU A C 1
ATOM 5610 O O . LEU A 1 688 ? 13.414 36.594 9 1 96.75 688 LEU A O 1
ATOM 5614 N N . GLY A 1 689 ? 13.242 38.5 10.133 1 94.56 689 GLY A N 1
ATOM 5615 C CA . GLY A 1 689 ? 14.656 38.812 10.039 1 94.56 689 GLY A CA 1
ATOM 5616 C C . GLY A 1 689 ? 15.062 39.375 8.68 1 94.56 689 GLY A C 1
ATOM 5617 O O . GLY A 1 689 ? 16.203 39.75 8.477 1 94.56 689 GLY A O 1
ATOM 5618 N N . LYS A 1 690 ? 14.203 39.375 7.777 1 93.5 690 LYS A N 1
ATOM 5619 C CA . LYS A 1 690 ? 14.57 39.844 6.441 1 93.5 690 LYS A CA 1
ATOM 5620 C C . LYS A 1 690 ? 14.453 41.344 6.324 1 93.5 690 LYS A C 1
ATOM 5622 O O . LYS A 1 690 ? 15.43 42.031 6.008 1 93.5 690 LYS A O 1
ATOM 5627 N N . GLU A 1 691 ? 13.289 41.875 6.641 1 90.81 691 GLU A N 1
ATOM 5628 C CA . GLU A 1 691 ? 13.055 43.312 6.57 1 90.81 691 GLU A CA 1
ATOM 5629 C C . GLU A 1 691 ? 13.141 43.969 7.949 1 90.81 691 GLU A C 1
ATOM 5631 O O . GLU A 1 691 ? 12.625 43.406 8.93 1 90.81 691 GLU A O 1
ATOM 5636 N N . ILE A 1 692 ? 13.812 45.062 8.055 1 94.75 692 ILE A N 1
ATOM 5637 C CA . ILE A 1 692 ? 13.938 45.781 9.32 1 94.75 692 ILE A CA 1
ATOM 5638 C C . ILE A 1 692 ? 12.977 46.969 9.32 1 94.75 692 ILE A C 1
ATOM 5640 O O . ILE A 1 692 ? 12.773 47.625 8.297 1 94.75 692 ILE A O 1
ATOM 5644 N N . GLU A 1 693 ? 12.375 47.25 10.469 1 92.62 693 GLU A N 1
ATOM 5645 C CA . GLU A 1 693 ? 11.539 48.438 10.641 1 92.62 693 GLU A CA 1
ATOM 5646 C C . GLU A 1 693 ? 12.391 49.688 10.719 1 92.62 693 GLU A C 1
ATOM 5648 O O . GLU A 1 693 ? 13.461 49.688 11.336 1 92.62 693 GLU A O 1
ATOM 5653 N N . PRO A 1 694 ? 11.969 50.781 10.164 1 91.19 694 PRO A N 1
ATOM 5654 C CA . PRO A 1 694 ? 12.742 52.031 10.203 1 91.19 694 PRO A CA 1
ATOM 5655 C C . PRO A 1 694 ? 13.078 52.469 11.625 1 91.19 694 PRO A C 1
ATOM 5657 O O . PRO A 1 694 ? 14.211 52.875 11.891 1 91.19 694 PRO A O 1
ATOM 5660 N N . ALA A 1 695 ? 12.117 52.375 12.461 1 91.69 695 ALA A N 1
ATOM 5661 C CA . ALA A 1 695 ? 12.359 52.781 13.844 1 91.69 695 ALA A CA 1
ATOM 5662 C C . ALA A 1 695 ? 13.461 51.938 14.477 1 91.69 695 ALA A C 1
ATOM 5664 O O . ALA A 1 695 ? 14.234 52.438 15.305 1 91.69 695 ALA A O 1
ATOM 5665 N N . TRP A 1 696 ? 13.516 50.625 14.164 1 95.38 696 TRP A N 1
ATOM 5666 C CA . TRP A 1 696 ? 14.555 49.75 14.672 1 95.38 696 TRP A CA 1
ATOM 5667 C C . TRP A 1 696 ? 15.922 50.125 14.125 1 95.38 696 TRP A C 1
ATOM 5669 O O . TRP A 1 696 ? 16.922 50.125 14.852 1 95.38 696 TRP A O 1
ATOM 5679 N N . ARG A 1 697 ? 15.953 50.531 12.875 1 94.25 697 ARG A N 1
ATOM 5680 C CA . ARG A 1 697 ? 17.188 50.875 12.18 1 94.25 697 ARG A CA 1
ATOM 5681 C C . ARG A 1 697 ? 17.812 52.125 12.781 1 94.25 697 ARG A C 1
ATOM 5683 O O . ARG A 1 697 ? 19.031 52.25 12.867 1 94.25 697 ARG A O 1
ATOM 5690 N N . GLU A 1 698 ? 17.031 53.094 13.172 1 92.06 698 GLU A N 1
ATOM 5691 C CA . GLU A 1 698 ? 17.484 54.375 13.625 1 92.06 698 GLU A CA 1
ATOM 5692 C C . GLU A 1 698 ? 18.078 54.312 15.031 1 92.06 698 GLU A C 1
ATOM 5694 O O . GLU A 1 698 ? 18.828 55.188 15.445 1 92.06 698 GLU A O 1
ATOM 5699 N N . ASP A 1 699 ? 17.719 53.312 15.82 1 94.56 699 ASP A N 1
ATOM 5700 C CA . ASP A 1 699 ? 18.344 53.031 17.109 1 94.56 699 ASP A CA 1
ATOM 5701 C C . ASP A 1 699 ? 19.531 52.094 16.969 1 94.56 699 ASP A C 1
ATOM 5703 O O . ASP A 1 699 ? 19.328 50.906 16.703 1 94.56 699 ASP A O 1
ATOM 5707 N N . PRO A 1 700 ? 20.703 52.594 17.156 1 96 700 PRO A N 1
ATOM 5708 C CA . PRO A 1 700 ? 21.875 51.781 16.875 1 96 700 PRO A CA 1
ATOM 5709 C C . PRO A 1 700 ? 21.891 50.469 17.688 1 96 700 PRO A C 1
ATOM 5711 O O . PRO A 1 700 ? 22.375 49.438 17.203 1 96 700 PRO A O 1
ATOM 5714 N N . VAL A 1 701 ? 21.453 50.531 18.922 1 97.06 701 VAL A N 1
ATOM 5715 C CA . VAL A 1 701 ? 21.453 49.344 19.781 1 97.06 701 VAL A CA 1
ATOM 5716 C C . VAL A 1 701 ? 20.453 48.344 19.234 1 97.06 701 VAL A C 1
ATOM 5718 O O . VAL A 1 701 ? 20.75 47.125 19.156 1 97.06 701 VAL A O 1
ATOM 5721 N N . ILE A 1 702 ? 19.328 48.781 18.859 1 97.56 702 ILE A N 1
ATOM 5722 C CA . ILE A 1 702 ? 18.281 47.906 18.344 1 97.56 702 ILE A CA 1
ATOM 5723 C C . ILE A 1 702 ? 18.672 47.406 16.969 1 97.56 702 ILE A C 1
ATOM 5725 O O . ILE A 1 702 ? 18.438 46.219 16.641 1 97.56 702 ILE A O 1
ATOM 5729 N N . ASN A 1 703 ? 19.219 48.25 16.141 1 97.56 703 ASN A N 1
ATOM 5730 C CA . ASN A 1 703 ? 19.703 47.844 14.828 1 97.56 703 ASN A CA 1
ATOM 5731 C C . ASN A 1 703 ? 20.719 46.719 14.938 1 97.56 703 ASN A C 1
ATOM 5733 O O . ASN A 1 703 ? 20.656 45.75 14.172 1 97.56 703 ASN A O 1
ATOM 5737 N N . ALA A 1 704 ? 21.641 46.875 15.844 1 97.94 704 ALA A N 1
ATOM 5738 C CA . ALA A 1 704 ? 22.641 45.812 16.062 1 97.94 704 ALA A CA 1
ATOM 5739 C C . ALA A 1 704 ? 22 44.531 16.531 1 97.94 704 ALA A C 1
ATOM 5741 O O . ALA A 1 704 ? 22.391 43.438 16.125 1 97.94 704 ALA A O 1
ATOM 5742 N N . ALA A 1 705 ? 21.047 44.625 17.406 1 98.06 705 ALA A N 1
ATOM 5743 C CA . ALA A 1 705 ? 20.328 43.469 17.906 1 98.06 705 ALA A CA 1
ATOM 5744 C C . ALA A 1 705 ? 19.594 42.75 16.766 1 98.06 705 ALA A C 1
ATOM 5746 O O . ALA A 1 705 ? 19.547 41.531 16.719 1 98.06 705 ALA A O 1
ATOM 5747 N N . PHE A 1 706 ? 18.984 43.531 15.883 1 98.19 706 PHE A N 1
ATOM 5748 C CA . PHE A 1 706 ? 18.25 42.938 14.758 1 98.19 706 PHE A CA 1
ATOM 5749 C C . PHE A 1 706 ? 19.203 42.219 13.812 1 98.19 706 PHE A C 1
ATOM 5751 O O . PHE A 1 706 ? 18.859 41.156 13.273 1 98.19 706 PHE A O 1
ATOM 5758 N N . GLU A 1 707 ? 20.328 42.812 13.562 1 97.88 707 GLU A N 1
ATOM 5759 C CA . GLU A 1 707 ? 21.312 42.156 12.703 1 97.88 707 GLU A CA 1
ATOM 5760 C C . GLU A 1 707 ? 21.75 40.812 13.289 1 97.88 707 GLU A C 1
ATOM 5762 O O . GLU A 1 707 ? 22 39.875 12.547 1 97.88 707 GLU A O 1
ATOM 5767 N N . LYS A 1 708 ? 21.891 40.812 14.602 1 98 708 LYS A N 1
ATOM 5768 C CA . LYS A 1 708 ? 22.188 39.531 15.258 1 98 708 LYS A CA 1
ATOM 5769 C C . LYS A 1 708 ? 21.062 38.531 15.039 1 98 708 LYS A C 1
ATOM 5771 O O . LYS A 1 708 ? 21.312 37.344 14.812 1 98 708 LYS A O 1
ATOM 5776 N N . PHE A 1 709 ? 19.891 38.969 15.18 1 98.06 709 PHE A N 1
ATOM 5777 C CA . PHE A 1 709 ? 18.703 38.156 14.945 1 98.06 709 PHE A CA 1
ATOM 5778 C C . PHE A 1 709 ? 18.688 37.625 13.523 1 98.06 709 PHE A C 1
ATOM 5780 O O . PHE A 1 709 ? 18.5 36.406 13.32 1 98.06 709 PHE A O 1
ATOM 5787 N N . ARG A 1 710 ? 18.891 38.469 12.562 1 97.94 710 ARG A N 1
ATOM 5788 C CA . ARG A 1 710 ? 18.984 38.062 11.156 1 97.94 710 ARG A CA 1
ATOM 5789 C C . ARG A 1 710 ? 20.062 37 10.953 1 97.94 710 ARG A C 1
ATOM 5791 O O . ARG A 1 710 ? 19.844 36.031 10.258 1 97.94 710 ARG A O 1
ATOM 5798 N N . GLY A 1 711 ? 21.219 37.25 11.5 1 98.06 711 GLY A N 1
ATOM 5799 C CA . GLY A 1 711 ? 22.297 36.281 11.406 1 98.06 711 GLY A CA 1
ATOM 5800 C C . GLY A 1 711 ? 21.938 34.906 11.945 1 98.06 711 GLY A C 1
ATOM 5801 O O . GLY A 1 711 ? 22.297 33.906 11.359 1 98.06 711 GLY A O 1
ATOM 5802 N N . LYS A 1 712 ? 21.219 34.875 13.055 1 98.19 712 LYS A N 1
ATOM 5803 C CA . LYS A 1 712 ? 20.781 33.625 13.648 1 98.19 712 LYS A CA 1
ATOM 5804 C C . LYS A 1 712 ? 19.812 32.906 12.734 1 98.19 712 LYS A C 1
ATOM 5806 O O . LYS A 1 712 ? 19.812 31.656 12.664 1 98.19 712 LYS A O 1
ATOM 5811 N N . LEU A 1 713 ? 18.922 33.625 12.141 1 98.56 713 LEU A N 1
ATOM 5812 C CA . LEU A 1 713 ? 17.953 33.031 11.227 1 98.56 713 LEU A CA 1
ATOM 5813 C C . LEU A 1 713 ? 18.656 32.469 9.992 1 98.56 713 LEU A C 1
ATOM 5815 O O . LEU A 1 713 ? 18.25 31.422 9.477 1 98.56 713 LEU A O 1
ATOM 5819 N N . MET A 1 714 ? 19.625 33.188 9.484 1 98 714 MET A N 1
ATOM 5820 C CA . MET A 1 714 ? 20.406 32.656 8.367 1 98 714 MET A CA 1
ATOM 5821 C C . MET A 1 714 ? 21.141 31.391 8.758 1 98 714 MET A C 1
ATOM 5823 O O . MET A 1 714 ? 21.234 30.453 7.957 1 98 714 MET A O 1
ATOM 5827 N N . GLU A 1 715 ? 21.688 31.406 9.938 1 98.44 715 GLU A N 1
ATOM 5828 C CA . GLU A 1 715 ? 22.328 30.203 10.453 1 98.44 715 GLU A CA 1
ATOM 5829 C C . GLU A 1 715 ? 21.344 29.047 10.531 1 98.44 715 GLU A C 1
ATOM 5831 O O . GLU A 1 715 ? 21.688 27.906 10.211 1 98.44 715 GLU A O 1
ATOM 5836 N N . LEU A 1 716 ? 20.156 29.312 10.961 1 98.5 716 LEU A N 1
ATOM 5837 C CA . LEU A 1 716 ? 19.109 28.297 11.109 1 98.5 716 LEU A CA 1
ATOM 5838 C C . LEU A 1 716 ? 18.797 27.641 9.766 1 98.5 716 LEU A C 1
ATOM 5840 O O . LEU A 1 716 ? 18.516 26.453 9.703 1 98.5 716 LEU A O 1
ATOM 5844 N N . GLU A 1 717 ? 18.828 28.438 8.625 1 98 717 GLU A N 1
ATOM 5845 C CA . GLU A 1 717 ? 18.672 27.859 7.293 1 98 717 GLU A CA 1
ATOM 5846 C C . GLU A 1 717 ? 19.641 26.688 7.082 1 98 717 GLU A C 1
ATOM 5848 O O . GLU A 1 717 ? 19.219 25.609 6.641 1 98 717 GLU A O 1
ATOM 5853 N N . GLY A 1 718 ? 20.844 26.953 7.379 1 98.25 718 GLY A N 1
ATOM 5854 C CA . GLY A 1 718 ? 21.859 25.938 7.211 1 98.25 718 GLY A CA 1
ATOM 5855 C C . GLY A 1 718 ? 21.703 24.766 8.156 1 98.25 718 GLY A C 1
ATOM 5856 O O . GLY A 1 718 ? 21.938 23.609 7.77 1 98.25 718 GLY A O 1
ATOM 5857 N N . ILE A 1 719 ? 21.328 25.016 9.391 1 98.5 719 ILE A N 1
ATOM 5858 C CA . ILE A 1 719 ? 21.125 23.984 10.391 1 98.5 719 ILE A CA 1
ATOM 5859 C C . ILE A 1 719 ? 20.031 23.016 9.93 1 98.5 719 ILE A C 1
ATOM 5861 O O . ILE A 1 719 ? 20.203 21.797 9.992 1 98.5 719 ILE A O 1
ATOM 5865 N N . ILE A 1 720 ? 18.906 23.531 9.43 1 98.62 720 ILE A N 1
ATOM 5866 C CA . ILE A 1 720 ? 17.797 22.703 8.992 1 98.62 720 ILE A CA 1
ATOM 5867 C C . ILE A 1 720 ? 18.203 21.891 7.762 1 98.62 720 ILE A C 1
ATOM 5869 O O . ILE A 1 720 ? 17.875 20.703 7.656 1 98.62 720 ILE A O 1
ATOM 5873 N N . ASP A 1 721 ? 18.906 22.516 6.848 1 98.38 721 ASP A N 1
ATOM 5874 C CA . ASP A 1 721 ? 19.391 21.797 5.676 1 98.38 721 ASP A CA 1
ATOM 5875 C C . ASP A 1 721 ? 20.297 20.625 6.078 1 98.38 721 ASP A C 1
ATOM 5877 O O . ASP A 1 721 ? 20.188 19.531 5.527 1 98.38 721 ASP A O 1
ATOM 5881 N N . ALA A 1 722 ? 21.203 20.906 6.98 1 98.5 722 ALA A N 1
ATOM 5882 C CA . ALA A 1 722 ? 22.125 19.859 7.445 1 98.5 722 ALA A CA 1
ATOM 5883 C C . ALA A 1 722 ? 21.375 18.734 8.125 1 98.5 722 ALA A C 1
ATOM 5885 O O . ALA A 1 722 ? 21.703 17.562 7.938 1 98.5 722 ALA A O 1
ATOM 5886 N N . ARG A 1 723 ? 20.375 19.078 8.969 1 98.5 723 ARG A N 1
ATOM 5887 C CA . ARG A 1 723 ? 19.562 18.062 9.633 1 98.5 723 ARG A CA 1
ATOM 5888 C C . ARG A 1 723 ? 18.812 17.219 8.617 1 98.5 723 ARG A C 1
ATOM 5890 O O . ARG A 1 723 ? 18.734 15.992 8.75 1 98.5 723 ARG A O 1
ATOM 5897 N N . ASN A 1 724 ? 18.203 17.828 7.594 1 97.88 724 ASN A N 1
ATOM 5898 C CA . ASN A 1 724 ? 17.438 17.125 6.574 1 97.88 724 ASN A CA 1
ATOM 5899 C C . ASN A 1 724 ? 18.312 16.219 5.723 1 97.88 724 ASN A C 1
ATOM 5901 O O . ASN A 1 724 ? 17.844 15.25 5.133 1 97.88 724 ASN A O 1
ATOM 5905 N N . ALA A 1 725 ? 19.625 16.531 5.656 1 97.06 725 ALA A N 1
ATOM 5906 C CA . ALA A 1 725 ? 20.562 15.758 4.84 1 97.06 725 ALA A CA 1
ATOM 5907 C C . ALA A 1 725 ? 21.172 14.617 5.648 1 97.06 725 ALA A C 1
ATOM 5909 O O . ALA A 1 725 ? 21.844 13.742 5.086 1 97.06 725 ALA A O 1
ATOM 5910 N N . ASP A 1 726 ? 21 14.602 6.984 1 97.56 726 ASP A N 1
ATOM 5911 C CA . ASP A 1 726 ? 21.594 13.602 7.863 1 97.56 726 ASP A CA 1
ATOM 5912 C C . ASP A 1 726 ? 20.797 12.305 7.848 1 97.56 726 ASP A C 1
ATOM 5914 O O . ASP A 1 726 ? 19.672 12.258 8.352 1 97.56 726 ASP A O 1
ATOM 5918 N N . PRO A 1 727 ? 21.297 11.234 7.328 1 94.62 727 PRO A N 1
ATOM 5919 C CA . PRO A 1 727 ? 20.562 9.977 7.234 1 94.62 727 PRO A CA 1
ATOM 5920 C C . PRO A 1 727 ? 20.281 9.352 8.602 1 94.62 727 PRO A C 1
ATOM 5922 O O . PRO A 1 727 ? 19.453 8.445 8.711 1 94.62 727 PRO A O 1
ATOM 5925 N N . LYS A 1 728 ? 20.953 9.859 9.641 1 95.62 728 LYS A N 1
ATOM 5926 C CA . LYS A 1 728 ? 20.719 9.359 10.992 1 95.62 728 LYS A CA 1
ATOM 5927 C C . LYS A 1 728 ? 19.422 9.922 11.562 1 95.62 728 LYS A C 1
ATOM 5929 O O . LYS A 1 728 ? 18.875 9.383 12.523 1 95.62 728 LYS A O 1
ATOM 5934 N N . LEU A 1 729 ? 18.938 11.055 11.047 1 97.88 729 LEU A N 1
ATOM 5935 C CA . LEU A 1 729 ? 17.672 11.648 11.445 1 97.88 729 LEU A CA 1
ATOM 5936 C C . LEU A 1 729 ? 16.531 11.094 10.609 1 97.88 729 LEU A C 1
ATOM 5938 O O . LEU A 1 729 ? 16.125 11.711 9.625 1 97.88 729 LEU A O 1
ATOM 5942 N N . ARG A 1 730 ? 15.984 10.086 11.102 1 97.31 730 ARG A N 1
ATOM 5943 C CA . ARG A 1 730 ? 15.148 9.18 10.32 1 97.31 730 ARG A CA 1
ATOM 5944 C C . ARG A 1 730 ? 13.742 9.742 10.164 1 97.31 730 ARG A C 1
ATOM 5946 O O . ARG A 1 730 ? 12.977 9.273 9.312 1 97.31 730 ARG A O 1
ATOM 5953 N N . ASN A 1 731 ? 13.344 10.695 10.922 1 98 731 ASN A N 1
ATOM 5954 C CA . ASN A 1 731 ? 12.008 11.266 10.797 1 98 731 ASN A CA 1
ATOM 5955 C C . ASN A 1 731 ? 11.984 12.445 9.828 1 98 731 ASN A C 1
ATOM 5957 O O . ASN A 1 731 ? 10.969 13.125 9.703 1 98 731 ASN A O 1
ATOM 5961 N N . ARG A 1 732 ? 13.141 12.727 9.133 1 97.69 732 ARG A N 1
ATOM 5962 C CA . ARG A 1 732 ? 13.172 13.82 8.172 1 97.69 732 ARG A CA 1
ATOM 5963 C C . ARG A 1 732 ? 14.055 13.469 6.973 1 97.69 732 ARG A C 1
ATOM 5965 O O . ARG A 1 732 ? 14.234 14.289 6.07 1 97.69 732 ARG A O 1
ATOM 5972 N N . ASN A 1 733 ? 14.633 12.312 6.949 1 97.06 733 ASN A N 1
ATOM 5973 C CA . ASN A 1 733 ? 15.43 11.805 5.836 1 97.06 733 ASN A CA 1
ATOM 5974 C C . ASN A 1 733 ? 15.094 10.352 5.523 1 97.06 733 ASN A C 1
ATOM 5976 O O . ASN A 1 733 ? 15.117 9.5 6.414 1 97.06 733 ASN A O 1
ATOM 5980 N N . GLY A 1 734 ? 14.836 10.047 4.273 1 97 734 GLY A N 1
ATOM 5981 C CA . GLY A 1 734 ? 14.492 8.711 3.828 1 97 734 GLY A CA 1
ATOM 5982 C C . GLY A 1 734 ? 13.953 8.664 2.41 1 97 734 GLY A C 1
ATOM 5983 O O . GLY A 1 734 ? 13.703 9.711 1.805 1 97 734 GLY A O 1
ATOM 5984 N N . ALA A 1 735 ? 13.766 7.5 1.871 1 97.62 735 ALA A N 1
ATOM 5985 C CA . ALA A 1 735 ? 13.312 7.312 0.496 1 97.62 735 ALA A CA 1
ATOM 5986 C C . ALA A 1 735 ? 11.906 7.875 0.304 1 97.62 735 ALA A C 1
ATOM 5988 O O . ALA A 1 735 ? 10.984 7.516 1.039 1 97.62 735 ALA A O 1
ATOM 5989 N N . GLY A 1 736 ? 11.781 8.75 -0.648 1 96.81 736 GLY A N 1
ATOM 5990 C CA . GLY A 1 736 ? 10.492 9.32 -0.999 1 96.81 736 GLY A CA 1
ATOM 5991 C C . GLY A 1 736 ? 10 10.344 0.01 1 96.81 736 GLY A C 1
ATOM 5992 O O . GLY A 1 736 ? 8.867 10.82 -0.086 1 96.81 736 GLY A O 1
ATOM 5993 N N . MET A 1 737 ? 10.789 10.727 0.97 1 96.19 737 MET A N 1
ATOM 5994 C CA . MET A 1 737 ? 10.383 11.609 2.061 1 96.19 737 MET A CA 1
ATOM 5995 C C . MET A 1 737 ? 10.594 13.078 1.682 1 96.19 737 MET A C 1
ATOM 5997 O O . MET A 1 737 ? 11.617 13.43 1.093 1 96.19 737 MET A O 1
ATOM 6001 N N . VAL A 1 738 ? 9.562 13.875 1.935 1 95.38 738 VAL A N 1
ATOM 6002 C CA . VAL A 1 738 ? 9.734 15.32 1.823 1 95.38 738 VAL A CA 1
ATOM 6003 C C . VAL A 1 738 ? 10.453 15.844 3.064 1 95.38 738 VAL A C 1
ATOM 6005 O O . VAL A 1 738 ? 10.031 15.578 4.191 1 95.38 738 VAL A O 1
ATOM 6008 N N . PRO A 1 739 ? 11.555 16.547 2.916 1 96 739 PRO A N 1
ATOM 6009 C CA . PRO A 1 739 ? 12.219 17.141 4.086 1 96 739 PRO A CA 1
ATOM 6010 C C . PRO A 1 739 ? 11.305 18.078 4.863 1 96 739 PRO A C 1
ATOM 6012 O O . PRO A 1 739 ? 10.391 18.672 4.285 1 96 739 PRO A O 1
ATOM 6015 N N . TYR A 1 740 ? 11.523 18.125 6.129 1 98.06 740 TYR A N 1
ATOM 6016 C CA . TYR A 1 740 ? 10.75 19.062 6.945 1 98.06 740 TYR A CA 1
ATOM 6017 C C . TYR A 1 740 ? 11.336 20.469 6.883 1 98.06 740 TYR A C 1
ATOM 6019 O O . TYR A 1 740 ? 12.383 20.734 7.465 1 98.06 740 TYR A O 1
ATOM 6027 N N . GLU A 1 741 ? 10.633 21.344 6.211 1 98.19 741 GLU A N 1
ATOM 6028 C CA . GLU A 1 741 ? 11.188 22.672 5.992 1 98.19 741 GLU A CA 1
ATOM 6029 C C . GLU A 1 741 ? 10.188 23.766 6.371 1 98.19 741 GLU A C 1
ATOM 6031 O O . GLU A 1 741 ? 10.375 24.938 6.039 1 98.19 741 GLU A O 1
ATOM 6036 N N . LEU A 1 742 ? 9.172 23.406 7.105 1 97.94 742 LEU A N 1
ATOM 6037 C CA . LEU A 1 742 ? 8.078 24.328 7.402 1 97.94 742 LEU A CA 1
ATOM 6038 C C . LEU A 1 742 ? 8.547 25.438 8.352 1 97.94 742 LEU A C 1
ATOM 6040 O O . LEU A 1 742 ? 7.867 26.453 8.508 1 97.94 742 LEU A O 1
ATOM 6044 N N . LEU A 1 743 ? 9.75 25.281 8.977 1 98.62 743 LEU A N 1
ATOM 6045 C CA . LEU A 1 743 ? 10.258 26.281 9.906 1 98.62 743 LEU A CA 1
ATOM 6046 C C . LEU A 1 743 ? 11.555 26.891 9.391 1 98.62 743 LEU A C 1
ATOM 6048 O O . LEU A 1 743 ? 12.281 27.547 10.141 1 98.62 743 LEU A O 1
ATOM 6052 N N . LYS A 1 744 ? 11.859 26.594 8.141 1 98 744 LYS A N 1
ATOM 6053 C CA . LYS A 1 744 ? 12.93 27.359 7.484 1 98 744 LYS A CA 1
ATOM 6054 C C . LYS A 1 744 ? 12.555 28.828 7.328 1 98 744 LYS A C 1
ATOM 6056 O O . LYS A 1 744 ? 11.469 29.141 6.836 1 98 744 LYS A O 1
ATOM 6061 N N . PRO A 1 745 ? 13.422 29.688 7.68 1 98 745 PRO A N 1
ATOM 6062 C CA . PRO A 1 745 ? 13.031 31.078 7.867 1 98 745 PRO A CA 1
ATOM 6063 C C . PRO A 1 745 ? 12.625 31.766 6.562 1 98 745 PRO A C 1
ATOM 6065 O O . PRO A 1 745 ? 11.68 32.562 6.539 1 98 745 PRO A O 1
ATOM 6068 N N . PHE A 1 746 ? 13.289 31.484 5.441 1 97.25 746 PHE A N 1
ATOM 6069 C CA . PHE A 1 746 ? 13.094 32.281 4.23 1 97.25 746 PHE A CA 1
ATOM 6070 C C . PHE A 1 746 ? 12.477 31.422 3.123 1 97.25 746 PHE A C 1
ATOM 6072 O O . PHE A 1 746 ? 12.523 30.188 3.178 1 97.25 746 PHE A O 1
ATOM 6079 N N . SER A 1 747 ? 11.805 32.125 2.229 1 95.75 747 SER A N 1
ATOM 6080 C CA . SER A 1 747 ? 11.172 31.438 1.102 1 95.75 747 SER A CA 1
ATOM 6081 C C . SER A 1 747 ? 11.023 32.375 -0.094 1 95.75 747 SER A C 1
ATOM 6083 O O . SER A 1 747 ? 11.242 33.594 0.026 1 95.75 747 SER A O 1
ATOM 6085 N N . GLU A 1 748 ? 10.805 31.828 -1.264 1 93.81 748 GLU A N 1
ATOM 6086 C CA . GLU A 1 748 ? 10.328 32.531 -2.451 1 93.81 748 GLU A CA 1
ATOM 6087 C C . GLU A 1 748 ? 8.812 32.5 -2.545 1 93.81 748 GLU A C 1
ATOM 6089 O O . GLU A 1 748 ? 8.156 31.75 -1.812 1 93.81 748 GLU A O 1
ATOM 6094 N N . PRO A 1 749 ? 8.195 33.344 -3.348 1 89.88 749 PRO A N 1
ATOM 6095 C CA . PRO A 1 749 ? 6.742 33.281 -3.529 1 89.88 749 PRO A CA 1
ATOM 6096 C C . PRO A 1 749 ? 6.273 31.953 -4.09 1 89.88 749 PRO A C 1
ATOM 6098 O O . PRO A 1 749 ? 7.039 31.25 -4.758 1 89.88 749 PRO A O 1
ATOM 6101 N N . GLY A 1 750 ? 4.973 31.609 -3.848 1 88.88 750 GLY A N 1
ATOM 6102 C CA . GLY A 1 750 ? 4.395 30.359 -4.344 1 88.88 750 GLY A CA 1
ATOM 6103 C C . GLY A 1 750 ? 4.203 29.328 -3.258 1 88.88 750 GLY A C 1
ATOM 6104 O O . GLY A 1 750 ? 4.281 29.641 -2.066 1 88.88 750 GLY A O 1
ATOM 6105 N N . VAL A 1 751 ? 3.834 28.109 -3.68 1 91.75 751 VAL A N 1
ATOM 6106 C CA . VAL A 1 751 ? 3.688 26.984 -2.766 1 91.75 751 VAL A CA 1
ATOM 6107 C C . VAL A 1 751 ? 5.035 26.281 -2.588 1 91.75 751 VAL A C 1
ATOM 6109 O O . VAL A 1 751 ? 5.414 25.438 -3.4 1 91.75 751 VAL A O 1
ATOM 6112 N N . THR A 1 752 ? 5.758 26.578 -1.507 1 93.25 752 THR A N 1
ATOM 6113 C CA . THR A 1 752 ? 7.141 26.125 -1.39 1 93.25 752 THR A CA 1
ATOM 6114 C C . THR A 1 752 ? 7.301 25.188 -0.199 1 93.25 752 THR A C 1
ATOM 6116 O O . THR A 1 752 ? 8.289 24.453 -0.108 1 93.25 752 THR A O 1
ATOM 6119 N N . GLY A 1 753 ? 6.395 25.359 0.792 1 92.56 753 GLY A N 1
ATOM 6120 C CA . GLY A 1 753 ? 6.5 24.531 1.989 1 92.56 753 GLY A CA 1
ATOM 6121 C C . GLY A 1 753 ? 7.594 25 2.932 1 92.56 753 GLY A C 1
ATOM 6122 O O . GLY A 1 753 ? 8.047 24.234 3.787 1 92.56 753 GLY A O 1
ATOM 6123 N N . LYS A 1 754 ? 8.117 26.234 2.795 1 96 754 LYS A N 1
ATOM 6124 C CA . LYS A 1 754 ? 9.078 26.859 3.701 1 96 754 LYS A CA 1
ATOM 6125 C C . LYS A 1 754 ? 8.766 28.344 3.891 1 96 754 LYS A C 1
ATOM 6127 O O . LYS A 1 754 ? 7.789 28.859 3.34 1 96 754 LYS A O 1
ATOM 6132 N N . GLY A 1 755 ? 9.523 28.938 4.789 1 96.81 755 GLY A N 1
ATOM 6133 C CA . GLY A 1 755 ? 9.32 30.344 5.082 1 96.81 755 GLY A CA 1
ATOM 6134 C C . GLY A 1 755 ? 8.523 30.594 6.352 1 96.81 755 GLY A C 1
ATOM 6135 O O . GLY A 1 755 ? 7.504 29.938 6.586 1 96.81 755 GLY A O 1
ATOM 6136 N N . VAL A 1 756 ? 9.023 31.469 7.16 1 98.12 756 VAL A N 1
ATOM 6137 C CA . VAL A 1 756 ? 8.344 31.891 8.383 1 98.12 756 VAL A CA 1
ATOM 6138 C C . VAL A 1 756 ? 8.109 33.406 8.352 1 98.12 756 VAL A C 1
ATOM 6140 O O . VAL A 1 756 ? 8.977 34.188 8.773 1 98.12 756 VAL A O 1
ATOM 6143 N N . PRO A 1 757 ? 6.938 33.812 7.984 1 97.25 757 PRO A N 1
ATOM 6144 C CA . PRO A 1 757 ? 6.637 35.219 7.977 1 97.25 757 PRO A CA 1
ATOM 6145 C C . PRO A 1 757 ? 6.539 35.812 9.383 1 97.25 757 PRO A C 1
ATOM 6147 O O . PRO A 1 757 ? 6.426 35.094 10.359 1 97.25 757 PRO A O 1
ATOM 6150 N N . TYR A 1 758 ? 6.539 37.188 9.461 1 96.75 758 TYR A N 1
ATOM 6151 C CA . TYR A 1 758 ? 6.336 37.906 10.719 1 96.75 758 TYR A CA 1
ATOM 6152 C C . TYR A 1 758 ? 4.949 37.625 11.289 1 96.75 758 TYR A C 1
ATOM 6154 O O . TYR A 1 758 ? 4.773 37.562 12.508 1 96.75 758 TYR A O 1
ATOM 6162 N N . SER A 1 759 ? 4.008 37.531 10.383 1 96.12 759 SER A N 1
ATOM 6163 C CA . SER A 1 759 ? 2.607 37.594 10.797 1 96.12 759 SER A CA 1
ATOM 6164 C C . SER A 1 759 ? 1.807 36.438 10.203 1 96.12 759 SER A C 1
ATOM 6166 O O . SER A 1 759 ? 2.354 35.594 9.484 1 96.12 759 SER A O 1
ATOM 6168 N N . ILE A 1 760 ? 0.607 36.344 10.656 1 94.19 760 ILE A N 1
ATOM 6169 C CA . ILE A 1 760 ? -0.339 35.375 10.133 1 94.19 760 ILE A CA 1
ATOM 6170 C C . ILE A 1 760 ? -0.798 35.812 8.734 1 94.19 760 ILE A C 1
ATOM 6172 O O . ILE A 1 760 ? -1.915 36.312 8.57 1 94.19 760 ILE A O 1
ATOM 6176 N N . SER A 1 761 ? 0.242 35.594 7.82 1 83.19 761 SER A N 1
ATOM 6177 C CA . SER A 1 761 ? -0.03 35.969 6.434 1 83.19 761 SER A CA 1
ATOM 6178 C C . SER A 1 761 ? -0.281 34.719 5.574 1 83.19 761 SER A C 1
ATOM 6180 O O . SER A 1 761 ? 0.036 33.594 5.98 1 83.19 761 SER A O 1
ATOM 6182 N N . ILE A 1 762 ? -1.169 34.875 4.598 1 75.81 762 ILE A N 1
ATOM 6183 C CA . ILE A 1 762 ? -1.446 33.781 3.682 1 75.81 762 ILE A CA 1
ATOM 6184 C C . ILE A 1 762 ? -1.225 34.219 2.242 1 75.81 762 ILE A C 1
ATOM 6186 O O . ILE A 1 762 ? -1.433 35.406 1.919 1 75.81 762 ILE A O 1
ATOM 6190 N N . MET B 1 1 ? -20.703 -38.219 -40.688 1 74.25 1 MET B N 1
ATOM 6191 C CA . MET B 1 1 ? -21.016 -39.125 -41.812 1 74.25 1 MET B CA 1
ATOM 6192 C C . MET B 1 1 ? -21.109 -40.562 -41.312 1 74.25 1 MET B C 1
ATOM 6194 O O . MET B 1 1 ? -20.328 -41 -40.469 1 74.25 1 MET B O 1
ATOM 6198 N N . GLN B 1 2 ? -22.078 -41.125 -41.594 1 83.12 2 GLN B N 1
ATOM 6199 C CA . GLN B 1 2 ? -22.281 -42.531 -41.25 1 83.12 2 GLN B CA 1
ATOM 6200 C C . GLN B 1 2 ? -22.25 -43.406 -42.469 1 83.12 2 GLN B C 1
ATOM 6202 O O . GLN B 1 2 ? -22.812 -43.062 -43.531 1 83.12 2 GLN B O 1
ATOM 6207 N N . TYR B 1 3 ? -21.422 -44.469 -42.438 1 83.06 3 TYR B N 1
ATOM 6208 C CA . TYR B 1 3 ? -21.375 -45.469 -43.5 1 83.06 3 TYR B CA 1
ATOM 6209 C C . TYR B 1 3 ? -21.984 -46.781 -43.031 1 83.06 3 TYR B C 1
ATOM 6211 O O . TYR B 1 3 ? -21.875 -47.156 -41.875 1 83.06 3 TYR B O 1
ATOM 6219 N N . GLU B 1 4 ? -22.719 -47.281 -43.938 1 85 4 GLU B N 1
ATOM 6220 C CA . GLU B 1 4 ? -23.328 -48.594 -43.625 1 85 4 GLU B CA 1
ATOM 6221 C C . GLU B 1 4 ? -22.953 -49.625 -44.688 1 85 4 GLU B C 1
ATOM 6223 O O . GLU B 1 4 ? -22.922 -49.344 -45.875 1 85 4 GLU B O 1
ATOM 6228 N N . SER B 1 5 ? -22.484 -50.719 -44.25 1 81.69 5 SER B N 1
ATOM 6229 C CA . SER B 1 5 ? -22.203 -51.875 -45.125 1 81.69 5 SER B CA 1
ATOM 6230 C C . SER B 1 5 ? -22.766 -53.156 -44.531 1 81.69 5 SER B C 1
ATOM 6232 O O . SER B 1 5 ? -22.953 -53.281 -43.312 1 81.69 5 SER B O 1
ATOM 6234 N N . GLU B 1 6 ? -23.031 -54.125 -45.5 1 84.25 6 GLU B N 1
ATOM 6235 C CA . GLU B 1 6 ? -23.547 -55.406 -45.062 1 84.25 6 GLU B CA 1
ATOM 6236 C C . GLU B 1 6 ? -22.609 -56.562 -45.469 1 84.25 6 GLU B C 1
ATOM 6238 O O . GLU B 1 6 ? -22.062 -56.531 -46.562 1 84.25 6 GLU B O 1
ATOM 6243 N N . PHE B 1 7 ? -22.312 -57.344 -44.531 1 83.19 7 PHE B N 1
ATOM 6244 C CA . PHE B 1 7 ? -21.547 -58.531 -44.875 1 83.19 7 PHE B CA 1
ATOM 6245 C C . PHE B 1 7 ? -22.047 -59.75 -44.125 1 83.19 7 PHE B C 1
ATOM 6247 O O . PHE B 1 7 ? -22.812 -59.594 -43.156 1 83.19 7 PHE B O 1
ATOM 6254 N N . GLU B 1 8 ? -21.719 -61.062 -44.594 1 81.25 8 GLU B N 1
ATOM 6255 C CA . GLU B 1 8 ? -22.141 -62.312 -44 1 81.25 8 GLU B CA 1
ATOM 6256 C C . GLU B 1 8 ? -21.031 -62.906 -43.125 1 81.25 8 GLU B C 1
ATOM 6258 O O . GLU B 1 8 ? -19.875 -62.938 -43.562 1 81.25 8 GLU B O 1
ATOM 6263 N N . VAL B 1 9 ? -21.328 -63.156 -41.938 1 82.12 9 VAL B N 1
ATOM 6264 C CA . VAL B 1 9 ? -20.406 -63.812 -41.031 1 82.12 9 VAL B CA 1
ATOM 6265 C C . VAL B 1 9 ? -20.75 -65.25 -40.906 1 82.12 9 VAL B C 1
ATOM 6267 O O . VAL B 1 9 ? -21.859 -65.625 -40.5 1 82.12 9 VAL B O 1
ATOM 6270 N N . PRO B 1 10 ? -19.812 -66.125 -41.281 1 82 10 PRO B N 1
ATOM 6271 C CA . PRO B 1 10 ? -20.109 -67.562 -41.188 1 82 10 PRO B CA 1
ATOM 6272 C C . PRO B 1 10 ? -20.422 -68 -39.75 1 82 10 PRO B C 1
ATOM 6274 O O . PRO B 1 10 ? -19.891 -67.438 -38.812 1 82 10 PRO B O 1
ATOM 6277 N N . SER B 1 11 ? -21.219 -69 -39.656 1 75.12 11 SER B N 1
ATOM 6278 C CA . SER B 1 11 ? -21.656 -69.5 -38.375 1 75.12 11 SER B CA 1
ATOM 6279 C C . SER B 1 11 ? -20.484 -69.938 -37.531 1 75.12 11 SER B C 1
ATOM 6281 O O . SER B 1 11 ? -20.516 -69.875 -36.281 1 75.12 11 SER B O 1
ATOM 6283 N N . GLY B 1 12 ? -19.359 -70.312 -38.125 1 77.56 12 GLY B N 1
ATOM 6284 C CA . GLY B 1 12 ? -18.219 -70.875 -37.375 1 77.56 12 GLY B CA 1
ATOM 6285 C C . GLY B 1 12 ? -17.203 -69.812 -37.031 1 77.56 12 GLY B C 1
ATOM 6286 O O . GLY B 1 12 ? -16.156 -70.062 -36.438 1 77.56 12 GLY B O 1
ATOM 6287 N N . PHE B 1 13 ? -17.531 -68.562 -37.188 1 80.75 13 PHE B N 1
ATOM 6288 C CA . PHE B 1 13 ? -16.562 -67.438 -37.062 1 80.75 13 PHE B CA 1
ATOM 6289 C C . PHE B 1 13 ? -16.266 -67.188 -35.594 1 80.75 13 PHE B C 1
ATOM 6291 O O . PHE B 1 13 ? -15.164 -66.75 -35.25 1 80.75 13 PHE B O 1
ATOM 6298 N N . GLY B 1 14 ? -17.062 -67.562 -34.656 1 81.5 14 GLY B N 1
ATOM 6299 C CA . GLY B 1 14 ? -16.875 -67.25 -33.25 1 81.5 14 GLY B CA 1
ATOM 6300 C C . GLY B 1 14 ? -17.172 -65.812 -32.906 1 81.5 14 GLY B C 1
ATOM 6301 O O . GLY B 1 14 ? -17.891 -65.125 -33.625 1 81.5 14 GLY B O 1
ATOM 6302 N N . GLU B 1 15 ? -16.641 -65.375 -31.766 1 86.75 15 GLU B N 1
ATOM 6303 C CA . GLU B 1 15 ? -16.891 -64 -31.297 1 86.75 15 GLU B CA 1
ATOM 6304 C C . GLU B 1 15 ? -15.961 -63 -31.969 1 86.75 15 GLU B C 1
ATOM 6306 O O . GLU B 1 15 ? -14.758 -63.25 -32.094 1 86.75 15 GLU B O 1
ATOM 6311 N N . ILE B 1 16 ? -16.516 -61.906 -32.438 1 89.38 16 ILE B N 1
ATOM 6312 C CA . ILE B 1 16 ? -15.742 -60.875 -33.125 1 89.38 16 ILE B CA 1
ATOM 6313 C C . ILE B 1 16 ? -14.961 -60.062 -32.094 1 89.38 16 ILE B C 1
ATOM 6315 O O . ILE B 1 16 ? -15.547 -59.5 -31.141 1 89.38 16 ILE B O 1
ATOM 6319 N N . GLY B 1 17 ? -13.672 -60 -32.281 1 91.81 17 GLY B N 1
ATOM 6320 C CA . GLY B 1 17 ? -12.82 -59.281 -31.359 1 91.81 17 GLY B CA 1
ATOM 6321 C C . GLY B 1 17 ? -12.172 -58.031 -31.953 1 91.81 17 GLY B C 1
ATOM 6322 O O . GLY B 1 17 ? -11.734 -57.156 -31.234 1 91.81 17 GLY B O 1
ATOM 6323 N N . ALA B 1 18 ? -12.07 -57.969 -33.281 1 94.5 18 ALA B N 1
ATOM 6324 C CA . ALA B 1 18 ? -11.422 -56.844 -33.969 1 94.5 18 ALA B CA 1
ATOM 6325 C C . ALA B 1 18 ? -11.93 -56.719 -35.406 1 94.5 18 ALA B C 1
ATOM 6327 O O . ALA B 1 18 ? -12.594 -57.594 -35.938 1 94.5 18 ALA B O 1
ATOM 6328 N N . ILE B 1 19 ? -11.719 -55.594 -35.906 1 93.06 19 ILE B N 1
ATOM 6329 C CA . ILE B 1 19 ? -12.062 -55.281 -37.281 1 93.06 19 ILE B CA 1
ATOM 6330 C C . ILE B 1 19 ? -10.875 -54.625 -37.969 1 93.06 19 ILE B C 1
ATOM 6332 O O . ILE B 1 19 ? -10.211 -53.781 -37.406 1 93.06 19 ILE B O 1
ATOM 6336 N N . LEU B 1 20 ? -10.531 -55.094 -39.156 1 94.19 20 LEU B N 1
ATOM 6337 C CA . LEU B 1 20 ? -9.523 -54.438 -40 1 94.19 20 LEU B CA 1
ATOM 6338 C C . LEU B 1 20 ? -10.164 -53.469 -40.969 1 94.19 20 LEU B C 1
ATOM 6340 O O . LEU B 1 20 ? -11.164 -53.781 -41.625 1 94.19 20 LEU B O 1
ATOM 6344 N N . VAL B 1 21 ? -9.633 -52.281 -40.969 1 94.19 21 VAL B N 1
ATOM 6345 C CA . VAL B 1 21 ? -10.211 -51.219 -41.781 1 94.19 21 VAL B CA 1
ATOM 6346 C C . VAL B 1 21 ? -9.141 -50.625 -42.719 1 94.19 21 VAL B C 1
ATOM 6348 O O . VAL B 1 21 ? -8 -50.406 -42.312 1 94.19 21 VAL B O 1
ATOM 6351 N N . GLU B 1 22 ? -9.484 -50.438 -43.938 1 93.88 22 GLU B N 1
ATOM 6352 C CA . GLU B 1 22 ? -8.656 -49.75 -44.906 1 93.88 22 GLU B CA 1
ATOM 6353 C C . GLU B 1 22 ? -9.375 -48.5 -45.469 1 93.88 22 GLU B C 1
ATOM 6355 O O . GLU B 1 22 ? -10.547 -48.594 -45.844 1 93.88 22 GLU B O 1
ATOM 6360 N N . ASN B 1 23 ? -8.758 -47.375 -45.5 1 94 23 ASN B N 1
ATOM 6361 C CA . ASN B 1 23 ? -9.305 -46.156 -46.031 1 94 23 ASN B CA 1
ATOM 6362 C C . ASN B 1 23 ? -8.945 -46 -47.531 1 94 23 ASN B C 1
ATOM 6364 O O . ASN B 1 23 ? -7.812 -45.656 -47.875 1 94 23 ASN B O 1
ATOM 6368 N N . GLU B 1 24 ? -9.852 -46.062 -48.375 1 92.38 24 GLU B N 1
ATOM 6369 C CA . GLU B 1 24 ? -9.641 -46.031 -49.812 1 92.38 24 GLU B CA 1
ATOM 6370 C C . GLU B 1 24 ? -9.602 -44.594 -50.344 1 92.38 24 GLU B C 1
ATOM 6372 O O . GLU B 1 24 ? -9.234 -44.375 -51.5 1 92.38 24 GLU B O 1
ATOM 6377 N N . HIS B 1 25 ? -9.922 -43.719 -49.469 1 91.19 25 HIS B N 1
ATOM 6378 C CA . HIS B 1 25 ? -9.914 -42.312 -49.844 1 91.19 25 HIS B CA 1
ATOM 6379 C C . HIS B 1 25 ? -8.492 -41.75 -49.875 1 91.19 25 HIS B C 1
ATOM 6381 O O . HIS B 1 25 ? -7.594 -42.344 -49.25 1 91.19 25 HIS B O 1
ATOM 6387 N N . HIS B 1 26 ? -8.266 -40.594 -50.531 1 91.56 26 HIS B N 1
ATOM 6388 C CA . HIS B 1 26 ? -6.945 -40 -50.625 1 91.56 26 HIS B CA 1
ATOM 6389 C C . HIS B 1 26 ? -6.613 -39.156 -49.375 1 91.56 26 HIS B C 1
ATOM 6391 O O . HIS B 1 26 ? -5.445 -38.906 -49.094 1 91.56 26 HIS B O 1
ATOM 6397 N N . LYS B 1 27 ? -7.652 -38.875 -48.688 1 91.88 27 LYS B N 1
ATOM 6398 C CA . LYS B 1 27 ? -7.449 -38.094 -47.469 1 91.88 27 LYS B CA 1
ATOM 6399 C C . LYS B 1 27 ? -7.672 -38.938 -46.219 1 91.88 27 LYS B C 1
ATOM 6401 O O . LYS B 1 27 ? -8.414 -39.906 -46.281 1 91.88 27 LYS B O 1
ATOM 6406 N N . GLU B 1 28 ? -7.047 -38.562 -45.125 1 91.62 28 GLU B N 1
ATOM 6407 C CA . GLU B 1 28 ? -7.281 -39.25 -43.875 1 91.62 28 GLU B CA 1
ATOM 6408 C C . GLU B 1 28 ? -8.719 -39.062 -43.406 1 91.62 28 GLU B C 1
ATOM 6410 O O . GLU B 1 28 ? -9.414 -38.156 -43.844 1 91.62 28 GLU B O 1
ATOM 6415 N N . MET B 1 29 ? -9.156 -39.875 -42.625 1 91 29 MET B N 1
ATOM 6416 C CA . MET B 1 29 ? -10.5 -39.812 -42.062 1 91 29 MET B CA 1
ATOM 6417 C C . MET B 1 29 ? -10.484 -40.156 -40.562 1 91 29 MET B C 1
ATOM 6419 O O . MET B 1 29 ? -9.68 -40.969 -40.125 1 91 29 MET B O 1
ATOM 6423 N N . TYR B 1 30 ? -11.266 -39.438 -39.812 1 91.69 30 TYR B N 1
ATOM 6424 C CA . TYR B 1 30 ? -11.414 -39.781 -38.406 1 91.69 30 TYR B CA 1
ATOM 6425 C C . TYR B 1 30 ? -12.555 -40.75 -38.188 1 91.69 30 TYR B C 1
ATOM 6427 O O . TYR B 1 30 ? -13.711 -40.438 -38.531 1 91.69 30 TYR B O 1
ATOM 6435 N N . LEU B 1 31 ? -12.227 -41.844 -37.719 1 92.12 31 LEU B N 1
ATOM 6436 C CA . LEU B 1 31 ? -13.219 -42.875 -37.438 1 92.12 31 LEU B CA 1
ATOM 6437 C C . LEU B 1 31 ? -13.633 -42.875 -35.969 1 92.12 31 LEU B C 1
ATOM 6439 O O . LEU B 1 31 ? -12.812 -43.094 -35.094 1 92.12 31 LEU B O 1
ATOM 6443 N N . LYS B 1 32 ? -14.828 -42.656 -35.688 1 92 32 LYS B N 1
ATOM 6444 C CA . LYS B 1 32 ? -15.328 -42.562 -34.312 1 92 32 LYS B CA 1
ATOM 6445 C C . LYS B 1 32 ? -15.656 -43.938 -33.75 1 92 32 LYS B C 1
ATOM 6447 O O . LYS B 1 32 ? -15.039 -44.375 -32.781 1 92 32 LYS B O 1
ATOM 6452 N N . ASP B 1 33 ? -16.594 -44.625 -34.375 1 92.75 33 ASP B N 1
ATOM 6453 C CA . ASP B 1 33 ? -16.984 -45.938 -33.906 1 92.75 33 ASP B CA 1
ATOM 6454 C C . ASP B 1 33 ? -17.531 -46.812 -35.062 1 92.75 33 ASP B C 1
ATOM 6456 O O . ASP B 1 33 ? -17.859 -46.281 -36.125 1 92.75 33 ASP B O 1
ATOM 6460 N N . ILE B 1 34 ? -17.5 -48.094 -34.875 1 92.38 34 ILE B N 1
ATOM 6461 C CA . ILE B 1 34 ? -18.094 -49.094 -35.781 1 92.38 34 ILE B CA 1
ATOM 6462 C C . ILE B 1 34 ? -19.031 -50 -34.969 1 92.38 34 ILE B C 1
ATOM 6464 O O . ILE B 1 34 ? -18.641 -50.531 -33.906 1 92.38 34 ILE B O 1
ATOM 6468 N N . VAL B 1 35 ? -20.234 -50.031 -35.438 1 91.5 35 VAL B N 1
ATOM 6469 C CA . VAL B 1 35 ? -21.219 -50.906 -34.781 1 91.5 35 VAL B CA 1
ATOM 6470 C C . VAL B 1 35 ? -21.578 -52.062 -35.688 1 91.5 35 VAL B C 1
ATOM 6472 O O . VAL B 1 35 ? -22.016 -51.875 -36.844 1 91.5 35 VAL B O 1
ATOM 6475 N N . LEU B 1 36 ? -21.281 -53.25 -35.25 1 88.5 36 LEU B N 1
ATOM 6476 C CA . LEU B 1 36 ? -21.703 -54.469 -35.938 1 88.5 36 LEU B CA 1
ATOM 6477 C C . LEU B 1 36 ? -23.016 -54.969 -35.375 1 88.5 36 LEU B C 1
ATOM 6479 O O . LEU B 1 36 ? -23.062 -55.5 -34.25 1 88.5 36 LEU B O 1
ATOM 6483 N N . ASP B 1 37 ? -24.016 -54.844 -36.188 1 87.94 37 ASP B N 1
ATOM 6484 C CA . ASP B 1 37 ? -25.359 -55.25 -35.781 1 87.94 37 ASP B CA 1
ATOM 6485 C C . ASP B 1 37 ? -25.766 -56.531 -36.469 1 87.94 37 ASP B C 1
ATOM 6487 O O . ASP B 1 37 ? -25.156 -56.969 -37.438 1 87.94 37 ASP B O 1
ATOM 6491 N N . GLY B 1 38 ? -26.734 -57.281 -35.875 1 82.5 38 GLY B N 1
ATOM 6492 C CA . GLY B 1 38 ? -27.312 -58.469 -36.5 1 82.5 38 GLY B CA 1
ATOM 6493 C C . GLY B 1 38 ? -26.656 -59.781 -36.031 1 82.5 38 GLY B C 1
ATOM 6494 O O . GLY B 1 38 ? -26.812 -60.812 -36.625 1 82.5 38 GLY B O 1
ATOM 6495 N N . LEU B 1 39 ? -25.906 -59.594 -35.062 1 84.81 39 LEU B N 1
ATOM 6496 C CA . LEU B 1 39 ? -25.25 -60.781 -34.5 1 84.81 39 LEU B CA 1
ATOM 6497 C C . LEU B 1 39 ? -26.125 -61.438 -33.438 1 84.81 39 LEU B C 1
ATOM 6499 O O . LEU B 1 39 ? -26.969 -60.781 -32.812 1 84.81 39 LEU B O 1
ATOM 6503 N N . PRO B 1 40 ? -26.031 -62.719 -33.25 1 80.31 40 PRO B N 1
ATOM 6504 C CA . PRO B 1 40 ? -26.906 -63.438 -32.312 1 80.31 40 PRO B CA 1
ATOM 6505 C C . PRO B 1 40 ? -26.828 -62.906 -30.891 1 80.31 40 PRO B C 1
ATOM 6507 O O . PRO B 1 40 ? -27.828 -62.906 -30.172 1 80.31 40 PRO B O 1
ATOM 6510 N N . ASN B 1 41 ? -25.672 -62.469 -30.547 1 80.31 41 ASN B N 1
ATOM 6511 C CA . ASN B 1 41 ? -25.484 -62.031 -29.172 1 80.31 41 ASN B CA 1
ATOM 6512 C C . ASN B 1 41 ? -25.609 -60.531 -29.047 1 80.31 41 ASN B C 1
ATOM 6514 O O . ASN B 1 41 ? -25.141 -59.938 -28.062 1 80.31 41 ASN B O 1
ATOM 6518 N N . GLY B 1 42 ? -26.188 -59.906 -30.078 1 82.69 42 GLY B N 1
ATOM 6519 C CA . GLY B 1 42 ? -26.391 -58.438 -30.031 1 82.69 42 GLY B CA 1
ATOM 6520 C C . GLY B 1 42 ? -25.312 -57.688 -30.781 1 82.69 42 GLY B C 1
ATOM 6521 O O . GLY B 1 42 ? -24.375 -58.281 -31.312 1 82.69 42 GLY B O 1
ATOM 6522 N N . PRO B 1 43 ? -25.438 -56.406 -30.688 1 87.56 43 PRO B N 1
ATOM 6523 C CA . PRO B 1 43 ? -24.484 -55.594 -31.438 1 87.56 43 PRO B CA 1
ATOM 6524 C C . PRO B 1 43 ? -23.109 -55.5 -30.766 1 87.56 43 PRO B C 1
ATOM 6526 O O . PRO B 1 43 ? -23.031 -55.5 -29.531 1 87.56 43 PRO B O 1
ATOM 6529 N N . VAL B 1 44 ? -22.078 -55.531 -31.562 1 87.5 44 VAL B N 1
ATOM 6530 C CA . VAL B 1 44 ? -20.703 -55.344 -31.109 1 87.5 44 VAL B CA 1
ATOM 6531 C C . VAL B 1 44 ? -20.203 -53.969 -31.453 1 87.5 44 VAL B C 1
ATOM 6533 O O . VAL B 1 44 ? -20.281 -53.531 -32.625 1 87.5 44 VAL B O 1
ATOM 6536 N N . ASN B 1 45 ? -19.75 -53.281 -30.391 1 88.69 45 ASN B N 1
ATOM 6537 C CA . ASN B 1 45 ? -19.281 -51.906 -30.578 1 88.69 45 ASN B CA 1
ATOM 6538 C C . ASN B 1 45 ? -17.75 -51.844 -30.625 1 88.69 45 ASN B C 1
ATOM 6540 O O . ASN B 1 45 ? -17.078 -52.469 -29.797 1 88.69 45 ASN B O 1
ATOM 6544 N N . VAL B 1 46 ? -17.266 -51.156 -31.609 1 92.19 46 VAL B N 1
ATOM 6545 C CA . VAL B 1 46 ? -15.836 -50.875 -31.75 1 92.19 46 VAL B CA 1
ATOM 6546 C C . VAL B 1 46 ? -15.602 -49.344 -31.672 1 92.19 46 VAL B C 1
ATOM 6548 O O . VAL B 1 46 ? -15.969 -48.625 -32.594 1 92.19 46 VAL B O 1
ATOM 6551 N N . THR B 1 47 ? -15.078 -48.969 -30.531 1 92.25 47 THR B N 1
ATOM 6552 C CA . THR B 1 47 ? -14.703 -47.562 -30.406 1 92.25 47 THR B CA 1
ATOM 6553 C C . THR B 1 47 ? -13.352 -47.281 -31.047 1 92.25 47 THR B C 1
ATOM 6555 O O . THR B 1 47 ? -12.32 -47.812 -30.594 1 92.25 47 THR B O 1
ATOM 6558 N N . CYS B 1 48 ? -13.32 -46.531 -32.062 1 92.75 48 CYS B N 1
ATOM 6559 C CA . CYS B 1 48 ? -12.094 -46.312 -32.812 1 92.75 48 CYS B CA 1
ATOM 6560 C C . CYS B 1 48 ? -11.438 -45 -32.406 1 92.75 48 CYS B C 1
ATOM 6562 O O . CYS B 1 48 ? -10.273 -45 -31.984 1 92.75 48 CYS B O 1
ATOM 6564 N N . ASN B 1 49 ? -12.227 -43.906 -32.375 1 90.44 49 ASN B N 1
ATOM 6565 C CA . ASN B 1 49 ? -11.734 -42.562 -32.031 1 90.44 49 ASN B CA 1
ATOM 6566 C C . ASN B 1 49 ? -10.289 -42.375 -32.5 1 90.44 49 ASN B C 1
ATOM 6568 O O . ASN B 1 49 ? -9.422 -42 -31.719 1 90.44 49 ASN B O 1
ATOM 6572 N N . SER B 1 50 ? -10.078 -42.531 -33.75 1 92.88 50 SER B N 1
ATOM 6573 C CA . SER B 1 50 ? -8.727 -42.5 -34.281 1 92.88 50 SER B CA 1
ATOM 6574 C C . SER B 1 50 ? -8.734 -42.031 -35.75 1 92.88 50 SER B C 1
ATOM 6576 O O . SER B 1 50 ? -9.688 -42.312 -36.469 1 92.88 50 SER B O 1
ATOM 6578 N N . TRP B 1 51 ? -7.684 -41.438 -36.094 1 92.31 51 TRP B N 1
ATOM 6579 C CA . TRP B 1 51 ? -7.484 -41.062 -37.5 1 92.31 51 TRP B CA 1
ATOM 6580 C C . TRP B 1 51 ? -6.992 -42.25 -38.312 1 92.31 51 TRP B C 1
ATOM 6582 O O . TRP B 1 51 ? -6.172 -43.062 -37.844 1 92.31 51 TRP B O 1
ATOM 6592 N N . LEU B 1 52 ? -7.574 -42.375 -39.438 1 92.88 52 LEU B N 1
ATOM 6593 C CA . LEU B 1 52 ? -7.199 -43.406 -40.375 1 92.88 52 LEU B CA 1
ATOM 6594 C C . LEU B 1 52 ? -6.492 -42.844 -41.594 1 92.88 52 LEU B C 1
ATOM 6596 O O . LEU B 1 52 ? -7.047 -41.969 -42.281 1 92.88 52 LEU B O 1
ATOM 6600 N N . HIS B 1 53 ? -5.262 -43.281 -41.812 1 93 53 HIS B N 1
ATOM 6601 C CA . HIS B 1 53 ? -4.5 -42.781 -42.938 1 93 53 HIS B CA 1
ATOM 6602 C C . HIS B 1 53 ? -5.074 -43.312 -44.25 1 93 53 HIS B C 1
ATOM 6604 O O . HIS B 1 53 ? -5.781 -44.344 -44.281 1 93 53 HIS B O 1
ATOM 6610 N N . SER B 1 54 ? -4.691 -42.688 -45.312 1 93.62 54 SER B N 1
ATOM 6611 C CA . SER B 1 54 ? -5.059 -43.156 -46.656 1 93.62 54 SER B CA 1
ATOM 6612 C C . SER B 1 54 ? -4.246 -44.406 -47.062 1 93.62 54 SER B C 1
ATOM 6614 O O . SER B 1 54 ? -3.053 -44.469 -46.75 1 93.62 54 SER B O 1
ATOM 6616 N N . LYS B 1 55 ? -4.902 -45.281 -47.781 1 93.88 55 LYS B N 1
ATOM 6617 C CA . LYS B 1 55 ? -4.184 -46.469 -48.281 1 93.88 55 LYS B CA 1
ATOM 6618 C C . LYS B 1 55 ? -3.025 -46.031 -49.188 1 93.88 55 LYS B C 1
ATOM 6620 O O . LYS B 1 55 ? -2.072 -46.812 -49.375 1 93.88 55 LYS B O 1
ATOM 6625 N N . HIS B 1 56 ? -3.027 -44.781 -49.656 1 93.19 56 HIS B N 1
ATOM 6626 C CA . HIS B 1 56 ? -1.989 -44.25 -50.531 1 93.19 56 HIS B CA 1
ATOM 6627 C C . HIS B 1 56 ? -0.788 -43.75 -49.75 1 93.19 56 HIS B C 1
ATOM 6629 O O . HIS B 1 56 ? 0.311 -43.625 -50.281 1 93.19 56 HIS B O 1
ATOM 6635 N N . ASP B 1 57 ? -1.021 -43.469 -48.531 1 92.69 57 ASP B N 1
ATOM 6636 C CA . ASP B 1 57 ? 0.07 -43.094 -47.656 1 92.69 57 ASP B CA 1
ATOM 6637 C C . ASP B 1 57 ? 0.711 -44.312 -47 1 92.69 57 ASP B C 1
ATOM 6639 O O . ASP B 1 57 ? 1.93 -44.344 -46.812 1 92.69 57 ASP B O 1
ATOM 6643 N N . ASN B 1 58 ? -0.102 -45.219 -46.594 1 91.19 58 ASN B N 1
ATOM 6644 C CA . ASN B 1 58 ? 0.297 -46.469 -45.938 1 91.19 58 ASN B CA 1
ATOM 6645 C C . ASN B 1 58 ? -0.67 -47.594 -46.281 1 91.19 58 ASN B C 1
ATOM 6647 O O . ASN B 1 58 ? -1.856 -47.531 -45.938 1 91.19 58 ASN B O 1
ATOM 6651 N N . LYS B 1 59 ? -0.246 -48.688 -46.75 1 91.38 59 LYS B N 1
ATOM 6652 C CA . LYS B 1 59 ? -1.092 -49.75 -47.219 1 91.38 59 LYS B CA 1
ATOM 6653 C C . LYS B 1 59 ? -1.51 -50.688 -46.094 1 91.38 59 LYS B C 1
ATOM 6655 O O . LYS B 1 59 ? -2.422 -51.5 -46.25 1 91.38 59 LYS B O 1
ATOM 6660 N N . GLN B 1 60 ? -0.905 -50.469 -45.094 1 91.06 60 GLN B N 1
ATOM 6661 C CA . GLN B 1 60 ? -1.223 -51.312 -43.969 1 91.06 60 GLN B CA 1
ATOM 6662 C C . GLN B 1 60 ? -2.625 -51.062 -43.438 1 91.06 60 GLN B C 1
ATOM 6664 O O . GLN B 1 60 ? -2.969 -49.906 -43.156 1 91.06 60 GLN B O 1
ATOM 6669 N N . LYS B 1 61 ? -3.416 -52.125 -43.219 1 94.06 61 LYS B N 1
ATOM 6670 C CA . LYS B 1 61 ? -4.75 -51.969 -42.625 1 94.06 61 LYS B CA 1
ATOM 6671 C C . LYS B 1 61 ? -4.676 -51.656 -41.125 1 94.06 61 LYS B C 1
ATOM 6673 O O . LYS B 1 61 ? -3.779 -52.156 -40.438 1 94.06 61 LYS B O 1
ATOM 6678 N N . ARG B 1 62 ? -5.691 -50.906 -40.719 1 95.25 62 ARG B N 1
ATOM 6679 C CA . ARG B 1 62 ? -5.785 -50.562 -39.312 1 95.25 62 ARG B CA 1
ATOM 6680 C C . ARG B 1 62 ? -6.664 -51.562 -38.562 1 95.25 62 ARG B C 1
ATOM 6682 O O . ARG B 1 62 ? -7.715 -51.969 -39.062 1 95.25 62 ARG B O 1
ATOM 6689 N N . VAL B 1 63 ? -6.141 -52.031 -37.469 1 95.44 63 VAL B N 1
ATOM 6690 C CA . VAL B 1 63 ? -6.941 -52.906 -36.625 1 95.44 63 VAL B CA 1
ATOM 6691 C C . VAL B 1 63 ? -7.637 -52.125 -35.531 1 95.44 63 VAL B C 1
ATOM 6693 O O . VAL B 1 63 ? -7.023 -51.25 -34.906 1 95.44 63 VAL B O 1
ATOM 6696 N N . PHE B 1 64 ? -8.891 -52.281 -35.312 1 95.88 64 PHE B N 1
ATOM 6697 C CA . PHE B 1 64 ? -9.664 -51.75 -34.188 1 95.88 64 PHE B CA 1
ATOM 6698 C C . PHE B 1 64 ? -10.297 -52.875 -33.375 1 95.88 64 PHE B C 1
ATOM 6700 O O . PHE B 1 64 ? -11 -53.719 -33.906 1 95.88 64 PHE B O 1
ATOM 6707 N N . PHE B 1 65 ? -10 -52.875 -32.125 1 95.88 65 PHE B N 1
ATOM 6708 C CA . PHE B 1 65 ? -10.508 -53.906 -31.234 1 95.88 65 PHE B CA 1
ATOM 6709 C C . PHE B 1 65 ? -11.828 -53.5 -30.609 1 95.88 65 PHE B C 1
ATOM 6711 O O . PHE B 1 65 ? -12.148 -52.312 -30.547 1 95.88 65 PHE B O 1
ATOM 6718 N N . THR B 1 66 ? -12.602 -54.438 -30.156 1 93.25 66 THR B N 1
ATOM 6719 C CA . THR B 1 66 ? -13.82 -54.125 -29.422 1 93.25 66 THR B CA 1
ATOM 6720 C C . THR B 1 66 ? -13.5 -53.531 -28.062 1 93.25 66 THR B C 1
ATOM 6722 O O . THR B 1 66 ? -12.336 -53.438 -27.672 1 93.25 66 THR B O 1
ATOM 6725 N N . ASN B 1 67 ? -14.477 -53.156 -27.344 1 92 67 ASN B N 1
ATOM 6726 C CA . ASN B 1 67 ? -14.297 -52.438 -26.078 1 92 67 ASN B CA 1
ATOM 6727 C C . ASN B 1 67 ? -13.969 -53.406 -24.953 1 92 67 ASN B C 1
ATOM 6729 O O . ASN B 1 67 ? -13.734 -53 -23.812 1 92 67 ASN B O 1
ATOM 6733 N N . LYS B 1 68 ? -13.914 -54.656 -25.266 1 92.12 68 LYS B N 1
ATOM 6734 C CA . LYS B 1 68 ? -13.547 -55.625 -24.234 1 92.12 68 LYS B CA 1
ATOM 6735 C C . LYS B 1 68 ? -12.055 -55.562 -23.938 1 92.12 68 LYS B C 1
ATOM 6737 O O . LYS B 1 68 ? -11.227 -55.5 -24.844 1 92.12 68 LYS B O 1
ATOM 6742 N N . LEU B 1 69 ? -11.734 -55.656 -22.688 1 95.69 69 LEU B N 1
ATOM 6743 C CA . LEU B 1 69 ? -10.344 -55.5 -22.266 1 95.69 69 LEU B CA 1
ATOM 6744 C C . LEU B 1 69 ? -9.789 -56.844 -21.797 1 95.69 69 LEU B C 1
ATOM 6746 O O . LEU B 1 69 ? -10.508 -57.656 -21.188 1 95.69 69 LEU B O 1
ATOM 6750 N N . TYR B 1 70 ? -8.531 -57.031 -22.125 1 96 70 TYR B N 1
ATOM 6751 C CA . TYR B 1 70 ? -7.887 -58.312 -21.75 1 96 70 TYR B CA 1
ATOM 6752 C C . TYR B 1 70 ? -6.473 -58.062 -21.234 1 96 70 TYR B C 1
ATOM 6754 O O . TYR B 1 70 ? -5.707 -57.312 -21.844 1 96 70 TYR B O 1
ATOM 6762 N N . LEU B 1 71 ? -6.168 -58.688 -20.141 1 96.88 71 LEU B N 1
ATOM 6763 C CA . LEU B 1 71 ? -4.75 -58.844 -19.828 1 96.88 71 LEU B CA 1
ATOM 6764 C C . LEU B 1 71 ? -4.059 -59.688 -20.906 1 96.88 71 LEU B C 1
ATOM 6766 O O . LEU B 1 71 ? -4.707 -60.469 -21.594 1 96.88 71 LEU B O 1
ATOM 6770 N N . PRO B 1 72 ? -2.814 -59.531 -21 1 96.62 72 PRO B N 1
ATOM 6771 C CA . PRO B 1 72 ? -2.121 -60.281 -22.047 1 96.62 72 PRO B CA 1
ATOM 6772 C C . PRO B 1 72 ? -2.375 -61.781 -21.953 1 96.62 72 PRO B C 1
ATOM 6774 O O . PRO B 1 72 ? -2.637 -62.406 -22.984 1 96.62 72 PRO B O 1
ATOM 6777 N N . SER B 1 73 ? -2.467 -62.375 -20.797 1 94.81 73 SER B N 1
ATOM 6778 C CA . SER B 1 73 ? -2.646 -63.812 -20.594 1 94.81 73 SER B CA 1
ATOM 6779 C C . SER B 1 73 ? -4.078 -64.25 -20.922 1 94.81 73 SER B C 1
ATOM 6781 O O . SER B 1 73 ? -4.344 -65.438 -21.141 1 94.81 73 SER B O 1
ATOM 6783 N N . GLN B 1 74 ? -4.934 -63.25 -21 1 95.31 74 GLN B N 1
ATOM 6784 C CA . GLN B 1 74 ? -6.348 -63.531 -21.203 1 95.31 74 GLN B CA 1
ATOM 6785 C C . GLN B 1 74 ? -6.785 -63.219 -22.625 1 95.31 74 GLN B C 1
ATOM 6787 O O . GLN B 1 74 ? -7.961 -63.344 -22.969 1 95.31 74 GLN B O 1
ATOM 6792 N N . THR B 1 75 ? -5.891 -62.812 -23.406 1 96.56 75 THR B N 1
ATOM 6793 C CA . THR B 1 75 ? -6.211 -62.438 -24.781 1 96.56 75 THR B CA 1
ATOM 6794 C C . THR B 1 75 ? -6.645 -63.688 -25.578 1 96.56 75 THR B C 1
ATOM 6796 O O . THR B 1 75 ? -5.938 -64.688 -25.609 1 96.56 75 THR B O 1
ATOM 6799 N N . PRO B 1 76 ? -7.734 -63.562 -26.25 1 95.19 76 PRO B N 1
ATOM 6800 C CA . PRO B 1 76 ? -8.148 -64.688 -27.109 1 95.19 76 PRO B CA 1
ATOM 6801 C C . PRO B 1 76 ? -7.129 -65 -28.203 1 95.19 76 PRO B C 1
ATOM 6803 O O . PRO B 1 76 ? -6.512 -64.062 -28.766 1 95.19 76 PRO B O 1
ATOM 6806 N N . ASP B 1 77 ? -7.051 -66.25 -28.594 1 94.06 77 ASP B N 1
ATOM 6807 C CA . ASP B 1 77 ? -6.023 -66.75 -29.5 1 94.06 77 ASP B CA 1
ATOM 6808 C C . ASP B 1 77 ? -6.098 -66 -30.844 1 94.06 77 ASP B C 1
ATOM 6810 O O . ASP B 1 77 ? -5.066 -65.688 -31.438 1 94.06 77 ASP B O 1
ATOM 6814 N N . GLY B 1 78 ? -7.301 -65.75 -31.219 1 93.31 78 GLY B N 1
ATOM 6815 C CA . GLY B 1 78 ? -7.488 -65.062 -32.5 1 93.31 78 GLY B CA 1
ATOM 6816 C C . GLY B 1 78 ? -7.027 -63.625 -32.531 1 93.31 78 GLY B C 1
ATOM 6817 O O . GLY B 1 78 ? -6.832 -63.062 -33.594 1 93.31 78 GLY B O 1
ATOM 6818 N N . LEU B 1 79 ? -6.758 -63.062 -31.375 1 96 79 LEU B N 1
ATOM 6819 C CA . LEU B 1 79 ? -6.43 -61.656 -31.297 1 96 79 LEU B CA 1
ATOM 6820 C C . LEU B 1 79 ? -4.957 -61.438 -30.953 1 96 79 LEU B C 1
ATOM 6822 O O . LEU B 1 79 ? -4.43 -60.344 -31.094 1 96 79 LEU B O 1
ATOM 6826 N N . LYS B 1 80 ? -4.246 -62.469 -30.531 1 96.56 80 LYS B N 1
ATOM 6827 C CA . LYS B 1 80 ? -2.877 -62.375 -30.047 1 96.56 80 LYS B CA 1
ATOM 6828 C C . LYS B 1 80 ? -1.95 -61.781 -31.109 1 96.56 80 LYS B C 1
ATOM 6830 O O . LYS B 1 80 ? -1.119 -60.938 -30.812 1 96.56 80 LYS B O 1
ATOM 6835 N N . ARG B 1 81 ? -2.139 -62.281 -32.281 1 96.38 81 ARG B N 1
ATOM 6836 C CA . ARG B 1 81 ? -1.289 -61.812 -33.375 1 96.38 81 ARG B CA 1
ATOM 6837 C C . ARG B 1 81 ? -1.501 -60.312 -33.625 1 96.38 81 ARG B C 1
ATOM 6839 O O . ARG B 1 81 ? -0.536 -59.562 -33.781 1 96.38 81 ARG B O 1
ATOM 6846 N N . TYR B 1 82 ? -2.748 -59.875 -33.656 1 96.44 82 TYR B N 1
ATOM 6847 C CA . TYR B 1 82 ? -3.068 -58.469 -33.938 1 96.44 82 TYR B CA 1
ATOM 6848 C C . TYR B 1 82 ? -2.621 -57.594 -32.781 1 96.44 82 TYR B C 1
ATOM 6850 O O . TYR B 1 82 ? -2.168 -56.469 -33 1 96.44 82 TYR B O 1
ATOM 6858 N N . ARG B 1 83 ? -2.785 -58.094 -31.562 1 97.12 83 ARG B N 1
ATOM 6859 C CA . ARG B 1 83 ? -2.299 -57.375 -30.391 1 97.12 83 ARG B CA 1
ATOM 6860 C C . ARG B 1 83 ? -0.806 -57.094 -30.5 1 97.12 83 ARG B C 1
ATOM 6862 O O . ARG B 1 83 ? -0.372 -55.969 -30.312 1 97.12 83 ARG B O 1
ATOM 6869 N N . ALA B 1 84 ? -0.04 -58.094 -30.859 1 96.81 84 ALA B N 1
ATOM 6870 C CA . ALA B 1 84 ? 1.412 -58 -30.953 1 96.81 84 ALA B CA 1
ATOM 6871 C C . ALA B 1 84 ? 1.815 -57.125 -32.125 1 96.81 84 ALA B C 1
ATOM 6873 O O . ALA B 1 84 ? 2.744 -56.312 -32.031 1 96.81 84 ALA B O 1
ATOM 6874 N N . GLU B 1 85 ? 1.142 -57.281 -33.25 1 96.25 85 GLU B N 1
ATOM 6875 C CA . GLU B 1 85 ? 1.452 -56.531 -34.438 1 96.25 85 GLU B CA 1
ATOM 6876 C C . GLU B 1 85 ? 1.218 -55.031 -34.25 1 96.25 85 GLU B C 1
ATOM 6878 O O . GLU B 1 85 ? 2.02 -54.219 -34.688 1 96.25 85 GLU B O 1
ATOM 6883 N N . GLU B 1 86 ? 0.102 -54.75 -33.625 1 96.19 86 GLU B N 1
ATOM 6884 C CA . GLU B 1 86 ? -0.209 -53.344 -33.375 1 96.19 86 GLU B CA 1
ATOM 6885 C C . GLU B 1 86 ? 0.856 -52.688 -32.5 1 96.19 86 GLU B C 1
ATOM 6887 O O . GLU B 1 86 ? 1.251 -51.531 -32.719 1 96.19 86 GLU B O 1
ATOM 6892 N N . LEU B 1 87 ? 1.323 -53.312 -31.438 1 97.25 87 LEU B N 1
ATOM 6893 C CA . LEU B 1 87 ? 2.357 -52.781 -30.562 1 97.25 87 LEU B CA 1
ATOM 6894 C C . LEU B 1 87 ? 3.666 -52.562 -31.312 1 97.25 87 LEU B C 1
ATOM 6896 O O . LEU B 1 87 ? 4.371 -51.594 -31.094 1 97.25 87 LEU B O 1
ATOM 6900 N N . THR B 1 88 ? 3.963 -53.531 -32.188 1 96.38 88 THR B N 1
ATOM 6901 C CA . THR B 1 88 ? 5.176 -53.406 -32.969 1 96.38 88 THR B CA 1
ATOM 6902 C C . THR B 1 88 ? 5.109 -52.188 -33.875 1 96.38 88 THR B C 1
ATOM 6904 O O . THR B 1 88 ? 6.102 -51.469 -34.031 1 96.38 88 THR B O 1
ATOM 6907 N N . ILE B 1 89 ? 3.986 -51.938 -34.438 1 94.94 89 ILE B N 1
ATOM 6908 C CA . ILE B 1 89 ? 3.785 -50.781 -35.312 1 94.94 89 ILE B CA 1
ATOM 6909 C C . ILE B 1 89 ? 3.994 -49.5 -34.531 1 94.94 89 ILE B C 1
ATOM 6911 O O . ILE B 1 89 ? 4.684 -48.594 -34.969 1 94.94 89 ILE B O 1
ATOM 6915 N N . LEU B 1 90 ? 3.41 -49.406 -33.344 1 96.81 90 LEU B N 1
ATOM 6916 C CA . LEU B 1 90 ? 3.473 -48.219 -32.5 1 96.81 90 LEU B CA 1
ATOM 6917 C C . LEU B 1 90 ? 4.891 -47.969 -32 1 96.81 90 LEU B C 1
ATOM 6919 O O . LEU B 1 90 ? 5.293 -46.812 -31.797 1 96.81 90 LEU B O 1
ATOM 6923 N N . ARG B 1 91 ? 5.691 -48.969 -31.828 1 97.06 91 ARG B N 1
ATOM 6924 C CA . ARG B 1 91 ? 7.066 -48.875 -31.344 1 97.06 91 ARG B CA 1
ATOM 6925 C C . ARG B 1 91 ? 7.992 -48.344 -32.438 1 97.06 91 ARG B C 1
ATOM 6927 O O . ARG B 1 91 ? 8.961 -47.625 -32.156 1 97.06 91 ARG B O 1
ATOM 6934 N N . GLY B 1 92 ? 7.652 -48.656 -33.656 1 92.69 92 GLY B N 1
ATOM 6935 C CA . GLY B 1 92 ? 8.539 -48.281 -34.75 1 92.69 92 GLY B CA 1
ATOM 6936 C C . GLY B 1 92 ? 9.875 -49 -34.688 1 92.69 92 GLY B C 1
ATOM 6937 O O . GLY B 1 92 ? 10.047 -49.969 -33.938 1 92.69 92 GLY B O 1
ATOM 6938 N N . ASN B 1 93 ? 10.844 -48.5 -35.531 1 91.25 93 ASN B N 1
ATOM 6939 C CA . ASN B 1 93 ? 12.148 -49.156 -35.625 1 91.25 93 ASN B CA 1
ATOM 6940 C C . ASN B 1 93 ? 13.281 -48.219 -35.25 1 91.25 93 ASN B C 1
ATOM 6942 O O . ASN B 1 93 ? 14.453 -48.5 -35.5 1 91.25 93 ASN B O 1
ATOM 6946 N N . GLY B 1 94 ? 12.891 -47.031 -34.75 1 89 94 GLY B N 1
ATOM 6947 C CA . GLY B 1 94 ? 13.867 -46.094 -34.219 1 89 94 GLY B CA 1
ATOM 6948 C C . GLY B 1 94 ? 14.578 -45.281 -35.281 1 89 94 GLY B C 1
ATOM 6949 O O . GLY B 1 94 ? 15.508 -44.531 -35 1 89 94 GLY B O 1
ATOM 6950 N N . GLN B 1 95 ? 14.109 -45.375 -36.531 1 90.44 95 GLN B N 1
ATOM 6951 C CA . GLN B 1 95 ? 14.852 -44.719 -37.625 1 90.44 95 GLN B CA 1
ATOM 6952 C C . GLN B 1 95 ? 13.945 -43.844 -38.469 1 90.44 95 GLN B C 1
ATOM 6954 O O . GLN B 1 95 ? 12.719 -43.969 -38.406 1 90.44 95 GLN B O 1
ATOM 6959 N N . GLY B 1 96 ? 14.633 -42.844 -39.125 1 91.06 96 GLY B N 1
ATOM 6960 C CA . GLY B 1 96 ? 13.961 -42.062 -40.125 1 91.06 96 GLY B CA 1
ATOM 6961 C C . GLY B 1 96 ? 13.172 -40.906 -39.562 1 91.06 96 GLY B C 1
ATOM 6962 O O . GLY B 1 96 ? 12.898 -40.875 -38.375 1 91.06 96 GLY B O 1
ATOM 6963 N N . GLU B 1 97 ? 12.836 -40 -40.469 1 93.69 97 GLU B N 1
ATOM 6964 C CA . GLU B 1 97 ? 11.961 -38.875 -40.156 1 93.69 97 GLU B CA 1
ATOM 6965 C C . GLU B 1 97 ? 10.492 -39.312 -40.156 1 93.69 97 GLU B C 1
ATOM 6967 O O . GLU B 1 97 ? 10.047 -40 -41.062 1 93.69 97 GLU B O 1
ATOM 6972 N N . ARG B 1 98 ? 9.805 -38.906 -39.156 1 94.38 98 ARG B N 1
ATOM 6973 C CA . ARG B 1 98 ? 8.406 -39.312 -39.031 1 94.38 98 ARG B CA 1
ATOM 6974 C C . ARG B 1 98 ? 7.52 -38.562 -40 1 94.38 98 ARG B C 1
ATOM 6976 O O . ARG B 1 98 ? 7.738 -37.375 -40.25 1 94.38 98 ARG B O 1
ATOM 6983 N N . LYS B 1 99 ? 6.59 -39.25 -40.469 1 91.75 99 LYS B N 1
ATOM 6984 C CA . LYS B 1 99 ? 5.586 -38.656 -41.344 1 91.75 99 LYS B CA 1
ATOM 6985 C C . LYS B 1 99 ? 4.293 -38.375 -40.594 1 91.75 99 LYS B C 1
ATOM 6987 O O . LYS B 1 99 ? 4.043 -38.938 -39.531 1 91.75 99 LYS B O 1
ATOM 6992 N N . THR B 1 100 ? 3.504 -37.594 -41.188 1 88.5 100 THR B N 1
ATOM 6993 C CA . THR B 1 100 ? 2.295 -37.125 -40.531 1 88.5 100 THR B CA 1
ATOM 6994 C C . THR B 1 100 ? 1.324 -38.281 -40.281 1 88.5 100 THR B C 1
ATOM 6996 O O . THR B 1 100 ? 0.521 -38.25 -39.344 1 88.5 100 THR B O 1
ATOM 6999 N N . TYR B 1 101 ? 1.424 -39.281 -41.156 1 90 101 TYR B N 1
ATOM 7000 C CA . TYR B 1 101 ? 0.467 -40.375 -41.031 1 90 101 TYR B CA 1
ATOM 7001 C C . TYR B 1 101 ? 1.01 -41.5 -40.156 1 90 101 TYR B C 1
ATOM 7003 O O . TYR B 1 101 ? 0.334 -42.5 -39.938 1 90 101 TYR B O 1
ATOM 7011 N N . ASP B 1 102 ? 2.26 -41.281 -39.656 1 91.69 102 ASP B N 1
ATOM 7012 C CA . ASP B 1 102 ? 2.828 -42.281 -38.781 1 91.69 102 ASP B CA 1
ATOM 7013 C C . ASP B 1 102 ? 2.092 -42.312 -37.438 1 91.69 102 ASP B C 1
ATOM 7015 O O . ASP B 1 102 ? 1.498 -41.312 -37.031 1 91.69 102 ASP B O 1
ATOM 7019 N N . ARG B 1 103 ? 2.092 -43.438 -36.75 1 94.94 103 ARG B N 1
ATOM 7020 C CA . ARG B 1 103 ? 1.524 -43.625 -35.438 1 94.94 103 ARG B CA 1
ATOM 7021 C C . ARG B 1 103 ? 2.59 -44.062 -34.438 1 94.94 103 ARG B C 1
ATOM 7023 O O . ARG B 1 103 ? 2.279 -44.719 -33.438 1 94.94 103 ARG B O 1
ATOM 7030 N N . ILE B 1 104 ? 3.797 -43.719 -34.719 1 96.38 104 ILE B N 1
ATOM 7031 C CA . ILE B 1 104 ? 4.941 -44.25 -34 1 96.38 104 ILE B CA 1
ATOM 7032 C C . ILE B 1 104 ? 5.238 -43.406 -32.75 1 96.38 104 ILE B C 1
ATOM 7034 O O . ILE B 1 104 ? 5.285 -42.188 -32.844 1 96.38 104 ILE B O 1
ATOM 7038 N N . TYR B 1 105 ? 5.398 -44.031 -31.656 1 97.69 105 TYR B N 1
ATOM 7039 C CA . TYR B 1 105 ? 5.879 -43.406 -30.422 1 97.69 105 TYR B CA 1
ATOM 7040 C C . TYR B 1 105 ? 7.316 -43.844 -30.141 1 97.69 105 TYR B C 1
ATOM 7042 O O . TYR B 1 105 ? 7.625 -45.031 -30.078 1 97.69 105 TYR B O 1
ATOM 7050 N N . ASP B 1 106 ? 8.141 -42.875 -30.031 1 97.19 106 ASP B N 1
ATOM 7051 C CA . ASP B 1 106 ? 9.547 -43.125 -29.734 1 97.19 106 ASP B CA 1
ATOM 7052 C C . ASP B 1 106 ? 10.164 -41.938 -28.969 1 97.19 106 ASP B C 1
ATOM 7054 O O . ASP B 1 106 ? 9.516 -40.906 -28.781 1 97.19 106 ASP B O 1
ATOM 7058 N N . TYR B 1 107 ? 11.344 -42.25 -28.422 1 97.38 107 TYR B N 1
ATOM 7059 C CA . TYR B 1 107 ? 11.945 -41.281 -27.5 1 97.38 107 TYR B CA 1
ATOM 7060 C C . TYR B 1 107 ? 13.086 -40.531 -28.156 1 97.38 107 TYR B C 1
ATOM 7062 O O . TYR B 1 107 ? 13.797 -41.094 -29 1 97.38 107 TYR B O 1
ATOM 7070 N N . ASP B 1 108 ? 13.211 -39.312 -27.781 1 97.12 108 ASP B N 1
ATOM 7071 C CA . ASP B 1 108 ? 14.406 -38.5 -28.062 1 97.12 108 ASP B CA 1
ATOM 7072 C C . ASP B 1 108 ? 14.68 -37.5 -26.938 1 97.12 108 ASP B C 1
ATOM 7074 O O . ASP B 1 108 ? 13.844 -37.344 -26.031 1 97.12 108 ASP B O 1
ATOM 7078 N N . VAL B 1 109 ? 15.867 -37 -26.906 1 97.75 109 VAL B N 1
ATOM 7079 C CA . VAL B 1 109 ? 16.234 -35.969 -25.953 1 97.75 109 VAL B CA 1
ATOM 7080 C C . VAL B 1 109 ? 15.711 -34.625 -26.453 1 97.75 109 VAL B C 1
ATOM 7082 O O . VAL B 1 109 ? 15.148 -34.531 -27.547 1 97.75 109 VAL B O 1
ATOM 7085 N N . TYR B 1 110 ? 15.742 -33.594 -25.625 1 98.25 110 TYR B N 1
ATOM 7086 C CA . TYR B 1 110 ? 15.383 -32.25 -26.047 1 98.25 110 TYR B CA 1
ATOM 7087 C C . TYR B 1 110 ? 16.5 -31.594 -26.844 1 98.25 110 TYR B C 1
ATOM 7089 O O . TYR B 1 110 ? 17.25 -30.75 -26.328 1 98.25 110 TYR B O 1
ATOM 7097 N N . ASN B 1 111 ? 16.656 -31.953 -28.031 1 97.56 111 ASN B N 1
ATOM 7098 C CA . ASN B 1 111 ? 17.703 -31.469 -28.922 1 97.56 111 ASN B CA 1
ATOM 7099 C C . ASN B 1 111 ? 17.125 -30.562 -30 1 97.56 111 ASN B C 1
ATOM 7101 O O . ASN B 1 111 ? 17.766 -30.344 -31.031 1 97.56 111 ASN B O 1
ATOM 7105 N N . ASP B 1 112 ? 15.906 -30.062 -29.797 1 96.5 112 ASP B N 1
ATOM 7106 C CA . ASP B 1 112 ? 15.234 -29.25 -30.812 1 96.5 112 ASP B CA 1
ATOM 7107 C C . ASP B 1 112 ? 14.828 -27.906 -30.234 1 96.5 112 ASP B C 1
ATOM 7109 O O . ASP B 1 112 ? 13.859 -27.297 -30.703 1 96.5 112 ASP B O 1
ATOM 7113 N N . LEU B 1 113 ? 15.453 -27.5 -29.172 1 96.88 113 LEU B N 1
ATOM 7114 C CA . LEU B 1 113 ? 15.156 -26.219 -28.547 1 96.88 113 LEU B CA 1
ATOM 7115 C C . LEU B 1 113 ? 15.867 -25.078 -29.266 1 96.88 113 LEU B C 1
ATOM 7117 O O . LEU B 1 113 ? 15.375 -23.953 -29.297 1 96.88 113 LEU B O 1
ATOM 7121 N N . GLY B 1 114 ? 17.062 -25.312 -29.75 1 96.38 114 GLY B N 1
ATOM 7122 C CA . GLY B 1 114 ? 17.875 -24.281 -30.359 1 96.38 114 GLY B CA 1
ATOM 7123 C C . GLY B 1 114 ? 17.859 -24.328 -31.875 1 96.38 114 GLY B C 1
ATOM 7124 O O . GLY B 1 114 ? 17.359 -25.281 -32.469 1 96.38 114 GLY B O 1
ATOM 7125 N N . ASP B 1 115 ? 18.422 -23.25 -32.5 1 95.12 115 ASP B N 1
ATOM 7126 C CA . ASP B 1 115 ? 18.562 -23.172 -33.969 1 95.12 115 ASP B CA 1
ATOM 7127 C C . ASP B 1 115 ? 19.922 -22.594 -34.344 1 95.12 115 ASP B C 1
ATOM 7129 O O . ASP B 1 115 ? 20.016 -21.5 -34.906 1 95.12 115 ASP B O 1
ATOM 7133 N N . PRO B 1 116 ? 20.906 -23.375 -34.062 1 95.5 116 PRO B N 1
ATOM 7134 C CA . PRO B 1 116 ? 22.25 -22.859 -34.312 1 95.5 116 PRO B CA 1
ATOM 7135 C C . PRO B 1 116 ? 22.531 -22.609 -35.781 1 95.5 116 PRO B C 1
ATOM 7137 O O . PRO B 1 116 ? 23.453 -21.859 -36.125 1 95.5 116 PRO B O 1
ATOM 7140 N N . ASP B 1 117 ? 21.828 -23.25 -36.75 1 95.69 117 ASP B N 1
ATOM 7141 C CA . ASP B 1 117 ? 22 -23.047 -38.188 1 95.69 117 ASP B CA 1
ATOM 7142 C C . ASP B 1 117 ? 21.562 -21.641 -38.594 1 95.69 117 ASP B C 1
ATOM 7144 O O . ASP B 1 117 ? 22.109 -21.062 -39.531 1 95.69 117 ASP B O 1
ATOM 7148 N N . LYS B 1 118 ? 20.562 -21.141 -37.969 1 94.94 118 LYS B N 1
ATOM 7149 C CA . LYS B 1 118 ? 20.094 -19.797 -38.281 1 94.94 118 LYS B CA 1
ATOM 7150 C C . LYS B 1 118 ? 21.062 -18.75 -37.719 1 94.94 118 LYS B C 1
ATOM 7152 O O . LYS B 1 118 ? 21.484 -17.844 -38.469 1 94.94 118 LYS B O 1
ATOM 7157 N N . LYS B 1 119 ? 21.328 -18.75 -36.406 1 94.56 119 LYS B N 1
ATOM 7158 C CA . LYS B 1 119 ? 22.312 -17.906 -35.719 1 94.56 119 LYS B CA 1
ATOM 7159 C C . LYS B 1 119 ? 23.016 -18.672 -34.594 1 94.56 119 LYS B C 1
ATOM 7161 O O . LYS B 1 119 ? 22.375 -19.391 -33.844 1 94.56 119 LYS B O 1
ATOM 7166 N N . PRO B 1 120 ? 24.25 -18.5 -34.531 1 94.62 120 PRO B N 1
ATOM 7167 C CA . PRO B 1 120 ? 24.984 -19.203 -33.469 1 94.62 120 PRO B CA 1
ATOM 7168 C C . PRO B 1 120 ? 24.422 -18.906 -32.062 1 94.62 120 PRO B C 1
ATOM 7170 O O . PRO B 1 120 ? 24.484 -19.766 -31.188 1 94.62 120 PRO B O 1
ATOM 7173 N N . GLU B 1 121 ? 23.844 -17.75 -31.891 1 94.44 121 GLU B N 1
ATOM 7174 C CA . GLU B 1 121 ? 23.344 -17.328 -30.594 1 94.44 121 GLU B CA 1
ATOM 7175 C C . GLU B 1 121 ? 22.078 -18.109 -30.203 1 94.44 121 GLU B C 1
ATOM 7177 O O . GLU B 1 121 ? 21.672 -18.094 -29.047 1 94.44 121 GLU B O 1
ATOM 7182 N N . LEU B 1 122 ? 21.516 -18.766 -31.109 1 96.81 122 LEU B N 1
ATOM 7183 C CA . LEU B 1 122 ? 20.281 -19.516 -30.859 1 96.81 122 LEU B CA 1
ATOM 7184 C C . LEU B 1 122 ? 20.578 -20.969 -30.5 1 96.81 122 LEU B C 1
ATOM 7186 O O . LEU B 1 122 ? 19.656 -21.781 -30.391 1 96.81 122 LEU B O 1
ATOM 7190 N N . ALA B 1 123 ? 21.828 -21.25 -30.344 1 96.62 123 ALA B N 1
ATOM 7191 C CA . ALA B 1 123 ? 22.188 -22.594 -29.875 1 96.62 123 ALA B CA 1
ATOM 7192 C C . ALA B 1 123 ? 21.719 -22.797 -28.438 1 96.62 123 ALA B C 1
ATOM 7194 O O . ALA B 1 123 ? 21.734 -21.875 -27.625 1 96.62 123 ALA B O 1
ATOM 7195 N N . ARG B 1 124 ? 21.312 -23.938 -28.125 1 97.44 124 ARG B N 1
ATOM 7196 C CA . ARG B 1 124 ? 20.938 -24.359 -26.766 1 97.44 124 ARG B CA 1
ATOM 7197 C C . ARG B 1 124 ? 21.484 -25.75 -26.469 1 97.44 124 ARG B C 1
ATOM 7199 O O . ARG B 1 124 ? 21.609 -26.578 -27.375 1 97.44 124 ARG B O 1
ATOM 7206 N N . PRO B 1 125 ? 21.766 -26 -25.188 1 96.19 125 PRO B N 1
ATOM 7207 C CA . PRO B 1 125 ? 22.219 -27.344 -24.859 1 96.19 125 PRO B CA 1
ATOM 7208 C C . PRO B 1 125 ? 21.141 -28.406 -25.078 1 96.19 125 PRO B C 1
ATOM 7210 O O . PRO B 1 125 ? 19.953 -28.125 -24.906 1 96.19 125 PRO B O 1
ATOM 7213 N N . VAL B 1 126 ? 21.594 -29.562 -25.469 1 97.12 126 VAL B N 1
ATOM 7214 C CA . VAL B 1 126 ? 20.703 -30.719 -25.516 1 97.12 126 VAL B CA 1
ATOM 7215 C C . VAL B 1 126 ? 20.375 -31.188 -24.109 1 97.12 126 VAL B C 1
ATOM 7217 O O . VAL B 1 126 ? 21.266 -31.359 -23.281 1 97.12 126 VAL B O 1
ATOM 7220 N N . LEU B 1 127 ? 19.172 -31.312 -23.812 1 98.5 127 LEU B N 1
ATOM 7221 C CA . LEU B 1 127 ? 18.75 -31.797 -22.5 1 98.5 127 LEU B CA 1
ATOM 7222 C C . LEU B 1 127 ? 18.375 -33.281 -22.562 1 98.5 127 LEU B C 1
ATOM 7224 O O . LEU B 1 127 ? 17.516 -33.688 -23.344 1 98.5 127 LEU B O 1
ATOM 7228 N N . GLY B 1 128 ? 18.953 -34.031 -21.75 1 97.44 128 GLY B N 1
ATOM 7229 C CA . GLY B 1 128 ? 18.906 -35.5 -21.719 1 97.44 128 GLY B CA 1
ATOM 7230 C C . GLY B 1 128 ? 20.281 -36.125 -21.734 1 97.44 128 GLY B C 1
ATOM 7231 O O . GLY B 1 128 ? 21.047 -35.938 -22.672 1 97.44 128 GLY B O 1
ATOM 7232 N N . GLY B 1 129 ? 20.625 -36.781 -20.719 1 95.38 129 GLY B N 1
ATOM 7233 C CA . GLY B 1 129 ? 21.969 -37.344 -20.547 1 95.38 129 GLY B CA 1
ATOM 7234 C C . GLY B 1 129 ? 22.609 -36.938 -19.234 1 95.38 129 GLY B C 1
ATOM 7235 O O . GLY B 1 129 ? 21.984 -36.281 -18.406 1 95.38 129 GLY B O 1
ATOM 7236 N N . LYS B 1 130 ? 23.797 -37.219 -19.094 1 93.06 130 LYS B N 1
ATOM 7237 C CA . LYS B 1 130 ? 24.484 -37.062 -17.828 1 93.06 130 LYS B CA 1
ATOM 7238 C C . LYS B 1 130 ? 24.734 -35.594 -17.5 1 93.06 130 LYS B C 1
ATOM 7240 O O . LYS B 1 130 ? 24.609 -35.188 -16.359 1 93.06 130 LYS B O 1
ATOM 7245 N N . GLN B 1 131 ? 25.047 -34.844 -18.469 1 94.62 131 GLN B N 1
ATOM 7246 C CA . GLN B 1 131 ? 25.406 -33.438 -18.266 1 94.62 131 GLN B CA 1
ATOM 7247 C C . GLN B 1 131 ? 24.172 -32.594 -17.969 1 94.62 131 GLN B C 1
ATOM 7249 O O . GLN B 1 131 ? 24.219 -31.688 -17.156 1 94.62 131 GLN B O 1
ATOM 7254 N N . ASN B 1 132 ? 23.109 -32.812 -18.672 1 97.88 132 ASN B N 1
ATOM 7255 C CA . ASN B 1 132 ? 21.844 -32.094 -18.516 1 97.88 132 ASN B CA 1
ATOM 7256 C C . ASN B 1 132 ? 20.672 -33.094 -18.438 1 97.88 132 ASN B C 1
ATOM 7258 O O . ASN B 1 132 ? 19.859 -33.156 -19.375 1 97.88 132 ASN B O 1
ATOM 7262 N N . PRO B 1 133 ? 20.547 -33.75 -17.297 1 98.5 133 PRO B N 1
ATOM 7263 C CA . PRO B 1 133 ? 19.469 -34.75 -17.172 1 98.5 133 PRO B CA 1
ATOM 7264 C C . PRO B 1 133 ? 18.078 -34.125 -17.422 1 98.5 133 PRO B C 1
ATOM 7266 O O . PRO B 1 133 ? 17.828 -33 -17.016 1 98.5 133 PRO B O 1
ATOM 7269 N N . TYR B 1 134 ? 17.312 -34.844 -18.078 1 98.69 134 TYR B N 1
ATOM 7270 C CA . TYR B 1 134 ? 15.977 -34.375 -18.438 1 98.69 134 TYR B CA 1
ATOM 7271 C C . TYR B 1 134 ? 15.109 -35.5 -18.953 1 98.69 134 TYR B C 1
ATOM 7273 O O . TYR B 1 134 ? 15.625 -36.5 -19.484 1 98.69 134 TYR B O 1
ATOM 7281 N N . PRO B 1 135 ? 13.781 -35.5 -18.781 1 98.5 135 PRO B N 1
ATOM 7282 C CA . PRO B 1 135 ? 12.93 -36.531 -19.391 1 98.5 135 PRO B CA 1
ATOM 7283 C C . PRO B 1 135 ? 12.992 -36.5 -20.922 1 98.5 135 PRO B C 1
ATOM 7285 O O . PRO B 1 135 ? 13.414 -35.531 -21.516 1 98.5 135 PRO B O 1
ATOM 7288 N N . ARG B 1 136 ? 12.617 -37.656 -21.469 1 98.56 136 ARG B N 1
ATOM 7289 C CA . ARG B 1 136 ? 12.625 -37.75 -22.922 1 98.56 136 ARG B CA 1
ATOM 7290 C C . ARG B 1 136 ? 11.352 -37.156 -23.516 1 98.56 136 ARG B C 1
ATOM 7292 O O . ARG B 1 136 ? 10.328 -37.062 -22.828 1 98.56 136 ARG B O 1
ATOM 7299 N N . ARG B 1 137 ? 11.453 -36.781 -24.75 1 97.69 137 ARG B N 1
ATOM 7300 C CA . ARG B 1 137 ? 10.312 -36.312 -25.531 1 97.69 137 ARG B CA 1
ATOM 7301 C C . ARG B 1 137 ? 10.078 -37.188 -26.75 1 97.69 137 ARG B C 1
ATOM 7303 O O . ARG B 1 137 ? 10.883 -38.094 -27.047 1 97.69 137 ARG B O 1
ATOM 7310 N N . CYS B 1 138 ? 9.023 -36.938 -27.391 1 96.94 138 CYS B N 1
ATOM 7311 C CA . CYS B 1 138 ? 8.68 -37.719 -28.594 1 96.94 138 CYS B CA 1
ATOM 7312 C C . CYS B 1 138 ? 9.672 -37.438 -29.719 1 96.94 138 CYS B C 1
ATOM 7314 O O . CYS B 1 138 ? 9.945 -36.281 -30.047 1 96.94 138 CYS B O 1
ATOM 7316 N N . ARG B 1 139 ? 10.172 -38.469 -30.328 1 96.81 139 ARG B N 1
ATOM 7317 C CA . ARG B 1 139 ? 11.148 -38.375 -31.406 1 96.81 139 ARG B CA 1
ATOM 7318 C C . ARG B 1 139 ? 10.477 -37.938 -32.719 1 96.81 139 ARG B C 1
ATOM 7320 O O . ARG B 1 139 ? 9.422 -38.438 -33.062 1 96.81 139 ARG B O 1
ATOM 7327 N N . THR B 1 140 ? 11.102 -37 -33.406 1 95.25 140 THR B N 1
ATOM 7328 C CA . THR B 1 140 ? 10.609 -36.562 -34.719 1 95.25 140 THR B CA 1
ATOM 7329 C C . THR B 1 140 ? 11.453 -37.156 -35.844 1 95.25 140 THR B C 1
ATOM 7331 O O . THR B 1 140 ? 10.953 -37.406 -36.938 1 95.25 140 THR B O 1
ATOM 7334 N N . GLY B 1 141 ? 12.672 -37.281 -35.531 1 94 141 GLY B N 1
ATOM 7335 C CA . GLY B 1 141 ? 13.602 -37.812 -36.5 1 94 141 GLY B CA 1
ATOM 7336 C C . GLY B 1 141 ? 14.031 -36.812 -37.562 1 94 141 GLY B C 1
ATOM 7337 O O . GLY B 1 141 ? 14.539 -37.188 -38.625 1 94 141 GLY B O 1
ATOM 7338 N N . ARG B 1 142 ? 13.836 -35.562 -37.375 1 94.56 142 ARG B N 1
ATOM 7339 C CA . ARG B 1 142 ? 14.273 -34.531 -38.281 1 94.56 142 ARG B CA 1
ATOM 7340 C C . ARG B 1 142 ? 15.797 -34.5 -38.406 1 94.56 142 ARG B C 1
ATOM 7342 O O . ARG B 1 142 ? 16.5 -35 -37.531 1 94.56 142 ARG B O 1
ATOM 7349 N N . PRO B 1 143 ? 16.25 -33.906 -39.531 1 94.69 143 PRO B N 1
ATOM 7350 C CA . PRO B 1 143 ? 17.703 -33.875 -39.75 1 94.69 143 PRO B CA 1
ATOM 7351 C C . PRO B 1 143 ? 18.422 -33.062 -38.656 1 94.69 143 PRO B C 1
ATOM 7353 O O . PRO B 1 143 ? 17.828 -32.188 -38.031 1 94.69 143 PRO B O 1
ATOM 7356 N N . ARG B 1 144 ? 19.656 -33.438 -38.5 1 95.81 144 ARG B N 1
ATOM 7357 C CA . ARG B 1 144 ? 20.5 -32.719 -37.594 1 95.81 144 ARG B CA 1
ATOM 7358 C C . ARG B 1 144 ? 20.938 -31.375 -38.188 1 95.81 144 ARG B C 1
ATOM 7360 O O . ARG B 1 144 ? 21 -31.234 -39.406 1 95.81 144 ARG B O 1
ATOM 7367 N N . CYS B 1 145 ? 21.188 -30.484 -37.312 1 95.69 145 CYS B N 1
ATOM 7368 C CA . CYS B 1 145 ? 21.688 -29.203 -37.781 1 95.69 145 CYS B CA 1
ATOM 7369 C C . CYS B 1 145 ? 23.062 -29.344 -38.406 1 95.69 145 CYS B C 1
ATOM 7371 O O . CYS B 1 145 ? 23.859 -30.188 -38 1 95.69 145 CYS B O 1
ATOM 7373 N N . ASP B 1 146 ? 23.422 -28.469 -39.344 1 96.12 146 ASP B N 1
ATOM 7374 C CA . ASP B 1 146 ? 24.703 -28.469 -40.031 1 96.12 146 ASP B CA 1
ATOM 7375 C C . ASP B 1 146 ? 25.828 -28.047 -39.094 1 96.12 146 ASP B C 1
ATOM 7377 O O . ASP B 1 146 ? 26.938 -28.578 -39.156 1 96.12 146 ASP B O 1
ATOM 7381 N N . THR B 1 147 ? 25.562 -27.156 -38.25 1 95.5 147 THR B N 1
ATOM 7382 C CA . THR B 1 147 ? 26.562 -26.547 -37.406 1 95.5 147 THR B CA 1
ATOM 7383 C C . THR B 1 147 ? 26.703 -27.312 -36.094 1 95.5 147 THR B C 1
ATOM 7385 O O . THR B 1 147 ? 27.703 -27.156 -35.375 1 95.5 147 THR B O 1
ATOM 7388 N N . ASP B 1 148 ? 25.734 -28.078 -35.75 1 94.44 148 ASP B N 1
ATOM 7389 C CA . ASP B 1 148 ? 25.734 -28.859 -34.5 1 94.44 148 ASP B CA 1
ATOM 7390 C C . ASP B 1 148 ? 25.078 -30.219 -34.719 1 94.44 148 ASP B C 1
ATOM 7392 O O . ASP B 1 148 ? 23.844 -30.328 -34.719 1 94.44 148 ASP B O 1
ATOM 7396 N N . GLN B 1 149 ? 25.766 -31.219 -34.688 1 93.56 149 GLN B N 1
ATOM 7397 C CA . GLN B 1 149 ? 25.281 -32.562 -35.062 1 93.56 149 GLN B CA 1
ATOM 7398 C C . GLN B 1 149 ? 24.406 -33.125 -33.938 1 93.56 149 GLN B C 1
ATOM 7400 O O . GLN B 1 149 ? 23.703 -34.125 -34.156 1 93.56 149 GLN B O 1
ATOM 7405 N N . PHE B 1 150 ? 24.359 -32.562 -32.812 1 94.19 150 PHE B N 1
ATOM 7406 C CA . PHE B 1 150 ? 23.594 -33.094 -31.703 1 94.19 150 PHE B CA 1
ATOM 7407 C C . PHE B 1 150 ? 22.219 -32.438 -31.641 1 94.19 150 PHE B C 1
ATOM 7409 O O . PHE B 1 150 ? 21.328 -32.906 -30.922 1 94.19 150 PHE B O 1
ATOM 7416 N N . SER B 1 151 ? 22.016 -31.359 -32.438 1 95.56 151 SER B N 1
ATOM 7417 C CA . SER B 1 151 ? 20.75 -30.641 -32.406 1 95.56 151 SER B CA 1
ATOM 7418 C C . SER B 1 151 ? 19.922 -30.969 -33.656 1 95.56 151 SER B C 1
ATOM 7420 O O . SER B 1 151 ? 20.469 -31.109 -34.75 1 95.56 151 SER B O 1
ATOM 7422 N N . GLU B 1 152 ? 18.656 -31.078 -33.438 1 95.81 152 GLU B N 1
ATOM 7423 C CA . GLU B 1 152 ? 17.719 -31.297 -34.531 1 95.81 152 GLU B CA 1
ATOM 7424 C C . GLU B 1 152 ? 17.328 -29.984 -35.219 1 95.81 152 GLU B C 1
ATOM 7426 O O . GLU B 1 152 ? 17.125 -28.969 -34.531 1 95.81 152 GLU B O 1
ATOM 7431 N N . LYS B 1 153 ? 17.234 -30.062 -36.594 1 95.31 153 LYS B N 1
ATOM 7432 C CA . LYS B 1 153 ? 16.766 -28.875 -37.312 1 95.31 153 LYS B CA 1
ATOM 7433 C C . LYS B 1 153 ? 15.328 -28.531 -36.875 1 95.31 153 LYS B C 1
ATOM 7435 O O . LYS B 1 153 ? 14.508 -29.422 -36.688 1 95.31 153 LYS B O 1
ATOM 7440 N N . ARG B 1 154 ? 15.023 -27.297 -36.812 1 93.25 154 ARG B N 1
ATOM 7441 C CA . ARG B 1 154 ? 13.711 -26.859 -36.344 1 93.25 154 ARG B CA 1
ATOM 7442 C C . ARG B 1 154 ? 12.727 -26.734 -37.5 1 93.25 154 ARG B C 1
ATOM 7444 O O . ARG B 1 154 ? 11.508 -26.75 -37.312 1 93.25 154 ARG B O 1
ATOM 7451 N N . GLU B 1 155 ? 13.344 -26.547 -38.688 1 88.19 155 GLU B N 1
ATOM 7452 C CA . GLU B 1 155 ? 12.484 -26.531 -39.844 1 88.19 155 GLU B CA 1
ATOM 7453 C C . GLU B 1 155 ? 11.836 -27.891 -40.094 1 88.19 155 GLU B C 1
ATOM 7455 O O . GLU B 1 155 ? 12.477 -28.938 -39.906 1 88.19 155 GLU B O 1
ATOM 7460 N N . GLY B 1 156 ? 10.578 -27.859 -40.312 1 83.94 156 GLY B N 1
ATOM 7461 C CA . GLY B 1 156 ? 9.859 -29.109 -40.531 1 83.94 156 GLY B CA 1
ATOM 7462 C C . GLY B 1 156 ? 8.734 -29.328 -39.531 1 83.94 156 GLY B C 1
ATOM 7463 O O . GLY B 1 156 ? 8.336 -28.422 -38.812 1 83.94 156 GLY B O 1
ATOM 7464 N N . ASN B 1 157 ? 8.32 -30.578 -39.531 1 84.38 157 ASN B N 1
ATOM 7465 C CA . ASN B 1 157 ? 7.16 -30.953 -38.75 1 84.38 157 ASN B CA 1
ATOM 7466 C C . ASN B 1 157 ? 7.566 -31.406 -37.344 1 84.38 157 ASN B C 1
ATOM 7468 O O . ASN B 1 157 ? 8.375 -32.312 -37.188 1 84.38 157 ASN B O 1
ATOM 7472 N N . PHE B 1 158 ? 7.066 -30.766 -36.344 1 89.62 158 PHE B N 1
ATOM 7473 C CA . PHE B 1 158 ? 7.207 -31.266 -35 1 89.62 158 PHE B CA 1
ATOM 7474 C C . PHE B 1 158 ? 6.219 -32.406 -34.719 1 89.62 158 PHE B C 1
ATOM 7476 O O . PHE B 1 158 ? 5.16 -32.156 -34.125 1 89.62 158 PHE B O 1
ATOM 7483 N N . TYR B 1 159 ? 6.625 -33.469 -35.062 1 92.31 159 TYR B N 1
ATOM 7484 C CA . TYR B 1 159 ? 5.793 -34.688 -35.125 1 92.31 159 TYR B CA 1
ATOM 7485 C C . TYR B 1 159 ? 5.234 -35.031 -33.75 1 92.31 159 TYR B C 1
ATOM 7487 O O . TYR B 1 159 ? 5.961 -35.062 -32.781 1 92.31 159 TYR B O 1
ATOM 7495 N N . VAL B 1 160 ? 3.99 -35.312 -33.719 1 93.19 160 VAL B N 1
ATOM 7496 C CA . VAL B 1 160 ? 3.305 -36.125 -32.719 1 93.19 160 VAL B CA 1
ATOM 7497 C C . VAL B 1 160 ? 2.352 -37.094 -33.438 1 93.19 160 VAL B C 1
ATOM 7499 O O . VAL B 1 160 ? 1.862 -36.812 -34.531 1 93.19 160 VAL B O 1
ATOM 7502 N N . PRO B 1 161 ? 2.205 -38.281 -32.844 1 94.06 161 PRO B N 1
ATOM 7503 C CA . PRO B 1 161 ? 1.237 -39.156 -33.469 1 94.06 161 PRO B CA 1
ATOM 7504 C C . PRO B 1 161 ? -0.114 -38.5 -33.719 1 94.06 161 PRO B C 1
ATOM 7506 O O . PRO B 1 161 ? -0.578 -37.719 -32.906 1 94.06 161 PRO B O 1
ATOM 7509 N N . ARG B 1 162 ? -0.682 -38.812 -34.906 1 90.31 162 ARG B N 1
ATOM 7510 C CA . ARG B 1 162 ? -1.84 -38.094 -35.438 1 90.31 162 ARG B CA 1
ATOM 7511 C C . ARG B 1 162 ? -2.965 -38.062 -34.406 1 90.31 162 ARG B C 1
ATOM 7513 O O . ARG B 1 162 ? -3.678 -37.062 -34.281 1 90.31 162 ARG B O 1
ATOM 7520 N N . ASP B 1 163 ? -3.158 -39.062 -33.656 1 90.44 163 ASP B N 1
ATOM 7521 C CA . ASP B 1 163 ? -4.238 -39.125 -32.656 1 90.44 163 ASP B CA 1
ATOM 7522 C C . ASP B 1 163 ? -3.955 -38.219 -31.469 1 90.44 163 ASP B C 1
ATOM 7524 O O . ASP B 1 163 ? -4.852 -37.938 -30.656 1 90.44 163 ASP B O 1
ATOM 7528 N N . GLU B 1 164 ? -2.703 -37.812 -31.328 1 89.44 164 GLU B N 1
ATOM 7529 C CA . GLU B 1 164 ? -2.328 -36.906 -30.25 1 89.44 164 GLU B CA 1
ATOM 7530 C C . GLU B 1 164 ? -2.523 -35.469 -30.641 1 89.44 164 GLU B C 1
ATOM 7532 O O . GLU B 1 164 ? -2.494 -34.562 -29.781 1 89.44 164 GLU B O 1
ATOM 7537 N N . ALA B 1 165 ? -2.77 -35.188 -31.891 1 81.94 165 ALA B N 1
ATOM 7538 C CA . ALA B 1 165 ? -2.951 -33.844 -32.406 1 81.94 165 ALA B CA 1
ATOM 7539 C C . ALA B 1 165 ? -4.32 -33.281 -32 1 81.94 165 ALA B C 1
ATOM 7541 O O . ALA B 1 165 ? -5.234 -34.062 -31.688 1 81.94 165 ALA B O 1
ATOM 7542 N N . PHE B 1 166 ? -4.484 -32 -32 1 74.19 166 PHE B N 1
ATOM 7543 C CA . PHE B 1 166 ? -5.715 -31.328 -31.609 1 74.19 166 PHE B CA 1
ATOM 7544 C C . PHE B 1 166 ? -6.871 -31.703 -32.531 1 74.19 166 PHE B C 1
ATOM 7546 O O . PHE B 1 166 ? -6.672 -31.906 -33.719 1 74.19 166 PHE B O 1
ATOM 7553 N N . SER B 1 167 ? -7.969 -31.828 -31.859 1 66.88 167 SER B N 1
ATOM 7554 C CA . SER B 1 167 ? -9.18 -31.906 -32.656 1 66.88 167 SER B CA 1
ATOM 7555 C C . SER B 1 167 ? -9.414 -30.625 -33.469 1 66.88 167 SER B C 1
ATOM 7557 O O . SER B 1 167 ? -8.773 -29.609 -33.188 1 66.88 167 SER B O 1
ATOM 7559 N N . GLU B 1 168 ? -10.195 -30.703 -34.406 1 59.62 168 GLU B N 1
ATOM 7560 C CA . GLU B 1 168 ? -10.508 -29.531 -35.219 1 59.62 168 GLU B CA 1
ATOM 7561 C C . GLU B 1 168 ? -11.039 -28.391 -34.344 1 59.62 168 GLU B C 1
ATOM 7563 O O . GLU B 1 168 ? -10.68 -27.234 -34.531 1 59.62 168 GLU B O 1
ATOM 7568 N N . VAL B 1 169 ? -11.93 -28.812 -33.375 1 47.5 169 VAL B N 1
ATOM 7569 C CA . VAL B 1 169 ? -12.523 -27.812 -32.5 1 47.5 169 VAL B CA 1
ATOM 7570 C C . VAL B 1 169 ? -11.438 -27.156 -31.641 1 47.5 169 VAL B C 1
ATOM 7572 O O . VAL B 1 169 ? -11.406 -25.938 -31.5 1 47.5 169 VAL B O 1
ATOM 7575 N N . LYS B 1 170 ? -10.68 -27.891 -31.031 1 62.88 170 LYS B N 1
ATOM 7576 C CA . LYS B 1 170 ? -9.586 -27.375 -30.203 1 62.88 170 LYS B CA 1
ATOM 7577 C C . LYS B 1 170 ? -8.602 -26.578 -31.047 1 62.88 170 LYS B C 1
ATOM 7579 O O . LYS B 1 170 ? -8.086 -25.547 -30.594 1 62.88 170 LYS B O 1
ATOM 7584 N N . GLN B 1 171 ? -8.453 -27.047 -32.188 1 54.94 171 GLN B N 1
ATOM 7585 C CA . GLN B 1 171 ? -7.57 -26.312 -33.094 1 54.94 171 GLN B CA 1
ATOM 7586 C C . GLN B 1 171 ? -8.094 -24.906 -33.344 1 54.94 171 GLN B C 1
ATOM 7588 O O . GLN B 1 171 ? -7.316 -23.953 -33.406 1 54.94 171 GLN B O 1
ATOM 7593 N N . LEU B 1 172 ? -9.484 -24.859 -33.344 1 49 172 LEU B N 1
ATOM 7594 C CA . LEU B 1 172 ? -10.109 -23.578 -33.625 1 49 172 LEU B CA 1
ATOM 7595 C C . LEU B 1 172 ? -10.102 -22.688 -32.375 1 49 172 LEU B C 1
ATOM 7597 O O . LEU B 1 172 ? -9.922 -21.469 -32.469 1 49 172 LEU B O 1
ATOM 7601 N N . THR B 1 173 ? -10.508 -23.203 -31.281 1 48.75 173 THR B N 1
ATOM 7602 C CA . THR B 1 173 ? -10.672 -22.422 -30.062 1 48.75 173 THR B CA 1
ATOM 7603 C C . THR B 1 173 ? -9.328 -22.188 -29.375 1 48.75 173 THR B C 1
ATOM 7605 O O . THR B 1 173 ? -9.109 -21.141 -28.766 1 48.75 173 THR B O 1
ATOM 7608 N N . PHE B 1 174 ? -8.797 -23.109 -28.859 1 52.12 174 PHE B N 1
ATOM 7609 C CA . PHE B 1 174 ? -7.438 -23.062 -28.328 1 52.12 174 PHE B CA 1
ATOM 7610 C C . PHE B 1 174 ? -6.426 -22.844 -29.453 1 52.12 174 PHE B C 1
ATOM 7612 O O . PHE B 1 174 ? -5.227 -23.062 -29.266 1 52.12 174 PHE B O 1
ATOM 7619 N N . SER B 1 175 ? -6.98 -22.328 -30.422 1 46.94 175 SER B N 1
ATOM 7620 C CA . SER B 1 175 ? -6.219 -22.516 -31.641 1 46.94 175 SER B CA 1
ATOM 7621 C C . SER B 1 175 ? -4.738 -22.219 -31.422 1 46.94 175 SER B C 1
ATOM 7623 O O . SER B 1 175 ? -4.387 -21.203 -30.844 1 46.94 175 SER B O 1
ATOM 7625 N N . ALA B 1 176 ? -3.965 -23.328 -31.297 1 48.12 176 ALA B N 1
ATOM 7626 C CA . ALA B 1 176 ? -2.637 -23.125 -31.875 1 48.12 176 ALA B CA 1
ATOM 7627 C C . ALA B 1 176 ? -2.574 -21.812 -32.656 1 48.12 176 ALA B C 1
ATOM 7629 O O . ALA B 1 176 ? -1.577 -21.094 -32.594 1 48.12 176 ALA B O 1
ATOM 7630 N N . LYS B 1 177 ? -3.896 -21.641 -32.969 1 52.78 177 LYS B N 1
ATOM 7631 C CA . LYS B 1 177 ? -4.035 -20.422 -33.75 1 52.78 177 LYS B CA 1
ATOM 7632 C C . LYS B 1 177 ? -4.043 -19.188 -32.844 1 52.78 177 LYS B C 1
ATOM 7634 O O . LYS B 1 177 ? -3.479 -18.156 -33.188 1 52.78 177 LYS B O 1
ATOM 7639 N N . THR B 1 178 ? -4.77 -19.531 -31.625 1 63.41 178 THR B N 1
ATOM 7640 C CA . THR B 1 178 ? -4.781 -18.359 -30.75 1 63.41 178 THR B CA 1
ATOM 7641 C C . THR B 1 178 ? -3.387 -18.094 -30.203 1 63.41 178 THR B C 1
ATOM 7643 O O . THR B 1 178 ? -2.91 -16.953 -30.25 1 63.41 178 THR B O 1
ATOM 7646 N N . VAL B 1 179 ? -2.832 -19.203 -29.625 1 63.66 179 VAL B N 1
ATOM 7647 C CA . VAL B 1 179 ? -1.454 -19.016 -29.188 1 63.66 179 VAL B CA 1
ATOM 7648 C C . VAL B 1 179 ? -0.587 -18.578 -30.359 1 63.66 179 VAL B C 1
ATOM 7650 O O . VAL B 1 179 ? 0.216 -17.656 -30.234 1 63.66 179 VAL B O 1
ATOM 7653 N N . TYR B 1 180 ? -0.901 -19.234 -31.422 1 60.44 180 TYR B N 1
ATOM 7654 C CA . TYR B 1 180 ? -0.176 -18.891 -32.625 1 60.44 180 TYR B CA 1
ATOM 7655 C C . TYR B 1 180 ? -0.44 -17.438 -33.031 1 60.44 180 TYR B C 1
ATOM 7657 O O . TYR B 1 180 ? 0.486 -16.703 -33.375 1 60.44 180 TYR B O 1
ATOM 7665 N N . SER B 1 181 ? -1.675 -17.078 -32.875 1 65.88 181 SER B N 1
ATOM 7666 C CA . SER B 1 181 ? -2.02 -15.703 -33.25 1 65.88 181 SER B CA 1
ATOM 7667 C C . SER B 1 181 ? -1.39 -14.711 -32.281 1 65.88 181 SER B C 1
ATOM 7669 O O . SER B 1 181 ? -0.966 -13.625 -32.688 1 65.88 181 SER B O 1
ATOM 7671 N N . VAL B 1 182 ? -1.422 -15.125 -31.078 1 69.56 182 VAL B N 1
ATOM 7672 C CA . VAL B 1 182 ? -0.793 -14.234 -30.109 1 69.56 182 VAL B CA 1
ATOM 7673 C C . VAL B 1 182 ? 0.701 -14.125 -30.406 1 69.56 182 VAL B C 1
ATOM 7675 O O . VAL B 1 182 ? 1.246 -13.016 -30.469 1 69.56 182 VAL B O 1
ATOM 7678 N N . LEU B 1 183 ? 1.211 -15.211 -30.734 1 64.56 183 LEU B N 1
ATOM 7679 C CA . LEU B 1 183 ? 2.66 -15.258 -30.906 1 64.56 183 LEU B CA 1
ATOM 7680 C C . LEU B 1 183 ? 3.078 -14.641 -32.219 1 64.56 183 LEU B C 1
ATOM 7682 O O . LEU B 1 183 ? 4.125 -14 -32.312 1 64.56 183 LEU B O 1
ATOM 7686 N N . HIS B 1 184 ? 2.246 -14.859 -33.125 1 61.53 184 HIS B N 1
ATOM 7687 C CA . HIS B 1 184 ? 2.725 -14.508 -34.469 1 61.53 184 HIS B CA 1
ATOM 7688 C C . HIS B 1 184 ? 2.076 -13.219 -34.969 1 61.53 184 HIS B C 1
ATOM 7690 O O . HIS B 1 184 ? 2.518 -12.641 -35.969 1 61.53 184 HIS B O 1
ATOM 7696 N N . ALA B 1 185 ? 1.114 -12.852 -34.188 1 64.75 185 ALA B N 1
ATOM 7697 C CA . ALA B 1 185 ? 0.468 -11.625 -34.656 1 64.75 185 ALA B CA 1
ATOM 7698 C C . ALA B 1 185 ? 0.505 -10.555 -33.562 1 64.75 185 ALA B C 1
ATOM 7700 O O . ALA B 1 185 ? 1.072 -9.477 -33.75 1 64.75 185 ALA B O 1
ATOM 7701 N N . LEU B 1 186 ? -0.021 -10.938 -32.5 1 69.44 186 LEU B N 1
ATOM 7702 C CA . LEU B 1 186 ? -0.167 -9.93 -31.453 1 69.44 186 LEU B CA 1
ATOM 7703 C C . LEU B 1 186 ? 1.196 -9.492 -30.922 1 69.44 186 LEU B C 1
ATOM 7705 O O . LEU B 1 186 ? 1.459 -8.289 -30.797 1 69.44 186 LEU B O 1
ATOM 7709 N N . VAL B 1 187 ? 1.996 -10.438 -30.656 1 69.44 187 VAL B N 1
ATOM 7710 C CA . VAL B 1 187 ? 3.293 -10.133 -30.062 1 69.44 187 VAL B CA 1
ATOM 7711 C C . VAL B 1 187 ? 4.105 -9.258 -31.031 1 69.44 187 VAL B C 1
ATOM 7713 O O . VAL B 1 187 ? 4.586 -8.188 -30.641 1 69.44 187 VAL B O 1
ATOM 7716 N N . PRO B 1 188 ? 4.172 -9.633 -32.25 1 69 188 PRO B N 1
ATOM 7717 C CA . PRO B 1 188 ? 4.887 -8.75 -33.188 1 69 188 PRO B CA 1
ATOM 7718 C C . PRO B 1 188 ? 4.262 -7.355 -33.281 1 69 188 PRO B C 1
ATOM 7720 O O . PRO B 1 188 ? 4.98 -6.363 -33.406 1 69 188 PRO B O 1
ATOM 7723 N N . SER B 1 189 ? 3.012 -7.289 -33.188 1 70.75 189 SER B N 1
ATOM 7724 C CA . SER B 1 189 ? 2.332 -6 -33.219 1 70.75 189 SER B CA 1
ATOM 7725 C C . SER B 1 189 ? 2.693 -5.148 -32.031 1 70.75 189 SER B C 1
ATOM 7727 O O . SER B 1 189 ? 2.848 -3.93 -32.125 1 70.75 189 SER B O 1
ATOM 7729 N N . LEU B 1 190 ? 2.721 -5.797 -30.938 1 73.06 190 LEU B N 1
ATOM 7730 C CA . LEU B 1 190 ? 3.129 -5.098 -29.734 1 73.06 190 LEU B CA 1
ATOM 7731 C C . LEU B 1 190 ? 4.562 -4.598 -29.844 1 73.06 190 LEU B C 1
ATOM 7733 O O . LEU B 1 190 ? 4.871 -3.48 -29.422 1 73.06 190 LEU B O 1
ATOM 7737 N N . GLU B 1 191 ? 5.371 -5.418 -30.391 1 71.88 191 GLU B N 1
ATOM 7738 C CA . GLU B 1 191 ? 6.77 -5.051 -30.578 1 71.88 191 GLU B CA 1
ATOM 7739 C C . GLU B 1 191 ? 6.91 -3.854 -31.516 1 71.88 191 GLU B C 1
ATOM 7741 O O . GLU B 1 191 ? 7.801 -3.021 -31.344 1 71.88 191 GLU B O 1
ATOM 7746 N N . THR B 1 192 ? 6.023 -3.801 -32.406 1 68.25 192 THR B N 1
ATOM 7747 C CA . THR B 1 192 ? 6.008 -2.668 -33.344 1 68.25 192 THR B CA 1
ATOM 7748 C C . THR B 1 192 ? 5.465 -1.419 -32.656 1 68.25 192 THR B C 1
ATOM 7750 O O . THR B 1 192 ? 5.941 -0.31 -32.906 1 68.25 192 THR B O 1
ATOM 7753 N N . ALA B 1 193 ? 4.5 -1.658 -31.844 1 68.06 193 ALA B N 1
ATOM 7754 C CA . ALA B 1 193 ? 3.854 -0.54 -31.156 1 68.06 193 ALA B CA 1
ATOM 7755 C C . ALA B 1 193 ? 4.809 0.128 -30.172 1 68.06 193 ALA B C 1
ATOM 7757 O O . ALA B 1 193 ? 4.797 1.352 -30.016 1 68.06 193 ALA B O 1
ATOM 7758 N N . PHE B 1 194 ? 5.559 -0.82 -29.578 1 72.06 194 PHE B N 1
ATOM 7759 C CA . PHE B 1 194 ? 6.52 -0.285 -28.625 1 72.06 194 PHE B CA 1
ATOM 7760 C C . PHE B 1 194 ? 7.895 -0.14 -29.266 1 72.06 194 PHE B C 1
ATOM 7762 O O . PHE B 1 194 ? 8.547 -1.137 -29.594 1 72.06 194 PHE B O 1
ATOM 7769 N N . VAL B 1 195 ? 8.383 0.95 -29.531 1 69.5 195 VAL B N 1
ATOM 7770 C CA . VAL B 1 195 ? 9.594 1.236 -30.297 1 69.5 195 VAL B CA 1
ATOM 7771 C C . VAL B 1 195 ? 10.82 0.769 -29.516 1 69.5 195 VAL B C 1
ATOM 7773 O O . VAL B 1 195 ? 11.727 0.149 -30.078 1 69.5 195 VAL B O 1
ATOM 7776 N N . ASP B 1 196 ? 10.773 0.912 -28.25 1 80.12 196 ASP B N 1
ATOM 7777 C CA . ASP B 1 196 ? 11.891 0.537 -27.391 1 80.12 196 ASP B CA 1
ATOM 7778 C C . ASP B 1 196 ? 11.539 -0.673 -26.531 1 80.12 196 ASP B C 1
ATOM 7780 O O . ASP B 1 196 ? 10.719 -0.571 -25.609 1 80.12 196 ASP B O 1
ATOM 7784 N N . PRO B 1 197 ? 12.195 -1.837 -26.844 1 81.5 197 PRO B N 1
ATOM 7785 C CA . PRO B 1 197 ? 11.852 -3.055 -26.109 1 81.5 197 PRO B CA 1
ATOM 7786 C C . PRO B 1 197 ? 12.227 -2.977 -24.625 1 81.5 197 PRO B C 1
ATOM 7788 O O . PRO B 1 197 ? 11.734 -3.768 -23.812 1 81.5 197 PRO B O 1
ATOM 7791 N N . ASP B 1 198 ? 13.07 -2.049 -24.312 1 86.5 198 ASP B N 1
ATOM 7792 C CA . ASP B 1 198 ? 13.555 -1.958 -22.938 1 86.5 198 ASP B CA 1
ATOM 7793 C C . ASP B 1 198 ? 12.812 -0.865 -22.172 1 86.5 198 ASP B C 1
ATOM 7795 O O . ASP B 1 198 ? 13.109 -0.619 -21 1 86.5 198 ASP B O 1
ATOM 7799 N N . LEU B 1 199 ? 11.852 -0.336 -22.812 1 89.38 199 LEU B N 1
ATOM 7800 C CA . LEU B 1 199 ? 11.156 0.784 -22.188 1 89.38 199 LEU B CA 1
ATOM 7801 C C . LEU B 1 199 ? 10.266 0.303 -21.062 1 89.38 199 LEU B C 1
ATOM 7803 O O . LEU B 1 199 ? 9.414 -0.567 -21.25 1 89.38 199 LEU B O 1
ATOM 7807 N N . GLY B 1 200 ? 10.531 0.811 -19.828 1 91.62 200 GLY B N 1
ATOM 7808 C CA . GLY B 1 200 ? 9.68 0.519 -18.688 1 91.62 200 GLY B CA 1
ATOM 7809 C C . GLY B 1 200 ? 8.438 1.391 -18.625 1 91.62 200 GLY B C 1
ATOM 7810 O O . GLY B 1 200 ? 8.188 2.189 -19.531 1 91.62 200 GLY B O 1
ATOM 7811 N N . PHE B 1 201 ? 7.645 1.185 -17.625 1 90.75 201 PHE B N 1
ATOM 7812 C CA . PHE B 1 201 ? 6.465 2.012 -17.406 1 90.75 201 PHE B CA 1
ATOM 7813 C C . PHE B 1 201 ? 6.832 3.285 -16.656 1 90.75 201 PHE B C 1
ATOM 7815 O O . PHE B 1 201 ? 7.594 3.242 -15.688 1 90.75 201 PHE B O 1
ATOM 7822 N N . PRO B 1 202 ? 6.34 4.406 -17.109 1 87.69 202 PRO B N 1
ATOM 7823 C CA . PRO B 1 202 ? 6.699 5.672 -16.469 1 87.69 202 PRO B CA 1
ATOM 7824 C C . PRO B 1 202 ? 5.992 5.871 -15.125 1 87.69 202 PRO B C 1
ATOM 7826 O O . PRO B 1 202 ? 6.508 6.57 -14.25 1 87.69 202 PRO B O 1
ATOM 7829 N N . TYR B 1 203 ? 4.766 5.383 -15.016 1 87.25 203 TYR B N 1
ATOM 7830 C CA . TYR B 1 203 ? 3.928 5.488 -13.828 1 87.25 203 TYR B CA 1
ATOM 7831 C C . TYR B 1 203 ? 3.072 4.238 -13.648 1 87.25 203 TYR B C 1
ATOM 7833 O O . TYR B 1 203 ? 2.832 3.504 -14.609 1 87.25 203 TYR B O 1
ATOM 7841 N N . PHE B 1 204 ? 2.643 3.99 -12.445 1 87.88 204 PHE B N 1
ATOM 7842 C CA . PHE B 1 204 ? 1.771 2.852 -12.18 1 87.88 204 PHE B CA 1
ATOM 7843 C C . PHE B 1 204 ? 0.425 3.031 -12.875 1 87.88 204 PHE B C 1
ATOM 7845 O O . PHE B 1 204 ? -0.209 2.053 -13.273 1 87.88 204 PHE B O 1
ATOM 7852 N N . SER B 1 205 ? -0.004 4.262 -13.078 1 82.31 205 SER B N 1
ATOM 7853 C CA . SER B 1 205 ? -1.256 4.516 -13.781 1 82.31 205 SER B CA 1
ATOM 7854 C C . SER B 1 205 ? -1.176 4.059 -15.234 1 82.31 205 SER B C 1
ATOM 7856 O O . SER B 1 205 ? -2.193 3.713 -15.836 1 82.31 205 SER B O 1
ATOM 7858 N N . ALA B 1 206 ? -0 4.078 -15.781 1 84.31 206 ALA B N 1
ATOM 7859 C CA . ALA B 1 206 ? 0.177 3.57 -17.141 1 84.31 206 ALA B CA 1
ATOM 7860 C C . ALA B 1 206 ? -0.064 2.064 -17.188 1 84.31 206 ALA B C 1
ATOM 7862 O O . ALA B 1 206 ? -0.564 1.548 -18.188 1 84.31 206 ALA B O 1
ATOM 7863 N N . ILE B 1 207 ? 0.265 1.369 -16.156 1 89.94 207 ILE B N 1
ATOM 7864 C CA . ILE B 1 207 ? -0.017 -0.059 -16.062 1 89.94 207 ILE B CA 1
ATOM 7865 C C . ILE B 1 207 ? -1.524 -0.283 -15.961 1 89.94 207 ILE B C 1
ATOM 7867 O O . ILE B 1 207 ? -2.074 -1.142 -16.656 1 89.94 207 ILE B O 1
ATOM 7871 N N . ASP B 1 208 ? -2.154 0.539 -15.148 1 87.5 208 ASP B N 1
ATOM 7872 C CA . ASP B 1 208 ? -3.602 0.435 -14.977 1 87.5 208 ASP B CA 1
ATOM 7873 C C . ASP B 1 208 ? -4.328 0.698 -16.297 1 87.5 208 ASP B C 1
ATOM 7875 O O . ASP B 1 208 ? -5.383 0.112 -16.562 1 87.5 208 ASP B O 1
ATOM 7879 N N . ALA B 1 209 ? -3.779 1.533 -17.109 1 81.5 209 ALA B N 1
ATOM 7880 C CA . ALA B 1 209 ? -4.391 1.935 -18.359 1 81.5 209 ALA B CA 1
ATOM 7881 C C . ALA B 1 209 ? -4.492 0.752 -19.328 1 81.5 209 ALA B C 1
ATOM 7883 O O . ALA B 1 209 ? -5.312 0.763 -20.25 1 81.5 209 ALA B O 1
ATOM 7884 N N . LEU B 1 210 ? -3.748 -0.259 -19.109 1 85.5 210 LEU B N 1
ATOM 7885 C CA . LEU B 1 210 ? -3.814 -1.455 -19.938 1 85.5 210 LEU B CA 1
ATOM 7886 C C . LEU B 1 210 ? -5.168 -2.141 -19.797 1 85.5 210 LEU B C 1
ATOM 7888 O O . LEU B 1 210 ? -5.602 -2.865 -20.703 1 85.5 210 LEU B O 1
ATOM 7892 N N . PHE B 1 211 ? -5.824 -1.915 -18.703 1 87.75 211 PHE B N 1
ATOM 7893 C CA . PHE B 1 211 ? -7.07 -2.605 -18.391 1 87.75 211 PHE B CA 1
ATOM 7894 C C . PHE B 1 211 ? -8.266 -1.693 -18.625 1 87.75 211 PHE B C 1
ATOM 7896 O O . PHE B 1 211 ? -9.391 -2.17 -18.812 1 87.75 211 PHE B O 1
ATOM 7903 N N . ASN B 1 212 ? -8.055 -0.387 -18.547 1 79.62 212 ASN B N 1
ATOM 7904 C CA . ASN B 1 212 ? -9.156 0.563 -18.672 1 79.62 212 ASN B CA 1
ATOM 7905 C C . ASN B 1 212 ? -9.18 1.222 -20.047 1 79.62 212 ASN B C 1
ATOM 7907 O O . ASN B 1 212 ? -10.258 1.484 -20.594 1 79.62 212 ASN B O 1
ATOM 7911 N N . GLU B 1 213 ? -7.988 1.535 -20.625 1 73.88 213 GLU B N 1
ATOM 7912 C CA . GLU B 1 213 ? -7.867 2.244 -21.906 1 73.88 213 GLU B CA 1
ATOM 7913 C C . GLU B 1 213 ? -7.301 1.335 -22.984 1 73.88 213 GLU B C 1
ATOM 7915 O O . GLU B 1 213 ? -7.758 1.367 -24.125 1 73.88 213 GLU B O 1
ATOM 7920 N N . GLY B 1 214 ? -6.367 0.521 -22.625 1 78.12 214 GLY B N 1
ATOM 7921 C CA . GLY B 1 214 ? -5.758 -0.404 -23.578 1 78.12 214 GLY B CA 1
ATOM 7922 C C . GLY B 1 214 ? -4.586 0.196 -24.328 1 78.12 214 GLY B C 1
ATOM 7923 O O . GLY B 1 214 ? -4.082 1.26 -23.953 1 78.12 214 GLY B O 1
ATOM 7924 N N . VAL B 1 215 ? -4.008 -0.528 -25.156 1 76 215 VAL B N 1
ATOM 7925 C CA . VAL B 1 215 ? -2.859 -0.143 -25.969 1 76 215 VAL B CA 1
ATOM 7926 C C . VAL B 1 215 ? -3.271 -0.06 -27.438 1 76 215 VAL B C 1
ATOM 7928 O O . VAL B 1 215 ? -3.879 -0.991 -27.969 1 76 215 VAL B O 1
ATOM 7931 N N . ASN B 1 216 ? -2.883 1.062 -28 1 74.06 216 ASN B N 1
ATOM 7932 C CA . ASN B 1 216 ? -3.152 1.199 -29.438 1 74.06 216 ASN B CA 1
ATOM 7933 C C . ASN B 1 216 ? -2.225 0.318 -30.266 1 74.06 216 ASN B C 1
ATOM 7935 O O . ASN B 1 216 ? -1.007 0.335 -30.078 1 74.06 216 ASN B O 1
ATOM 7939 N N . LEU B 1 217 ? -2.797 -0.524 -31.094 1 76.31 217 LEU B N 1
ATOM 7940 C CA . LEU B 1 217 ? -2.031 -1.371 -32 1 76.31 217 LEU B CA 1
ATOM 7941 C C . LEU B 1 217 ? -2.033 -0.797 -33.406 1 76.31 217 LEU B C 1
ATOM 7943 O O . LEU B 1 217 ? -3.055 -0.284 -33.875 1 76.31 217 LEU B O 1
ATOM 7947 N N . PRO B 1 218 ? -0.841 -0.728 -34.031 1 70.06 218 PRO B N 1
ATOM 7948 C CA . PRO B 1 218 ? -0.822 -0.269 -35.438 1 70.06 218 PRO B CA 1
ATOM 7949 C C . PRO B 1 218 ? -1.726 -1.1 -36.344 1 70.06 218 PRO B C 1
ATOM 7951 O O . PRO B 1 218 ? -2.057 -2.242 -36.031 1 70.06 218 PRO B O 1
ATOM 7954 N N . PRO B 1 219 ? -2.33 -0.386 -37.438 1 61.06 219 PRO B N 1
ATOM 7955 C CA . PRO B 1 219 ? -3.191 -1.124 -38.375 1 61.06 219 PRO B CA 1
ATOM 7956 C C . PRO B 1 219 ? -2.545 -2.408 -38.875 1 61.06 219 PRO B C 1
ATOM 7958 O O . PRO B 1 219 ? -1.351 -2.424 -39.188 1 61.06 219 PRO B O 1
ATOM 7961 N N . LEU B 1 220 ? -3.162 -3.459 -38.562 1 55.34 220 LEU B N 1
ATOM 7962 C CA . LEU B 1 220 ? -2.639 -4.738 -39.031 1 55.34 220 LEU B CA 1
ATOM 7963 C C . LEU B 1 220 ? -3.004 -4.98 -40.469 1 55.34 220 LEU B C 1
ATOM 7965 O O . LEU B 1 220 ? -4.125 -4.68 -40.906 1 55.34 220 LEU B O 1
ATOM 7969 N N . LYS B 1 221 ? -2.139 -5.191 -41.375 1 52.97 221 LYS B N 1
ATOM 7970 C CA . LYS B 1 221 ? -2.357 -5.453 -42.812 1 52.97 221 LYS B CA 1
ATOM 7971 C C . LYS 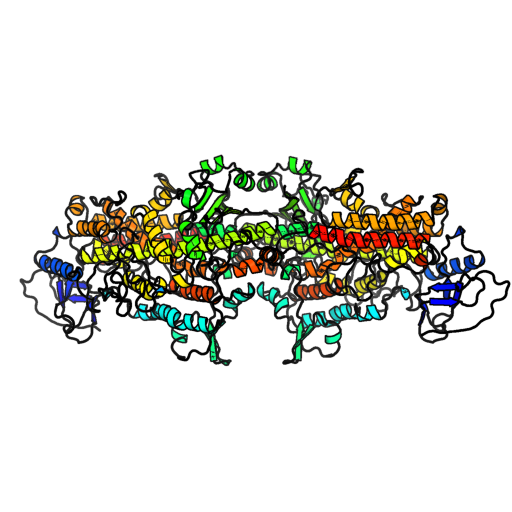B 1 221 ? -3.502 -6.445 -43 1 52.97 221 LYS B C 1
ATOM 7973 O O . LYS B 1 221 ? -4.035 -6.562 -44.094 1 52.97 221 LYS B O 1
ATOM 7978 N N . GLN B 1 222 ? -3.672 -7.457 -42.156 1 48.38 222 GLN B N 1
ATOM 7979 C CA . GLN B 1 222 ? -4.707 -8.445 -42.438 1 48.38 222 GLN B CA 1
ATOM 7980 C C . GLN B 1 222 ? -5.906 -8.258 -41.5 1 48.38 222 GLN B C 1
ATOM 7982 O O . GLN B 1 222 ? -5.922 -8.773 -40.375 1 48.38 222 GLN B O 1
ATOM 7987 N N . GLU B 1 223 ? -6.895 -7.527 -41.656 1 49.72 223 GLU B N 1
ATOM 7988 C CA . GLU B 1 223 ? -8.016 -6.93 -40.938 1 49.72 223 GLU B CA 1
ATOM 7989 C C . GLU B 1 223 ? -8.898 -8 -40.281 1 49.72 223 GLU B C 1
ATOM 7991 O O . GLU B 1 223 ? -9.398 -7.82 -39.188 1 49.72 223 GLU B O 1
ATOM 7996 N N . GLY B 1 224 ? -8.945 -9.219 -40.906 1 49.91 224 GLY B N 1
ATOM 7997 C CA . GLY B 1 224 ? -9.953 -10.219 -40.594 1 49.91 224 GLY B CA 1
ATOM 7998 C C . GLY B 1 224 ? -9.492 -11.227 -39.531 1 49.91 224 GLY B C 1
ATOM 7999 O O . GLY B 1 224 ? -10.305 -11.766 -38.781 1 49.91 224 GLY B O 1
ATOM 8000 N N . PHE B 1 225 ? -8.477 -11.422 -39.344 1 50.5 225 PHE B N 1
ATOM 8001 C CA . PHE B 1 225 ? -7.902 -12.516 -38.594 1 50.5 225 PHE B CA 1
ATOM 8002 C C . PHE B 1 225 ? -7.922 -12.195 -37.094 1 50.5 225 PHE B C 1
ATOM 8004 O O . PHE B 1 225 ? -8.297 -13.031 -36.281 1 50.5 225 PHE B O 1
ATOM 8011 N N . TRP B 1 226 ? -7.895 -11.016 -36.688 1 55.38 226 TRP B N 1
ATOM 8012 C CA . TRP B 1 226 ? -7.723 -10.648 -35.281 1 55.38 226 TRP B CA 1
ATOM 8013 C C . TRP B 1 226 ? -9.062 -10.664 -34.562 1 55.38 226 TRP B C 1
ATOM 8015 O O . TRP B 1 226 ? -9.141 -11.117 -33.406 1 55.38 226 TRP B O 1
ATOM 8025 N N . ASN B 1 227 ? -10 -10.133 -35.188 1 54.53 227 ASN B N 1
ATOM 8026 C CA . ASN B 1 227 ? -11.297 -10.031 -34.531 1 54.53 227 ASN B CA 1
ATOM 8027 C C . ASN B 1 227 ? -11.875 -11.406 -34.219 1 54.53 227 ASN B C 1
ATOM 8029 O O . ASN B 1 227 ? -12.672 -11.555 -33.312 1 54.53 227 ASN B O 1
ATOM 8033 N N . THR B 1 228 ? -11.391 -12.344 -34.969 1 53.31 228 THR B N 1
ATOM 8034 C CA . THR B 1 228 ? -11.969 -13.672 -34.812 1 53.31 228 THR B CA 1
ATOM 8035 C C . THR B 1 228 ? -11.148 -14.508 -33.844 1 53.31 228 THR B C 1
ATOM 8037 O O . THR B 1 228 ? -11.688 -15.406 -33.188 1 53.31 228 THR B O 1
ATOM 8040 N N . LEU B 1 229 ? -9.93 -14.055 -33.656 1 57.69 229 LEU B N 1
ATOM 8041 C CA . LEU B 1 229 ? -9.07 -15.008 -32.969 1 57.69 229 LEU B CA 1
ATOM 8042 C C . LEU B 1 229 ? -8.867 -14.609 -31.531 1 57.69 229 LEU B C 1
ATOM 8044 O O . LEU B 1 229 ? -8.648 -15.461 -30.672 1 57.69 229 LEU B O 1
ATOM 8048 N N . LEU B 1 230 ? -8.969 -13.352 -31.203 1 64.31 230 LEU B N 1
ATOM 8049 C CA . LEU B 1 230 ? -8.727 -12.938 -29.812 1 64.31 230 LEU B CA 1
ATOM 8050 C C . LEU B 1 230 ? -9.812 -11.977 -29.344 1 64.31 230 LEU B C 1
ATOM 8052 O O . LEU B 1 230 ? -9.516 -10.852 -28.938 1 64.31 230 LEU B O 1
ATOM 8056 N N . PRO B 1 231 ? -10.922 -12.5 -29.406 1 62.12 231 PRO B N 1
ATOM 8057 C CA . PRO B 1 231 ? -11.992 -11.539 -29.125 1 62.12 231 PRO B CA 1
ATOM 8058 C C . PRO B 1 231 ? -11.922 -10.984 -27.703 1 62.12 231 PRO B C 1
ATOM 8060 O O . PRO B 1 231 ? -12.43 -9.891 -27.438 1 62.12 231 PRO B O 1
ATOM 8063 N N . ARG B 1 232 ? -11.266 -11.695 -26.984 1 70.88 232 ARG B N 1
ATOM 8064 C CA . ARG B 1 232 ? -11.242 -11.258 -25.594 1 70.88 232 ARG B CA 1
ATOM 8065 C C . ARG B 1 232 ? -10.195 -10.172 -25.375 1 70.88 232 ARG B C 1
ATOM 8067 O O . ARG B 1 232 ? -10.266 -9.406 -24.406 1 70.88 232 ARG B O 1
ATOM 8074 N N . LEU B 1 233 ? -9.273 -10.117 -26.203 1 73.44 233 LEU B N 1
ATOM 8075 C CA . LEU B 1 233 ? -8.133 -9.234 -25.984 1 73.44 233 LEU B CA 1
ATOM 8076 C C . LEU B 1 233 ? -8.18 -8.047 -26.938 1 73.44 233 LEU B C 1
ATOM 8078 O O . LEU B 1 233 ? -7.84 -6.922 -26.562 1 73.44 233 LEU B O 1
ATOM 8082 N N . VAL B 1 234 ? -8.531 -8.273 -28.141 1 72.12 234 VAL B N 1
ATOM 8083 C CA . VAL B 1 234 ? -8.406 -7.223 -29.156 1 72.12 234 VAL B CA 1
ATOM 8084 C C . VAL B 1 234 ? -9.781 -6.668 -29.5 1 72.12 234 VAL B C 1
ATOM 8086 O O . VAL B 1 234 ? -10.695 -7.426 -29.844 1 72.12 234 VAL B O 1
ATOM 8089 N N . LYS B 1 235 ? -9.906 -5.363 -29.188 1 73 235 LYS B N 1
ATOM 8090 C CA . LYS B 1 235 ? -11.148 -4.672 -29.5 1 73 235 LYS B CA 1
ATOM 8091 C C . LYS B 1 235 ? -10.961 -3.674 -30.641 1 73 235 LYS B C 1
ATOM 8093 O O . LYS B 1 235 ? -9.922 -3.008 -30.719 1 73 235 LYS B O 1
ATOM 8098 N N . ALA B 1 236 ? -11.805 -3.768 -31.641 1 65.44 236 ALA B N 1
ATOM 8099 C CA . ALA B 1 236 ? -11.75 -2.832 -32.781 1 65.44 236 ALA B CA 1
ATOM 8100 C C . ALA B 1 236 ? -12.352 -1.483 -32.375 1 65.44 236 ALA B C 1
ATOM 8102 O O . ALA B 1 236 ? -13.383 -1.427 -31.703 1 65.44 236 ALA B O 1
ATOM 8103 N N . ILE B 1 237 ? -11.633 -0.328 -32.562 1 58.16 237 ILE B N 1
ATOM 8104 C CA . ILE B 1 237 ? -12.164 1.019 -32.406 1 58.16 237 ILE B CA 1
ATOM 8105 C C . ILE B 1 237 ? -12.859 1.464 -33.688 1 58.16 237 ILE B C 1
ATOM 8107 O O . ILE B 1 237 ? -12.227 1.551 -34.75 1 58.16 237 ILE B O 1
ATOM 8111 N N . GLU B 1 238 ? -14.062 1.589 -33.688 1 54.81 238 GLU B N 1
ATOM 8112 C CA . GLU B 1 238 ? -14.906 1.86 -34.844 1 54.81 238 GLU B CA 1
ATOM 8113 C C . GLU B 1 238 ? -14.445 3.121 -35.562 1 54.81 238 GLU B C 1
ATOM 8115 O O . GLU B 1 238 ? -14.406 3.15 -36.812 1 54.81 238 GLU B O 1
ATOM 8120 N N . ASP B 1 239 ? -14.18 4.152 -34.781 1 52.78 239 ASP B N 1
ATOM 8121 C CA . ASP B 1 239 ? -14.055 5.453 -35.438 1 52.78 239 ASP B CA 1
ATOM 8122 C C . ASP B 1 239 ? -12.695 5.594 -36.125 1 52.78 239 ASP B C 1
ATOM 8124 O O . ASP B 1 239 ? -12.562 6.316 -37.094 1 52.78 239 ASP B O 1
ATOM 8128 N N . THR B 1 240 ? -11.703 4.945 -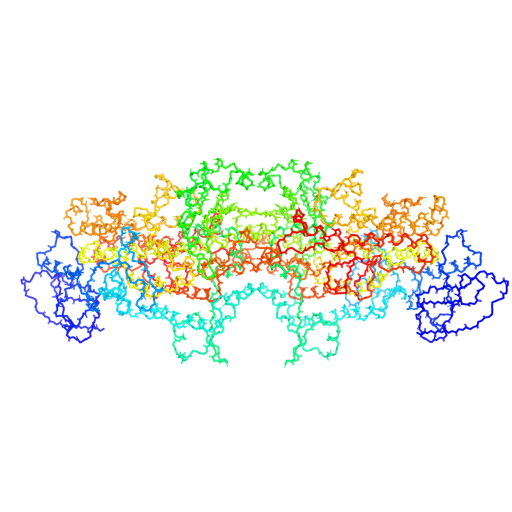35.625 1 53.25 240 THR B N 1
ATOM 8129 C CA . THR B 1 240 ? -10.367 5.238 -36.156 1 53.25 240 THR B CA 1
ATOM 8130 C C . THR B 1 240 ? -9.812 4.055 -36.938 1 53.25 240 THR B C 1
ATOM 8132 O O . THR B 1 240 ? -8.82 4.188 -37.656 1 53.25 240 THR B O 1
ATOM 8135 N N . GLY B 1 241 ? -10.539 3 -37 1 56.38 241 GLY B N 1
ATOM 8136 C CA . GLY B 1 241 ? -10.039 1.797 -37.656 1 56.38 241 GLY B CA 1
ATOM 8137 C C . GLY B 1 241 ? -8.906 1.134 -36.906 1 56.38 241 GLY B C 1
ATOM 8138 O O . GLY B 1 241 ? -8.414 0.079 -37.281 1 56.38 241 GLY B O 1
ATOM 8139 N N . ASP B 1 242 ? -8.445 1.737 -35.781 1 63 242 ASP B N 1
ATOM 8140 C CA . ASP B 1 242 ? -7.363 1.2 -34.969 1 63 242 ASP B CA 1
ATOM 8141 C C . ASP B 1 242 ? -7.871 0.094 -34.031 1 63 242 ASP B C 1
ATOM 8143 O O . ASP B 1 242 ? -9.078 -0.045 -33.844 1 63 242 ASP B O 1
ATOM 8147 N N . ASN B 1 243 ? -6.902 -0.95 -33.938 1 72.19 243 ASN B N 1
ATOM 8148 C CA . ASN B 1 243 ? -7.207 -1.97 -32.938 1 72.19 243 ASN B CA 1
ATOM 8149 C C . ASN B 1 243 ? -6.602 -1.628 -31.562 1 72.19 243 ASN B C 1
ATOM 8151 O O . ASN B 1 243 ? -5.551 -0.987 -31.5 1 72.19 243 ASN B O 1
ATOM 8155 N N . ILE B 1 244 ? -7.445 -1.854 -30.578 1 76.5 244 ILE B N 1
ATOM 8156 C CA . ILE B 1 244 ? -6.988 -1.614 -29.219 1 76.5 244 ILE B CA 1
ATOM 8157 C C . ILE B 1 244 ? -6.875 -2.941 -28.469 1 76.5 244 ILE B C 1
ATOM 8159 O O . ILE B 1 244 ? -7.777 -3.779 -28.531 1 76.5 244 ILE B O 1
ATOM 8163 N N . LEU B 1 245 ? -5.695 -3.227 -28.016 1 78.94 245 LEU B N 1
ATOM 8164 C CA . LEU B 1 245 ? -5.512 -4.336 -27.078 1 78.94 245 LEU B CA 1
ATOM 8165 C C . LEU B 1 245 ? -5.945 -3.947 -25.672 1 78.94 245 LEU B C 1
ATOM 8167 O O . LEU B 1 245 ? -5.312 -3.105 -25.031 1 78.94 245 LEU B O 1
ATOM 8171 N N . LEU B 1 246 ? -7.031 -4.422 -25.266 1 82.94 246 LEU B N 1
ATOM 8172 C CA . LEU B 1 246 ? -7.59 -4.145 -23.953 1 82.94 246 LEU B CA 1
ATOM 8173 C C . LEU B 1 246 ? -7.641 -5.414 -23.109 1 82.94 246 LEU B C 1
ATOM 8175 O O . LEU B 1 246 ? -8.43 -6.316 -23.375 1 82.94 246 LEU B O 1
ATOM 8179 N N . PHE B 1 247 ? -6.84 -5.512 -22.109 1 86.81 247 PHE B N 1
ATOM 8180 C CA . PHE B 1 247 ? -6.777 -6.688 -21.266 1 86.81 247 PHE B CA 1
ATOM 8181 C C . PHE B 1 247 ? -7.945 -6.711 -20.281 1 86.81 247 PHE B C 1
ATOM 8183 O O . PHE B 1 247 ? -8.391 -5.66 -19.812 1 86.81 247 PHE B O 1
ATOM 8190 N N . GLU B 1 248 ? -8.422 -7.844 -20.062 1 88.94 248 GLU B N 1
ATOM 8191 C CA . GLU B 1 248 ? -9.438 -7.988 -19.016 1 88.94 248 GLU B CA 1
ATOM 8192 C C . GLU B 1 248 ? -8.828 -7.824 -17.625 1 88.94 248 GLU B C 1
ATOM 8194 O O . GLU B 1 248 ? -7.715 -8.289 -17.375 1 88.94 248 GLU B O 1
ATOM 8199 N N . THR B 1 249 ? -9.523 -7.16 -16.75 1 92.19 249 THR B N 1
ATOM 8200 C CA . THR B 1 249 ? -9.039 -7 -15.375 1 92.19 249 THR B CA 1
ATOM 8201 C C . THR B 1 249 ? -9.078 -8.328 -14.625 1 92.19 249 THR B C 1
ATOM 8203 O O . THR B 1 249 ? -10.133 -8.953 -14.516 1 92.19 249 THR B O 1
ATOM 8206 N N . PRO B 1 250 ? -7.969 -8.805 -14.195 1 95.19 250 PRO B N 1
ATOM 8207 C CA . PRO B 1 250 ? -8.016 -10.039 -13.398 1 95.19 250 PRO B CA 1
ATOM 8208 C C . PRO B 1 250 ? -8.891 -9.898 -12.156 1 95.19 250 PRO B C 1
ATOM 8210 O O . PRO B 1 250 ? -8.984 -8.812 -11.578 1 95.19 250 PRO B O 1
ATOM 8213 N N . GLU B 1 251 ? -9.422 -10.977 -11.742 1 94.88 251 GLU B N 1
ATOM 8214 C CA . GLU B 1 251 ? -10.359 -10.977 -10.625 1 94.88 251 GLU B CA 1
ATOM 8215 C C . GLU B 1 251 ? -9.711 -10.422 -9.359 1 94.88 251 GLU B C 1
ATOM 8217 O O . GLU B 1 251 ? -10.352 -9.719 -8.578 1 94.88 251 GLU B O 1
ATOM 8222 N N . THR B 1 252 ? -8.477 -10.742 -9.078 1 96.06 252 THR B N 1
ATOM 8223 C CA . THR B 1 252 ? -7.762 -10.25 -7.906 1 96.06 252 THR B CA 1
ATOM 8224 C C . THR B 1 252 ? -7.738 -8.727 -7.891 1 96.06 252 THR B C 1
ATOM 8226 O O . THR B 1 252 ? -8.047 -8.109 -6.871 1 96.06 252 THR B O 1
ATOM 8229 N N . MET B 1 253 ? -7.375 -8.117 -9.016 1 94.88 253 MET B N 1
ATOM 8230 C CA . MET B 1 253 ? -7.297 -6.66 -9.133 1 94.88 253 MET B CA 1
ATOM 8231 C C . MET B 1 253 ? -8.688 -6.031 -9.078 1 94.88 253 MET B C 1
ATOM 8233 O O . MET B 1 253 ? -8.859 -4.949 -8.523 1 94.88 253 MET B O 1
ATOM 8237 N N . ASP B 1 254 ? -9.648 -6.707 -9.68 1 93.69 254 ASP B N 1
ATOM 8238 C CA . ASP B 1 254 ? -11.016 -6.199 -9.695 1 93.69 254 ASP B CA 1
ATOM 8239 C C . ASP B 1 254 ? -11.562 -6.074 -8.273 1 93.69 254 ASP B C 1
ATOM 8241 O O . ASP B 1 254 ? -12.289 -5.129 -7.961 1 93.69 254 ASP B O 1
ATOM 8245 N N . ARG B 1 255 ? -11.203 -6.984 -7.438 1 93.81 255 ARG B N 1
ATOM 8246 C CA . ARG B 1 255 ? -11.68 -6.992 -6.059 1 93.81 255 ARG B CA 1
ATOM 8247 C C . ARG B 1 255 ? -10.898 -6 -5.203 1 93.81 255 ARG B C 1
ATOM 8249 O O . ARG B 1 255 ? -11.469 -5.34 -4.328 1 93.81 255 ARG B O 1
ATOM 8256 N N . ASP B 1 256 ? -9.656 -5.941 -5.438 1 93.81 256 ASP B N 1
ATOM 8257 C CA . ASP B 1 256 ? -8.75 -5.117 -4.645 1 93.81 256 ASP B CA 1
ATOM 8258 C C . ASP B 1 256 ? -7.566 -4.633 -5.484 1 93.81 256 ASP B C 1
ATOM 8260 O O . ASP B 1 256 ? -6.613 -5.383 -5.711 1 93.81 256 ASP B O 1
ATOM 8264 N N . LYS B 1 257 ? -7.57 -3.395 -5.816 1 91.44 257 LYS B N 1
ATOM 8265 C CA . LYS B 1 257 ? -6.535 -2.842 -6.684 1 91.44 257 LYS B CA 1
ATOM 8266 C C . LYS B 1 257 ? -5.176 -2.857 -5.992 1 91.44 257 LYS B C 1
ATOM 8268 O O . LYS B 1 257 ? -4.137 -2.861 -6.652 1 91.44 257 LYS B O 1
ATOM 8273 N N . PHE B 1 258 ? -5.098 -3.018 -4.695 1 93.56 258 PHE B N 1
ATOM 8274 C CA . PHE B 1 258 ? -3.852 -2.912 -3.947 1 93.56 258 PHE B CA 1
ATOM 8275 C C . PHE B 1 258 ? -3.369 -4.285 -3.504 1 93.56 258 PHE B C 1
ATOM 8277 O O . PHE B 1 258 ? -2.439 -4.395 -2.701 1 93.56 258 PHE B O 1
ATOM 8284 N N . PHE B 1 259 ? -3.943 -5.387 -3.992 1 95.81 259 PHE B N 1
ATOM 8285 C CA . PHE B 1 259 ? -3.652 -6.734 -3.514 1 95.81 259 PHE B CA 1
ATOM 8286 C C . PHE B 1 259 ? -2.178 -7.07 -3.707 1 95.81 259 PHE B C 1
ATOM 8288 O O . PHE B 1 259 ? -1.57 -7.727 -2.861 1 95.81 259 PHE B O 1
ATOM 8295 N N . TRP B 1 260 ? -1.575 -6.531 -4.793 1 95.81 260 TRP B N 1
ATOM 8296 C CA . TRP B 1 260 ? -0.211 -6.879 -5.176 1 95.81 260 TRP B CA 1
ATOM 8297 C C . TRP B 1 260 ? 0.8 -6.25 -4.219 1 95.81 260 TRP B C 1
ATOM 8299 O O . TRP B 1 260 ? 1.916 -6.754 -4.07 1 95.81 260 TRP B O 1
ATOM 8309 N N . PHE B 1 261 ? 0.4 -5.211 -3.568 1 90.38 261 PHE B N 1
ATOM 8310 C CA . PHE B 1 261 ? 1.278 -4.379 -2.754 1 90.38 261 PHE B CA 1
ATOM 8311 C C . PHE B 1 261 ? 1.306 -4.871 -1.312 1 90.38 261 PHE B C 1
ATOM 8313 O O . PHE B 1 261 ? 2.254 -4.594 -0.574 1 90.38 261 PHE B O 1
ATOM 8320 N N . ARG B 1 262 ? 0.397 -5.707 -0.918 1 93.06 262 ARG B N 1
ATOM 8321 C CA . ARG B 1 262 ? 0.161 -6.082 0.473 1 93.06 262 ARG B CA 1
ATOM 8322 C C . ARG B 1 262 ? 0.937 -7.34 0.843 1 93.06 262 ARG B C 1
ATOM 8324 O O . ARG B 1 262 ? 0.915 -8.328 0.105 1 93.06 262 ARG B O 1
ATOM 8331 N N . ASP B 1 263 ? 1.528 -7.367 2.043 1 95.44 263 ASP B N 1
ATOM 8332 C CA . ASP B 1 263 ? 2.369 -8.469 2.494 1 95.44 263 ASP B CA 1
ATOM 8333 C C . ASP B 1 263 ? 1.524 -9.688 2.875 1 95.44 263 ASP B C 1
ATOM 8335 O O . ASP B 1 263 ? 1.946 -10.828 2.682 1 95.44 263 ASP B O 1
ATOM 8339 N N . GLU B 1 264 ? 0.36 -9.43 3.441 1 95.94 264 GLU B N 1
ATOM 8340 C CA . GLU B 1 264 ? -0.472 -10.562 3.842 1 95.94 264 GLU B CA 1
ATOM 8341 C C . GLU B 1 264 ? -0.962 -11.344 2.625 1 95.94 264 GLU B C 1
ATOM 8343 O O . GLU B 1 264 ? -1.068 -12.57 2.67 1 95.94 264 GLU B O 1
ATOM 8348 N N . GLU B 1 265 ? -1.269 -10.578 1.521 1 97.44 265 GLU B N 1
ATOM 8349 C CA . GLU B 1 265 ? -1.688 -11.266 0.303 1 97.44 265 GLU B CA 1
ATOM 8350 C C . GLU B 1 265 ? -0.523 -12.008 -0.339 1 97.44 265 GLU B C 1
ATOM 8352 O O . GLU B 1 265 ? -0.694 -13.117 -0.843 1 97.44 265 GLU B O 1
ATOM 8357 N N . PHE B 1 266 ? 0.695 -11.414 -0.3 1 97.69 266 PHE B N 1
ATOM 8358 C CA . PHE B 1 266 ? 1.919 -12.07 -0.744 1 97.69 266 PHE B CA 1
ATOM 8359 C C . PHE B 1 266 ? 2.098 -13.414 -0.045 1 97.69 266 PHE B C 1
ATOM 8361 O O . PHE B 1 266 ? 2.355 -14.43 -0.695 1 97.69 266 PHE B O 1
ATOM 8368 N N . SER B 1 267 ? 1.892 -13.445 1.204 1 97.81 267 SER B N 1
ATOM 8369 C CA . SER B 1 267 ? 2.051 -14.648 2.014 1 97.81 267 SER B CA 1
ATOM 8370 C C . SER B 1 267 ? 0.942 -15.656 1.728 1 97.81 267 SER B C 1
ATOM 8372 O O . SER B 1 267 ? 1.205 -16.859 1.595 1 97.81 267 SER B O 1
ATOM 8374 N N . ARG B 1 268 ? -0.295 -15.141 1.657 1 97.94 268 ARG B N 1
ATOM 8375 C CA . ARG B 1 268 ? -1.442 -16.016 1.438 1 97.94 268 ARG B CA 1
ATOM 8376 C C . ARG B 1 268 ? -1.308 -16.781 0.123 1 97.94 268 ARG B C 1
ATOM 8378 O O . ARG B 1 268 ? -1.678 -17.953 0.038 1 97.94 268 ARG B O 1
ATOM 8385 N N . GLN B 1 269 ? -0.725 -16.125 -0.903 1 97.94 269 GLN B N 1
ATOM 8386 C CA . GLN B 1 269 ? -0.634 -16.719 -2.23 1 97.94 269 GLN B CA 1
ATOM 8387 C C . GLN B 1 269 ? 0.388 -17.859 -2.254 1 97.94 269 GLN B C 1
ATOM 8389 O O . GLN B 1 269 ? 0.401 -18.672 -3.182 1 97.94 269 GLN B O 1
ATOM 8394 N N . THR B 1 270 ? 1.232 -17.969 -1.246 1 98.06 270 THR B N 1
ATOM 8395 C CA . THR B 1 270 ? 2.131 -19.125 -1.156 1 98.06 270 THR B CA 1
ATOM 8396 C C . THR B 1 270 ? 1.36 -20.375 -0.775 1 98.06 270 THR B C 1
ATOM 8398 O O . THR B 1 270 ? 1.828 -21.5 -1.015 1 98.06 270 THR B O 1
ATOM 8401 N N . LEU B 1 271 ? 0.141 -20.234 -0.175 1 98.25 271 LEU B N 1
ATOM 8402 C CA . LEU B 1 271 ? -0.696 -21.344 0.27 1 98.25 271 LEU B CA 1
ATOM 8403 C C . LEU B 1 271 ? -1.851 -21.578 -0.698 1 98.25 271 LEU B C 1
ATOM 8405 O O . LEU B 1 271 ? -2.311 -22.703 -0.862 1 98.25 271 LEU B O 1
ATOM 8409 N N . ALA B 1 272 ? -2.32 -20.469 -1.193 1 97.75 272 ALA B N 1
ATOM 8410 C CA . ALA B 1 272 ? -3.58 -20.469 -1.934 1 97.75 272 ALA B CA 1
ATOM 8411 C C . ALA B 1 272 ? -3.465 -19.656 -3.217 1 97.75 272 ALA B C 1
ATOM 8413 O O . ALA B 1 272 ? -4.375 -18.891 -3.564 1 97.75 272 ALA B O 1
ATOM 8414 N N . GLY B 1 273 ? -2.324 -19.672 -3.857 1 96.69 273 GLY B N 1
ATOM 8415 C CA . GLY B 1 273 ? -2.102 -18.984 -5.121 1 96.69 273 GLY B CA 1
ATOM 8416 C C . GLY B 1 273 ? -1.639 -19.922 -6.227 1 96.69 273 GLY B C 1
ATOM 8417 O O . GLY B 1 273 ? -2.102 -21.062 -6.328 1 96.69 273 GLY B O 1
ATOM 8418 N N . LEU B 1 274 ? -0.753 -19.391 -7.07 1 96.88 274 LEU B N 1
ATOM 8419 C CA . LEU B 1 274 ? -0.389 -20.047 -8.32 1 96.88 274 LEU B CA 1
ATOM 8420 C C . LEU B 1 274 ? 0.787 -21 -8.109 1 96.88 274 LEU B C 1
ATOM 8422 O O . LEU B 1 274 ? 1.037 -21.875 -8.938 1 96.88 274 LEU B O 1
ATOM 8426 N N . ASN B 1 275 ? 1.501 -20.875 -7.016 1 97.62 275 ASN B N 1
ATOM 8427 C CA . ASN B 1 275 ? 2.65 -21.734 -6.77 1 97.62 275 ASN B CA 1
ATOM 8428 C C . ASN B 1 275 ? 2.666 -22.25 -5.332 1 97.62 275 ASN B C 1
ATOM 8430 O O . ASN B 1 275 ? 3.656 -22.078 -4.617 1 97.62 275 ASN B O 1
ATOM 8434 N N . PRO B 1 276 ? 1.648 -22.984 -5.008 1 96.81 276 PRO B N 1
ATOM 8435 C CA . PRO B 1 276 ? 1.517 -23.453 -3.625 1 96.81 276 PRO B CA 1
ATOM 8436 C C . PRO B 1 276 ? 2.461 -24.609 -3.299 1 96.81 276 PRO B C 1
ATOM 8438 O O . PRO B 1 276 ? 2.467 -25.109 -2.168 1 96.81 276 PRO B O 1
ATOM 8441 N N . TYR B 1 277 ? 3.312 -25.062 -4.242 1 97.25 277 TYR B N 1
ATOM 8442 C CA . TYR B 1 277 ? 4.188 -26.219 -4.109 1 97.25 277 TYR B CA 1
ATOM 8443 C C . TYR B 1 277 ? 5.551 -25.812 -3.557 1 97.25 277 TYR B C 1
ATOM 8445 O O . TYR B 1 277 ? 6.367 -26.672 -3.217 1 97.25 277 TYR B O 1
ATOM 8453 N N . SER B 1 278 ? 5.781 -24.516 -3.33 1 97.62 278 SER B N 1
ATOM 8454 C CA . SER B 1 278 ? 7.16 -24.094 -3.111 1 97.62 278 SER B CA 1
ATOM 8455 C C . SER B 1 278 ? 7.449 -23.891 -1.627 1 97.62 278 SER B C 1
ATOM 8457 O O . SER B 1 278 ? 8.594 -24.016 -1.19 1 97.62 278 SER B O 1
ATOM 8459 N N . ILE B 1 279 ? 6.457 -23.594 -0.803 1 98.5 279 ILE B N 1
ATOM 8460 C CA . ILE B 1 279 ? 6.672 -23.297 0.609 1 98.5 279 ILE B CA 1
ATOM 8461 C C . ILE B 1 279 ? 7.086 -24.562 1.346 1 98.5 279 ILE B C 1
ATOM 8463 O O . ILE B 1 279 ? 6.59 -25.656 1.044 1 98.5 279 ILE B O 1
ATOM 8467 N N . ARG B 1 280 ? 8.008 -24.484 2.264 1 98.44 280 ARG B N 1
ATOM 8468 C CA . ARG B 1 280 ? 8.516 -25.609 3.051 1 98.44 280 ARG B CA 1
ATOM 8469 C C . ARG B 1 280 ? 8.672 -25.234 4.516 1 98.44 280 ARG B C 1
ATOM 8471 O O . ARG B 1 280 ? 8.836 -24.047 4.84 1 98.44 280 ARG B O 1
ATOM 8478 N N . LEU B 1 281 ? 8.617 -26.203 5.363 1 98.69 281 LEU B N 1
ATOM 8479 C CA . LEU B 1 281 ? 8.898 -26.016 6.785 1 98.69 281 LEU B CA 1
ATOM 8480 C C . LEU B 1 281 ? 10.391 -25.891 7.031 1 98.69 281 LEU B C 1
ATOM 8482 O O . LEU B 1 281 ? 11.195 -26.594 6.414 1 98.69 281 LEU B O 1
ATOM 8486 N N . ILE B 1 282 ? 10.805 -24.938 7.836 1 98.38 282 ILE B N 1
ATOM 8487 C CA . ILE B 1 282 ? 12.195 -24.859 8.258 1 98.38 282 ILE B CA 1
ATOM 8488 C C . ILE B 1 282 ? 12.469 -25.891 9.344 1 98.38 282 ILE B C 1
ATOM 8490 O O . ILE B 1 282 ? 11.875 -25.844 10.422 1 98.38 282 ILE B O 1
ATOM 8494 N N . THR B 1 283 ? 13.297 -26.797 9.07 1 95.81 283 THR B N 1
ATOM 8495 C CA . THR B 1 283 ? 13.586 -27.859 10.023 1 95.81 283 THR B CA 1
ATOM 8496 C C . THR B 1 283 ? 15.016 -27.75 10.547 1 95.81 283 THR B C 1
ATOM 8498 O O . THR B 1 283 ? 15.375 -28.359 11.547 1 95.81 283 THR B O 1
ATOM 8501 N N . GLU B 1 284 ? 15.797 -27.016 9.82 1 94.81 284 GLU B N 1
ATOM 8502 C CA . GLU B 1 284 ? 17.188 -26.797 10.219 1 94.81 284 GLU B CA 1
ATOM 8503 C C . GLU B 1 284 ? 17.484 -25.312 10.414 1 94.81 284 GLU B C 1
ATOM 8505 O O . GLU B 1 284 ? 17.031 -24.484 9.625 1 94.81 284 GLU B O 1
ATOM 8510 N N . TRP B 1 285 ? 18.25 -25.016 11.438 1 95.75 285 TRP B N 1
ATOM 8511 C CA . TRP B 1 285 ? 18.609 -23.641 11.781 1 95.75 285 TRP B CA 1
ATOM 8512 C C . TRP B 1 285 ? 19.984 -23.578 12.43 1 95.75 285 TRP B C 1
ATOM 8514 O O . TRP B 1 285 ? 20.312 -24.422 13.273 1 95.75 285 TRP B O 1
ATOM 8524 N N . PRO B 1 286 ? 20.906 -22.609 12.172 1 96.19 286 PRO B N 1
ATOM 8525 C CA . PRO B 1 286 ? 20.656 -21.562 11.18 1 96.19 286 PRO B CA 1
ATOM 8526 C C . PRO B 1 286 ? 20.688 -22.094 9.75 1 96.19 286 PRO B C 1
ATOM 8528 O O . PRO B 1 286 ? 21.188 -23.188 9.5 1 96.19 286 PRO B O 1
ATOM 8531 N N . LEU B 1 287 ? 20.125 -21.359 8.844 1 97.5 287 LEU B N 1
ATOM 8532 C CA . LEU B 1 287 ? 20.078 -21.75 7.438 1 97.5 287 LEU B CA 1
ATOM 8533 C C . LEU B 1 287 ? 21.469 -21.703 6.805 1 97.5 287 LEU B C 1
ATOM 8535 O O . LEU B 1 287 ? 22.266 -20.828 7.133 1 97.5 287 LEU B O 1
ATOM 8539 N N . LYS B 1 288 ? 21.719 -22.625 5.906 1 97.25 288 LYS B N 1
ATOM 8540 C CA . LYS B 1 288 ? 23.016 -22.703 5.234 1 97.25 288 LYS B CA 1
ATOM 8541 C C . LYS B 1 288 ? 22.875 -23.172 3.791 1 97.25 288 LYS B C 1
ATOM 8543 O O . LYS B 1 288 ? 22.031 -24.031 3.496 1 97.25 288 LYS B O 1
ATOM 8548 N N . SER B 1 289 ? 23.688 -22.578 2.908 1 97.88 289 SER B N 1
ATOM 8549 C CA . SER B 1 289 ? 23.797 -23.031 1.528 1 97.88 289 SER B CA 1
ATOM 8550 C C . SER B 1 289 ? 24.547 -24.359 1.443 1 97.88 289 SER B C 1
ATOM 8552 O O . SER B 1 289 ? 25.484 -24.594 2.211 1 97.88 289 SER B O 1
ATOM 8554 N N . THR B 1 290 ? 24.234 -25.203 0.494 1 97.25 290 THR B N 1
ATOM 8555 C CA . THR B 1 290 ? 24.922 -26.469 0.289 1 97.25 290 THR B CA 1
ATOM 8556 C C . THR B 1 290 ? 25.938 -26.344 -0.838 1 97.25 290 THR B C 1
ATOM 8558 O O . THR B 1 290 ? 26.641 -27.312 -1.163 1 97.25 290 THR B O 1
ATOM 8561 N N . LEU B 1 291 ? 26.031 -25.203 -1.457 1 98.06 291 LEU B N 1
ATOM 8562 C CA . LEU B 1 291 ? 26.922 -24.984 -2.59 1 98.06 291 LEU B CA 1
ATOM 8563 C C . LEU B 1 291 ? 28.359 -24.844 -2.121 1 98.06 291 LEU B C 1
ATOM 8565 O O . LEU B 1 291 ? 28.609 -24.578 -0.946 1 98.06 291 LEU B O 1
ATOM 8569 N N . ASP B 1 292 ? 29.328 -25.047 -3.021 1 97.94 292 ASP B N 1
ATOM 8570 C CA . ASP B 1 292 ? 30.766 -24.969 -2.732 1 97.94 292 ASP B CA 1
ATOM 8571 C C . ASP B 1 292 ? 31.141 -23.547 -2.281 1 97.94 292 ASP B C 1
ATOM 8573 O O . ASP B 1 292 ? 31.109 -22.609 -3.074 1 97.94 292 ASP B O 1
ATOM 8577 N N . PRO B 1 293 ? 31.516 -23.438 -1.062 1 97.44 293 PRO B N 1
ATOM 8578 C CA . PRO B 1 293 ? 31.812 -22.094 -0.543 1 97.44 293 PRO B CA 1
ATOM 8579 C C . PRO B 1 293 ? 33 -21.438 -1.26 1 97.44 293 PRO B C 1
ATOM 8581 O O . PRO B 1 293 ? 33.094 -20.219 -1.268 1 97.44 293 PRO B O 1
ATOM 8584 N N . GLU B 1 294 ? 33.906 -22.188 -1.818 1 97.25 294 GLU B N 1
ATOM 8585 C CA . GLU B 1 294 ? 35.031 -21.625 -2.549 1 97.25 294 GLU B CA 1
ATOM 8586 C C . GLU B 1 294 ? 34.594 -20.875 -3.799 1 97.25 294 GLU B C 1
ATOM 8588 O O . GLU B 1 294 ? 35.219 -19.906 -4.211 1 97.25 294 GLU B O 1
ATOM 8593 N N . ILE B 1 295 ? 33.5 -21.359 -4.281 1 97.38 295 ILE B N 1
ATOM 8594 C CA . ILE B 1 295 ? 32.969 -20.781 -5.523 1 97.38 295 ILE B CA 1
ATOM 8595 C C . ILE B 1 295 ? 31.922 -19.734 -5.207 1 97.38 295 ILE B C 1
ATOM 8597 O O . ILE B 1 295 ? 31.891 -18.656 -5.812 1 97.38 295 ILE B O 1
ATOM 8601 N N . TYR B 1 296 ? 31.047 -20.016 -4.242 1 98.19 296 TYR B N 1
ATOM 8602 C CA . TYR B 1 296 ? 29.828 -19.219 -4.105 1 98.19 296 TYR B CA 1
ATOM 8603 C C . TYR B 1 296 ? 29.875 -18.375 -2.836 1 98.19 296 TYR B C 1
ATOM 8605 O O . TYR B 1 296 ? 28.953 -17.594 -2.576 1 98.19 296 TYR B O 1
ATOM 8613 N N . GLY B 1 297 ? 30.922 -18.453 -2.023 1 97.56 297 GLY B N 1
ATOM 8614 C CA . GLY B 1 297 ? 31.078 -17.656 -0.815 1 97.56 297 GLY B CA 1
ATOM 8615 C C . GLY B 1 297 ? 30.594 -18.359 0.434 1 97.56 297 GLY B C 1
ATOM 8616 O O . GLY B 1 297 ? 30.188 -19.531 0.373 1 97.56 297 GLY B O 1
ATOM 8617 N N . PRO B 1 298 ? 30.688 -17.672 1.614 1 97.62 298 PRO B N 1
ATOM 8618 C CA . PRO B 1 298 ? 30.297 -18.281 2.885 1 97.62 298 PRO B CA 1
ATOM 8619 C C . PRO B 1 298 ? 28.875 -18.844 2.852 1 97.62 298 PRO B C 1
ATOM 8621 O O . PRO B 1 298 ? 27.953 -18.156 2.418 1 97.62 298 PRO B O 1
ATOM 8624 N N . PRO B 1 299 ? 28.641 -20.031 3.342 1 97.31 299 PRO B N 1
ATOM 8625 C CA . PRO B 1 299 ? 27.359 -20.719 3.193 1 97.31 299 PRO B CA 1
ATOM 8626 C C . PRO B 1 299 ? 26.312 -20.234 4.195 1 97.31 299 PRO B C 1
ATOM 8628 O O . PRO B 1 299 ? 25.109 -20.5 4.023 1 97.31 299 PRO B O 1
ATOM 8631 N N . GLU B 1 300 ? 26.703 -19.562 5.285 1 97.38 300 GLU B N 1
ATOM 8632 C CA . GLU B 1 300 ? 25.781 -19.141 6.328 1 97.38 300 GLU B CA 1
ATOM 8633 C C . GLU B 1 300 ? 24.812 -18.078 5.812 1 97.38 300 GLU B C 1
ATOM 8635 O O . GLU B 1 300 ? 25.234 -17.125 5.16 1 97.38 300 GLU B O 1
ATOM 8640 N N . SER B 1 301 ? 23.516 -18.234 6.102 1 98 301 SER B N 1
ATOM 8641 C CA . SER B 1 301 ? 22.531 -17.203 5.77 1 98 301 SER B CA 1
ATOM 8642 C C . SER B 1 301 ? 22.75 -15.953 6.602 1 98 301 SER B C 1
ATOM 8644 O O . SER B 1 301 ? 23.203 -16.031 7.742 1 98 301 SER B O 1
ATOM 8646 N N . ALA B 1 302 ? 22.422 -14.812 6.062 1 98.06 302 ALA B N 1
ATOM 8647 C CA . ALA B 1 302 ? 22.484 -13.547 6.793 1 98.06 302 ALA B CA 1
ATOM 8648 C C . ALA B 1 302 ? 21.281 -13.391 7.723 1 98.06 302 ALA B C 1
ATOM 8650 O O . ALA B 1 302 ? 21.281 -12.516 8.594 1 98.06 302 ALA B O 1
ATOM 8651 N N . ILE B 1 303 ? 20.266 -14.203 7.617 1 98.25 303 ILE B N 1
ATOM 8652 C CA . ILE B 1 303 ? 19.125 -14.195 8.523 1 98.25 303 ILE B CA 1
ATOM 8653 C C . ILE B 1 303 ? 19.516 -14.844 9.852 1 98.25 303 ILE B C 1
ATOM 8655 O O . ILE B 1 303 ? 19.688 -16.062 9.922 1 98.25 303 ILE B O 1
ATOM 8659 N N . THR B 1 304 ? 19.547 -14.078 10.875 1 97.44 304 THR B N 1
ATOM 8660 C CA . THR B 1 304 ? 20.016 -14.562 12.172 1 97.44 304 THR B CA 1
ATOM 8661 C C . THR B 1 304 ? 18.859 -14.711 13.148 1 97.44 304 THR B C 1
ATOM 8663 O O . THR B 1 304 ? 17.734 -14.266 12.867 1 97.44 304 THR B O 1
ATOM 8666 N N . THR B 1 305 ? 19.125 -15.375 14.242 1 96.88 305 THR B N 1
ATOM 8667 C CA . THR B 1 305 ? 18.156 -15.547 15.312 1 96.88 305 THR B CA 1
ATOM 8668 C C . THR B 1 305 ? 17.688 -14.188 15.852 1 96.88 305 THR B C 1
ATOM 8670 O O . THR B 1 305 ? 16.5 -13.984 16.094 1 96.88 305 THR B O 1
ATOM 8673 N N . GLU B 1 306 ? 18.609 -13.305 16.047 1 94.56 306 GLU B N 1
ATOM 8674 C CA . GLU B 1 306 ? 18.312 -11.984 16.594 1 94.56 306 GLU B CA 1
ATOM 8675 C C . GLU B 1 306 ? 17.344 -11.219 15.711 1 94.56 306 GLU B C 1
ATOM 8677 O O . GLU B 1 306 ? 16.422 -10.57 16.203 1 94.56 306 GLU B O 1
ATOM 8682 N N . LEU B 1 307 ? 17.516 -11.32 14.398 1 94.88 307 LEU B N 1
ATOM 8683 C CA . LEU B 1 307 ? 16.656 -10.617 13.453 1 94.88 307 LEU B CA 1
ATOM 8684 C C . LEU B 1 307 ? 15.227 -11.164 13.508 1 94.88 307 LEU B C 1
ATOM 8686 O O . LEU B 1 307 ? 14.258 -10.398 13.508 1 94.88 307 LEU B O 1
ATOM 8690 N N . ILE B 1 308 ? 15.102 -12.477 13.562 1 95.44 308 ILE B N 1
ATOM 8691 C CA . ILE B 1 308 ? 13.789 -13.109 13.578 1 95.44 308 ILE B CA 1
ATOM 8692 C C . ILE B 1 308 ? 13.094 -12.82 14.898 1 95.44 308 ILE B C 1
ATOM 8694 O O . ILE B 1 308 ? 11.875 -12.609 14.938 1 95.44 308 ILE B O 1
ATOM 8698 N N . GLU B 1 309 ? 13.859 -12.797 15.977 1 91.81 309 GLU B N 1
ATOM 8699 C CA . GLU B 1 309 ? 13.289 -12.531 17.297 1 91.81 309 GLU B CA 1
ATOM 8700 C C . GLU B 1 309 ? 12.727 -11.117 17.375 1 91.81 309 GLU B C 1
ATOM 8702 O O . GLU B 1 309 ? 11.727 -10.891 18.062 1 91.81 309 GLU B O 1
ATOM 8707 N N . LYS B 1 310 ? 13.328 -10.234 16.719 1 87.75 310 LYS B N 1
ATOM 8708 C CA . LYS B 1 310 ? 12.805 -8.867 16.672 1 87.75 310 LYS B CA 1
ATOM 8709 C C . LYS B 1 310 ? 11.398 -8.836 16.078 1 87.75 310 LYS B C 1
ATOM 8711 O O . LYS B 1 310 ? 10.578 -8.008 16.453 1 87.75 310 LYS B O 1
ATOM 8716 N N . GLU B 1 311 ? 11.164 -9.758 15.18 1 88.06 311 GLU B N 1
ATOM 8717 C CA . GLU B 1 311 ? 9.891 -9.773 14.461 1 88.06 311 GLU B CA 1
ATOM 8718 C C . GLU B 1 311 ? 8.836 -10.57 15.219 1 88.06 311 GLU B C 1
ATOM 8720 O O . GLU B 1 311 ? 7.68 -10.148 15.312 1 88.06 311 GLU B O 1
ATOM 8725 N N . ILE B 1 312 ? 9.172 -11.672 15.867 1 90.38 312 ILE B N 1
ATOM 8726 C CA . ILE B 1 312 ? 8.141 -12.562 16.359 1 90.38 312 ILE B CA 1
ATOM 8727 C C . ILE B 1 312 ? 8.289 -12.734 17.875 1 90.38 312 ILE B C 1
ATOM 8729 O O . ILE B 1 312 ? 7.469 -13.391 18.516 1 90.38 312 ILE B O 1
ATOM 8733 N N . GLY B 1 313 ? 9.289 -12.125 18.516 1 80.25 313 GLY B N 1
ATOM 8734 C CA . GLY B 1 313 ? 9.625 -12.352 19.906 1 80.25 313 GLY B CA 1
ATOM 8735 C C . GLY B 1 313 ? 8.508 -11.969 20.859 1 80.25 313 GLY B C 1
ATOM 8736 O O . GLY B 1 313 ? 8.453 -12.461 22 1 80.25 313 GLY B O 1
ATOM 8737 N N . GLY B 1 314 ? 7.641 -11.039 20.406 1 74.56 314 GLY B N 1
ATOM 8738 C CA . GLY B 1 314 ? 6.496 -10.695 21.234 1 74.56 314 GLY B CA 1
ATOM 8739 C C . GLY B 1 314 ? 5.496 -11.82 21.375 1 74.56 314 GLY B C 1
ATOM 8740 O O . GLY B 1 314 ? 4.648 -11.797 22.266 1 74.56 314 GLY B O 1
ATOM 8741 N N . MET B 1 315 ? 5.625 -12.75 20.594 1 82.19 315 MET B N 1
ATOM 8742 C CA . MET B 1 315 ? 4.684 -13.867 20.594 1 82.19 315 MET B CA 1
ATOM 8743 C C . MET B 1 315 ? 5.363 -15.156 21.047 1 82.19 315 MET B C 1
ATOM 8745 O O . MET B 1 315 ? 4.812 -15.891 21.875 1 82.19 315 MET B O 1
ATOM 8749 N N . ILE B 1 316 ? 6.574 -15.398 20.469 1 89.31 316 ILE B N 1
ATOM 8750 C CA . ILE B 1 316 ? 7.254 -16.672 20.734 1 89.31 316 ILE B CA 1
ATOM 8751 C C . ILE B 1 316 ? 8.734 -16.547 20.375 1 89.31 316 ILE B C 1
ATOM 8753 O O . ILE B 1 316 ? 9.117 -15.695 19.562 1 89.31 316 ILE B O 1
ATOM 8757 N N . SER B 1 317 ? 9.703 -17.391 20.922 1 92.44 317 SER B N 1
ATOM 8758 C CA . SER B 1 317 ? 11.117 -17.406 20.562 1 92.44 317 SER B CA 1
ATOM 8759 C C . SER B 1 317 ? 11.344 -18.172 19.25 1 92.44 317 SER B C 1
ATOM 8761 O O . SER B 1 317 ? 10.492 -18.953 18.828 1 92.44 317 SER B O 1
ATOM 8763 N N . VAL B 1 318 ? 12.5 -17.984 18.641 1 94.38 318 VAL B N 1
ATOM 8764 C CA . VAL B 1 318 ? 12.828 -18.672 17.391 1 94.38 318 VAL B CA 1
ATOM 8765 C C . VAL B 1 318 ? 12.914 -20.172 17.641 1 94.38 318 VAL B C 1
ATOM 8767 O O . VAL B 1 318 ? 12.414 -20.969 16.844 1 94.38 318 VAL B O 1
ATOM 8770 N N . GLU B 1 319 ? 13.531 -20.531 18.719 1 95.56 319 GLU B N 1
ATOM 8771 C CA . GLU B 1 319 ? 13.664 -21.938 19.062 1 95.56 319 GLU B CA 1
ATOM 8772 C C . GLU B 1 319 ? 12.305 -22.609 19.219 1 95.56 319 GLU B C 1
ATOM 8774 O O . GLU B 1 319 ? 12.07 -23.688 18.688 1 95.56 319 GLU B O 1
ATOM 8779 N N . GLU B 1 320 ? 11.477 -21.922 19.906 1 96.31 320 GLU B N 1
ATOM 8780 C CA . GLU B 1 320 ? 10.133 -22.469 20.109 1 96.31 320 GLU B CA 1
ATOM 8781 C C . GLU B 1 320 ? 9.344 -22.484 18.812 1 96.31 320 GLU B C 1
ATOM 8783 O O . GLU B 1 320 ? 8.539 -23.391 18.578 1 96.31 320 GLU B O 1
ATOM 8788 N N . ALA B 1 321 ? 9.516 -21.469 17.984 1 96.75 321 ALA B N 1
ATOM 8789 C CA . ALA B 1 321 ? 8.836 -21.406 16.688 1 96.75 321 ALA B CA 1
ATOM 8790 C C . ALA B 1 321 ? 9.227 -22.578 15.812 1 96.75 321 ALA B C 1
ATOM 8792 O O . ALA B 1 321 ? 8.383 -23.141 15.109 1 96.75 321 ALA B O 1
ATOM 8793 N N . ILE B 1 322 ? 10.477 -22.953 15.828 1 96.88 322 ILE B N 1
ATOM 8794 C CA . ILE B 1 322 ? 10.961 -24.094 15.047 1 96.88 322 ILE B CA 1
ATOM 8795 C C . ILE B 1 322 ? 10.398 -25.391 15.617 1 96.88 322 ILE B C 1
ATOM 8797 O O . ILE B 1 322 ? 9.906 -26.234 14.867 1 96.88 322 ILE B O 1
ATOM 8801 N N . LYS B 1 323 ? 10.398 -25.5 16.906 1 96.81 323 LYS B N 1
ATOM 8802 C CA . LYS B 1 323 ? 9.883 -26.703 17.578 1 96.81 323 LYS B CA 1
ATOM 8803 C C . LYS B 1 323 ? 8.391 -26.891 17.297 1 96.81 323 LYS B C 1
ATOM 8805 O O . LYS B 1 323 ? 7.934 -28 17.078 1 96.81 323 LYS B O 1
ATOM 8810 N N . GLN B 1 324 ? 7.727 -25.781 17.266 1 97.25 324 GLN B N 1
ATOM 8811 C CA . GLN B 1 324 ? 6.281 -25.844 17.078 1 97.25 324 GLN B CA 1
ATOM 8812 C C . GLN B 1 324 ? 5.91 -25.75 15.609 1 97.25 324 GLN B C 1
ATOM 8814 O O . GLN B 1 324 ? 4.73 -25.672 15.258 1 97.25 324 GLN B O 1
ATOM 8819 N N . LYS B 1 325 ? 6.848 -25.766 14.719 1 97.88 325 LYS B N 1
ATOM 8820 C CA . LYS B 1 325 ? 6.652 -25.781 13.273 1 97.88 325 LYS B CA 1
ATOM 8821 C C . LYS B 1 325 ? 5.895 -24.531 12.805 1 97.88 325 LYS B C 1
ATOM 8823 O O . LYS B 1 325 ? 4.891 -24.641 12.102 1 97.88 325 LYS B O 1
ATOM 8828 N N . LYS B 1 326 ? 6.5 -23.406 13.195 1 98.19 326 LYS B N 1
ATOM 8829 C CA . LYS B 1 326 ? 5.816 -22.156 12.883 1 98.19 326 LYS B CA 1
ATOM 8830 C C . LYS B 1 326 ? 6.629 -21.312 11.906 1 98.19 326 LYS B C 1
ATOM 8832 O O . LYS B 1 326 ? 6.211 -20.219 11.531 1 98.19 326 LYS B O 1
ATOM 8837 N N . LEU B 1 327 ? 7.812 -21.734 11.469 1 98.56 327 LEU B N 1
ATOM 8838 C CA . LEU B 1 327 ? 8.633 -21 10.516 1 98.56 327 LEU B CA 1
ATOM 8839 C C . LEU B 1 327 ? 8.703 -21.734 9.18 1 98.56 327 LEU B C 1
ATOM 8841 O O . LEU B 1 327 ? 8.992 -22.938 9.141 1 98.56 327 LEU B O 1
ATOM 8845 N N . PHE B 1 328 ? 8.453 -21.062 8.164 1 98.81 328 PHE B N 1
ATOM 8846 C CA . PHE B 1 328 ? 8.43 -21.609 6.812 1 98.81 328 PHE B CA 1
ATOM 8847 C C . PHE B 1 328 ? 9.328 -20.781 5.887 1 98.81 328 PHE B C 1
ATOM 8849 O O . PHE B 1 328 ? 9.703 -19.656 6.215 1 98.81 328 PHE B O 1
ATOM 8856 N N . ILE B 1 329 ? 9.641 -21.359 4.684 1 98.69 329 ILE B N 1
ATOM 8857 C CA . ILE B 1 329 ? 10.625 -20.703 3.828 1 98.69 329 ILE B CA 1
ATOM 8858 C C . ILE B 1 329 ? 10.273 -20.938 2.361 1 98.69 329 ILE B C 1
ATOM 8860 O O . ILE B 1 329 ? 9.734 -21.984 2.006 1 98.69 329 ILE B O 1
ATOM 8864 N N . LEU B 1 330 ? 10.352 -19.953 1.491 1 98.44 330 LEU B N 1
ATOM 8865 C CA . LEU B 1 330 ? 10.633 -20.078 0.065 1 98.44 330 LEU B CA 1
ATOM 8866 C C . LEU B 1 330 ? 12.133 -20.016 -0.204 1 98.44 330 LEU B C 1
ATOM 8868 O O . LEU B 1 330 ? 12.75 -18.969 -0.052 1 98.44 330 LEU B O 1
ATOM 8872 N N . ASP B 1 331 ? 12.703 -21.094 -0.606 1 98.12 331 ASP B N 1
ATOM 8873 C CA . ASP B 1 331 ? 14.148 -21.188 -0.741 1 98.12 331 ASP B CA 1
ATOM 8874 C C . ASP B 1 331 ? 14.555 -21.312 -2.207 1 98.12 331 ASP B C 1
ATOM 8876 O O . ASP B 1 331 ? 14.586 -22.422 -2.752 1 98.12 331 ASP B O 1
ATOM 8880 N N . TYR B 1 332 ? 14.945 -20.234 -2.811 1 98.06 332 TYR B N 1
ATOM 8881 C CA . TYR B 1 332 ? 15.406 -20.188 -4.195 1 98.06 332 TYR B CA 1
ATOM 8882 C C . TYR B 1 332 ? 16.891 -19.891 -4.266 1 98.06 332 TYR B C 1
ATOM 8884 O O . TYR B 1 332 ? 17.422 -19.578 -5.336 1 98.06 332 TYR B O 1
ATOM 8892 N N . HIS B 1 333 ? 17.531 -19.969 -3.152 1 98.38 333 HIS B N 1
ATOM 8893 C CA . HIS B 1 333 ? 18.906 -19.531 -3.01 1 98.38 333 HIS B CA 1
ATOM 8894 C C . HIS B 1 333 ? 19.859 -20.422 -3.805 1 98.38 333 HIS B C 1
ATOM 8896 O O . HIS B 1 333 ? 20.5 -19.969 -4.758 1 98.38 333 HIS B O 1
ATOM 8902 N N . ASP B 1 334 ? 19.938 -21.703 -3.506 1 98.12 334 ASP B N 1
ATOM 8903 C CA . ASP B 1 334 ? 20.969 -22.594 -4.051 1 98.12 334 ASP B CA 1
ATOM 8904 C C . ASP B 1 334 ? 20.688 -22.906 -5.52 1 98.12 334 ASP B C 1
ATOM 8906 O O . ASP B 1 334 ? 21.625 -23.156 -6.289 1 98.12 334 ASP B O 1
ATOM 8910 N N . LEU B 1 335 ? 19.406 -22.906 -5.934 1 97.31 335 LEU B N 1
ATOM 8911 C CA . LEU B 1 335 ? 19.078 -23.234 -7.316 1 97.31 335 LEU B CA 1
ATOM 8912 C C . LEU B 1 335 ? 19.438 -22.062 -8.242 1 97.31 335 LEU B C 1
ATOM 8914 O O . LEU B 1 335 ? 19.906 -22.281 -9.359 1 97.31 335 LEU B O 1
ATOM 8918 N N . PHE B 1 336 ? 19.219 -20.828 -7.812 1 98.06 336 PHE B N 1
ATOM 8919 C CA . PHE B 1 336 ? 19.391 -19.688 -8.688 1 98.06 336 PHE B CA 1
ATOM 8920 C C . PHE B 1 336 ? 20.797 -19.125 -8.57 1 98.06 336 PHE B C 1
ATOM 8922 O O . PHE B 1 336 ? 21.312 -18.531 -9.516 1 98.06 336 PHE B O 1
ATOM 8929 N N . LEU B 1 337 ? 21.469 -19.297 -7.445 1 98.31 337 LEU B N 1
ATOM 8930 C CA . LEU B 1 337 ? 22.734 -18.625 -7.172 1 98.31 337 LEU B CA 1
ATOM 8931 C C . LEU B 1 337 ? 23.75 -18.938 -8.258 1 98.31 337 LEU B C 1
ATOM 8933 O O . LEU B 1 337 ? 24.484 -18.047 -8.711 1 98.31 337 LEU B O 1
ATOM 8937 N N . PRO B 1 338 ? 23.875 -20.172 -8.758 1 97.81 338 PRO B N 1
ATOM 8938 C CA . PRO B 1 338 ? 24.844 -20.5 -9.805 1 97.81 338 PRO B CA 1
ATOM 8939 C C . PRO B 1 338 ? 24.547 -19.797 -11.125 1 97.81 338 PRO B C 1
ATOM 8941 O O . PRO B 1 338 ? 25.422 -19.75 -12.008 1 97.81 338 PRO B O 1
ATOM 8944 N N . TYR B 1 339 ? 23.344 -19.281 -11.32 1 97.94 339 TYR B N 1
ATOM 8945 C CA . TYR B 1 339 ? 22.953 -18.688 -12.594 1 97.94 339 TYR B CA 1
ATOM 8946 C C . TYR B 1 339 ? 23.078 -17.172 -12.547 1 97.94 339 TYR B C 1
ATOM 8948 O O . TYR B 1 339 ? 22.984 -16.5 -13.578 1 97.94 339 TYR B O 1
ATOM 8956 N N . VAL B 1 340 ? 23.312 -16.578 -11.414 1 98.06 340 VAL B N 1
ATOM 8957 C CA . VAL B 1 340 ? 23.281 -15.133 -11.211 1 98.06 340 VAL B CA 1
ATOM 8958 C C . VAL B 1 340 ? 24.266 -14.453 -12.156 1 98.06 340 VAL B C 1
ATOM 8960 O O . VAL B 1 340 ? 23.906 -13.539 -12.898 1 98.06 340 VAL B O 1
ATOM 8963 N N . GLU B 1 341 ? 25.516 -14.93 -12.211 1 97.19 341 GLU B N 1
ATOM 8964 C CA . GLU B 1 341 ? 26.547 -14.281 -13 1 97.19 341 GLU B CA 1
ATOM 8965 C C . GLU B 1 341 ? 26.203 -14.281 -14.484 1 97.19 341 GLU B C 1
ATOM 8967 O O . GLU B 1 341 ? 26.281 -13.242 -15.141 1 97.19 341 GLU B O 1
ATOM 8972 N N . LYS B 1 342 ? 25.797 -15.391 -15.023 1 95.75 342 LYS B N 1
ATOM 8973 C CA . LYS B 1 342 ? 25.547 -15.477 -16.453 1 95.75 342 LYS B CA 1
ATOM 8974 C C . LYS B 1 342 ? 24.266 -14.75 -16.828 1 95.75 342 LYS B C 1
ATOM 8976 O O . LYS B 1 342 ? 24.188 -14.109 -17.891 1 95.75 342 LYS B O 1
ATOM 8981 N N . VAL B 1 343 ? 23.234 -14.844 -16 1 97.06 343 VAL B N 1
ATOM 8982 C CA . VAL B 1 343 ? 21.969 -14.156 -16.281 1 97.06 343 VAL B CA 1
ATOM 8983 C C . VAL B 1 343 ? 22.203 -12.641 -16.297 1 97.06 343 VAL B C 1
ATOM 8985 O O . VAL B 1 343 ? 21.625 -11.93 -17.125 1 97.06 343 VAL B O 1
ATOM 8988 N N . ARG B 1 344 ? 23.047 -12.117 -15.43 1 96.38 344 ARG B N 1
ATOM 8989 C CA . ARG B 1 344 ? 23.281 -10.688 -15.32 1 96.38 344 ARG B CA 1
ATOM 8990 C C . ARG B 1 344 ? 24.078 -10.164 -16.516 1 96.38 344 ARG B C 1
ATOM 8992 O O . ARG B 1 344 ? 24.203 -8.953 -16.703 1 96.38 344 ARG B O 1
ATOM 8999 N N . GLN B 1 345 ? 24.562 -11.039 -17.344 1 95.44 345 GLN B N 1
ATOM 9000 C CA . GLN B 1 345 ? 25.203 -10.633 -18.594 1 95.44 345 GLN B CA 1
ATOM 9001 C C . GLN B 1 345 ? 24.172 -10.305 -19.672 1 95.44 345 GLN B C 1
ATOM 9003 O O . GLN B 1 345 ? 24.5 -9.672 -20.672 1 95.44 345 GLN B O 1
ATOM 9008 N N . LEU B 1 346 ? 22.984 -10.812 -19.438 1 93.88 346 LEU B N 1
ATOM 9009 C CA . LEU B 1 346 ? 21.906 -10.461 -20.344 1 93.88 346 LEU B CA 1
ATOM 9010 C C . LEU B 1 346 ? 21.453 -9.023 -20.141 1 93.88 346 LEU B C 1
ATOM 9012 O O . LEU B 1 346 ? 21.453 -8.531 -19.016 1 93.88 346 LEU B O 1
ATOM 9016 N N . LYS B 1 347 ? 21.047 -8.422 -21.234 1 90.44 347 LYS B N 1
ATOM 9017 C CA . LYS B 1 347 ? 20.672 -7.012 -21.188 1 90.44 347 LYS B CA 1
ATOM 9018 C C . LYS B 1 347 ? 19.469 -6.797 -20.266 1 90.44 347 LYS B C 1
ATOM 9020 O O . LYS B 1 347 ? 18.469 -7.52 -20.375 1 90.44 347 LYS B O 1
ATOM 9025 N N . SER B 1 348 ? 19.5 -5.816 -19.406 1 92.06 348 SER B N 1
ATOM 9026 C CA . SER B 1 348 ? 18.406 -5.355 -18.562 1 92.06 348 SER B CA 1
ATOM 9027 C C . SER B 1 348 ? 17.797 -6.512 -17.781 1 92.06 348 SER B C 1
ATOM 9029 O O . SER B 1 348 ? 16.578 -6.656 -17.734 1 92.06 348 SER B O 1
ATOM 9031 N N . THR B 1 349 ? 18.609 -7.379 -17.266 1 94.94 349 THR B N 1
ATOM 9032 C CA . THR B 1 349 ? 18.156 -8.523 -16.484 1 94.94 349 THR B CA 1
ATOM 9033 C C . THR B 1 349 ? 19.047 -8.75 -15.273 1 94.94 349 THR B C 1
ATOM 9035 O O . THR B 1 349 ? 20.281 -8.625 -15.375 1 94.94 349 THR B O 1
ATOM 9038 N N . THR B 1 350 ? 18.469 -8.961 -14.195 1 96.81 350 THR B N 1
ATOM 9039 C CA . THR B 1 350 ? 19.234 -9.305 -13 1 96.81 350 THR B CA 1
ATOM 9040 C C . THR B 1 350 ? 18.656 -10.547 -12.328 1 96.81 350 THR B C 1
ATOM 9042 O O . THR B 1 350 ? 17.625 -11.078 -12.766 1 96.81 350 THR B O 1
ATOM 9045 N N . LEU B 1 351 ? 19.375 -11.094 -11.398 1 98.06 351 LEU B N 1
ATOM 9046 C CA . LEU B 1 351 ? 18.984 -12.289 -10.656 1 98.06 351 LEU B CA 1
ATOM 9047 C C . LEU B 1 351 ? 19.719 -12.359 -9.32 1 98.06 351 LEU B C 1
ATOM 9049 O O . LEU B 1 351 ? 20.797 -11.789 -9.172 1 98.06 351 LEU B O 1
ATOM 9053 N N . TYR B 1 352 ? 19.141 -12.977 -8.305 1 98.62 352 TYR B N 1
ATOM 9054 C CA . TYR B 1 352 ? 19.734 -13.281 -7.008 1 98.62 352 TYR B CA 1
ATOM 9055 C C . TYR B 1 352 ? 19.375 -14.688 -6.559 1 98.62 352 TYR B C 1
ATOM 9057 O O . TYR B 1 352 ? 18.438 -15.297 -7.09 1 98.62 352 TYR B O 1
ATOM 9065 N N . GLY B 1 353 ? 20.25 -15.289 -5.715 1 98.44 353 GLY B N 1
ATOM 9066 C CA . GLY B 1 353 ? 19.688 -16.266 -4.805 1 98.44 353 GLY B CA 1
ATOM 9067 C C . GLY B 1 353 ? 18.844 -15.641 -3.703 1 98.44 353 GLY B C 1
ATOM 9068 O O . GLY B 1 353 ? 19.203 -14.586 -3.172 1 98.44 353 GLY B O 1
ATOM 9069 N N . SER B 1 354 ? 17.734 -16.281 -3.369 1 98.62 354 SER B N 1
ATOM 9070 C CA . SER B 1 354 ? 16.906 -15.602 -2.381 1 98.62 354 SER B CA 1
ATOM 9071 C C . SER B 1 354 ? 16.312 -16.594 -1.385 1 98.62 354 SER B C 1
ATOM 9073 O O . SER B 1 354 ? 16.141 -17.781 -1.705 1 98.62 354 SER B O 1
ATOM 9075 N N . ARG B 1 355 ? 16.094 -16.203 -0.162 1 98.75 355 ARG B N 1
ATOM 9076 C CA . ARG B 1 355 ? 15.352 -16.859 0.907 1 98.75 355 ARG B CA 1
ATOM 9077 C C . ARG B 1 355 ? 14.281 -15.945 1.49 1 98.75 355 ARG B C 1
ATOM 9079 O O . ARG B 1 355 ? 14.555 -14.773 1.771 1 98.75 355 ARG B O 1
ATOM 9086 N N . THR B 1 356 ? 13.102 -16.375 1.566 1 98.81 356 THR B N 1
ATOM 9087 C CA . THR B 1 356 ? 12.023 -15.641 2.225 1 98.81 356 THR B CA 1
ATOM 9088 C C . THR B 1 356 ? 11.461 -16.438 3.393 1 98.81 356 THR B C 1
ATOM 9090 O O . THR B 1 356 ? 11.062 -17.594 3.225 1 98.81 356 THR B O 1
ATOM 9093 N N . ILE B 1 357 ? 11.414 -15.891 4.559 1 98.75 357 ILE B N 1
ATOM 9094 C CA . ILE B 1 357 ? 10.938 -16.594 5.75 1 98.75 357 ILE B CA 1
ATOM 9095 C C . ILE B 1 357 ? 9.555 -16.078 6.137 1 98.75 357 ILE B C 1
ATOM 9097 O O . ILE B 1 357 ? 9.297 -14.875 6.086 1 98.75 357 ILE B O 1
ATOM 9101 N N . PHE B 1 358 ? 8.688 -16.984 6.512 1 98.62 358 PHE B N 1
ATOM 9102 C CA . PHE B 1 358 ? 7.336 -16.688 6.977 1 98.62 358 PHE B CA 1
ATOM 9103 C C . PHE B 1 358 ? 7.121 -17.219 8.391 1 98.62 358 PHE B C 1
ATOM 9105 O O . PHE B 1 358 ? 7.641 -18.281 8.742 1 98.62 358 PHE B O 1
ATOM 9112 N N . PHE B 1 359 ? 6.367 -16.531 9.156 1 98 359 PHE B N 1
ATOM 9113 C CA . PHE B 1 359 ? 5.922 -16.938 10.484 1 98 359 PHE B CA 1
ATOM 9114 C C . PHE B 1 359 ? 4.43 -17.25 10.484 1 98 359 PHE B C 1
ATOM 9116 O O . PHE B 1 359 ? 3.625 -16.438 10.016 1 98 359 PHE B O 1
ATOM 9123 N N . LEU B 1 360 ? 4.035 -18.438 10.922 1 98.12 360 LEU B N 1
ATOM 9124 C CA . LEU B 1 360 ? 2.627 -18.781 11.094 1 98.12 360 LEU B CA 1
ATOM 9125 C C . LEU B 1 360 ? 2.062 -18.156 12.359 1 98.12 360 LEU B C 1
ATOM 9127 O O . LEU B 1 360 ? 2.404 -18.562 13.469 1 98.12 360 LEU B O 1
ATOM 9131 N N . THR B 1 361 ? 1.185 -17.234 12.211 1 95.19 361 THR B N 1
ATOM 9132 C CA . THR B 1 361 ? 0.623 -16.5 13.336 1 95.19 361 THR B CA 1
ATOM 9133 C C . THR B 1 361 ? -0.376 -17.375 14.102 1 95.19 361 THR B C 1
ATOM 9135 O O . THR B 1 361 ? -0.831 -18.391 13.586 1 95.19 361 THR B O 1
ATOM 9138 N N . PRO B 1 362 ? -0.783 -16.922 15.305 1 92.5 362 PRO B N 1
ATOM 9139 C CA . PRO B 1 362 ? -1.793 -17.672 16.062 1 92.5 362 PRO B CA 1
ATOM 9140 C C . PRO B 1 362 ? -3.143 -17.734 15.352 1 92.5 362 PRO B C 1
ATOM 9142 O O . PRO B 1 362 ? -3.939 -18.641 15.594 1 92.5 362 PRO B O 1
ATOM 9145 N N . ALA B 1 363 ? -3.354 -16.875 14.406 1 92.62 363 ALA B N 1
ATOM 9146 C CA . ALA B 1 363 ? -4.621 -16.828 13.68 1 92.62 363 ALA B CA 1
ATOM 9147 C C . ALA B 1 363 ? -4.598 -17.781 12.492 1 92.62 363 ALA B C 1
ATOM 9149 O O . ALA B 1 363 ? -5.605 -17.953 11.797 1 92.62 363 ALA B O 1
ATOM 9150 N N . GLY B 1 364 ? -3.502 -18.438 12.242 1 95.88 364 GLY B N 1
ATOM 9151 C CA . GLY B 1 364 ? -3.406 -19.422 11.18 1 95.88 364 GLY B CA 1
ATOM 9152 C C . GLY B 1 364 ? -3.027 -18.812 9.844 1 95.88 364 GLY B C 1
ATOM 9153 O O . GLY B 1 364 ? -3.113 -19.469 8.805 1 95.88 364 GLY B O 1
ATOM 9154 N N . THR B 1 365 ? -2.623 -17.5 9.852 1 97.31 365 THR B N 1
ATOM 9155 C CA . THR B 1 365 ? -2.166 -16.828 8.641 1 97.31 365 THR B CA 1
ATOM 9156 C C . THR B 1 365 ? -0.652 -16.641 8.656 1 97.31 365 THR B C 1
ATOM 9158 O O . THR B 1 365 ? -0.025 -16.734 9.719 1 97.31 365 THR B O 1
ATOM 9161 N N . LEU B 1 366 ? -0.101 -16.438 7.508 1 98 366 LEU B N 1
ATOM 9162 C CA . LEU B 1 366 ? 1.346 -16.281 7.398 1 98 366 LEU B CA 1
ATOM 9163 C C . LEU B 1 366 ? 1.742 -14.812 7.398 1 98 366 LEU B C 1
ATOM 9165 O O . LEU B 1 366 ? 1.05 -13.984 6.809 1 98 366 LEU B O 1
ATOM 9169 N N . ARG B 1 367 ? 2.82 -14.547 8.086 1 96.88 367 ARG B N 1
ATOM 9170 C CA . ARG B 1 367 ? 3.48 -13.25 8.094 1 96.88 367 ARG B CA 1
ATOM 9171 C C . ARG B 1 367 ? 4.895 -13.344 7.531 1 96.88 367 ARG B C 1
ATOM 9173 O O . ARG B 1 367 ? 5.73 -14.078 8.062 1 96.88 367 ARG B O 1
ATOM 9180 N N . PRO B 1 368 ? 5.184 -12.641 6.383 1 97.75 368 PRO B N 1
ATOM 9181 C CA . PRO B 1 368 ? 6.582 -12.625 5.945 1 97.75 368 PRO B CA 1
ATOM 9182 C C . PRO B 1 368 ? 7.484 -11.828 6.887 1 97.75 368 PRO B C 1
ATOM 9184 O O . PRO B 1 368 ? 7.156 -10.695 7.246 1 97.75 368 PRO B O 1
ATOM 9187 N N . ILE B 1 369 ? 8.656 -12.344 7.262 1 97.44 369 ILE B N 1
ATOM 9188 C CA . ILE B 1 369 ? 9.375 -11.68 8.344 1 97.44 369 ILE B CA 1
ATOM 9189 C C . ILE B 1 369 ? 10.812 -11.398 7.918 1 97.44 369 ILE B C 1
ATOM 9191 O O . ILE B 1 369 ? 11.508 -10.602 8.547 1 97.44 369 ILE B O 1
ATOM 9195 N N . ALA B 1 370 ? 11.273 -12.023 6.773 1 98.62 370 ALA B N 1
ATOM 9196 C CA . ALA B 1 370 ? 12.633 -11.75 6.312 1 98.62 370 ALA B CA 1
ATOM 9197 C C . ALA B 1 370 ? 12.812 -12.18 4.855 1 98.62 370 ALA B C 1
ATOM 9199 O O . ALA B 1 370 ? 12.289 -13.211 4.438 1 98.62 370 ALA B O 1
ATOM 9200 N N . ILE B 1 371 ? 13.562 -11.422 4.066 1 98.81 371 ILE B N 1
ATOM 9201 C CA . ILE B 1 371 ? 14.008 -11.773 2.723 1 98.81 371 ILE B CA 1
ATOM 9202 C C . ILE B 1 371 ? 15.523 -11.602 2.625 1 98.81 371 ILE B C 1
ATOM 9204 O O . ILE B 1 371 ? 16.062 -10.562 3.006 1 98.81 371 ILE B O 1
ATOM 9208 N N . GLU B 1 372 ? 16.188 -12.562 2.236 1 98.88 372 GLU B N 1
ATOM 9209 C CA . GLU B 1 372 ? 17.609 -12.492 1.942 1 98.88 372 GLU B CA 1
ATOM 9210 C C . GLU B 1 372 ? 17.875 -12.555 0.44 1 98.88 372 GLU B C 1
ATOM 9212 O O . GLU B 1 372 ? 17.344 -13.438 -0.247 1 98.88 372 GLU B O 1
ATOM 9217 N N . LEU B 1 373 ? 18.562 -11.594 -0.096 1 98.81 373 LEU B N 1
ATOM 9218 C CA . LEU B 1 373 ? 19.094 -11.656 -1.457 1 98.81 373 LEU B CA 1
ATOM 9219 C C . LEU B 1 373 ? 20.594 -11.859 -1.452 1 98.81 373 LEU B C 1
ATOM 9221 O O . LEU B 1 373 ? 21.312 -11.273 -0.635 1 98.81 373 LEU B O 1
ATOM 9225 N N . THR B 1 374 ? 21.078 -12.711 -2.326 1 98.81 374 THR B N 1
ATOM 9226 C CA . THR B 1 374 ? 22.484 -13.055 -2.355 1 98.81 374 THR B CA 1
ATOM 9227 C C . THR B 1 374 ? 23.031 -13.008 -3.781 1 98.81 374 THR B C 1
ATOM 9229 O O . THR B 1 374 ? 22.391 -13.5 -4.711 1 98.81 374 THR B O 1
ATOM 9232 N N . ARG B 1 375 ? 24.094 -12.375 -3.99 1 98.56 375 ARG B N 1
ATOM 9233 C CA . ARG B 1 375 ? 24.922 -12.406 -5.199 1 98.56 375 ARG B CA 1
ATOM 9234 C C . ARG B 1 375 ? 26.234 -13.125 -4.945 1 98.56 375 ARG B C 1
ATOM 9236 O O . ARG B 1 375 ? 26.969 -12.781 -4.012 1 98.56 375 ARG B O 1
ATOM 9243 N N . PRO B 1 376 ? 26.594 -14.164 -5.719 1 98.38 376 PRO B N 1
ATOM 9244 C CA . PRO B 1 376 ? 27.891 -14.836 -5.539 1 98.38 376 PRO B CA 1
ATOM 9245 C C . PRO B 1 376 ? 29.062 -13.945 -5.895 1 98.38 376 PRO B C 1
ATOM 9247 O O . PRO B 1 376 ? 28.875 -12.852 -6.434 1 98.38 376 PRO B O 1
ATOM 9250 N N . PRO B 1 377 ? 30.297 -14.398 -5.445 1 97.88 377 PRO B N 1
ATOM 9251 C CA . PRO B 1 377 ? 31.453 -13.656 -5.941 1 97.88 377 PRO B CA 1
ATOM 9252 C C . PRO B 1 377 ? 31.5 -13.578 -7.465 1 97.88 377 PRO B C 1
ATOM 9254 O O . PRO B 1 377 ? 31.312 -14.586 -8.148 1 97.88 377 PRO B O 1
ATOM 9257 N N . MET B 1 378 ? 31.578 -12.422 -7.949 1 96.06 378 MET B N 1
ATOM 9258 C CA . MET B 1 378 ? 31.641 -12.227 -9.391 1 96.06 378 MET B CA 1
ATOM 9259 C C . MET B 1 378 ? 32.281 -10.875 -9.727 1 96.06 378 MET B C 1
ATOM 9261 O O . MET B 1 378 ? 32.188 -9.938 -8.93 1 96.06 378 MET B O 1
ATOM 9265 N N . ASN B 1 379 ? 32.906 -10.82 -10.93 1 93 379 ASN B N 1
ATOM 9266 C CA . ASN B 1 379 ? 33.5 -9.594 -11.43 1 93 379 ASN B CA 1
ATOM 9267 C C . ASN B 1 379 ? 34.469 -8.984 -10.422 1 93 379 ASN B C 1
ATOM 9269 O O . ASN B 1 379 ? 34.5 -7.766 -10.219 1 93 379 ASN B O 1
ATOM 9273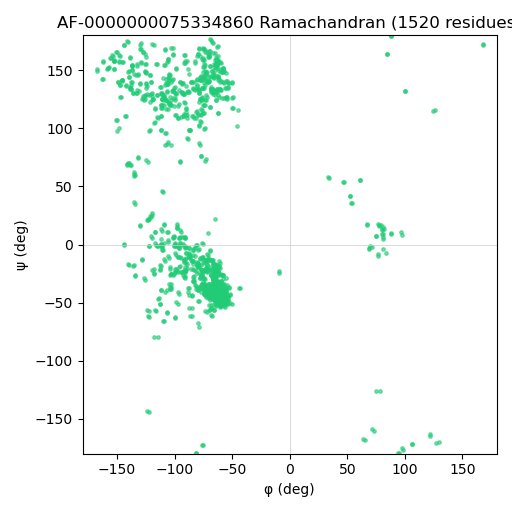 N N . GLY B 1 380 ? 35.156 -9.773 -9.719 1 93.62 380 GLY B N 1
ATOM 9274 C CA . GLY B 1 380 ? 36.188 -9.336 -8.781 1 93.62 380 GLY B CA 1
ATOM 9275 C C . GLY B 1 380 ? 35.625 -8.875 -7.449 1 93.62 380 GLY B C 1
ATOM 9276 O O . GLY B 1 380 ? 36.375 -8.375 -6.598 1 93.62 380 GLY B O 1
ATOM 9277 N N . LYS B 1 381 ? 34.344 -9.008 -7.195 1 94.81 381 LYS B N 1
ATOM 9278 C CA . LYS B 1 381 ? 33.719 -8.609 -5.938 1 94.81 381 LYS B CA 1
ATOM 9279 C C . LYS B 1 381 ? 33.375 -9.836 -5.094 1 94.81 381 LYS B C 1
ATOM 9281 O O . LYS B 1 381 ? 33.031 -10.883 -5.637 1 94.81 381 LYS B O 1
ATOM 9286 N N . PRO B 1 382 ? 33.531 -9.695 -3.848 1 96.88 382 PRO B N 1
ATOM 9287 C CA . PRO B 1 382 ? 33.125 -10.805 -2.98 1 96.88 382 PRO B CA 1
ATOM 9288 C C . PRO B 1 382 ? 31.609 -11.039 -2.986 1 96.88 382 PRO B C 1
ATOM 9290 O O . PRO B 1 382 ? 30.875 -10.258 -3.584 1 96.88 382 PRO B O 1
ATOM 9293 N N . GLN B 1 383 ? 31.172 -12.117 -2.326 1 98.12 383 GLN B N 1
ATOM 9294 C CA . GLN B 1 383 ? 29.75 -12.367 -2.156 1 98.12 383 GLN B CA 1
ATOM 9295 C C . GLN B 1 383 ? 29.047 -11.172 -1.495 1 98.12 383 GLN B C 1
ATOM 9297 O O . GLN B 1 383 ? 29.594 -10.562 -0.573 1 98.12 383 GLN B O 1
ATOM 9302 N N . TRP B 1 384 ? 27.984 -10.859 -2.045 1 98.12 384 TRP B N 1
ATOM 9303 C CA . TRP B 1 384 ? 27.109 -9.859 -1.433 1 98.12 384 TRP B CA 1
ATOM 9304 C C . TRP B 1 384 ? 25.828 -10.5 -0.93 1 98.12 384 TRP B C 1
ATOM 9306 O O . TRP B 1 384 ? 25.219 -11.32 -1.626 1 98.12 384 TRP B O 1
ATOM 9316 N N . LYS B 1 385 ? 25.469 -10.344 0.307 1 97.88 385 LYS B N 1
ATOM 9317 C CA . LYS B 1 385 ? 24.172 -10.766 0.809 1 97.88 385 LYS B CA 1
ATOM 9318 C C . LYS B 1 385 ? 23.594 -9.734 1.787 1 97.88 385 LYS B C 1
ATOM 9320 O O . LYS B 1 385 ? 24.344 -9.117 2.545 1 97.88 385 LYS B O 1
ATOM 9325 N N . GLN B 1 386 ? 22.312 -9.562 1.744 1 98.38 386 GLN B N 1
ATOM 9326 C CA . GLN B 1 386 ? 21.625 -8.625 2.621 1 98.38 386 GLN B CA 1
ATOM 9327 C C . GLN B 1 386 ? 20.25 -9.148 3.004 1 98.38 386 GLN B C 1
ATOM 9329 O O . GLN B 1 386 ? 19.578 -9.797 2.199 1 98.38 386 GLN B O 1
ATOM 9334 N N . VAL B 1 387 ? 19.891 -8.898 4.289 1 98.69 387 VAL B N 1
ATOM 9335 C CA . VAL B 1 387 ? 18.562 -9.242 4.785 1 98.69 387 VAL B CA 1
ATOM 9336 C C . VAL B 1 387 ? 17.688 -7.992 4.793 1 98.69 387 VAL B C 1
ATOM 9338 O O . VAL B 1 387 ? 18.125 -6.918 5.207 1 98.69 387 VAL B O 1
ATOM 9341 N N . PHE B 1 388 ? 16.594 -8.086 4.277 1 98.44 388 PHE B N 1
ATOM 9342 C CA . PHE B 1 388 ? 15.555 -7.059 4.312 1 98.44 388 PHE B CA 1
ATOM 9343 C C . PHE B 1 388 ? 14.422 -7.461 5.25 1 98.44 388 PHE B C 1
ATOM 9345 O O . PHE B 1 388 ? 13.961 -8.602 5.219 1 98.44 388 PHE B O 1
ATOM 9352 N N . LEU B 1 389 ? 14.023 -6.598 6.109 1 96.75 389 LEU B N 1
ATOM 9353 C CA . LEU B 1 389 ? 12.992 -6.836 7.121 1 96.75 389 LEU B CA 1
ATOM 9354 C C . LEU B 1 389 ? 11.891 -5.789 7.023 1 96.75 389 LEU B C 1
ATOM 9356 O O . LEU B 1 389 ? 12.102 -4.699 6.488 1 96.75 389 LEU B O 1
ATOM 9360 N N . PRO B 1 390 ? 10.672 -6.164 7.508 1 92.31 390 PRO B N 1
ATOM 9361 C CA . PRO B 1 390 ? 9.703 -5.09 7.73 1 92.31 390 PRO B CA 1
ATOM 9362 C C . PRO B 1 390 ? 10.25 -3.988 8.641 1 92.31 390 PRO B C 1
ATOM 9364 O O . PRO B 1 390 ? 11.023 -4.266 9.562 1 92.31 390 PRO B O 1
ATOM 9367 N N . SER B 1 391 ? 9.914 -2.732 8.289 1 93.75 391 SER B N 1
ATOM 9368 C CA . SER B 1 391 ? 10.484 -1.598 9.008 1 93.75 391 SER B CA 1
ATOM 9369 C C . SER B 1 391 ? 9.477 -0.465 9.148 1 93.75 391 SER B C 1
ATOM 9371 O O . SER B 1 391 ? 8.336 -0.584 8.695 1 93.75 391 SER B O 1
ATOM 9373 N N . TRP B 1 392 ? 9.859 0.471 9.906 1 93.75 392 TRP B N 1
ATOM 9374 C CA . TRP B 1 392 ? 9.016 1.64 10.141 1 93.75 392 TRP B CA 1
ATOM 9375 C C . TRP B 1 392 ? 9.727 2.918 9.711 1 93.75 392 TRP B C 1
ATOM 9377 O O . TRP B 1 392 ? 9.508 3.982 10.297 1 93.75 392 TRP B O 1
ATOM 9387 N N . HIS B 1 393 ? 10.656 2.77 8.828 1 96 393 HIS B N 1
ATOM 9388 C CA . HIS B 1 393 ? 11.336 3.85 8.117 1 96 393 HIS B CA 1
ATOM 9389 C C . HIS B 1 393 ? 11.234 3.67 6.609 1 96 393 HIS B C 1
ATOM 9391 O O . HIS B 1 393 ? 11.352 2.553 6.102 1 96 393 HIS B O 1
ATOM 9397 N N . SER B 1 394 ? 10.992 4.793 5.938 1 95.94 394 SER B N 1
ATOM 9398 C CA . SER B 1 394 ? 10.633 4.766 4.523 1 95.94 394 SER B CA 1
ATOM 9399 C C . SER B 1 394 ? 11.688 4.043 3.697 1 95.94 394 SER B C 1
ATOM 9401 O O . SER B 1 394 ? 11.359 3.271 2.795 1 95.94 394 SER B O 1
ATOM 9403 N N . THR B 1 395 ? 12.969 4.297 3.992 1 97.5 395 THR B N 1
ATOM 9404 C CA . THR B 1 395 ? 14.039 3.703 3.203 1 97.5 395 THR B CA 1
ATOM 9405 C C . THR B 1 395 ? 13.977 2.18 3.268 1 97.5 395 THR B C 1
ATOM 9407 O O . THR B 1 395 ? 13.961 1.511 2.232 1 97.5 395 THR B O 1
ATOM 9410 N N . GLU B 1 396 ? 13.953 1.627 4.457 1 97.5 396 GLU B N 1
ATOM 9411 C CA . GLU B 1 396 ? 13.906 0.177 4.621 1 97.5 396 GLU B CA 1
ATOM 9412 C C . GLU B 1 396 ? 12.586 -0.396 4.109 1 97.5 396 GLU B C 1
ATOM 9414 O O . GLU B 1 396 ? 12.547 -1.511 3.588 1 97.5 396 GLU B O 1
ATOM 9419 N N . CYS B 1 397 ? 11.523 0.348 4.273 1 96.75 397 CYS B N 1
ATOM 9420 C CA . CYS B 1 397 ? 10.234 -0.109 3.771 1 96.75 397 CYS B CA 1
ATOM 9421 C C . CYS B 1 397 ? 10.266 -0.277 2.258 1 96.75 397 CYS B C 1
ATOM 9423 O O . CYS B 1 397 ? 9.734 -1.255 1.726 1 96.75 397 CYS B O 1
ATOM 9425 N N . TRP B 1 398 ? 10.844 0.657 1.566 1 97.62 398 TRP B N 1
ATOM 9426 C CA . TRP B 1 398 ? 10.938 0.569 0.112 1 97.62 398 TRP B CA 1
ATOM 9427 C C . TRP B 1 398 ? 11.906 -0.535 -0.306 1 97.62 398 TRP B C 1
ATOM 9429 O O . TRP B 1 398 ? 11.664 -1.231 -1.297 1 97.62 398 TRP B O 1
ATOM 9439 N N . LEU B 1 399 ? 13 -0.671 0.419 1 98.38 399 LEU B N 1
ATOM 9440 C CA . LEU B 1 399 ? 13.914 -1.767 0.131 1 98.38 399 LEU B CA 1
ATOM 9441 C C . LEU B 1 399 ? 13.227 -3.115 0.304 1 98.38 399 LEU B C 1
ATOM 9443 O O . LEU B 1 399 ? 13.461 -4.043 -0.472 1 98.38 399 LEU B O 1
ATOM 9447 N N . TRP B 1 400 ? 12.398 -3.23 1.31 1 98.12 400 TRP B N 1
ATOM 9448 C CA . TRP B 1 400 ? 11.586 -4.426 1.527 1 98.12 400 TRP B CA 1
ATOM 9449 C C . TRP B 1 400 ? 10.695 -4.707 0.321 1 98.12 400 TRP B C 1
ATOM 9451 O O . TRP B 1 400 ? 10.617 -5.848 -0.145 1 98.12 400 TRP B O 1
ATOM 9461 N N . LYS B 1 401 ? 10.047 -3.703 -0.237 1 97.5 401 LYS B N 1
ATOM 9462 C CA . LYS B 1 401 ? 9.172 -3.861 -1.395 1 97.5 401 LYS B CA 1
ATOM 9463 C C . LYS B 1 401 ? 9.969 -4.281 -2.629 1 97.5 401 LYS B C 1
ATOM 9465 O O . LYS B 1 401 ? 9.492 -5.09 -3.432 1 97.5 401 LYS B O 1
ATOM 9470 N N . LEU B 1 402 ? 11.141 -3.674 -2.783 1 98.19 402 LEU B N 1
ATOM 9471 C CA . LEU B 1 402 ? 12.008 -4.043 -3.893 1 98.19 402 LEU B CA 1
ATOM 9472 C C . LEU B 1 402 ? 12.469 -5.492 -3.766 1 98.19 402 LEU B C 1
ATOM 9474 O O . LEU B 1 402 ? 12.477 -6.234 -4.75 1 98.19 402 LEU B O 1
ATOM 9478 N N . ALA B 1 403 ? 12.82 -5.883 -2.564 1 98.62 403 ALA B N 1
ATOM 9479 C CA . ALA B 1 403 ? 13.234 -7.266 -2.334 1 98.62 403 ALA B CA 1
ATOM 9480 C C . ALA B 1 403 ? 12.094 -8.234 -2.654 1 98.62 403 ALA B C 1
ATOM 9482 O O . ALA B 1 403 ? 12.32 -9.281 -3.256 1 98.62 403 ALA B O 1
ATOM 9483 N N . LYS B 1 404 ? 10.914 -7.914 -2.221 1 98.12 404 LYS B N 1
ATOM 9484 C CA . LYS B 1 404 ? 9.742 -8.734 -2.514 1 98.12 404 LYS B CA 1
ATOM 9485 C C . LYS B 1 404 ? 9.547 -8.898 -4.02 1 98.12 404 LYS B C 1
ATOM 9487 O O . LYS B 1 404 ? 9.195 -9.977 -4.488 1 98.12 404 LYS B O 1
ATOM 9492 N N . ALA B 1 405 ? 9.766 -7.801 -4.797 1 97.94 405 ALA B N 1
ATOM 9493 C CA . ALA B 1 405 ? 9.648 -7.867 -6.25 1 97.94 405 ALA B CA 1
ATOM 9494 C C . ALA B 1 405 ? 10.648 -8.852 -6.84 1 97.94 405 ALA B C 1
ATOM 9496 O O . ALA B 1 405 ? 10.32 -9.602 -7.766 1 97.94 405 ALA B O 1
ATOM 9497 N N . HIS B 1 406 ? 11.844 -8.844 -6.305 1 98.44 406 HIS B N 1
ATOM 9498 C CA . HIS B 1 406 ? 12.852 -9.789 -6.754 1 98.44 406 HIS B CA 1
ATOM 9499 C C . HIS B 1 406 ? 12.43 -11.227 -6.461 1 98.44 406 HIS B C 1
ATOM 9501 O O . HIS B 1 406 ? 12.523 -12.094 -7.328 1 98.44 406 HIS B O 1
ATOM 9507 N N . VAL B 1 407 ? 11.977 -11.477 -5.273 1 98.38 407 VAL B N 1
ATOM 9508 C CA . VAL B 1 407 ? 11.562 -12.812 -4.867 1 98.38 407 VAL B CA 1
ATOM 9509 C C . VAL B 1 407 ? 10.406 -13.289 -5.746 1 98.38 407 VAL B C 1
ATOM 9511 O O . VAL B 1 407 ? 10.352 -14.453 -6.137 1 98.38 407 VAL B O 1
ATOM 9514 N N . LEU B 1 408 ? 9.484 -12.375 -6.016 1 98.19 408 LEU B N 1
ATOM 9515 C CA . LEU B 1 408 ? 8.328 -12.727 -6.828 1 98.19 408 LEU B CA 1
ATOM 9516 C C . LEU B 1 408 ? 8.742 -13.055 -8.258 1 98.19 408 LEU B C 1
ATOM 9518 O O . LEU B 1 408 ? 8.141 -13.922 -8.906 1 98.19 408 LEU B O 1
ATOM 9522 N N . ALA B 1 409 ? 9.773 -12.367 -8.75 1 97.81 409 ALA B N 1
ATOM 9523 C CA . ALA B 1 409 ? 10.305 -12.719 -10.062 1 97.81 409 ALA B CA 1
ATOM 9524 C C . ALA B 1 409 ? 10.922 -14.109 -10.047 1 97.81 409 ALA B C 1
ATOM 9526 O O . ALA B 1 409 ? 10.742 -14.883 -10.992 1 97.81 409 ALA B O 1
ATOM 9527 N N . HIS B 1 410 ? 11.648 -14.422 -8.938 1 98.12 410 HIS B N 1
ATOM 9528 C CA . HIS B 1 410 ? 12.195 -15.766 -8.773 1 98.12 410 HIS B CA 1
ATOM 9529 C C . HIS B 1 410 ? 11.086 -16.812 -8.742 1 98.12 410 HIS B C 1
ATOM 9531 O O . HIS B 1 410 ? 11.18 -17.844 -9.406 1 98.12 410 HIS B O 1
ATOM 9537 N N . ASP B 1 411 ? 10.078 -16.484 -7.992 1 98.12 411 ASP B N 1
ATOM 9538 C CA . ASP B 1 411 ? 8.953 -17.406 -7.82 1 98.12 411 ASP B CA 1
ATOM 9539 C C . ASP B 1 411 ? 8.227 -17.625 -9.141 1 98.12 411 ASP B C 1
ATOM 9541 O O . ASP B 1 411 ? 7.805 -18.75 -9.438 1 98.12 411 ASP B O 1
ATOM 9545 N N . ALA B 1 412 ? 8.047 -16.578 -9.93 1 97.44 412 ALA B N 1
ATOM 9546 C CA . ALA B 1 412 ? 7.395 -16.703 -11.234 1 97.44 412 ALA B CA 1
ATOM 9547 C C . ALA B 1 412 ? 8.203 -17.594 -12.172 1 97.44 412 ALA B C 1
ATOM 9549 O O . ALA B 1 412 ? 7.633 -18.422 -12.891 1 97.44 412 ALA B O 1
ATOM 9550 N N . GLY B 1 413 ? 9.477 -17.375 -12.125 1 96.81 413 GLY B N 1
ATOM 9551 C CA . GLY B 1 413 ? 10.328 -18.234 -12.93 1 96.81 413 GLY B CA 1
ATOM 9552 C C . GLY B 1 413 ? 10.289 -19.688 -12.508 1 96.81 413 GLY B C 1
ATOM 9553 O O . GLY B 1 413 ? 10.141 -20.578 -13.344 1 96.81 413 GLY B O 1
ATOM 9554 N N . TYR B 1 414 ? 10.398 -19.891 -11.234 1 98.06 414 TYR B N 1
ATOM 9555 C CA . TYR B 1 414 ? 10.352 -21.25 -10.719 1 98.06 414 TYR B CA 1
ATOM 9556 C C . TYR B 1 414 ? 9.008 -21.906 -11.023 1 98.06 414 TYR B C 1
ATOM 9558 O O . TYR B 1 414 ? 8.953 -23.078 -11.406 1 98.06 414 TYR B O 1
ATOM 9566 N N . HIS B 1 415 ? 7.969 -21.188 -10.797 1 97.88 415 HIS B N 1
ATOM 9567 C CA . HIS B 1 415 ? 6.629 -21.688 -11.086 1 97.88 415 HIS B CA 1
ATOM 9568 C C . HIS B 1 415 ? 6.512 -22.172 -12.531 1 97.88 415 HIS B C 1
ATOM 9570 O O . HIS B 1 415 ? 6.102 -23.297 -12.781 1 97.88 415 HIS B O 1
ATOM 9576 N N . GLN B 1 416 ? 6.91 -21.359 -13.469 1 97.25 416 GLN B N 1
ATOM 9577 C CA . GLN B 1 416 ? 6.707 -21.672 -14.883 1 97.25 416 GLN B CA 1
ATOM 9578 C C . GLN B 1 416 ? 7.656 -22.781 -15.336 1 97.25 416 GLN B C 1
ATOM 9580 O O . GLN B 1 416 ? 7.254 -23.672 -16.078 1 97.25 416 GLN B O 1
ATOM 9585 N N . LEU B 1 417 ? 8.875 -22.781 -14.852 1 97.75 417 LEU B N 1
ATOM 9586 C CA . LEU B 1 417 ? 9.914 -23.641 -15.414 1 97.75 417 LEU B CA 1
ATOM 9587 C C . LEU B 1 417 ? 9.961 -24.984 -14.688 1 97.75 417 LEU B C 1
ATOM 9589 O O . LEU B 1 417 ? 10.453 -25.969 -15.227 1 97.75 417 LEU B O 1
ATOM 9593 N N . VAL B 1 418 ? 9.461 -24.984 -13.492 1 98.25 418 VAL B N 1
ATOM 9594 C CA . VAL B 1 418 ? 9.633 -26.188 -12.688 1 98.25 418 VAL B CA 1
ATOM 9595 C C . VAL B 1 418 ? 8.273 -26.734 -12.258 1 98.25 418 VAL B C 1
ATOM 9597 O O . VAL B 1 418 ? 7.82 -27.75 -12.773 1 98.25 418 VAL B O 1
ATOM 9600 N N . SER B 1 419 ? 7.516 -25.984 -11.492 1 98.31 419 SER B N 1
ATOM 9601 C CA . SER B 1 419 ? 6.258 -26.484 -10.945 1 98.31 419 SER B CA 1
ATOM 9602 C C . SER B 1 419 ? 5.258 -26.812 -12.055 1 98.31 419 SER B C 1
ATOM 9604 O O . SER B 1 419 ? 4.469 -27.75 -11.93 1 98.31 419 SER B O 1
ATOM 9606 N N . HIS B 1 420 ? 5.301 -26.031 -13.109 1 97.81 420 HIS B N 1
ATOM 9607 C CA . HIS B 1 420 ? 4.324 -26.156 -14.188 1 97.81 420 HIS B CA 1
ATOM 9608 C C . HIS B 1 420 ? 4.902 -26.938 -15.359 1 97.81 420 HIS B C 1
ATOM 9610 O O . HIS B 1 420 ? 4.562 -28.109 -15.562 1 97.81 420 HIS B O 1
ATOM 9616 N N . TRP B 1 421 ? 5.934 -26.453 -16 1 97.62 421 TRP B N 1
ATOM 9617 C CA . TRP B 1 421 ? 6.473 -27.078 -17.203 1 97.62 421 TRP B CA 1
ATOM 9618 C C . TRP B 1 421 ? 7.141 -28.406 -16.891 1 97.62 421 TRP B C 1
ATOM 9620 O O . TRP B 1 421 ? 6.746 -29.453 -17.422 1 97.62 421 TRP B O 1
ATOM 9630 N N . LEU B 1 422 ? 8.086 -28.438 -16.031 1 98.5 422 LEU B N 1
ATOM 9631 C CA . LEU B 1 422 ? 8.898 -29.625 -15.773 1 98.5 422 LEU B CA 1
ATOM 9632 C C . LEU B 1 422 ? 8.062 -30.719 -15.117 1 98.5 422 LEU B C 1
ATOM 9634 O O . LEU B 1 422 ? 7.949 -31.828 -15.648 1 98.5 422 LEU B O 1
ATOM 9638 N N . ARG B 1 423 ? 7.406 -30.406 -14.008 1 98.62 423 ARG B N 1
ATOM 9639 C CA . ARG B 1 423 ? 6.797 -31.422 -13.164 1 98.62 423 ARG B CA 1
ATOM 9640 C C . ARG B 1 423 ? 5.512 -31.969 -13.781 1 98.62 423 ARG B C 1
ATOM 9642 O O . ARG B 1 423 ? 5.094 -33.094 -13.492 1 98.62 423 ARG B O 1
ATOM 9649 N N . THR B 1 424 ? 4.922 -31.188 -14.672 1 98.38 424 THR B N 1
ATOM 9650 C CA . THR B 1 424 ? 3.678 -31.656 -15.281 1 98.38 424 THR B CA 1
ATOM 9651 C C . THR B 1 424 ? 3.893 -32 -16.75 1 98.38 424 THR B C 1
ATOM 9653 O O . THR B 1 424 ? 4.094 -33.188 -17.078 1 98.38 424 THR B O 1
ATOM 9656 N N . HIS B 1 425 ? 4.191 -31.109 -17.594 1 97.69 425 HIS B N 1
ATOM 9657 C CA . HIS B 1 425 ? 4.281 -31.328 -19.031 1 97.69 425 HIS B CA 1
ATOM 9658 C C . HIS B 1 425 ? 5.422 -32.281 -19.375 1 97.69 425 HIS B C 1
ATOM 9660 O O . HIS B 1 425 ? 5.191 -33.375 -19.875 1 97.69 425 HIS B O 1
ATOM 9666 N N . CYS B 1 426 ? 6.586 -31.953 -18.969 1 97.94 426 CYS B N 1
ATOM 9667 C CA . CYS B 1 426 ? 7.785 -32.656 -19.391 1 97.94 426 CYS B CA 1
ATOM 9668 C C . CYS B 1 426 ? 7.816 -34.062 -18.781 1 97.94 426 CYS B C 1
ATOM 9670 O O . CYS B 1 426 ? 8.055 -35.031 -19.484 1 97.94 426 CYS B O 1
ATOM 9672 N N . CYS B 1 427 ? 7.539 -34.125 -17.578 1 98.62 427 CYS B N 1
ATOM 9673 C CA . CYS B 1 427 ? 7.703 -35.375 -16.875 1 98.62 427 CYS B CA 1
ATOM 9674 C C . CYS B 1 427 ? 6.57 -36.344 -17.203 1 98.62 427 CYS B C 1
ATOM 9676 O O . CYS B 1 427 ? 6.684 -37.531 -16.969 1 98.62 427 CYS B O 1
ATOM 9678 N N . THR B 1 428 ? 5.531 -35.875 -17.844 1 98.56 428 THR B N 1
ATOM 9679 C CA . THR B 1 428 ? 4.387 -36.688 -18.188 1 98.56 428 THR B CA 1
ATOM 9680 C C . THR B 1 428 ? 4.559 -37.312 -19.578 1 98.56 428 THR B C 1
ATOM 9682 O O . THR B 1 428 ? 4.055 -38.375 -19.859 1 98.56 428 THR B O 1
ATOM 9685 N N . GLU B 1 429 ? 5.277 -36.656 -20.438 1 98.44 429 GLU B N 1
ATOM 9686 C CA . GLU B 1 429 ? 5.367 -37.094 -21.828 1 98.44 429 GLU B CA 1
ATOM 9687 C C . GLU B 1 429 ? 5.93 -38.5 -21.922 1 98.44 429 GLU B C 1
ATOM 9689 O O . GLU B 1 429 ? 5.445 -39.312 -22.703 1 98.44 429 GLU B O 1
ATOM 9694 N N . PRO B 1 430 ? 6.938 -38.938 -21.125 1 98.62 430 PRO B N 1
ATOM 9695 C CA . PRO B 1 430 ? 7.406 -40.312 -21.141 1 98.62 430 PRO B CA 1
ATOM 9696 C C . PRO B 1 430 ? 6.312 -41.312 -20.766 1 98.62 430 PRO B C 1
ATOM 9698 O O . PRO B 1 430 ? 6.309 -42.438 -21.25 1 98.62 430 PRO B O 1
ATOM 9701 N N . TYR B 1 431 ? 5.387 -40.906 -19.875 1 98.81 431 TYR B N 1
ATOM 9702 C CA . TYR B 1 431 ? 4.273 -41.781 -19.547 1 98.81 431 TYR B CA 1
ATOM 9703 C C . TYR B 1 431 ? 3.41 -42.062 -20.766 1 98.81 431 TYR B C 1
ATOM 9705 O O . TYR B 1 431 ? 2.975 -43.219 -20.984 1 98.81 431 TYR B O 1
ATOM 9713 N N . VAL B 1 432 ? 3.172 -41.062 -21.531 1 98.5 432 VAL B N 1
ATOM 9714 C CA . VAL B 1 432 ? 2.34 -41.188 -22.734 1 98.5 432 VAL B CA 1
ATOM 9715 C C . VAL B 1 432 ? 3.012 -42.125 -23.734 1 98.5 432 VAL B C 1
ATOM 9717 O O . VAL B 1 432 ? 2.373 -43.031 -24.25 1 98.5 432 VAL B O 1
ATOM 9720 N N . ILE B 1 433 ? 4.289 -41.875 -23.969 1 98.56 433 ILE B N 1
ATOM 9721 C CA . ILE B 1 433 ? 5.031 -42.656 -24.953 1 98.56 433 ILE B CA 1
ATOM 9722 C C . ILE B 1 433 ? 5.078 -44.125 -24.516 1 98.56 433 ILE B C 1
ATOM 9724 O O . ILE B 1 433 ? 4.73 -45.031 -25.297 1 98.56 433 ILE B O 1
ATOM 9728 N N . ALA B 1 434 ? 5.438 -44.406 -23.297 1 98.75 434 ALA B N 1
ATOM 9729 C CA . ALA B 1 434 ? 5.551 -45.75 -22.812 1 98.75 434 ALA B CA 1
ATOM 9730 C C . ALA B 1 434 ? 4.199 -46.469 -22.844 1 98.75 434 ALA B C 1
ATOM 9732 O O . ALA B 1 434 ? 4.125 -47.688 -23.109 1 98.75 434 ALA B O 1
ATOM 9733 N N . THR B 1 435 ? 3.174 -45.781 -22.516 1 98.75 435 THR B N 1
ATOM 9734 C CA . THR B 1 435 ? 1.84 -46.375 -22.5 1 98.75 435 THR B CA 1
ATOM 9735 C C . THR B 1 435 ? 1.445 -46.844 -23.891 1 98.75 435 THR B C 1
ATOM 9737 O O . THR B 1 435 ? 0.914 -47.969 -24.062 1 98.75 435 THR B O 1
ATOM 9740 N N . ASN B 1 436 ? 1.737 -46.094 -24.875 1 98.06 436 ASN B N 1
ATOM 9741 C CA . ASN B 1 436 ? 1.385 -46.469 -26.25 1 98.06 436 ASN B CA 1
ATOM 9742 C C . ASN B 1 436 ? 2.326 -47.531 -26.797 1 98.06 436 ASN B C 1
ATOM 9744 O O . ASN B 1 436 ? 1.927 -48.344 -27.641 1 98.06 436 ASN B O 1
ATOM 9748 N N . ARG B 1 437 ? 3.518 -47.594 -26.297 1 98.06 437 ARG B N 1
ATOM 9749 C CA . ARG B 1 437 ? 4.523 -48.531 -26.797 1 98.06 437 ARG B CA 1
ATOM 9750 C C . ARG B 1 437 ? 4.348 -49.906 -26.172 1 98.06 437 ARG B C 1
ATOM 9752 O O . ARG B 1 437 ? 4.645 -50.938 -26.812 1 98.06 437 ARG B O 1
ATOM 9759 N N . GLN B 1 438 ? 3.865 -49.938 -24.969 1 98.56 438 GLN B N 1
ATOM 9760 C CA . GLN B 1 438 ? 4.008 -51.188 -24.234 1 98.56 438 GLN B CA 1
ATOM 9761 C C . GLN B 1 438 ? 2.645 -51.75 -23.859 1 98.56 438 GLN B C 1
ATOM 9763 O O . GLN B 1 438 ? 2.523 -52.969 -23.609 1 98.56 438 GLN B O 1
ATOM 9768 N N . LEU B 1 439 ? 1.618 -50.969 -23.797 1 98.62 439 LEU B N 1
ATOM 9769 C CA . LEU B 1 439 ? 0.283 -51.438 -23.453 1 98.62 439 LEU B CA 1
ATOM 9770 C C . LEU B 1 439 ? -0.631 -51.438 -24.672 1 98.62 439 LEU B C 1
ATOM 9772 O O . LEU B 1 439 ? -0.81 -50.406 -25.312 1 98.62 439 LEU B O 1
ATOM 9776 N N . SER B 1 440 ? -1.216 -52.562 -24.938 1 97.81 440 SER B N 1
ATOM 9777 C CA . SER B 1 440 ? -2.225 -52.625 -26 1 97.81 440 SER B CA 1
ATOM 9778 C C . SER B 1 440 ? -3.447 -51.781 -25.641 1 97.81 440 SER B C 1
ATOM 9780 O O . SER B 1 440 ? -3.775 -51.625 -24.469 1 97.81 440 SER B O 1
ATOM 9782 N N . VAL B 1 441 ? -4.137 -51.344 -26.672 1 96.19 441 VAL B N 1
ATOM 9783 C CA . VAL B 1 441 ? -5.363 -50.562 -26.453 1 96.19 441 VAL B CA 1
ATOM 9784 C C . VAL B 1 441 ? -6.395 -51.438 -25.734 1 96.19 441 VAL B C 1
ATOM 9786 O O . VAL B 1 441 ? -7.312 -50.938 -25.094 1 96.19 441 VAL B O 1
ATOM 9789 N N . MET B 1 442 ? -6.184 -52.781 -25.766 1 96.44 442 MET B N 1
ATOM 9790 C CA . MET B 1 442 ? -7.082 -53.719 -25.094 1 96.44 442 MET B CA 1
ATOM 9791 C C . MET B 1 442 ? -6.707 -53.875 -23.625 1 96.44 442 MET B C 1
ATOM 9793 O O . MET B 1 442 ? -7.465 -54.438 -22.844 1 96.44 442 MET B O 1
ATOM 9797 N N . HIS B 1 443 ? -5.547 -53.406 -23.312 1 98 443 HIS B N 1
ATOM 9798 C CA . HIS B 1 443 ? -5.098 -53.531 -21.938 1 98 443 HIS B CA 1
ATOM 9799 C C . HIS B 1 443 ? -5.906 -52.656 -21 1 98 443 HIS B C 1
ATOM 9801 O O . HIS B 1 443 ? -6.078 -51.469 -21.266 1 98 443 HIS B O 1
ATOM 9807 N N . PRO B 1 444 ? -6.328 -53.094 -19.891 1 97.75 444 PRO B N 1
ATOM 9808 C CA . PRO B 1 444 ? -7.148 -52.312 -18.984 1 97.75 444 PRO B CA 1
ATOM 9809 C C . PRO B 1 444 ? -6.434 -51.031 -18.5 1 97.75 444 PRO B C 1
ATOM 9811 O O . PRO B 1 444 ? -7.055 -49.969 -18.391 1 97.75 444 PRO B O 1
ATOM 9814 N N . ILE B 1 445 ? -5.176 -51.125 -18.25 1 98.62 445 ILE B N 1
ATOM 9815 C CA . ILE B 1 445 ? -4.445 -49.969 -17.719 1 98.62 445 ILE B CA 1
ATOM 9816 C C . ILE B 1 445 ? -4.277 -48.906 -18.828 1 98.62 445 ILE B C 1
ATOM 9818 O O . ILE B 1 445 ? -4.305 -47.719 -18.547 1 98.62 445 ILE B O 1
ATOM 9822 N N . TYR B 1 446 ? -4.105 -49.312 -20.078 1 98.12 446 TYR B N 1
ATOM 9823 C CA . TYR B 1 446 ? -4.109 -48.375 -21.188 1 98.12 446 TYR B CA 1
ATOM 9824 C C . TYR B 1 446 ? -5.391 -47.531 -21.188 1 98.12 446 TYR B C 1
ATOM 9826 O O . TYR B 1 446 ? -5.348 -46.312 -21.266 1 98.12 446 TYR B O 1
ATOM 9834 N N . ARG B 1 447 ? -6.48 -48.219 -21.094 1 96.88 447 ARG B N 1
ATOM 9835 C CA . ARG B 1 447 ? -7.781 -47.562 -21.172 1 96.88 447 ARG B CA 1
ATOM 9836 C C . ARG B 1 447 ? -8.016 -46.656 -19.984 1 96.88 447 ARG B C 1
ATOM 9838 O O . ARG B 1 447 ? -8.695 -45.625 -20.094 1 96.88 447 ARG B O 1
ATOM 9845 N N . LEU B 1 448 ? -7.469 -47.031 -18.828 1 98.12 448 LEU B N 1
ATOM 9846 C CA . LEU B 1 448 ? -7.57 -46.188 -17.641 1 98.12 448 LEU B CA 1
ATOM 9847 C C . LEU B 1 448 ? -6.797 -44.875 -17.828 1 98.12 448 LEU B C 1
ATOM 9849 O O . LEU B 1 448 ? -7.266 -43.812 -17.422 1 98.12 448 LEU B O 1
ATOM 9853 N N . LEU B 1 449 ? -5.617 -44.906 -18.453 1 98.25 449 LEU B N 1
ATOM 9854 C CA . LEU B 1 449 ? -4.688 -43.781 -18.5 1 98.25 449 LEU B CA 1
ATOM 9855 C C . LEU B 1 449 ? -4.941 -42.906 -19.719 1 98.25 449 LEU B C 1
ATOM 9857 O O . LEU B 1 449 ? -4.574 -41.719 -19.734 1 98.25 449 LEU B O 1
ATOM 9861 N N . ASP B 1 450 ? -5.535 -43.438 -20.703 1 95.75 450 ASP B N 1
ATOM 9862 C CA . ASP B 1 450 ? -5.66 -42.812 -22.016 1 95.75 450 ASP B CA 1
ATOM 9863 C C . ASP B 1 450 ? -6.27 -41.406 -21.891 1 95.75 450 ASP B C 1
ATOM 9865 O O . ASP B 1 450 ? -5.727 -40.438 -22.438 1 95.75 450 ASP B O 1
ATOM 9869 N N . PRO B 1 451 ? -7.367 -41.188 -21.156 1 95.62 451 PRO B N 1
ATOM 9870 C CA . PRO B 1 451 ? -7.949 -39.844 -21.062 1 95.62 451 PRO B CA 1
ATOM 9871 C C . PRO B 1 451 ? -7.027 -38.844 -20.359 1 95.62 451 PRO B C 1
ATOM 9873 O O . PRO B 1 451 ? -7.117 -37.656 -20.609 1 95.62 451 PRO B O 1
ATOM 9876 N N . HIS B 1 452 ? -6.164 -39.312 -19.547 1 97.5 452 HIS B N 1
ATOM 9877 C CA . HIS B 1 452 ? -5.281 -38.469 -18.75 1 97.5 452 HIS B CA 1
ATOM 9878 C C . HIS B 1 452 ? -4.102 -37.969 -19.578 1 97.5 452 HIS B C 1
ATOM 9880 O O . HIS B 1 452 ? -3.324 -37.125 -19.125 1 97.5 452 HIS B O 1
ATOM 9886 N N . PHE B 1 453 ? -3.969 -38.406 -20.812 1 96.81 453 PHE B N 1
ATOM 9887 C CA . PHE B 1 453 ? -2.811 -38.062 -21.625 1 96.81 453 PHE B CA 1
ATOM 9888 C C . PHE B 1 453 ? -3.225 -37.25 -22.844 1 96.81 453 PHE B C 1
ATOM 9890 O O . PHE B 1 453 ? -2.375 -36.781 -23.594 1 96.81 453 PHE B O 1
ATOM 9897 N N . ARG B 1 454 ? -4.508 -37 -22.922 1 92.06 454 ARG B N 1
ATOM 9898 C CA . ARG B 1 454 ? -5.062 -36.312 -24.094 1 92.06 454 ARG B CA 1
ATOM 9899 C C . ARG B 1 454 ? -4.398 -34.969 -24.312 1 92.06 454 ARG B C 1
ATOM 9901 O O . ARG B 1 454 ? -4.285 -34.156 -23.375 1 92.06 454 ARG B O 1
ATOM 9908 N N . TYR B 1 455 ? -3.846 -34.656 -25.484 1 89.69 455 TYR B N 1
ATOM 9909 C CA . TYR B 1 455 ? -3.332 -33.375 -26 1 89.69 455 TYR B CA 1
ATOM 9910 C C . TYR B 1 455 ? -1.973 -33.062 -25.406 1 89.69 455 TYR B C 1
ATOM 9912 O O . TYR B 1 455 ? -1.323 -32.094 -25.797 1 89.69 455 TYR B O 1
ATOM 9920 N N . THR B 1 456 ? -1.482 -33.781 -24.406 1 94.69 456 THR B N 1
ATOM 9921 C CA . THR B 1 456 ? -0.238 -33.469 -23.719 1 94.69 456 THR B CA 1
ATOM 9922 C C . THR B 1 456 ? 0.92 -33.375 -24.703 1 94.69 456 THR B C 1
ATOM 9924 O O . THR B 1 456 ? 1.677 -32.406 -24.688 1 94.69 456 THR B O 1
ATOM 9927 N N . MET B 1 457 ? 1.047 -34.312 -25.609 1 94.88 457 MET B N 1
ATOM 9928 C CA . MET B 1 457 ? 2.172 -34.344 -26.531 1 94.88 457 MET B CA 1
ATOM 9929 C C . MET B 1 457 ? 2.107 -33.188 -27.516 1 94.88 457 MET B C 1
ATOM 9931 O O . MET B 1 457 ? 3.131 -32.594 -27.844 1 94.88 457 MET B O 1
ATOM 9935 N N . GLU B 1 458 ? 0.925 -32.875 -28.016 1 91.62 458 GLU B N 1
ATOM 9936 C CA . GLU B 1 458 ? 0.777 -31.766 -28.938 1 91.62 458 GLU B CA 1
ATOM 9937 C C . GLU B 1 458 ? 1.145 -30.453 -28.281 1 91.62 458 GLU B C 1
ATOM 9939 O O . GLU B 1 458 ? 1.854 -29.625 -28.859 1 91.62 458 GLU B O 1
ATOM 9944 N N . ILE B 1 459 ? 0.616 -30.266 -27.109 1 91.75 459 ILE B N 1
ATOM 9945 C CA . ILE B 1 459 ? 0.904 -29.031 -26.375 1 91.75 459 ILE B CA 1
ATOM 9946 C C . ILE B 1 459 ? 2.404 -28.922 -26.125 1 91.75 459 ILE B C 1
ATOM 9948 O O . ILE B 1 459 ? 2.988 -27.844 -26.266 1 91.75 459 ILE B O 1
ATOM 9952 N N . ASN B 1 460 ? 3.02 -30.031 -25.719 1 94.62 460 ASN B N 1
ATOM 9953 C CA . ASN B 1 460 ? 4.461 -30.031 -25.484 1 94.62 460 ASN B CA 1
ATOM 9954 C C . ASN B 1 460 ? 5.234 -29.703 -26.766 1 94.62 460 ASN B C 1
ATOM 9956 O O . ASN B 1 460 ? 6.23 -28.984 -26.719 1 94.62 460 ASN B O 1
ATOM 9960 N N . GLY B 1 461 ? 4.773 -30.297 -27.875 1 91.5 461 GLY B N 1
ATOM 9961 C CA . GLY B 1 461 ? 5.391 -29.984 -29.156 1 91.5 461 GLY B CA 1
ATOM 9962 C C . GLY B 1 461 ? 5.289 -28.516 -29.516 1 91.5 461 GLY B C 1
ATOM 9963 O O . GLY B 1 461 ? 6.262 -27.922 -29.984 1 91.5 461 GLY B O 1
ATOM 9964 N N . LEU B 1 462 ? 4.172 -27.938 -29.281 1 87.5 462 LEU B N 1
ATOM 9965 C CA . LEU B 1 462 ? 3.953 -26.531 -29.547 1 87.5 462 LEU B CA 1
ATOM 9966 C C . LEU B 1 462 ? 4.816 -25.656 -28.641 1 87.5 462 LEU B C 1
ATOM 9968 O O . LEU B 1 462 ? 5.324 -24.625 -29.062 1 87.5 462 LEU B O 1
ATOM 9972 N N . ALA B 1 463 ? 4.883 -26.062 -27.391 1 92.31 463 ALA B N 1
ATOM 9973 C CA . ALA B 1 463 ? 5.715 -25.312 -26.453 1 92.31 463 ALA B CA 1
ATOM 9974 C C . ALA B 1 463 ? 7.164 -25.266 -26.922 1 92.31 463 ALA B C 1
ATOM 9976 O O . ALA B 1 463 ? 7.816 -24.219 -26.828 1 92.31 463 ALA B O 1
ATOM 9977 N N . ARG B 1 464 ? 7.695 -26.344 -27.406 1 93.94 464 ARG B N 1
ATOM 9978 C CA . ARG B 1 464 ? 9.07 -26.391 -27.906 1 93.94 464 ARG B CA 1
ATOM 9979 C C . ARG B 1 464 ? 9.219 -25.578 -29.172 1 93.94 464 ARG B C 1
ATOM 9981 O O . ARG B 1 464 ? 10.32 -25.125 -29.5 1 93.94 464 ARG B O 1
ATOM 9988 N N . GLN B 1 465 ? 8.117 -25.359 -29.797 1 89.31 465 GLN B N 1
ATOM 9989 C CA . GLN B 1 465 ? 8.156 -24.609 -31.047 1 89.31 465 GLN B CA 1
ATOM 9990 C C . GLN B 1 465 ? 8.148 -23.094 -30.781 1 89.31 465 GLN B C 1
ATOM 9992 O O . GLN B 1 465 ? 8.789 -22.328 -31.5 1 89.31 465 GLN B O 1
ATOM 9997 N N . ALA B 1 466 ? 7.465 -22.75 -29.656 1 86.88 466 ALA B N 1
ATOM 9998 C CA . ALA B 1 466 ? 7.215 -21.312 -29.609 1 86.88 466 ALA B CA 1
ATOM 9999 C C . ALA B 1 466 ? 7.395 -20.766 -28.203 1 86.88 466 ALA B C 1
ATOM 10001 O O . ALA B 1 466 ? 7.543 -19.562 -28 1 86.88 466 ALA B O 1
ATOM 10002 N N . LEU B 1 467 ? 7.398 -21.562 -27.203 1 91.31 467 LEU B N 1
ATOM 10003 C CA . LEU B 1 467 ? 7.383 -21.078 -25.844 1 91.31 467 LEU B CA 1
ATOM 10004 C C . LEU B 1 467 ? 8.742 -21.25 -25.172 1 91.31 467 LEU B C 1
ATOM 10006 O O . LEU B 1 467 ? 9.414 -20.266 -24.844 1 91.31 467 LEU B O 1
ATOM 10010 N N . VAL B 1 468 ? 9.219 -22.484 -25.109 1 94.88 468 VAL B N 1
ATOM 10011 C CA . VAL B 1 468 ? 10.398 -22.766 -24.297 1 94.88 468 VAL B CA 1
ATOM 10012 C C . VAL B 1 468 ? 11.633 -22.828 -25.188 1 94.88 468 VAL B C 1
ATOM 10014 O O . VAL B 1 468 ? 12.75 -23 -24.703 1 94.88 468 VAL B O 1
ATOM 10017 N N . ASN B 1 469 ? 11.508 -22.625 -26.5 1 94.88 469 ASN B N 1
ATOM 10018 C CA . ASN B 1 469 ? 12.609 -22.672 -27.453 1 94.88 469 ASN B CA 1
ATOM 10019 C C . ASN B 1 469 ? 13.477 -21.422 -27.375 1 94.88 469 ASN B C 1
ATOM 10021 O O . ASN B 1 469 ? 13.109 -20.453 -26.703 1 94.88 469 ASN B O 1
ATOM 10025 N N . ALA B 1 470 ? 14.617 -21.531 -28.047 1 96.06 470 ALA B N 1
ATOM 10026 C CA . ALA B 1 470 ? 15.5 -20.359 -28.156 1 96.06 470 ALA B CA 1
ATOM 10027 C C . ALA B 1 470 ? 14.742 -19.156 -28.719 1 96.06 470 ALA B C 1
ATOM 10029 O O . ALA B 1 470 ? 14.07 -19.266 -29.75 1 96.06 470 ALA B O 1
ATOM 10030 N N . ASP B 1 471 ? 14.828 -18.062 -27.984 1 91.44 471 ASP B N 1
ATOM 10031 C CA . ASP B 1 471 ? 14.203 -16.797 -28.344 1 91.44 471 ASP B CA 1
ATOM 10032 C C . ASP B 1 471 ? 12.68 -16.906 -28.297 1 91.44 471 ASP B C 1
ATOM 10034 O O . ASP B 1 471 ? 11.977 -16.094 -28.891 1 91.44 471 ASP B O 1
ATOM 10038 N N . GLY B 1 472 ? 12.172 -17.906 -27.656 1 91.25 472 GLY B N 1
ATOM 10039 C CA . GLY B 1 472 ? 10.742 -18.031 -27.453 1 91.25 472 GLY B CA 1
ATOM 10040 C C . GLY B 1 472 ? 10.211 -17.094 -26.391 1 91.25 472 GLY B C 1
ATOM 10041 O O . GLY B 1 472 ? 10.938 -16.234 -25.891 1 91.25 472 GLY B O 1
ATOM 10042 N N . ILE B 1 473 ? 9.008 -17.281 -26.078 1 89.38 473 ILE B N 1
ATOM 10043 C CA . ILE B 1 473 ? 8.312 -16.406 -25.156 1 89.38 473 ILE B CA 1
ATOM 10044 C C . ILE B 1 473 ? 8.961 -16.484 -23.766 1 89.38 473 ILE B C 1
ATOM 10046 O O . ILE B 1 473 ? 9.195 -15.453 -23.125 1 89.38 473 ILE B O 1
ATOM 10050 N N . ILE B 1 474 ? 9.242 -17.672 -23.266 1 94.44 474 ILE B N 1
ATOM 10051 C CA . ILE B 1 474 ? 9.797 -17.875 -21.922 1 94.44 474 ILE B CA 1
ATOM 10052 C C . ILE B 1 474 ? 11.156 -17.172 -21.828 1 94.44 474 ILE B C 1
ATOM 10054 O O . ILE B 1 474 ? 11.398 -16.422 -20.891 1 94.44 474 ILE B O 1
ATOM 10058 N N . GLU B 1 475 ? 12 -17.375 -22.812 1 94.25 475 GLU B N 1
ATOM 10059 C CA . GLU B 1 475 ? 13.344 -16.797 -22.781 1 94.25 475 GLU B CA 1
ATOM 10060 C C . GLU B 1 475 ? 13.297 -15.273 -22.875 1 94.25 475 GLU B C 1
ATOM 10062 O O . GLU B 1 475 ? 14.148 -14.586 -22.328 1 94.25 475 GLU B O 1
ATOM 10067 N N . SER B 1 476 ? 12.281 -14.75 -23.516 1 90.88 476 SER B N 1
ATOM 10068 C CA . SER B 1 476 ? 12.227 -13.312 -23.75 1 90.88 476 SER B CA 1
ATOM 10069 C C . SER B 1 476 ? 11.523 -12.586 -22.609 1 90.88 476 SER B C 1
ATOM 10071 O O . SER B 1 476 ? 11.594 -11.359 -22.516 1 90.88 476 SER B O 1
ATOM 10073 N N . SER B 1 477 ? 10.969 -13.344 -21.703 1 92.31 477 SER B N 1
ATOM 10074 C CA . SER B 1 477 ? 10.109 -12.633 -20.766 1 92.31 477 SER B CA 1
ATOM 10075 C C . SER B 1 477 ? 10.359 -13.086 -19.328 1 92.31 477 SER B C 1
ATOM 10077 O O . SER B 1 477 ? 9.906 -12.438 -18.375 1 92.31 477 SER B O 1
ATOM 10079 N N . PHE B 1 478 ? 10.953 -14.18 -19.109 1 92.56 478 PHE B N 1
ATOM 10080 C CA . PHE B 1 478 ? 11.18 -14.688 -17.766 1 92.56 478 PHE B CA 1
ATOM 10081 C C . PHE B 1 478 ? 12.664 -14.695 -17.422 1 92.56 478 PHE B C 1
ATOM 10083 O O . PHE B 1 478 ? 13.5 -14.961 -18.297 1 92.56 478 PHE B O 1
ATOM 10090 N N . SER B 1 479 ? 13.008 -14.219 -16.172 1 85.81 479 SER B N 1
ATOM 10091 C CA . SER B 1 479 ? 14.312 -14.641 -15.688 1 85.81 479 SER B CA 1
ATOM 10092 C C . SER B 1 479 ? 14.359 -16.156 -15.461 1 85.81 479 SER B C 1
ATOM 10094 O O . SER B 1 479 ? 13.383 -16.75 -15.016 1 85.81 479 SER B O 1
ATOM 10096 N N . PRO B 1 480 ? 15.539 -16.781 -16.156 1 90.69 480 PRO B N 1
ATOM 10097 C CA . PRO B 1 480 ? 16.969 -16.578 -16.422 1 90.69 480 PRO B CA 1
ATOM 10098 C C . PRO B 1 480 ? 17.266 -16.297 -17.891 1 90.69 480 PRO B C 1
ATOM 10100 O O . PRO B 1 480 ? 18.422 -16.281 -18.297 1 90.69 480 PRO B O 1
ATOM 10103 N N . GLY B 1 481 ? 16.141 -16.156 -18.766 1 94 481 GLY B N 1
ATOM 10104 C CA . GLY B 1 481 ? 16.375 -15.867 -20.172 1 94 481 GLY B CA 1
ATOM 10105 C C . GLY B 1 481 ? 16.797 -17.078 -20.984 1 94 481 GLY B C 1
ATOM 10106 O O . GLY B 1 481 ? 16.125 -18.125 -20.922 1 94 481 GLY B O 1
ATOM 10107 N N . LYS B 1 482 ? 17.891 -16.984 -21.672 1 96.31 482 LYS B N 1
ATOM 10108 C CA . LYS B 1 482 ? 18.312 -18.078 -22.547 1 96.31 482 LYS B CA 1
ATOM 10109 C C . LYS B 1 482 ? 18.734 -19.297 -21.734 1 96.31 482 LYS B C 1
ATOM 10111 O O . LYS B 1 482 ? 18.906 -20.391 -22.281 1 96.31 482 LYS B O 1
ATOM 10116 N N . TYR B 1 483 ? 18.797 -19.219 -20.422 1 97.5 483 TYR B N 1
ATOM 10117 C CA . TYR B 1 483 ? 19.219 -20.328 -19.578 1 97.5 483 TYR B CA 1
ATOM 10118 C C . TYR B 1 483 ? 18.016 -21.016 -18.938 1 97.5 483 TYR B C 1
ATOM 10120 O O . TYR B 1 483 ? 18.188 -21.891 -18.078 1 97.5 483 TYR B O 1
ATOM 10128 N N . SER B 1 484 ? 16.828 -20.656 -19.297 1 97.38 484 SER B N 1
ATOM 10129 C CA . SER B 1 484 ? 15.602 -21.125 -18.672 1 97.38 484 SER B CA 1
ATOM 10130 C C . SER B 1 484 ? 15.516 -22.656 -18.703 1 97.38 484 SER B C 1
ATOM 10132 O O . SER B 1 484 ? 15.297 -23.297 -17.672 1 97.38 484 SER B O 1
ATOM 10134 N N . MET B 1 485 ? 15.742 -23.25 -19.844 1 97.88 485 MET B N 1
ATOM 10135 C CA . MET B 1 485 ? 15.586 -24.703 -19.938 1 97.88 485 MET B CA 1
ATOM 10136 C C . MET B 1 485 ? 16.766 -25.422 -19.297 1 97.88 485 MET B C 1
ATOM 10138 O O . MET B 1 485 ? 16.594 -26.516 -18.75 1 97.88 485 MET B O 1
ATOM 10142 N N . GLU B 1 486 ? 17.938 -24.844 -19.391 1 97.69 486 GLU B N 1
ATOM 10143 C CA . GLU B 1 486 ? 19.047 -25.375 -18.625 1 97.69 486 GLU B CA 1
ATOM 10144 C C . GLU B 1 486 ? 18.734 -25.406 -17.125 1 97.69 486 GLU B C 1
ATOM 10146 O O . GLU B 1 486 ? 19 -26.406 -16.469 1 97.69 486 GLU B O 1
ATOM 10151 N N . PHE B 1 487 ? 18.203 -24.328 -16.672 1 97.81 487 PHE B N 1
ATOM 10152 C CA . PHE B 1 487 ? 17.781 -24.25 -15.273 1 97.81 487 PHE B CA 1
ATOM 10153 C C . PHE B 1 487 ? 16.75 -25.344 -14.961 1 97.81 487 PHE B C 1
ATOM 10155 O O . PHE B 1 487 ? 16.828 -25.969 -13.906 1 97.81 487 PHE B O 1
ATOM 10162 N N . SER B 1 488 ? 15.781 -25.531 -15.82 1 98.31 488 SER B N 1
ATOM 10163 C CA . SER B 1 488 ? 14.781 -26.578 -15.656 1 98.31 488 SER B CA 1
ATOM 10164 C C . SER B 1 488 ? 15.445 -27.953 -15.516 1 98.31 488 SER B C 1
ATOM 10166 O O . SER B 1 488 ? 15 -28.781 -14.727 1 98.31 488 SER B O 1
ATOM 10168 N N . SER B 1 489 ? 16.484 -28.203 -16.281 1 98.62 489 SER B N 1
ATOM 10169 C CA . SER B 1 489 ? 17.25 -29.438 -16.219 1 98.62 489 SER B CA 1
ATOM 10170 C C . SER B 1 489 ? 17.906 -29.609 -14.852 1 98.62 489 SER B C 1
ATOM 10172 O O . SER B 1 489 ? 17.906 -30.703 -14.281 1 98.62 489 SER B O 1
ATOM 10174 N N . VAL B 1 490 ? 18.453 -28.562 -14.359 1 98 490 VAL B N 1
ATOM 10175 C CA . VAL B 1 490 ? 19.094 -28.609 -13.047 1 98 490 VAL B CA 1
ATOM 10176 C C . VAL B 1 490 ? 18.047 -28.938 -11.977 1 98 490 VAL B C 1
ATOM 10178 O O . VAL B 1 490 ? 18.312 -29.734 -11.07 1 98 490 VAL B O 1
ATOM 10181 N N . ALA B 1 491 ? 16.922 -28.281 -12.062 1 98 491 ALA B N 1
ATOM 10182 C CA . ALA B 1 491 ? 15.852 -28.562 -11.125 1 98 491 ALA B CA 1
ATOM 10183 C C . ALA B 1 491 ? 15.422 -30.031 -11.195 1 98 491 ALA B C 1
ATOM 10185 O O . ALA B 1 491 ? 15.148 -30.656 -10.172 1 98 491 ALA B O 1
ATOM 10186 N N . TYR B 1 492 ? 15.297 -30.562 -12.414 1 98.5 492 TYR B N 1
ATOM 10187 C CA . TYR B 1 492 ? 14.977 -31.984 -12.602 1 98.5 492 TYR B CA 1
ATOM 10188 C C . TYR B 1 492 ? 15.984 -32.875 -11.883 1 98.5 492 TYR B C 1
ATOM 10190 O O . TYR B 1 492 ? 15.609 -33.812 -11.172 1 98.5 492 TYR B O 1
ATOM 10198 N N . ASP B 1 493 ? 17.188 -32.562 -12.102 1 98 493 ASP B N 1
ATOM 10199 C CA . ASP B 1 493 ? 18.281 -33.344 -11.531 1 98 493 ASP B CA 1
ATOM 10200 C C . ASP B 1 493 ? 18.25 -33.312 -10.008 1 98 493 ASP B C 1
ATOM 10202 O O . ASP B 1 493 ? 18.312 -34.344 -9.352 1 98 493 ASP B O 1
ATOM 10206 N N . LYS B 1 494 ? 18.016 -32.156 -9.461 1 96.75 494 LYS B N 1
ATOM 10207 C CA . LYS B 1 494 ? 18.25 -31.953 -8.031 1 96.75 494 LYS B CA 1
ATOM 10208 C C . LYS B 1 494 ? 16.969 -32.188 -7.23 1 96.75 494 LYS B C 1
ATOM 10210 O O . LYS B 1 494 ? 17.031 -32.531 -6.051 1 96.75 494 LYS B O 1
ATOM 10215 N N . GLN B 1 495 ? 15.859 -32.031 -7.902 1 96.94 495 GLN B N 1
ATOM 10216 C CA . GLN B 1 495 ? 14.68 -31.906 -7.047 1 96.94 495 GLN B CA 1
ATOM 10217 C C . GLN B 1 495 ? 13.617 -32.938 -7.445 1 96.94 495 GLN B C 1
ATOM 10219 O O . GLN B 1 495 ? 12.844 -33.406 -6.605 1 96.94 495 GLN B O 1
ATOM 10224 N N . TRP B 1 496 ? 13.484 -33.375 -8.688 1 98.31 496 TRP B N 1
ATOM 10225 C CA . TRP B 1 496 ? 12.336 -34.156 -9.117 1 98.31 496 TRP B CA 1
ATOM 10226 C C . TRP B 1 496 ? 12.477 -35.625 -8.672 1 98.31 496 TRP B C 1
ATOM 10228 O O . TRP B 1 496 ? 13.523 -36.25 -8.883 1 98.31 496 TRP B O 1
ATOM 10238 N N . ARG B 1 497 ? 11.477 -36.156 -8.109 1 98 497 ARG B N 1
ATOM 10239 C CA . ARG B 1 497 ? 11.281 -37.562 -7.723 1 98 497 ARG B CA 1
ATOM 10240 C C . ARG B 1 497 ? 9.867 -38.031 -8.047 1 98 497 ARG B C 1
ATOM 10242 O O . ARG B 1 497 ? 8.898 -37.312 -7.762 1 98 497 ARG B O 1
ATOM 10249 N N . PHE B 1 498 ? 9.797 -39.188 -8.562 1 98.56 498 PHE B N 1
ATOM 10250 C CA . PHE B 1 498 ? 8.469 -39.688 -8.906 1 98.56 498 PHE B CA 1
ATOM 10251 C C . PHE B 1 498 ? 7.605 -39.844 -7.66 1 98.56 498 PHE B C 1
ATOM 10253 O O . PHE B 1 498 ? 6.434 -39.469 -7.66 1 98.56 498 PHE B O 1
ATOM 10260 N N . ASP B 1 499 ? 8.164 -40.406 -6.598 1 97.5 499 ASP B N 1
ATOM 10261 C CA . ASP B 1 499 ? 7.367 -40.688 -5.41 1 97.5 499 ASP B CA 1
ATOM 10262 C C . ASP B 1 499 ? 6.859 -39.406 -4.758 1 97.5 499 ASP B C 1
ATOM 10264 O O . ASP B 1 499 ? 5.758 -39.375 -4.203 1 97.5 499 ASP B O 1
ATOM 10268 N N . HIS B 1 500 ? 7.602 -38.344 -4.887 1 97.56 500 HIS B N 1
ATOM 10269 C CA . HIS B 1 500 ? 7.211 -37.062 -4.281 1 97.56 500 HIS B CA 1
ATOM 10270 C C . HIS B 1 500 ? 6.215 -36.312 -5.16 1 97.56 500 HIS B C 1
ATOM 10272 O O . HIS B 1 500 ? 5.723 -35.25 -4.781 1 97.56 500 HIS B O 1
ATOM 10278 N N . GLU B 1 501 ? 5.906 -36.875 -6.312 1 98.44 501 GLU B N 1
ATOM 10279 C CA . GLU B 1 501 ? 4.875 -36.25 -7.137 1 98.44 501 GLU B CA 1
ATOM 10280 C C . GLU B 1 501 ? 3.479 -36.594 -6.637 1 98.44 501 GLU B C 1
ATOM 10282 O O . GLU B 1 501 ? 2.494 -35.969 -7.02 1 98.44 501 GLU B O 1
ATOM 10287 N N . ALA B 1 502 ? 3.395 -37.656 -5.785 1 98.56 502 ALA B N 1
ATOM 10288 C CA . ALA B 1 502 ? 2.158 -37.906 -5.043 1 98.56 502 ALA B CA 1
ATOM 10289 C C . ALA B 1 502 ? 1.916 -36.812 -4.02 1 98.56 502 ALA B C 1
ATOM 10291 O O . ALA B 1 502 ? 2.816 -36.438 -3.256 1 98.56 502 ALA B O 1
ATOM 10292 N N . LEU B 1 503 ? 0.75 -36.281 -3.953 1 98.69 503 LEU B N 1
ATOM 10293 C CA . LEU B 1 503 ? 0.475 -35.125 -3.127 1 98.69 503 LEU B CA 1
ATOM 10294 C C . LEU B 1 503 ? 0.792 -35.406 -1.663 1 98.69 503 LEU B C 1
ATOM 10296 O O . LEU B 1 503 ? 1.476 -34.594 -1.009 1 98.69 503 LEU B O 1
ATOM 10300 N N . PRO B 1 504 ? 0.294 -36.5 -1.05 1 98.44 504 PRO B N 1
ATOM 10301 C CA . PRO B 1 504 ? 0.612 -36.75 0.36 1 98.44 504 PRO B CA 1
ATOM 10302 C C . PRO B 1 504 ? 2.115 -36.781 0.626 1 98.44 504 PRO B C 1
ATOM 10304 O O . PRO B 1 504 ? 2.592 -36.219 1.602 1 98.44 504 PRO B O 1
ATOM 10307 N N . LYS B 1 505 ? 2.838 -37.5 -0.267 1 98.25 505 LYS B N 1
ATOM 10308 C CA . LYS B 1 505 ? 4.281 -37.625 -0.081 1 98.25 505 LYS B CA 1
ATOM 10309 C C . LYS B 1 505 ? 4.984 -36.281 -0.302 1 98.25 505 LYS B C 1
ATOM 10311 O O . LYS B 1 505 ? 5.988 -36 0.348 1 98.25 505 LYS B O 1
ATOM 10316 N N . ASP B 1 506 ? 4.5 -35.531 -1.259 1 98.44 506 ASP B N 1
ATOM 10317 C CA . ASP B 1 506 ? 5.016 -34.156 -1.48 1 98.44 506 ASP B CA 1
ATOM 10318 C C . ASP B 1 506 ? 4.887 -33.312 -0.222 1 98.44 506 ASP B C 1
ATOM 10320 O O . ASP B 1 506 ? 5.848 -32.688 0.201 1 98.44 506 ASP B O 1
ATOM 10324 N N . LEU B 1 507 ? 3.686 -33.281 0.399 1 98.69 507 LEU B N 1
ATOM 10325 C CA . LEU B 1 507 ? 3.422 -32.5 1.597 1 98.69 507 LEU B CA 1
ATOM 10326 C C . LEU B 1 507 ? 4.332 -32.938 2.742 1 98.69 507 LEU B C 1
ATOM 10328 O O . LEU B 1 507 ? 4.867 -32.094 3.467 1 98.69 507 LEU B O 1
ATOM 10332 N N . ILE B 1 508 ? 4.496 -34.219 2.85 1 98.5 508 ILE B N 1
ATOM 10333 C CA . ILE B 1 508 ? 5.344 -34.719 3.91 1 98.5 508 ILE B CA 1
ATOM 10334 C C . ILE B 1 508 ? 6.797 -34.344 3.656 1 98.5 508 ILE B C 1
ATOM 10336 O O . ILE B 1 508 ? 7.504 -33.938 4.578 1 98.5 508 ILE B O 1
ATOM 10340 N N . SER B 1 509 ? 7.23 -34.438 2.426 1 98.06 509 SER B N 1
ATOM 10341 C CA . SER B 1 509 ? 8.625 -34.188 2.082 1 98.06 509 SER B CA 1
ATOM 10342 C C . SER B 1 509 ? 8.977 -32.719 2.338 1 98.06 509 SER B C 1
ATOM 10344 O O . SER B 1 509 ? 10.133 -32.375 2.623 1 98.06 509 SER B O 1
ATOM 10346 N N . ARG B 1 510 ? 8.016 -31.859 2.324 1 98.19 510 ARG B N 1
ATOM 10347 C CA . ARG B 1 510 ? 8.234 -30.438 2.529 1 98.19 510 ARG B CA 1
ATOM 10348 C C . ARG B 1 510 ? 8 -30.047 3.986 1 98.19 510 ARG B C 1
ATOM 10350 O O . ARG B 1 510 ? 8.133 -28.875 4.352 1 98.19 510 ARG B O 1
ATOM 10357 N N . GLY B 1 511 ? 7.633 -30.984 4.789 1 98.25 511 GLY B N 1
ATOM 10358 C CA . GLY B 1 511 ? 7.371 -30.734 6.199 1 98.25 511 GLY B CA 1
ATOM 10359 C C . GLY B 1 511 ? 5.988 -30.172 6.461 1 98.25 511 GLY B C 1
ATOM 10360 O O . GLY B 1 511 ? 5.703 -29.703 7.566 1 98.25 511 GLY B O 1
ATOM 10361 N N . LEU B 1 512 ? 5.09 -30.219 5.5 1 98.56 512 LEU B N 1
ATOM 10362 C CA . LEU B 1 512 ? 3.789 -29.562 5.609 1 98.56 512 LEU B CA 1
ATOM 10363 C C . LEU B 1 512 ? 2.723 -30.547 6.074 1 98.56 512 LEU B C 1
ATOM 10365 O O . LEU B 1 512 ? 1.565 -30.172 6.27 1 98.56 512 LEU B O 1
ATOM 10369 N N . ALA B 1 513 ? 3.088 -31.781 6.238 1 98.31 513 ALA B N 1
ATOM 10370 C CA . ALA B 1 513 ? 2.209 -32.812 6.801 1 98.31 513 ALA B CA 1
ATOM 10371 C C . ALA B 1 513 ? 3.014 -33.906 7.484 1 98.31 513 ALA B C 1
ATOM 10373 O O . ALA B 1 513 ? 4.203 -34.062 7.215 1 98.31 513 ALA B O 1
ATOM 10374 N N . VAL B 1 514 ? 2.348 -34.594 8.383 1 97.81 514 VAL B N 1
ATOM 10375 C CA . VAL B 1 514 ? 2.887 -35.781 9 1 97.81 514 VAL B CA 1
ATOM 10376 C C . VAL B 1 514 ? 1.842 -36.906 8.953 1 97.81 514 VAL B C 1
ATOM 10378 O O . VAL B 1 514 ? 0.638 -36.625 8.984 1 97.81 514 VAL B O 1
ATOM 10381 N N . GLU B 1 515 ? 2.354 -38.094 8.812 1 97.38 515 GLU B N 1
ATOM 10382 C CA . GLU B 1 515 ? 1.432 -39.25 8.82 1 97.38 515 GLU B CA 1
ATOM 10383 C C . GLU B 1 515 ? 0.694 -39.344 10.156 1 97.38 515 GLU B C 1
ATOM 10385 O O . GLU B 1 515 ? 1.306 -39.219 11.219 1 97.38 515 GLU B O 1
ATOM 10390 N N . ASP B 1 516 ? -0.551 -39.406 10.078 1 97.19 516 ASP B N 1
ATOM 10391 C CA . ASP B 1 516 ? -1.445 -39.594 11.219 1 97.19 516 ASP B CA 1
ATOM 10392 C C . ASP B 1 516 ? -2.701 -40.375 10.82 1 97.19 516 ASP B C 1
ATOM 10394 O O . ASP B 1 516 ? -3.662 -39.781 10.312 1 97.19 516 ASP B O 1
ATOM 10398 N N . PRO B 1 517 ? -2.725 -41.562 11.094 1 94.06 517 PRO B N 1
ATOM 10399 C CA . PRO B 1 517 ? -3.842 -42.406 10.664 1 94.06 517 PRO B CA 1
ATOM 10400 C C . PRO B 1 517 ? -5.18 -41.969 11.242 1 94.06 517 PRO B C 1
ATOM 10402 O O . PRO B 1 517 ? -6.238 -42.312 10.711 1 94.06 517 PRO B O 1
ATOM 10405 N N . SER B 1 518 ? -5.148 -41.219 12.289 1 94.75 518 SER B N 1
ATOM 10406 C CA . SER B 1 518 ? -6.379 -40.75 12.93 1 94.75 518 SER B CA 1
ATOM 10407 C C . SER B 1 518 ? -6.91 -39.5 12.258 1 94.75 518 SER B C 1
ATOM 10409 O O . SER B 1 518 ? -8.055 -39.094 12.477 1 94.75 518 SER B O 1
ATOM 10411 N N . ALA B 1 519 ? -6.074 -38.906 11.461 1 93.5 519 ALA B N 1
ATOM 10412 C CA . ALA B 1 519 ? -6.469 -37.688 10.773 1 93.5 519 ALA B CA 1
ATOM 10413 C C . ALA B 1 519 ? -7.082 -37.969 9.406 1 93.5 519 ALA B C 1
ATOM 10415 O O . ALA B 1 519 ? -6.852 -39.062 8.852 1 93.5 519 ALA B O 1
ATOM 10416 N N . PRO B 1 520 ? -7.883 -37 8.984 1 90.06 520 PRO B N 1
ATOM 10417 C CA . PRO B 1 520 ? -8.383 -37.188 7.617 1 90.06 520 PRO B CA 1
ATOM 10418 C C . PRO B 1 520 ? -7.258 -37.438 6.609 1 90.06 520 PRO B C 1
ATOM 10420 O O . PRO B 1 520 ? -6.191 -36.844 6.707 1 90.06 520 PRO B O 1
ATOM 10423 N N . HIS B 1 521 ? -7.488 -38.406 5.652 1 93.81 521 HIS B N 1
ATOM 10424 C CA . HIS B 1 521 ? -6.555 -38.719 4.586 1 93.81 521 HIS B CA 1
ATOM 10425 C C . HIS B 1 521 ? -5.32 -39.438 5.137 1 93.81 521 HIS B C 1
ATOM 10427 O O . HIS B 1 521 ? -4.371 -39.719 4.398 1 93.81 521 HIS B O 1
ATOM 10433 N N . GLY B 1 522 ? -5.277 -39.625 6.496 1 95.38 522 GLY B N 1
ATOM 10434 C CA . GLY B 1 522 ? -4.125 -40.219 7.145 1 95.38 522 GLY B CA 1
ATOM 10435 C C . GLY B 1 522 ? -2.979 -39.25 7.359 1 95.38 522 GLY B C 1
ATOM 10436 O O . GLY B 1 522 ? -1.833 -39.688 7.547 1 95.38 522 GLY B O 1
ATOM 10437 N N . LEU B 1 523 ? -3.229 -37.969 7.184 1 97.06 523 LEU B N 1
ATOM 10438 C CA . LEU B 1 523 ? -2.211 -36.938 7.301 1 97.06 523 LEU B CA 1
ATOM 10439 C C . LEU B 1 523 ? -2.688 -35.812 8.211 1 97.06 523 LEU B C 1
ATOM 10441 O O . LEU B 1 523 ? -3.859 -35.438 8.172 1 97.06 523 LEU B O 1
ATOM 10445 N N . LYS B 1 524 ? -1.845 -35.344 9.031 1 97.75 524 LYS B N 1
ATOM 10446 C CA . LYS B 1 524 ? -2.053 -34.094 9.758 1 97.75 524 LYS B CA 1
ATOM 10447 C C . LYS B 1 524 ? -1.23 -32.938 9.148 1 97.75 524 LYS B C 1
ATOM 10449 O O . LYS B 1 524 ? -0.003 -33.031 9.078 1 97.75 524 LYS B O 1
ATOM 10454 N N . LEU B 1 525 ? -1.914 -31.922 8.727 1 98.19 525 LEU B N 1
ATOM 10455 C CA . LEU B 1 525 ? -1.237 -30.797 8.086 1 98.19 525 LEU B CA 1
ATOM 10456 C C . LEU B 1 525 ? -0.556 -29.922 9.117 1 98.19 525 LEU B C 1
ATOM 10458 O O . LEU B 1 525 ? -1.093 -29.703 10.211 1 98.19 525 LEU B O 1
ATOM 10462 N N . THR B 1 526 ? 0.589 -29.422 8.781 1 98.06 526 THR B N 1
ATOM 10463 C CA . THR B 1 526 ? 1.327 -28.484 9.633 1 98.06 526 THR B CA 1
ATOM 10464 C C . THR B 1 526 ? 0.628 -27.141 9.68 1 98.06 526 THR B C 1
ATOM 10466 O O . THR B 1 526 ? 0.576 -26.5 10.734 1 98.06 526 THR B O 1
ATOM 10469 N N . ILE B 1 527 ? 0.175 -26.641 8.555 1 98.12 527 ILE B N 1
ATOM 10470 C CA . ILE B 1 527 ? -0.721 -25.5 8.461 1 98.12 527 ILE B CA 1
ATOM 10471 C C . ILE B 1 527 ? -2.156 -25.984 8.258 1 98.12 527 ILE B C 1
ATOM 10473 O O . ILE B 1 527 ? -2.504 -26.5 7.199 1 98.12 527 ILE B O 1
ATOM 10477 N N . GLU B 1 528 ? -2.938 -25.797 9.211 1 96.81 528 GLU B N 1
ATOM 10478 C CA . GLU B 1 528 ? -4.285 -26.359 9.195 1 96.81 528 GLU B CA 1
ATOM 10479 C C . GLU B 1 528 ? -5.098 -25.812 8.023 1 96.81 528 GLU B C 1
ATOM 10481 O O . GLU B 1 528 ? -5.75 -26.578 7.305 1 96.81 528 GLU B O 1
ATOM 10486 N N . ASP B 1 529 ? -5.055 -24.531 7.859 1 97.44 529 ASP B N 1
ATOM 10487 C CA . ASP B 1 529 ? -5.762 -23.906 6.75 1 97.44 529 ASP B CA 1
ATOM 10488 C C . ASP B 1 529 ? -4.832 -23.688 5.559 1 97.44 529 ASP B C 1
ATOM 10490 O O . ASP B 1 529 ? -4.395 -22.562 5.297 1 97.44 529 ASP B O 1
ATOM 10494 N N . TYR B 1 530 ? -4.488 -24.719 4.949 1 98.38 530 TYR B N 1
ATOM 10495 C CA . TYR B 1 530 ? -3.715 -24.766 3.713 1 98.38 530 TYR B CA 1
ATOM 10496 C C . TYR B 1 530 ? -4.598 -25.156 2.533 1 98.38 530 TYR B C 1
ATOM 10498 O O . TYR B 1 530 ? -4.691 -26.328 2.176 1 98.38 530 TYR B O 1
ATOM 10506 N N . PRO B 1 531 ? -5.262 -24.141 1.89 1 98.56 531 PRO B N 1
ATOM 10507 C CA . PRO B 1 531 ? -6.328 -24.406 0.923 1 98.56 531 PRO B CA 1
ATOM 10508 C C . PRO B 1 531 ? -5.902 -25.391 -0.169 1 98.56 531 PRO B C 1
ATOM 10510 O O . PRO B 1 531 ? -6.648 -26.312 -0.494 1 98.56 531 PRO B O 1
ATOM 10513 N N . PHE B 1 532 ? -4.75 -25.281 -0.71 1 98.62 532 PHE B N 1
ATOM 10514 C CA . PHE B 1 532 ? -4.266 -26.203 -1.729 1 98.62 532 PHE B CA 1
ATOM 10515 C C . PHE B 1 532 ? -4.211 -27.625 -1.188 1 98.62 532 PHE B C 1
ATOM 10517 O O . PHE B 1 532 ? -4.699 -28.562 -1.829 1 98.62 532 PHE B O 1
ATOM 10524 N N . ALA B 1 533 ? -3.654 -27.797 -0.061 1 98.69 533 ALA B N 1
ATOM 10525 C CA . ALA B 1 533 ? -3.486 -29.125 0.523 1 98.69 533 ALA B CA 1
ATOM 10526 C C . ALA B 1 533 ? -4.832 -29.719 0.919 1 98.69 533 ALA B C 1
ATOM 10528 O O . ALA B 1 533 ? -5.094 -30.891 0.661 1 98.69 533 ALA B O 1
ATOM 10529 N N . ASN B 1 534 ? -5.652 -28.891 1.575 1 98.5 534 ASN B N 1
ATOM 10530 C CA . ASN B 1 534 ? -6.953 -29.375 2.023 1 98.5 534 ASN B CA 1
ATOM 10531 C C . ASN B 1 534 ? -7.809 -29.844 0.853 1 98.5 534 ASN B C 1
ATOM 10533 O O . ASN B 1 534 ? -8.344 -30.969 0.874 1 98.5 534 ASN B O 1
ATOM 10537 N N . ASP B 1 535 ? -7.926 -29 -0.13 1 98.69 535 ASP B N 1
ATOM 10538 C CA . ASP B 1 535 ? -8.719 -29.344 -1.302 1 98.69 535 ASP B CA 1
ATOM 10539 C C . ASP B 1 535 ? -8.055 -30.453 -2.109 1 98.69 535 ASP B C 1
ATOM 10541 O O . ASP B 1 535 ? -8.734 -31.344 -2.619 1 98.69 535 ASP B O 1
ATOM 10545 N N . GLY B 1 536 ? -6.734 -30.359 -2.205 1 98.75 536 GLY B N 1
ATOM 10546 C CA . GLY B 1 536 ? -5.984 -31.328 -2.98 1 98.75 536 GLY B CA 1
ATOM 10547 C C . GLY B 1 536 ? -6.066 -32.75 -2.416 1 98.75 536 GLY B C 1
ATOM 10548 O O . GLY B 1 536 ? -6.137 -33.719 -3.166 1 98.75 536 GLY B O 1
ATOM 10549 N N . LEU B 1 537 ? -6.031 -32.875 -1.09 1 98.75 537 LEU B N 1
ATOM 10550 C CA . LEU B 1 537 ? -6.074 -34.188 -0.463 1 98.75 537 LEU B CA 1
ATOM 10551 C C . LEU B 1 537 ? -7.438 -34.844 -0.658 1 98.75 537 LEU B C 1
ATOM 10553 O O . LEU B 1 537 ? -7.531 -36.062 -0.812 1 98.75 537 LEU B O 1
ATOM 10557 N N . ASP B 1 538 ? -8.516 -34.031 -0.639 1 98.69 538 ASP B N 1
ATOM 10558 C CA . ASP B 1 538 ? -9.836 -34.562 -0.96 1 98.69 538 ASP B CA 1
ATOM 10559 C C . ASP B 1 538 ? -9.883 -35.094 -2.395 1 98.69 538 ASP B C 1
ATOM 10561 O O . ASP B 1 538 ? -10.414 -36.188 -2.654 1 98.69 538 ASP B O 1
ATOM 10565 N N . LEU B 1 539 ? -9.367 -34.312 -3.303 1 98.81 539 LEU B N 1
ATOM 10566 C CA . LEU B 1 539 ? -9.328 -34.719 -4.699 1 98.81 539 LEU B CA 1
ATOM 10567 C C . LEU B 1 539 ? -8.461 -35.969 -4.875 1 98.81 539 LEU B C 1
ATOM 10569 O O . LEU B 1 539 ? -8.82 -36.875 -5.605 1 98.81 539 LEU B O 1
ATOM 10573 N N . TRP B 1 540 ? -7.312 -36 -4.219 1 98.69 540 TRP B N 1
ATOM 10574 C CA . TRP B 1 540 ? -6.406 -37.125 -4.254 1 98.69 540 TRP B CA 1
ATOM 10575 C C . TRP B 1 540 ? -7.117 -38.406 -3.811 1 98.69 540 TRP B C 1
ATOM 10577 O O . TRP B 1 540 ? -6.992 -39.438 -4.457 1 98.69 540 TRP B O 1
ATOM 10587 N N . ASP B 1 541 ? -7.848 -38.344 -2.736 1 98.44 541 ASP B N 1
ATOM 10588 C CA . ASP B 1 541 ? -8.555 -39.5 -2.209 1 98.44 541 ASP B CA 1
ATOM 10589 C C . ASP B 1 541 ? -9.609 -40 -3.197 1 98.44 541 ASP B C 1
ATOM 10591 O O . ASP B 1 541 ? -9.797 -41.188 -3.355 1 98.44 541 ASP B O 1
ATOM 10595 N N . ALA B 1 542 ? -10.32 -39.031 -3.77 1 98.69 542 ALA B N 1
ATOM 10596 C CA . ALA B 1 542 ? -11.312 -39.406 -4.77 1 98.69 542 ALA B CA 1
ATOM 10597 C C . ALA B 1 542 ? -10.664 -40.156 -5.938 1 98.69 542 ALA B C 1
ATOM 10599 O O . ALA B 1 542 ? -11.172 -41.156 -6.395 1 98.69 542 ALA B O 1
ATOM 10600 N N . ILE B 1 543 ? -9.547 -39.656 -6.434 1 98.81 543 ILE B N 1
ATOM 10601 C CA . ILE B 1 543 ? -8.82 -40.25 -7.539 1 98.81 543 ILE B CA 1
ATOM 10602 C C . ILE B 1 543 ? -8.32 -41.656 -7.117 1 98.81 543 ILE B C 1
ATOM 10604 O O . ILE B 1 543 ? -8.469 -42.625 -7.863 1 98.81 543 ILE B O 1
ATOM 10608 N N . LYS B 1 544 ? -7.754 -41.719 -5.926 1 98.69 544 LYS B N 1
ATOM 10609 C CA . LYS B 1 544 ? -7.184 -42.969 -5.449 1 98.69 544 LYS B CA 1
ATOM 10610 C C . LYS B 1 544 ? -8.258 -44.062 -5.32 1 98.69 544 LYS B C 1
ATOM 10612 O O . LYS B 1 544 ? -8.023 -45.219 -5.664 1 98.69 544 LYS B O 1
ATOM 10617 N N . GLN B 1 545 ? -9.406 -43.688 -4.82 1 98.44 545 GLN B N 1
ATOM 10618 C CA . GLN B 1 545 ? -10.492 -44.656 -4.699 1 98.44 545 GLN B CA 1
ATOM 10619 C C . GLN B 1 545 ? -10.93 -45.156 -6.066 1 98.44 545 GLN B C 1
ATOM 10621 O O . GLN B 1 545 ? -11.148 -46.375 -6.25 1 98.44 545 GLN B O 1
ATOM 10626 N N . TRP B 1 546 ? -11.086 -44.25 -7 1 98.56 546 TRP B N 1
ATOM 10627 C CA . TRP B 1 546 ? -11.445 -44.625 -8.367 1 98.56 546 TRP B CA 1
ATOM 10628 C C . TRP B 1 546 ? -10.422 -45.594 -8.953 1 98.56 546 TRP B C 1
ATOM 10630 O O . TRP B 1 546 ? -10.781 -46.625 -9.492 1 98.56 546 TRP B O 1
ATOM 10640 N N . VAL B 1 547 ? -9.133 -45.312 -8.828 1 98.81 547 VAL B N 1
ATOM 10641 C CA . VAL B 1 547 ? -8.055 -46.125 -9.344 1 98.81 547 VAL B CA 1
ATOM 10642 C C . VAL B 1 547 ? -8.047 -47.469 -8.625 1 98.81 547 VAL B C 1
ATOM 10644 O O . VAL B 1 547 ? -7.828 -48.531 -9.25 1 98.81 547 VAL B O 1
ATOM 10647 N N . THR B 1 548 ? -8.266 -47.469 -7.332 1 98.69 548 THR B N 1
ATOM 10648 C CA . THR B 1 548 ? -8.297 -48.688 -6.539 1 98.69 548 THR B CA 1
ATOM 10649 C C . THR B 1 548 ? -9.391 -49.625 -7.039 1 98.69 548 THR B C 1
ATOM 10651 O O . THR B 1 548 ? -9.148 -50.812 -7.254 1 98.69 548 THR B O 1
ATOM 10654 N N . ASP B 1 549 ? -10.578 -49.094 -7.184 1 98.56 549 ASP B N 1
ATOM 10655 C CA . ASP B 1 549 ? -11.695 -49.906 -7.668 1 98.56 549 ASP B CA 1
ATOM 10656 C C . ASP B 1 549 ? -11.398 -50.469 -9.047 1 98.56 549 ASP B C 1
ATOM 10658 O O . ASP B 1 549 ? -11.695 -51.625 -9.32 1 98.56 549 ASP B O 1
ATOM 10662 N N . TYR B 1 550 ? -10.859 -49.688 -9.883 1 98.56 550 TYR B N 1
ATOM 10663 C CA . TYR B 1 550 ? -10.547 -50.094 -11.25 1 98.56 550 TYR B CA 1
ATOM 10664 C C . TYR B 1 550 ? -9.492 -51.219 -11.258 1 98.56 550 TYR B C 1
ATOM 10666 O O . TYR B 1 550 ? -9.68 -52.25 -11.883 1 98.56 550 TYR B O 1
ATOM 10674 N N . VAL B 1 551 ? -8.359 -51 -10.555 1 98.56 551 VAL B N 1
ATOM 10675 C CA . VAL B 1 551 ? -7.227 -51.906 -10.562 1 98.56 551 VAL B CA 1
ATOM 10676 C C . VAL B 1 551 ? -7.621 -53.219 -9.906 1 98.56 551 VAL B C 1
ATOM 10678 O O . VAL B 1 551 ? -7.281 -54.312 -10.406 1 98.56 551 VAL B O 1
ATOM 10681 N N . ASN B 1 552 ? -8.359 -53.188 -8.828 1 97.94 552 ASN B N 1
ATOM 10682 C CA . ASN B 1 552 ? -8.742 -54.406 -8.117 1 97.94 552 ASN B CA 1
ATOM 10683 C C . ASN B 1 552 ? -9.68 -55.281 -8.953 1 97.94 552 ASN B C 1
ATOM 10685 O O . ASN B 1 552 ? -9.734 -56.5 -8.766 1 97.94 552 ASN B O 1
ATOM 10689 N N . HIS B 1 553 ? -10.414 -54.625 -9.797 1 97.81 553 HIS B N 1
ATOM 10690 C CA . HIS B 1 553 ? -11.297 -55.375 -10.68 1 97.81 553 HIS B CA 1
ATOM 10691 C C . HIS B 1 553 ? -10.508 -56.25 -11.656 1 97.81 553 HIS B C 1
ATOM 10693 O O . HIS B 1 553 ? -10.867 -57.375 -11.906 1 97.81 553 HIS B O 1
ATOM 10699 N N . TYR B 1 554 ? -9.414 -55.75 -12.195 1 97.5 554 TYR B N 1
ATOM 10700 C CA . TYR B 1 554 ? -8.672 -56.438 -13.234 1 97.5 554 TYR B CA 1
ATOM 10701 C C . TYR B 1 554 ? -7.5 -57.219 -12.641 1 97.5 554 TYR B C 1
ATOM 10703 O O . TYR B 1 554 ? -6.973 -58.156 -13.273 1 97.5 554 TYR B O 1
ATOM 10711 N N . TYR B 1 555 ? -7.051 -56.781 -11.461 1 97.69 555 TYR B N 1
ATOM 10712 C CA . TYR B 1 555 ? -5.941 -57.438 -10.781 1 97.69 555 TYR B CA 1
ATOM 10713 C C . TYR B 1 555 ? -6.344 -57.844 -9.375 1 97.69 555 TYR B C 1
ATOM 10715 O O . TYR B 1 555 ? -5.793 -57.344 -8.383 1 97.69 555 TYR B O 1
ATOM 10723 N N . PRO B 1 556 ? -7.148 -58.844 -9.234 1 93.19 556 PRO B N 1
ATOM 10724 C CA . PRO B 1 556 ? -7.574 -59.281 -7.906 1 93.19 556 PRO B CA 1
ATOM 10725 C C . PRO B 1 556 ? -6.461 -59.969 -7.137 1 93.19 556 PRO B C 1
ATOM 10727 O O . PRO B 1 556 ? -6.535 -60.094 -5.914 1 93.19 556 PRO B O 1
ATOM 10730 N N . ASP B 1 557 ? -5.457 -60.531 -7.91 1 92.38 557 ASP B N 1
ATOM 10731 C CA . ASP B 1 557 ? -4.348 -61.219 -7.266 1 92.38 557 ASP B CA 1
ATOM 10732 C C . ASP B 1 557 ? -3.004 -60.656 -7.715 1 92.38 557 ASP B C 1
ATOM 10734 O O . ASP B 1 557 ? -2.854 -60.25 -8.867 1 92.38 557 ASP B O 1
ATOM 10738 N N . LYS B 1 558 ? -2.029 -60.688 -6.859 1 93.62 558 LYS B N 1
ATOM 10739 C CA . LYS B 1 558 ? -0.706 -60.125 -7.117 1 93.62 558 LYS B CA 1
ATOM 10740 C C . LYS B 1 558 ? -0.017 -60.875 -8.266 1 93.62 558 LYS B C 1
ATOM 10742 O O . LYS B 1 558 ? 0.766 -60.281 -9.008 1 93.62 558 LYS B O 1
ATOM 10747 N N . SER B 1 559 ? -0.33 -62.062 -8.406 1 95.38 559 SER B N 1
ATOM 10748 C CA . SER B 1 559 ? 0.319 -62.844 -9.445 1 95.38 559 SER B CA 1
ATOM 10749 C C . SER B 1 559 ? 0.008 -62.312 -10.836 1 95.38 559 SER B C 1
ATOM 10751 O O . SER B 1 559 ? 0.824 -62.406 -11.75 1 95.38 559 SER B O 1
ATOM 10753 N N . LEU B 1 560 ? -1.116 -61.625 -10.961 1 96.75 560 LEU B N 1
ATOM 10754 C CA . LEU B 1 560 ? -1.521 -61.094 -12.258 1 96.75 560 LEU B CA 1
ATOM 10755 C C . LEU B 1 560 ? -0.706 -59.844 -12.602 1 96.75 560 LEU B C 1
ATOM 10757 O O . LEU B 1 560 ? -0.491 -59.531 -13.781 1 96.75 560 LEU B O 1
ATOM 10761 N N . VAL B 1 561 ? -0.239 -59.094 -11.562 1 97.69 561 VAL B N 1
ATOM 10762 C CA . VAL B 1 561 ? 0.594 -57.906 -11.797 1 97.69 561 VAL B CA 1
ATOM 10763 C C . VAL B 1 561 ? 1.985 -58.344 -12.25 1 97.69 561 VAL B C 1
ATOM 10765 O O . VAL B 1 561 ? 2.506 -57.844 -13.25 1 97.69 561 VAL B O 1
ATOM 10768 N N . GLU B 1 562 ? 2.523 -59.281 -11.609 1 96.62 562 GLU B N 1
ATOM 10769 C CA . GLU B 1 562 ? 3.889 -59.75 -11.883 1 96.62 562 GLU B CA 1
ATOM 10770 C C . GLU B 1 562 ? 3.982 -60.469 -13.227 1 96.62 562 GLU B C 1
ATOM 10772 O O . GLU B 1 562 ? 5.008 -60.375 -13.906 1 96.62 562 GLU B O 1
ATOM 10777 N N . SER B 1 563 ? 2.918 -61.188 -13.57 1 96.75 563 SER B N 1
ATOM 10778 C CA . SER B 1 563 ? 2.961 -62 -14.781 1 96.75 563 SER B CA 1
ATOM 10779 C C . SER B 1 563 ? 2.527 -61.188 -16 1 96.75 563 SER B C 1
ATOM 10781 O O . SER B 1 563 ? 2.598 -61.688 -17.141 1 96.75 563 SER B O 1
ATOM 10783 N N . ASP B 1 564 ? 1.999 -60 -15.789 1 98.25 564 ASP B N 1
ATOM 10784 C CA . ASP B 1 564 ? 1.594 -59.156 -16.891 1 98.25 564 ASP B CA 1
ATOM 10785 C C . ASP B 1 564 ? 2.809 -58.531 -17.594 1 98.25 564 ASP B C 1
ATOM 10787 O O . ASP B 1 564 ? 3.322 -57.5 -17.156 1 98.25 564 ASP B O 1
ATOM 10791 N N . GLU B 1 565 ? 3.211 -59.062 -18.641 1 97.31 565 GLU B N 1
ATOM 10792 C CA . GLU B 1 565 ? 4.445 -58.688 -19.312 1 97.31 565 GLU B CA 1
ATOM 10793 C C . GLU B 1 565 ? 4.352 -57.281 -19.891 1 97.31 565 GLU B C 1
ATOM 10795 O O . GLU B 1 565 ? 5.336 -56.531 -19.891 1 97.31 565 GLU B O 1
ATOM 10800 N N . GLU B 1 566 ? 3.193 -56.906 -20.391 1 98.5 566 GLU B N 1
ATOM 10801 C CA . GLU B 1 566 ? 3.021 -55.531 -20.922 1 98.5 566 GLU B CA 1
ATOM 10802 C C . GLU B 1 566 ? 3.139 -54.5 -19.812 1 98.5 566 GLU B C 1
ATOM 10804 O O . GLU B 1 566 ? 3.814 -53.469 -19.984 1 98.5 566 GLU B O 1
ATOM 10809 N N . LEU B 1 567 ? 2.525 -54.781 -18.688 1 98.62 567 LEU B N 1
ATOM 10810 C CA . LEU B 1 567 ? 2.535 -53.844 -17.562 1 98.62 567 LEU B CA 1
ATOM 10811 C C . LEU B 1 567 ? 3.947 -53.688 -17.016 1 98.62 567 LEU B C 1
ATOM 10813 O O . LEU B 1 567 ? 4.371 -52.562 -16.719 1 98.62 567 LEU B O 1
ATOM 10817 N N . GLN B 1 568 ? 4.617 -54.781 -16.875 1 98.44 568 GLN B N 1
ATOM 10818 C CA . GLN B 1 568 ? 5.988 -54.75 -16.375 1 98.44 568 GLN B CA 1
ATOM 10819 C C . GLN B 1 568 ? 6.898 -54 -17.359 1 98.44 568 GLN B C 1
ATOM 10821 O O . GLN B 1 568 ? 7.762 -53.219 -16.938 1 98.44 568 GLN B O 1
ATOM 10826 N N . ALA B 1 569 ? 6.727 -54.188 -18.641 1 98.56 569 ALA B N 1
ATOM 10827 C CA . ALA B 1 569 ? 7.508 -53.5 -19.641 1 98.56 569 ALA B CA 1
ATOM 10828 C C . ALA B 1 569 ? 7.207 -52 -19.625 1 98.56 569 ALA B C 1
ATOM 10830 O O . ALA B 1 569 ? 8.102 -51.156 -19.812 1 98.56 569 ALA B O 1
ATOM 10831 N N . TRP B 1 570 ? 5.965 -51.719 -19.438 1 98.75 570 TRP B N 1
ATOM 10832 C CA . TRP B 1 570 ? 5.504 -50.344 -19.359 1 98.75 570 TRP B CA 1
ATOM 10833 C C . TRP B 1 570 ? 6.23 -49.562 -18.25 1 98.75 570 TRP B C 1
ATOM 10835 O O . TRP B 1 570 ? 6.82 -48.531 -18.484 1 98.75 570 TRP B O 1
ATOM 10845 N N . TRP B 1 571 ? 6.215 -50.094 -17.078 1 98.75 571 TRP B N 1
ATOM 10846 C CA . TRP B 1 571 ? 6.828 -49.438 -15.93 1 98.75 571 TRP B CA 1
ATOM 10847 C C . TRP B 1 571 ? 8.344 -49.375 -16.078 1 98.75 571 TRP B C 1
ATOM 10849 O O . TRP B 1 571 ? 8.977 -48.375 -15.727 1 98.75 571 TRP B O 1
ATOM 10859 N N . THR B 1 572 ? 8.891 -50.469 -16.609 1 98.56 572 THR B N 1
ATOM 10860 C CA . THR B 1 572 ? 10.336 -50.531 -16.828 1 98.56 572 THR B CA 1
ATOM 10861 C C . THR B 1 572 ? 10.766 -49.438 -17.828 1 98.56 572 THR B C 1
ATOM 10863 O O . THR B 1 572 ? 11.758 -48.75 -17.609 1 98.56 572 THR B O 1
ATOM 10866 N N . GLU B 1 573 ? 10.016 -49.312 -18.906 1 98.62 573 GLU B N 1
ATOM 10867 C CA . GLU B 1 573 ? 10.375 -48.344 -19.953 1 98.62 573 GLU B CA 1
ATOM 10868 C C . GLU B 1 573 ? 10.258 -46.938 -19.453 1 98.62 573 GLU B C 1
ATOM 10870 O O . GLU B 1 573 ? 11.086 -46.062 -19.797 1 98.62 573 GLU B O 1
ATOM 10875 N N . ILE B 1 574 ? 9.273 -46.625 -18.641 1 98.69 574 ILE B N 1
ATOM 10876 C CA . ILE B 1 574 ? 9.125 -45.312 -18.047 1 98.69 574 ILE B CA 1
ATOM 10877 C C . ILE B 1 574 ? 10.367 -44.969 -17.234 1 98.69 574 ILE B C 1
ATOM 10879 O O . ILE B 1 574 ? 10.93 -43.875 -17.375 1 98.69 574 ILE B O 1
ATOM 10883 N N . ARG B 1 575 ? 10.828 -45.844 -16.453 1 98.44 575 ARG B N 1
ATOM 10884 C CA . ARG B 1 575 ? 11.922 -45.594 -15.523 1 98.44 575 ARG B CA 1
ATOM 10885 C C . ARG B 1 575 ? 13.266 -45.594 -16.25 1 98.44 575 ARG B C 1
ATOM 10887 O O . ARG B 1 575 ? 14.133 -44.75 -15.938 1 98.44 575 ARG B O 1
ATOM 10894 N N . THR B 1 576 ? 13.398 -46.469 -17.25 1 98.31 576 THR B N 1
ATOM 10895 C CA . THR B 1 576 ? 14.75 -46.719 -17.734 1 98.31 576 THR B CA 1
ATOM 10896 C C . THR B 1 576 ? 14.984 -46 -19.078 1 98.31 576 THR B C 1
ATOM 10898 O O . THR B 1 576 ? 16.125 -45.812 -19.484 1 98.31 576 THR B O 1
ATOM 10901 N N . VAL B 1 577 ? 13.922 -45.625 -19.797 1 98.25 577 VAL B N 1
ATOM 10902 C CA . VAL B 1 577 ? 14.078 -44.938 -21.078 1 98.25 577 VAL B CA 1
ATOM 10903 C C . VAL B 1 577 ? 13.477 -43.562 -20.984 1 98.25 577 VAL B C 1
ATOM 10905 O O . VAL B 1 577 ? 14.188 -42.562 -21.156 1 98.25 577 VAL B O 1
ATOM 10908 N N . GLY B 1 578 ? 12.219 -43.469 -20.625 1 98.5 578 GLY B N 1
ATOM 10909 C CA . GLY B 1 578 ? 11.562 -42.156 -20.516 1 98.5 578 GLY B CA 1
ATOM 10910 C C . GLY B 1 578 ? 12.258 -41.219 -19.562 1 98.5 578 GLY B C 1
ATOM 10911 O O . GLY B 1 578 ? 12.5 -40.062 -19.875 1 98.5 578 GLY B O 1
ATOM 10912 N N . HIS B 1 579 ? 12.531 -41.75 -18.359 1 98.69 579 HIS B N 1
ATOM 10913 C CA . HIS B 1 579 ? 13.312 -41.031 -17.359 1 98.69 579 HIS B CA 1
ATOM 10914 C C . HIS B 1 579 ? 14.68 -41.688 -17.156 1 98.69 579 HIS B C 1
ATOM 10916 O O . HIS B 1 579 ? 15.117 -41.875 -16.016 1 98.69 579 HIS B O 1
ATOM 10922 N N . GLY B 1 580 ? 15.258 -41.969 -18.297 1 98.31 580 GLY B N 1
ATOM 10923 C CA . GLY B 1 580 ? 16.484 -42.75 -18.312 1 98.31 580 GLY B CA 1
ATOM 10924 C C . GLY B 1 580 ? 17.609 -42.094 -17.516 1 98.31 580 GLY B C 1
ATOM 10925 O O . GLY B 1 580 ? 18.5 -42.812 -17.016 1 98.31 580 GLY B O 1
ATOM 10926 N N . ASP B 1 581 ? 17.625 -40.844 -17.359 1 98.25 581 ASP B N 1
ATOM 10927 C CA . ASP B 1 581 ? 18.703 -40.125 -16.656 1 98.25 581 ASP B CA 1
ATOM 10928 C C . ASP B 1 581 ? 18.609 -40.375 -15.156 1 98.25 581 ASP B C 1
ATOM 10930 O O . ASP B 1 581 ? 19.547 -40.094 -14.422 1 98.25 581 ASP B O 1
ATOM 10934 N N . LYS B 1 582 ? 17.469 -40.906 -14.695 1 97.94 582 LYS B N 1
ATOM 10935 C CA . LYS B 1 582 ? 17.281 -41.156 -13.273 1 97.94 582 LYS B CA 1
ATOM 10936 C C . LYS B 1 582 ? 16.953 -42.625 -13.023 1 97.94 582 LYS B C 1
ATOM 10938 O O . LYS B 1 582 ? 16.375 -43 -12 1 97.94 582 LYS B O 1
ATOM 10943 N N . LYS B 1 583 ? 17.266 -43.531 -13.875 1 97.5 583 LYS B N 1
ATOM 10944 C CA . LYS B 1 583 ? 16.859 -44.938 -13.852 1 97.5 583 LYS B CA 1
ATOM 10945 C C . LYS B 1 583 ? 17.422 -45.656 -12.633 1 97.5 583 LYS B C 1
ATOM 10947 O O . LYS B 1 583 ? 16.875 -46.656 -12.18 1 97.5 583 LYS B O 1
ATOM 10952 N N . HIS B 1 584 ? 18.516 -45.125 -12.016 1 96.62 584 HIS B N 1
ATOM 10953 C CA . HIS B 1 584 ? 19.172 -45.844 -10.93 1 96.62 584 HIS B CA 1
ATOM 10954 C C . HIS B 1 584 ? 18.766 -45.281 -9.57 1 96.62 584 HIS B C 1
ATOM 10956 O O . HIS B 1 584 ? 19.281 -45.688 -8.531 1 96.62 584 HIS B O 1
ATOM 10962 N N . GLU B 1 585 ? 17.922 -44.25 -9.555 1 97.25 585 GLU B N 1
ATOM 10963 C CA . GLU B 1 585 ? 17.5 -43.688 -8.289 1 97.25 585 GLU B CA 1
ATOM 10964 C C . GLU B 1 585 ? 16.734 -44.688 -7.445 1 97.25 585 GLU B C 1
ATOM 10966 O O . GLU B 1 585 ? 15.953 -45.469 -7.977 1 97.25 585 GLU B O 1
ATOM 10971 N N . PRO B 1 586 ? 16.891 -44.656 -6.168 1 96.88 586 PRO B N 1
ATOM 10972 C CA . PRO B 1 586 ? 16.312 -45.688 -5.305 1 96.88 586 PRO B CA 1
ATOM 10973 C C . PRO B 1 586 ? 14.844 -45.438 -4.969 1 96.88 586 PRO B C 1
ATOM 10975 O O . PRO B 1 586 ? 14.188 -46.281 -4.367 1 96.88 586 PRO B O 1
ATOM 10978 N N . TRP B 1 587 ? 14.359 -44.312 -5.301 1 97.25 587 TRP B N 1
ATOM 10979 C CA . TRP B 1 587 ? 13.031 -43.938 -4.828 1 97.25 587 TRP B CA 1
ATOM 10980 C C . TRP B 1 587 ? 11.953 -44.375 -5.82 1 97.25 587 TRP B C 1
ATOM 10982 O O . TRP B 1 587 ? 10.766 -44.125 -5.594 1 97.25 587 TRP B O 1
ATOM 10992 N N . TRP B 1 588 ? 12.289 -44.969 -6.973 1 98.12 588 TRP B N 1
ATOM 10993 C CA . TRP B 1 588 ? 11.289 -45.5 -7.902 1 98.12 588 TRP B CA 1
ATOM 10994 C C . TRP B 1 588 ? 10.438 -46.562 -7.242 1 98.12 588 TRP B C 1
ATOM 10996 O O . TRP B 1 588 ? 10.969 -47.5 -6.605 1 98.12 588 TRP B O 1
ATOM 11006 N N . PRO B 1 589 ? 9.141 -46.531 -7.359 1 97.56 589 PRO B N 1
ATOM 11007 C CA . PRO B 1 589 ? 8.305 -47.594 -6.812 1 97.56 589 PRO B CA 1
ATOM 11008 C C . PRO B 1 589 ? 8.523 -48.938 -7.516 1 97.56 589 PRO B C 1
ATOM 11010 O O . PRO B 1 589 ? 8.703 -48.969 -8.734 1 97.56 589 PRO B O 1
ATOM 11013 N N . VAL B 1 590 ? 8.438 -49.969 -6.688 1 96.12 590 VAL B N 1
ATOM 11014 C CA . VAL B 1 590 ? 8.453 -51.312 -7.25 1 96.12 590 VAL B CA 1
ATOM 11015 C C . VAL B 1 590 ? 7.035 -51.719 -7.664 1 96.12 590 VAL B C 1
ATOM 11017 O O . VAL B 1 590 ? 6.066 -51.406 -6.961 1 96.12 590 VAL B O 1
ATOM 11020 N N . LEU B 1 591 ? 6.957 -52.375 -8.789 1 98.12 591 LEU B N 1
ATOM 11021 C CA . LEU B 1 591 ? 5.648 -52.812 -9.273 1 98.12 591 LEU B CA 1
ATOM 11022 C C . LEU B 1 591 ? 5.492 -54.312 -9.141 1 98.12 591 LEU B C 1
ATOM 11024 O O . LEU B 1 591 ? 5.855 -55.062 -10.055 1 98.12 591 LEU B O 1
ATOM 11028 N N . LYS B 1 592 ? 4.832 -54.75 -7.996 1 97.31 592 LYS B N 1
ATOM 11029 C CA . LYS B 1 592 ? 4.684 -56.188 -7.746 1 97.31 592 LYS B CA 1
ATOM 11030 C C . LYS B 1 592 ? 3.26 -56.5 -7.309 1 97.31 592 LYS B C 1
ATOM 11032 O O . LYS B 1 592 ? 2.805 -57.656 -7.48 1 97.31 592 LYS B O 1
ATOM 11037 N N . THR B 1 593 ? 2.643 -55.531 -6.723 1 97.75 593 THR B N 1
ATOM 11038 C CA . THR B 1 593 ? 1.314 -55.75 -6.168 1 97.75 593 THR B CA 1
ATOM 11039 C C . THR B 1 593 ? 0.304 -54.75 -6.727 1 97.75 593 THR B C 1
ATOM 11041 O O . THR B 1 593 ? 0.685 -53.719 -7.27 1 97.75 593 THR B O 1
ATOM 11044 N N . PRO B 1 594 ? -0.983 -55.125 -6.574 1 98 594 PRO B N 1
ATOM 11045 C CA . PRO B 1 594 ? -1.998 -54.125 -6.945 1 98 594 PRO B CA 1
ATOM 11046 C C . PRO B 1 594 ? -1.849 -52.812 -6.184 1 98 594 PRO B C 1
ATOM 11048 O O . PRO B 1 594 ? -2.086 -51.75 -6.742 1 98 594 PRO B O 1
ATOM 11051 N N . LYS B 1 595 ? -1.413 -52.938 -4.926 1 97.62 595 LYS B N 1
ATOM 11052 C CA . LYS B 1 595 ? -1.198 -51.719 -4.133 1 97.62 595 LYS B CA 1
ATOM 11053 C C . LYS B 1 595 ? -0.133 -50.844 -4.766 1 97.62 595 LYS B C 1
ATOM 11055 O O . LYS B 1 595 ? -0.282 -49.594 -4.805 1 97.62 595 LYS B O 1
ATOM 11060 N N . ASP B 1 596 ? 0.95 -51.438 -5.219 1 98.19 596 ASP B N 1
ATOM 11061 C CA . ASP B 1 596 ? 1.994 -50.688 -5.918 1 98.19 596 ASP B CA 1
ATOM 11062 C C . ASP B 1 596 ? 1.438 -50 -7.16 1 98.19 596 ASP B C 1
ATOM 11064 O O . ASP B 1 596 ? 1.729 -48.844 -7.406 1 98.19 596 ASP B O 1
ATOM 11068 N N . LEU B 1 597 ? 0.652 -50.781 -7.91 1 98.62 597 LEU B N 1
ATOM 11069 C CA . LEU B 1 597 ? 0.091 -50.281 -9.156 1 98.62 597 LEU B CA 1
ATOM 11070 C C . LEU B 1 597 ? -0.862 -49.125 -8.883 1 98.62 597 LEU B C 1
ATOM 11072 O O . LEU B 1 597 ? -0.854 -48.125 -9.617 1 98.62 597 LEU B O 1
ATOM 11076 N N . ILE B 1 598 ? -1.645 -49.25 -7.852 1 98.62 598 ILE B N 1
ATOM 11077 C CA . ILE B 1 598 ? -2.604 -48.219 -7.473 1 98.62 598 ILE B CA 1
ATOM 11078 C C . ILE B 1 598 ? -1.864 -46.906 -7.145 1 98.62 598 ILE B C 1
ATOM 11080 O O . ILE B 1 598 ? -2.256 -45.844 -7.598 1 98.62 598 ILE B O 1
ATOM 11084 N N . GLU B 1 599 ? -0.792 -46.938 -6.422 1 98.38 599 GLU B N 1
ATOM 11085 C CA . GLU B 1 599 ? -0.022 -45.75 -6.051 1 98.38 599 GLU B CA 1
ATOM 11086 C C . GLU B 1 599 ? 0.616 -45.125 -7.273 1 98.38 599 GLU B C 1
ATOM 11088 O O . GLU B 1 599 ? 0.642 -43.875 -7.391 1 98.38 599 GLU B O 1
ATOM 11093 N N . ILE B 1 600 ? 1.154 -45.906 -8.094 1 98.81 600 ILE B N 1
ATOM 11094 C CA . ILE B 1 600 ? 1.822 -45.438 -9.297 1 98.81 600 ILE B CA 1
ATOM 11095 C C . ILE B 1 600 ? 0.815 -44.719 -10.188 1 98.81 600 ILE B C 1
ATOM 11097 O O . ILE B 1 600 ? 1.046 -43.562 -10.602 1 98.81 600 ILE B O 1
ATOM 11101 N N . ILE B 1 601 ? -0.339 -45.375 -10.43 1 98.81 601 ILE B N 1
ATOM 11102 C CA . ILE B 1 601 ? -1.337 -44.812 -11.344 1 98.81 601 ILE B CA 1
ATOM 11103 C C . ILE B 1 601 ? -1.972 -43.562 -10.719 1 98.81 601 ILE B C 1
ATOM 11105 O O . ILE B 1 601 ? -2.205 -42.562 -11.398 1 98.81 601 ILE B O 1
ATOM 11109 N N . THR B 1 602 ? -2.244 -43.594 -9.398 1 98.88 602 THR B N 1
ATOM 11110 C CA . THR B 1 602 ? -2.822 -42.438 -8.727 1 98.88 602 THR B CA 1
ATOM 11111 C C . THR B 1 602 ? -1.901 -41.219 -8.852 1 98.88 602 THR B C 1
ATOM 11113 O O . THR B 1 602 ? -2.365 -40.094 -9.078 1 98.88 602 THR B O 1
ATOM 11116 N N . THR B 1 603 ? -0.627 -41.406 -8.695 1 98.88 603 THR B N 1
ATOM 11117 C CA . THR B 1 603 ? 0.351 -40.344 -8.82 1 98.88 603 THR B CA 1
ATOM 11118 C C . THR B 1 603 ? 0.332 -39.75 -10.227 1 98.88 603 THR B C 1
ATOM 11120 O O . THR B 1 603 ? 0.305 -38.531 -10.391 1 98.88 603 THR B O 1
ATOM 11123 N N . ILE B 1 604 ? 0.324 -40.625 -11.234 1 98.88 604 ILE B N 1
ATOM 11124 C CA . ILE B 1 604 ? 0.323 -40.156 -12.625 1 98.88 604 ILE B CA 1
ATOM 11125 C C . ILE B 1 604 ? -0.949 -39.344 -12.898 1 98.88 604 ILE B C 1
ATOM 11127 O O . ILE B 1 604 ? -0.894 -38.281 -13.484 1 98.88 604 ILE B O 1
ATOM 11131 N N . VAL B 1 605 ? -2.1 -39.875 -12.445 1 98.81 605 VAL B N 1
ATOM 11132 C CA . VAL B 1 605 ? -3.387 -39.25 -12.672 1 98.81 605 VAL B CA 1
ATOM 11133 C C . VAL B 1 605 ? -3.43 -37.906 -11.93 1 98.81 605 VAL B C 1
ATOM 11135 O O . VAL B 1 605 ? -3.934 -36.906 -12.453 1 98.81 605 VAL B O 1
ATOM 11138 N N . TRP B 1 606 ? -2.891 -37.844 -10.75 1 98.75 606 TRP B N 1
ATOM 11139 C CA . TRP B 1 606 ? -2.834 -36.625 -9.977 1 98.75 606 TRP B CA 1
ATOM 11140 C C . TRP B 1 606 ? -2.025 -35.562 -10.719 1 98.75 606 TRP B C 1
ATOM 11142 O O . TRP B 1 606 ? -2.449 -34.406 -10.82 1 98.75 606 TRP B O 1
ATOM 11152 N N . VAL B 1 607 ? -0.884 -35.875 -11.219 1 98.81 607 VAL B N 1
ATOM 11153 C CA . VAL B 1 607 ? 0.014 -34.938 -11.867 1 98.81 607 VAL B CA 1
ATOM 11154 C C . VAL B 1 607 ? -0.667 -34.312 -13.094 1 98.81 607 VAL B C 1
ATOM 11156 O O . VAL B 1 607 ? -0.617 -33.125 -13.305 1 98.81 607 VAL B O 1
ATOM 11159 N N . THR B 1 608 ? -1.361 -35.125 -13.867 1 98.38 608 THR B N 1
ATOM 11160 C CA . THR B 1 608 ? -1.933 -34.688 -15.125 1 98.38 608 THR B CA 1
ATOM 11161 C C . THR B 1 608 ? -3.223 -33.906 -14.883 1 98.38 608 THR B C 1
ATOM 11163 O O . THR B 1 608 ? -3.689 -33.156 -15.758 1 98.38 608 THR B O 1
ATOM 11166 N N . SER B 1 609 ? -3.807 -34.031 -13.703 1 98.25 609 SER B N 1
ATOM 11167 C CA . SER B 1 609 ? -5.086 -33.375 -13.422 1 98.25 609 SER B CA 1
ATOM 11168 C C . SER B 1 609 ? -4.953 -32.375 -12.305 1 98.25 609 SER B C 1
ATOM 11170 O O . SER B 1 609 ? -4.551 -31.219 -12.547 1 98.25 609 SER B O 1
ATOM 11172 N N . GLY B 1 610 ? -4.949 -32.844 -11.039 1 98.31 610 GLY B N 1
ATOM 11173 C CA . GLY B 1 610 ? -4.953 -31.969 -9.883 1 98.31 610 GLY B CA 1
ATOM 11174 C C . GLY B 1 610 ? -3.746 -31.047 -9.836 1 98.31 610 GLY B C 1
ATOM 11175 O O . GLY B 1 610 ? -3.891 -29.844 -9.688 1 98.31 610 GLY B O 1
ATOM 11176 N N . HIS B 1 611 ? -2.535 -31.641 -9.938 1 98.56 611 HIS B N 1
ATOM 11177 C CA . HIS B 1 611 ? -1.309 -30.859 -9.93 1 98.56 611 HIS B CA 1
ATOM 11178 C C . HIS B 1 611 ? -1.312 -29.812 -11.039 1 98.56 611 HIS B C 1
ATOM 11180 O O . HIS B 1 611 ? -1.114 -28.625 -10.781 1 98.56 611 HIS B O 1
ATOM 11186 N N . HIS B 1 612 ? -1.572 -30.203 -12.203 1 98.31 612 HIS B N 1
ATOM 11187 C CA . HIS B 1 612 ? -1.544 -29.281 -13.344 1 98.31 612 HIS B CA 1
ATOM 11188 C C . HIS B 1 612 ? -2.588 -28.188 -13.188 1 98.31 612 HIS B C 1
ATOM 11190 O O . HIS B 1 612 ? -2.301 -27.016 -13.445 1 98.31 612 HIS B O 1
ATOM 11196 N N . ALA B 1 613 ? -3.777 -28.531 -12.797 1 97.94 613 ALA B N 1
ATOM 11197 C CA . ALA B 1 613 ? -4.836 -27.547 -12.625 1 97.94 613 ALA B CA 1
ATOM 11198 C C . ALA B 1 613 ? -4.445 -26.5 -11.594 1 97.94 613 ALA B C 1
ATOM 11200 O O . ALA B 1 613 ? -4.672 -25.297 -11.797 1 97.94 613 ALA B O 1
ATOM 11201 N N . ALA B 1 614 ? -3.844 -26.922 -10.531 1 98.19 614 ALA B N 1
ATOM 11202 C CA . ALA B 1 614 ? -3.492 -26.047 -9.422 1 98.19 614 ALA B CA 1
ATOM 11203 C C . ALA B 1 614 ? -2.463 -25.016 -9.844 1 98.19 614 ALA B C 1
ATOM 11205 O O . ALA B 1 614 ? -2.422 -23.906 -9.297 1 98.19 614 ALA B O 1
ATOM 11206 N N . VAL B 1 615 ? -1.639 -25.312 -10.836 1 98 615 VAL B N 1
ATOM 11207 C CA . VAL B 1 615 ? -0.547 -24.406 -11.188 1 98 615 VAL B CA 1
ATOM 11208 C C . VAL B 1 615 ? -0.809 -23.781 -12.547 1 98 615 VAL B C 1
ATOM 11210 O O . VAL B 1 615 ? -0.036 -22.938 -13.008 1 98 615 VAL B O 1
ATOM 11213 N N . ASN B 1 616 ? -1.918 -24.109 -13.203 1 97.19 616 ASN B N 1
ATOM 11214 C CA . ASN B 1 616 ? -2.109 -23.625 -14.57 1 97.19 616 ASN B CA 1
ATOM 11215 C C . ASN B 1 616 ? -3.256 -22.625 -14.648 1 97.19 616 ASN B C 1
ATOM 11217 O O . ASN B 1 616 ? -3.08 -21.516 -15.156 1 97.19 616 ASN B O 1
ATOM 11221 N N . PHE B 1 617 ? -4.371 -22.891 -14.172 1 96.38 617 PHE B N 1
ATOM 11222 C CA . PHE B 1 617 ? -5.578 -22.172 -14.562 1 96.38 617 PHE B CA 1
ATOM 11223 C C . PHE B 1 617 ? -5.73 -20.891 -13.75 1 96.38 617 PHE B C 1
ATOM 11225 O O . PHE B 1 617 ? -6.609 -20.078 -14.031 1 96.38 617 PHE B O 1
ATOM 11232 N N . GLY B 1 618 ? -4.867 -20.672 -12.805 1 96.69 618 GLY B N 1
ATOM 11233 C CA . GLY B 1 618 ? -4.836 -19.422 -12.062 1 96.69 618 GLY B CA 1
ATOM 11234 C C . GLY B 1 618 ? -3.82 -18.438 -12.609 1 96.69 618 GLY B C 1
ATOM 11235 O O . GLY B 1 618 ? -3.641 -17.359 -12.047 1 96.69 618 GLY B O 1
ATOM 11236 N N . GLN B 1 619 ? -3.166 -18.719 -13.703 1 96.69 619 GLN B N 1
ATOM 11237 C CA . GLN B 1 619 ? -2.064 -17.891 -14.195 1 96.69 619 GLN B CA 1
ATOM 11238 C C . GLN B 1 619 ? -2.533 -16.484 -14.516 1 96.69 619 GLN B C 1
ATOM 11240 O O . GLN B 1 619 ? -1.859 -15.508 -14.172 1 96.69 619 GLN B O 1
ATOM 11245 N N . TYR B 1 620 ? -3.664 -16.312 -15.164 1 95.19 620 TYR B N 1
ATOM 11246 C CA . TYR B 1 620 ? -4.129 -14.961 -15.469 1 95.19 620 TYR B CA 1
ATOM 11247 C C . TYR B 1 620 ? -4.652 -14.266 -14.219 1 95.19 620 TYR B C 1
ATOM 11249 O O . TYR B 1 620 ? -4.398 -13.078 -14 1 95.19 620 TYR B O 1
ATOM 11257 N N . THR B 1 621 ? -5.395 -14.984 -13.414 1 96.5 621 THR B N 1
ATOM 11258 C CA . THR B 1 621 ? -5.969 -14.43 -12.195 1 96.5 621 THR B CA 1
ATOM 11259 C C . THR B 1 621 ? -4.883 -13.812 -11.32 1 96.5 621 THR B C 1
ATOM 11261 O O . THR B 1 621 ? -5.051 -12.711 -10.797 1 96.5 621 THR B O 1
ATOM 11264 N N . TYR B 1 622 ? -3.781 -14.508 -11.164 1 97.31 622 TYR B N 1
ATOM 11265 C CA . TYR B 1 622 ? -2.752 -14.062 -10.234 1 97.31 622 TYR B CA 1
ATOM 11266 C C . TYR B 1 622 ? -1.617 -13.359 -10.969 1 97.31 622 TYR B C 1
ATOM 11268 O O . TYR B 1 622 ? -0.881 -12.57 -10.375 1 97.31 622 TYR B O 1
ATOM 11276 N N . GLY B 1 623 ? -1.46 -13.672 -12.297 1 96.31 623 GLY B N 1
ATOM 11277 C CA . GLY B 1 623 ? -0.322 -13.141 -13.023 1 96.31 623 GLY B CA 1
ATOM 11278 C C . GLY B 1 623 ? -0.713 -12.109 -14.062 1 96.31 623 GLY B C 1
ATOM 11279 O O . GLY B 1 623 ? 0.151 -11.477 -14.68 1 96.31 623 GLY B O 1
ATOM 11280 N N . GLY B 1 624 ? -2.02 -11.875 -14.258 1 94.38 624 GLY B N 1
ATOM 11281 C CA . GLY B 1 624 ? -2.473 -10.914 -15.25 1 94.38 624 GLY B CA 1
ATOM 11282 C C . GLY B 1 624 ? -2.1 -9.484 -14.906 1 94.38 624 GLY B C 1
ATOM 11283 O O . GLY B 1 624 ? -1.86 -8.672 -15.797 1 94.38 624 GLY B O 1
ATOM 11284 N N . TYR B 1 625 ? -2.182 -9.117 -13.664 1 96.31 625 TYR B N 1
ATOM 11285 C CA . TYR B 1 625 ? -1.564 -7.883 -13.18 1 96.31 625 TYR B CA 1
ATOM 11286 C C . TYR B 1 625 ? -0.118 -8.125 -12.766 1 96.31 625 TYR B C 1
ATOM 11288 O O . TYR B 1 625 ? 0.153 -8.484 -11.617 1 96.31 625 TYR B O 1
ATOM 11296 N N . PHE B 1 626 ? 0.782 -7.816 -13.617 1 96.38 626 PHE B N 1
ATOM 11297 C CA . PHE B 1 626 ? 2.125 -8.383 -13.562 1 96.38 626 PHE B CA 1
ATOM 11298 C C . PHE B 1 626 ? 2.883 -7.871 -12.344 1 96.38 626 PHE B C 1
ATOM 11300 O O . PHE B 1 626 ? 3.803 -8.531 -11.852 1 96.38 626 PHE B O 1
ATOM 11307 N N . PRO B 1 627 ? 2.537 -6.723 -11.727 1 96.94 627 PRO B N 1
ATOM 11308 C CA . PRO B 1 627 ? 3.27 -6.344 -10.516 1 96.94 627 PRO B CA 1
ATOM 11309 C C . PRO B 1 627 ? 3.102 -7.355 -9.391 1 96.94 627 PRO B C 1
ATOM 11311 O O . PRO B 1 627 ? 3.957 -7.449 -8.508 1 96.94 627 PRO B O 1
ATOM 11314 N N . ASN B 1 628 ? 2.006 -8.109 -9.438 1 97.62 628 ASN B N 1
ATOM 11315 C CA . ASN B 1 628 ? 1.803 -9.148 -8.43 1 97.62 628 ASN B CA 1
ATOM 11316 C C . ASN B 1 628 ? 2.775 -10.305 -8.625 1 97.62 628 ASN B C 1
ATOM 11318 O O . ASN B 1 628 ? 3.135 -10.992 -7.664 1 97.62 628 ASN B O 1
ATOM 11322 N N . ARG B 1 629 ? 3.084 -10.617 -9.891 1 96.94 629 ARG B N 1
ATOM 11323 C CA . ARG B 1 629 ? 3.99 -11.711 -10.234 1 96.94 629 ARG B CA 1
ATOM 11324 C C . ARG B 1 629 ? 4.883 -11.328 -11.406 1 96.94 629 ARG B C 1
ATOM 11326 O O . ARG B 1 629 ? 4.785 -11.914 -12.492 1 96.94 629 ARG B O 1
ATOM 11333 N N . PRO B 1 630 ? 5.809 -10.367 -11.148 1 97.56 630 PRO B N 1
ATOM 11334 C CA . PRO B 1 630 ? 6.707 -10.023 -12.25 1 97.56 630 PRO B CA 1
ATOM 11335 C C . PRO B 1 630 ? 7.535 -11.211 -12.734 1 97.56 630 PRO B C 1
ATOM 11337 O O . PRO B 1 630 ? 7.961 -12.039 -11.922 1 97.56 630 PRO B O 1
ATOM 11340 N N . THR B 1 631 ? 7.711 -11.312 -14.008 1 97 631 THR B N 1
ATOM 11341 C CA . THR B 1 631 ? 8.367 -12.484 -14.57 1 97 631 THR B CA 1
ATOM 11342 C C . THR B 1 631 ? 9.867 -12.266 -14.695 1 97 631 THR B C 1
ATOM 11344 O O . THR B 1 631 ? 10.617 -13.203 -14.984 1 97 631 THR B O 1
ATOM 11347 N N . THR B 1 632 ? 10.273 -11.047 -14.562 1 96.38 632 THR B N 1
ATOM 11348 C CA . THR B 1 632 ? 11.695 -10.711 -14.57 1 96.38 632 THR B CA 1
ATOM 11349 C C . THR B 1 632 ? 11.969 -9.508 -13.68 1 96.38 632 THR B C 1
ATOM 11351 O O . THR B 1 632 ? 11.047 -8.812 -13.258 1 96.38 632 THR B O 1
ATOM 11354 N N . ALA B 1 633 ? 13.18 -9.359 -13.227 1 97.5 633 ALA B N 1
ATOM 11355 C CA . ALA B 1 633 ? 13.703 -8.156 -12.586 1 97.5 633 ALA B CA 1
ATOM 11356 C C . ALA B 1 633 ? 14.812 -7.535 -13.422 1 97.5 633 ALA B C 1
ATOM 11358 O O . ALA B 1 633 ? 15.758 -8.219 -13.82 1 97.5 633 ALA B O 1
ATOM 11359 N N . ARG B 1 634 ? 14.688 -6.262 -13.68 1 96.88 634 ARG B N 1
ATOM 11360 C CA . ARG B 1 634 ? 15.586 -5.656 -14.656 1 96.88 634 ARG B CA 1
ATOM 11361 C C . ARG B 1 634 ? 16.734 -4.926 -13.977 1 96.88 634 ARG B C 1
ATOM 11363 O O . ARG B 1 634 ? 17.766 -4.652 -14.594 1 96.88 634 ARG B O 1
ATOM 11370 N N . CYS B 1 635 ? 16.531 -4.566 -12.703 1 96.19 635 CYS B N 1
ATOM 11371 C CA . CYS B 1 635 ? 17.531 -3.775 -12.008 1 96.19 635 CYS B CA 1
ATOM 11372 C C . CYS B 1 635 ? 17.969 -4.457 -10.711 1 96.19 635 CYS B C 1
ATOM 11374 O O . CYS B 1 635 ? 17.172 -5.148 -10.07 1 96.19 635 CYS B O 1
ATOM 11376 N N . ASN B 1 636 ? 19.234 -4.246 -10.367 1 97.12 636 ASN B N 1
ATOM 11377 C CA . ASN B 1 636 ? 19.719 -4.688 -9.062 1 97.12 636 ASN B CA 1
ATOM 11378 C C . ASN B 1 636 ? 19.016 -3.938 -7.922 1 97.12 636 ASN B C 1
ATOM 11380 O O . ASN B 1 636 ? 18.484 -2.852 -8.133 1 97.12 636 ASN B O 1
ATOM 11384 N N . ILE B 1 637 ? 19 -4.605 -6.777 1 98 637 ILE B N 1
ATOM 11385 C CA . ILE B 1 637 ? 18.5 -3.912 -5.598 1 98 637 ILE B CA 1
ATOM 11386 C C . ILE B 1 637 ? 19.328 -2.654 -5.34 1 98 637 ILE B C 1
ATOM 11388 O O . ILE B 1 637 ? 20.516 -2.615 -5.648 1 98 637 ILE B O 1
ATOM 11392 N N . ALA B 1 638 ? 18.688 -1.638 -4.781 1 96.25 638 ALA B N 1
ATOM 11393 C CA . ALA B 1 638 ? 19.25 -0.292 -4.688 1 96.25 638 ALA B CA 1
ATOM 11394 C C . ALA B 1 638 ? 20.484 -0.271 -3.791 1 96.25 638 ALA B C 1
ATOM 11396 O O . ALA B 1 638 ? 21.344 0.608 -3.922 1 96.25 638 ALA B O 1
ATOM 11397 N N . THR B 1 639 ? 20.656 -1.249 -2.91 1 97.44 639 THR B N 1
ATOM 11398 C CA . THR B 1 639 ? 21.719 -1.208 -1.907 1 97.44 639 THR B CA 1
ATOM 11399 C C . THR B 1 639 ? 22.938 -2.002 -2.373 1 97.44 639 THR B C 1
ATOM 11401 O O . THR B 1 639 ? 23.969 -1.987 -1.718 1 97.44 639 THR B O 1
ATOM 11404 N N . GLU B 1 640 ? 22.812 -2.768 -3.453 1 97.19 640 GLU B N 1
ATOM 11405 C CA . GLU B 1 640 ? 23.969 -3.541 -3.924 1 97.19 640 GLU B CA 1
ATOM 11406 C C . GLU B 1 640 ? 24.938 -2.664 -4.707 1 97.19 640 GLU B C 1
ATOM 11408 O O . GLU B 1 640 ? 24.734 -2.4 -5.891 1 97.19 640 GLU B O 1
ATOM 11413 N N . ASP B 1 641 ? 26 -2.256 -4.168 1 93 641 ASP B N 1
ATOM 11414 C CA . ASP B 1 641 ? 27.094 -1.477 -4.738 1 93 641 ASP B CA 1
ATOM 11415 C C . ASP B 1 641 ? 26.562 -0.279 -5.523 1 93 641 ASP B C 1
ATOM 11417 O O . ASP B 1 641 ? 26.953 -0.071 -6.676 1 93 641 ASP B O 1
ATOM 11421 N N . PRO B 1 642 ? 25.766 0.545 -4.973 1 91 642 PRO B N 1
ATOM 11422 C CA . PRO B 1 642 ? 25.188 1.668 -5.727 1 91 642 PRO B CA 1
ATOM 11423 C C . PRO B 1 642 ? 26.188 2.814 -5.906 1 91 642 PRO B C 1
ATOM 11425 O O . PRO B 1 642 ? 27 3.078 -5.016 1 91 642 PRO B O 1
ATOM 11428 N N . SER B 1 643 ? 26.141 3.492 -7.059 1 92.81 643 SER B N 1
ATOM 11429 C CA . SER B 1 643 ? 26.766 4.805 -7.164 1 92.81 643 SER B CA 1
ATOM 11430 C C . SER B 1 643 ? 26 5.848 -6.355 1 92.81 643 SER B C 1
ATOM 11432 O O . SER B 1 643 ? 24.859 5.613 -5.945 1 92.81 643 SER B O 1
ATOM 11434 N N . ASP B 1 644 ? 26.594 6.918 -6.078 1 94.06 644 ASP B N 1
ATOM 11435 C CA . ASP B 1 644 ? 25.938 8.008 -5.367 1 94.06 644 ASP B CA 1
ATOM 11436 C C . ASP B 1 644 ? 24.688 8.484 -6.113 1 94.06 644 ASP B C 1
ATOM 11438 O O . ASP B 1 644 ? 23.672 8.781 -5.496 1 94.06 644 ASP B O 1
ATOM 11442 N N . GLU B 1 645 ? 24.797 8.492 -7.336 1 94.56 645 GLU B N 1
ATOM 11443 C CA . GLU B 1 645 ? 23.688 8.945 -8.172 1 94.56 645 GLU B CA 1
ATOM 11444 C C . GLU B 1 645 ? 22.516 7.965 -8.125 1 94.56 645 GLU B C 1
ATOM 11446 O O . GLU B 1 645 ? 21.359 8.375 -8.055 1 94.56 645 GLU B O 1
ATOM 11451 N N . GLN B 1 646 ? 22.812 6.73 -8.156 1 94.12 646 GLN B N 1
ATOM 11452 C CA . GLN B 1 646 ? 21.781 5.699 -8.094 1 94.12 646 GLN B CA 1
ATOM 11453 C C . GLN B 1 646 ? 21.078 5.711 -6.738 1 94.12 646 GLN B C 1
ATOM 11455 O O . GLN B 1 646 ? 19.859 5.562 -6.672 1 94.12 646 GLN B O 1
ATOM 11460 N N . TRP B 1 647 ? 21.922 5.832 -5.781 1 96.19 647 TRP B N 1
ATOM 11461 C CA . TRP B 1 647 ? 21.344 5.879 -4.438 1 96.19 647 TRP B CA 1
ATOM 11462 C C . TRP B 1 647 ? 20.469 7.109 -4.266 1 96.19 647 TRP B C 1
ATOM 11464 O O . TRP B 1 647 ? 19.359 7.023 -3.705 1 96.19 647 TRP B O 1
ATOM 11474 N N . LYS B 1 648 ? 20.953 8.266 -4.711 1 95.31 648 LYS B N 1
ATOM 11475 C CA . LYS B 1 648 ? 20.172 9.5 -4.652 1 95.31 648 LYS B CA 1
ATOM 11476 C C . LYS B 1 648 ? 18.859 9.367 -5.422 1 95.31 648 LYS B C 1
ATOM 11478 O O . LYS B 1 648 ? 17.812 9.828 -4.965 1 95.31 648 LYS B O 1
ATOM 11483 N N . PHE B 1 649 ? 18.922 8.758 -6.547 1 95.31 649 PHE B N 1
ATOM 11484 C CA . PHE B 1 649 ? 17.734 8.531 -7.344 1 95.31 649 PHE B CA 1
ATOM 11485 C C . PHE B 1 649 ? 16.719 7.699 -6.57 1 95.31 649 PHE B C 1
ATOM 11487 O O . PHE B 1 649 ? 15.523 8.023 -6.543 1 95.31 649 PHE B O 1
ATOM 11494 N N . PHE B 1 650 ? 17.234 6.645 -5.938 1 97.44 650 PHE B N 1
ATOM 11495 C CA . PHE B 1 650 ? 16.375 5.789 -5.137 1 97.44 650 PHE B CA 1
ATOM 11496 C C . PHE B 1 650 ? 15.734 6.582 -4 1 97.44 650 PHE B C 1
ATOM 11498 O O . PHE B 1 650 ? 14.531 6.457 -3.746 1 97.44 650 PHE B O 1
ATOM 11505 N N . LEU B 1 651 ? 16.516 7.359 -3.332 1 96.69 651 LEU B N 1
ATOM 11506 C CA . LEU B 1 651 ? 16 8.141 -2.213 1 96.69 651 LEU B CA 1
ATOM 11507 C C . LEU B 1 651 ? 14.953 9.141 -2.682 1 96.69 651 LEU B C 1
ATOM 11509 O O . LEU B 1 651 ? 13.953 9.375 -1.995 1 96.69 651 LEU B O 1
ATOM 11513 N N . GLU B 1 652 ? 15.133 9.734 -3.805 1 95.69 652 GLU B N 1
ATOM 11514 C CA . GLU B 1 652 ? 14.25 10.789 -4.305 1 95.69 652 GLU B CA 1
ATOM 11515 C C . GLU B 1 652 ? 12.977 10.211 -4.91 1 95.69 652 GLU B C 1
ATOM 11517 O O . GLU B 1 652 ? 11.898 10.781 -4.766 1 95.69 652 GLU B O 1
ATOM 11522 N N . LYS B 1 653 ? 13.148 9.023 -5.609 1 95.5 653 LYS B N 1
ATOM 11523 C CA . LYS B 1 653 ? 12.031 8.43 -6.336 1 95.5 653 LYS B CA 1
ATOM 11524 C C . LYS B 1 653 ? 12.016 6.914 -6.184 1 95.5 653 LYS B C 1
ATOM 11526 O O . LYS B 1 653 ? 12.203 6.188 -7.164 1 95.5 653 LYS B O 1
ATOM 11531 N N . PRO B 1 654 ? 11.711 6.426 -5.004 1 96.44 654 PRO B N 1
ATOM 11532 C CA . PRO B 1 654 ? 11.727 4.98 -4.781 1 96.44 654 PRO B CA 1
ATOM 11533 C C . PRO B 1 654 ? 10.68 4.242 -5.613 1 96.44 654 PRO B C 1
ATOM 11535 O O . PRO B 1 654 ? 10.906 3.094 -6.012 1 96.44 654 PRO B O 1
ATOM 11538 N N . GLU B 1 655 ? 9.578 4.852 -5.895 1 94.31 655 GLU B N 1
ATOM 11539 C CA . GLU B 1 655 ? 8.555 4.246 -6.742 1 94.31 655 GLU B CA 1
ATOM 11540 C C . GLU B 1 655 ? 9.094 3.949 -8.133 1 94.31 655 GLU B C 1
ATOM 11542 O O . GLU B 1 655 ? 8.805 2.9 -8.711 1 94.31 655 GLU B O 1
ATOM 11547 N N . ASN B 1 656 ? 9.859 4.91 -8.664 1 94.62 656 ASN B N 1
ATOM 11548 C CA . ASN B 1 656 ? 10.461 4.715 -9.977 1 94.62 656 ASN B CA 1
ATOM 11549 C C . ASN B 1 656 ? 11.492 3.594 -9.961 1 94.62 656 ASN B C 1
ATOM 11551 O O . ASN B 1 656 ? 11.664 2.885 -10.953 1 94.62 656 ASN B O 1
ATOM 11555 N N . ALA B 1 657 ? 12.195 3.508 -8.859 1 96.38 657 ALA B N 1
ATOM 11556 C CA . ALA B 1 657 ? 13.117 2.387 -8.727 1 96.38 657 ALA B CA 1
ATOM 11557 C C . ALA B 1 657 ? 12.391 1.053 -8.852 1 96.38 657 ALA B C 1
ATOM 11559 O O . ALA B 1 657 ? 12.891 0.122 -9.484 1 96.38 657 ALA B O 1
ATOM 11560 N N . LEU B 1 658 ? 11.258 0.936 -8.266 1 97.31 658 LEU B N 1
ATOM 11561 C CA . LEU B 1 658 ? 10.453 -0.278 -8.359 1 97.31 658 LEU B CA 1
ATOM 11562 C C . LEU B 1 658 ? 9.961 -0.495 -9.789 1 97.31 658 LEU B C 1
ATOM 11564 O O . LEU B 1 658 ? 10.031 -1.609 -10.312 1 97.31 658 LEU B O 1
ATOM 11568 N N . LEU B 1 659 ? 9.461 0.587 -10.438 1 95.94 659 LEU B N 1
ATOM 11569 C CA . LEU B 1 659 ? 8.977 0.512 -11.812 1 95.94 659 LEU B CA 1
ATOM 11570 C C . LEU B 1 659 ? 10.094 0.055 -12.75 1 95.94 659 LEU B C 1
ATOM 11572 O O . LEU B 1 659 ? 9.859 -0.749 -13.656 1 95.94 659 LEU B O 1
ATOM 11576 N N . ASN B 1 660 ? 11.266 0.542 -12.492 1 96.12 660 ASN B N 1
ATOM 11577 C CA . ASN B 1 660 ? 12.414 0.177 -13.32 1 96.12 660 ASN B CA 1
ATOM 11578 C C . ASN B 1 660 ? 12.797 -1.285 -13.125 1 96.12 660 ASN B C 1
ATOM 11580 O O . ASN B 1 660 ? 13.398 -1.896 -14.008 1 96.12 660 ASN B O 1
ATOM 11584 N N . THR B 1 661 ? 12.477 -1.831 -11.953 1 97.12 661 THR B N 1
ATOM 11585 C CA . THR B 1 661 ? 12.789 -3.223 -11.648 1 97.12 661 THR B CA 1
ATOM 11586 C C . THR B 1 661 ? 11.812 -4.16 -12.352 1 97.12 661 THR B C 1
ATOM 11588 O O . THR B 1 661 ? 12.18 -5.273 -12.742 1 97.12 661 THR B O 1
ATOM 11591 N N . PHE B 1 662 ? 10.625 -3.748 -12.664 1 97.5 662 PHE B N 1
ATOM 11592 C CA . PHE B 1 662 ? 9.57 -4.539 -13.289 1 97.5 662 PHE B CA 1
ATOM 11593 C C . PHE B 1 662 ? 9.883 -4.789 -14.758 1 97.5 662 PHE B C 1
ATOM 11595 O O . PHE B 1 662 ? 10.781 -4.168 -15.328 1 97.5 662 PHE B O 1
ATOM 11602 N N . PRO B 1 663 ? 9.141 -5.738 -15.367 1 96.44 663 PRO B N 1
ATOM 11603 C CA . PRO B 1 663 ? 9.289 -5.98 -16.812 1 96.44 663 PRO B CA 1
ATOM 11604 C C . PRO B 1 663 ? 9.023 -4.734 -17.641 1 96.44 663 PRO B C 1
ATOM 11606 O O . PRO B 1 663 ? 8.258 -3.859 -17.234 1 96.44 663 PRO B O 1
ATOM 11609 N N . SER B 1 664 ? 9.688 -4.664 -18.797 1 94.06 664 SER B N 1
ATOM 11610 C CA . SER B 1 664 ? 9.391 -3.602 -19.75 1 94.06 664 SER B CA 1
ATOM 11611 C C . SER B 1 664 ? 7.961 -3.697 -20.266 1 94.06 664 SER B C 1
ATOM 11613 O O . SER B 1 664 ? 7.262 -4.676 -19.984 1 94.06 664 SER B O 1
ATOM 11615 N N . GLN B 1 665 ? 7.523 -2.713 -20.953 1 89.19 665 GLN B N 1
ATOM 11616 C CA . GLN B 1 665 ? 6.168 -2.688 -21.5 1 89.19 665 GLN B CA 1
ATOM 11617 C C . GLN B 1 665 ? 5.918 -3.883 -22.422 1 89.19 665 GLN B C 1
ATOM 11619 O O . GLN B 1 665 ? 4.879 -4.539 -22.312 1 89.19 665 GLN B O 1
ATOM 11624 N N . ILE B 1 666 ? 6.879 -4.242 -23.234 1 88.38 666 ILE B N 1
ATOM 11625 C CA . ILE B 1 666 ? 6.695 -5.328 -24.188 1 88.38 666 ILE B CA 1
ATOM 11626 C C . ILE B 1 666 ? 6.727 -6.672 -23.469 1 88.38 666 ILE B C 1
ATOM 11628 O O . ILE B 1 666 ? 5.945 -7.57 -23.781 1 88.38 666 ILE B O 1
ATOM 11632 N N . GLN B 1 667 ? 7.664 -6.828 -22.531 1 91.38 667 GLN B N 1
ATOM 11633 C CA . GLN B 1 667 ? 7.723 -8.062 -21.75 1 91.38 667 GLN B CA 1
ATOM 11634 C C . GLN B 1 667 ? 6.414 -8.305 -21 1 91.38 667 GLN B C 1
ATOM 11636 O O . GLN B 1 667 ? 5.875 -9.414 -21.031 1 91.38 667 GLN B O 1
ATOM 11641 N N . ALA B 1 668 ? 5.957 -7.277 -20.406 1 92.31 668 ALA B N 1
ATOM 11642 C CA . ALA B 1 668 ? 4.738 -7.387 -19.594 1 92.31 668 ALA B CA 1
ATOM 11643 C C . ALA B 1 668 ? 3.535 -7.727 -20.469 1 92.31 668 ALA B C 1
ATOM 11645 O O . ALA B 1 668 ? 2.771 -8.641 -20.156 1 92.31 668 ALA B O 1
ATOM 11646 N N . THR B 1 669 ? 3.346 -7.031 -21.562 1 87.56 669 THR B N 1
ATOM 11647 C CA . THR B 1 669 ? 2.16 -7.203 -22.391 1 87.56 669 THR B CA 1
ATOM 11648 C C . THR B 1 669 ? 2.189 -8.555 -23.109 1 87.56 669 THR B C 1
ATOM 11650 O O . THR B 1 669 ? 1.15 -9.188 -23.281 1 87.56 669 THR B O 1
ATOM 11653 N N . LYS B 1 670 ? 3.375 -8.961 -23.453 1 86.19 670 LYS B N 1
ATOM 11654 C CA . LYS B 1 670 ? 3.531 -10.281 -24.047 1 86.19 670 LYS B CA 1
ATOM 11655 C C . LYS B 1 670 ? 3.1 -11.383 -23.078 1 86.19 670 LYS B C 1
ATOM 11657 O O . LYS B 1 670 ? 2.336 -12.273 -23.453 1 86.19 670 LYS B O 1
ATOM 11662 N N . VAL B 1 671 ? 3.547 -11.297 -21.922 1 90.69 671 VAL B N 1
ATOM 11663 C CA . VAL B 1 671 ? 3.262 -12.312 -20.906 1 90.69 671 VAL B CA 1
ATOM 11664 C C . VAL B 1 671 ? 1.775 -12.289 -20.562 1 90.69 671 VAL B C 1
ATOM 11666 O O . VAL B 1 671 ? 1.142 -13.336 -20.453 1 90.69 671 VAL B O 1
ATOM 11669 N N . MET B 1 672 ? 1.26 -11.133 -20.422 1 89.31 672 MET B N 1
ATOM 11670 C CA . MET B 1 672 ? -0.154 -11.016 -20.078 1 89.31 672 MET B CA 1
ATOM 11671 C C . MET B 1 672 ? -1.032 -11.648 -21.141 1 89.31 672 MET B C 1
ATOM 11673 O O . MET B 1 672 ? -1.999 -12.344 -20.828 1 89.31 672 MET B O 1
ATOM 11677 N N . ALA B 1 673 ? -0.688 -11.445 -22.359 1 84.06 673 ALA B N 1
ATOM 11678 C CA . ALA B 1 673 ? -1.447 -12.023 -23.469 1 84.06 673 ALA B CA 1
ATOM 11679 C C . ALA B 1 673 ? -1.356 -13.547 -23.453 1 84.06 673 ALA B C 1
ATOM 11681 O O . ALA B 1 673 ? -2.361 -14.242 -23.641 1 84.06 673 ALA B O 1
ATOM 11682 N N . ILE B 1 674 ? -0.218 -14.023 -23.219 1 86.5 674 ILE B N 1
ATOM 11683 C CA . ILE B 1 674 ? -0.004 -15.461 -23.25 1 86.5 674 ILE B CA 1
ATOM 11684 C C . ILE B 1 674 ? -0.693 -16.109 -22.047 1 86.5 674 ILE B C 1
ATOM 11686 O O . ILE B 1 674 ? -1.232 -17.219 -22.156 1 86.5 674 ILE B O 1
ATOM 11690 N N . LEU B 1 675 ? -0.609 -15.469 -20.891 1 90.75 675 LEU B N 1
ATOM 11691 C CA . LEU B 1 675 ? -1.236 -16.031 -19.688 1 90.75 675 LEU B CA 1
ATOM 11692 C C . LEU B 1 675 ? -2.748 -16.125 -19.859 1 90.75 675 LEU B C 1
ATOM 11694 O O . LEU B 1 675 ? -3.383 -17.031 -19.344 1 90.75 675 LEU B O 1
ATOM 11698 N N . ASP B 1 676 ? -3.301 -15.195 -20.578 1 86.31 676 ASP B N 1
ATOM 11699 C CA . ASP B 1 676 ? -4.734 -15.234 -20.844 1 86.31 676 ASP B CA 1
ATOM 11700 C C . ASP B 1 676 ? -5.117 -16.484 -21.641 1 86.31 676 ASP B C 1
ATOM 11702 O O . ASP B 1 676 ? -6.094 -17.156 -21.312 1 86.31 676 ASP B O 1
ATOM 11706 N N . VAL B 1 677 ? -4.309 -16.797 -22.547 1 82.44 677 VAL B N 1
ATOM 11707 C CA . VAL B 1 677 ? -4.574 -17.938 -23.422 1 82.44 677 VAL B CA 1
ATOM 11708 C C . VAL B 1 677 ? -4.324 -19.234 -22.656 1 82.44 677 VAL B C 1
ATOM 11710 O O . VAL B 1 677 ? -5.121 -20.172 -22.734 1 82.44 677 VAL B O 1
ATOM 11713 N N . LEU B 1 678 ? -3.293 -19.266 -21.906 1 86.94 678 LEU B N 1
ATOM 11714 C CA . LEU B 1 678 ? -2.893 -20.484 -21.203 1 86.94 678 LEU B CA 1
ATOM 11715 C C . LEU B 1 678 ? -3.85 -20.797 -20.062 1 86.94 678 LEU B C 1
ATOM 11717 O O . LEU B 1 678 ? -3.922 -21.938 -19.609 1 86.94 678 LEU B O 1
ATOM 11721 N N . SER B 1 679 ? -4.566 -19.828 -19.641 1 90.75 679 SER B N 1
ATOM 11722 C CA . SER B 1 679 ? -5.48 -20.016 -18.516 1 90.75 679 SER B CA 1
ATOM 11723 C C . SER B 1 679 ? -6.895 -20.328 -19 1 90.75 679 SER B C 1
ATOM 11725 O O . SER B 1 679 ? -7.801 -20.531 -18.188 1 90.75 679 SER B O 1
ATOM 11727 N N . THR B 1 680 ? -7.168 -20.422 -20.25 1 87.38 680 THR B N 1
ATOM 11728 C CA . THR B 1 680 ? -8.508 -20.531 -20.812 1 87.38 680 THR B CA 1
ATOM 11729 C C . THR B 1 680 ? -8.898 -22 -20.969 1 87.38 680 THR B C 1
ATOM 11731 O O . THR B 1 680 ? -8.133 -22.797 -21.516 1 87.38 680 THR B O 1
ATOM 11734 N N . HIS B 1 681 ? -10.062 -22.375 -20.484 1 89.69 681 HIS B N 1
ATOM 11735 C CA . HIS B 1 681 ? -10.648 -23.672 -20.766 1 89.69 681 HIS B CA 1
ATOM 11736 C C . HIS B 1 681 ? -11.297 -23.688 -22.156 1 89.69 681 HIS B C 1
ATOM 11738 O O . HIS B 1 681 ? -12.078 -22.797 -22.484 1 89.69 681 HIS B O 1
ATOM 11744 N N . SER B 1 682 ? -10.953 -24.688 -22.875 1 84.44 682 SER B N 1
ATOM 11745 C CA . SER B 1 682 ? -11.602 -24.875 -24.172 1 84.44 682 SER B CA 1
ATOM 11746 C C . SER B 1 682 ? -13.023 -25.391 -24.016 1 84.44 682 SER B C 1
ATOM 11748 O O . SER B 1 682 ? -13.336 -26.062 -23.031 1 84.44 682 SER B O 1
ATOM 11750 N N . PRO B 1 683 ? -13.859 -25.141 -25 1 83.44 683 PRO B N 1
ATOM 11751 C CA . PRO B 1 683 ? -15.227 -25.656 -24.938 1 83.44 683 PRO B CA 1
ATOM 11752 C C . PRO B 1 683 ? -15.273 -27.188 -24.906 1 83.44 683 PRO B C 1
ATOM 11754 O O . PRO B 1 683 ? -16.219 -27.766 -24.359 1 83.44 683 PRO B O 1
ATOM 11757 N N . ASP B 1 684 ? -14.242 -27.828 -25.438 1 84.12 684 ASP B N 1
ATOM 11758 C CA . ASP B 1 684 ? -14.234 -29.281 -25.484 1 84.12 684 ASP B CA 1
ATOM 11759 C C . ASP B 1 684 ? -13.438 -29.875 -24.328 1 84.12 684 ASP B C 1
ATOM 11761 O O . ASP B 1 684 ? -13.062 -31.047 -24.359 1 84.12 684 ASP B O 1
ATOM 11765 N N . GLU B 1 685 ? -13.164 -29.047 -23.391 1 89.31 685 GLU B N 1
ATOM 11766 C CA . GLU B 1 685 ? -12.398 -29.531 -22.234 1 89.31 685 GLU B CA 1
ATOM 11767 C C . GLU B 1 685 ? -13.133 -30.641 -21.516 1 89.31 685 GLU B C 1
ATOM 11769 O O . GLU B 1 685 ? -14.344 -30.547 -21.297 1 89.31 685 GLU B O 1
ATOM 11774 N N . GLU B 1 686 ? -12.414 -31.703 -21.203 1 92.81 686 GLU B N 1
ATOM 11775 C CA . GLU B 1 686 ? -12.977 -32.812 -20.438 1 92.81 686 GLU B CA 1
ATOM 11776 C C . GLU B 1 686 ? -12.484 -32.812 -19 1 92.81 686 GLU B C 1
ATOM 11778 O O . GLU B 1 686 ? -11.281 -32.938 -18.75 1 92.81 686 GLU B O 1
ATOM 11783 N N . TYR B 1 687 ? -13.461 -32.75 -18.156 1 96.25 687 TYR B N 1
ATOM 11784 C CA . TYR B 1 687 ? -13.117 -32.656 -16.734 1 96.25 687 TYR B CA 1
ATOM 11785 C C . TYR B 1 687 ? -13.211 -34.031 -16.078 1 96.25 687 TYR B C 1
ATOM 11787 O O . TYR B 1 687 ? -13.992 -34.875 -16.5 1 96.25 687 TYR B O 1
ATOM 11795 N N . LEU B 1 688 ? -12.406 -34.219 -15.031 1 96.69 688 LEU B N 1
ATOM 11796 C CA . LEU B 1 688 ? -12.453 -35.438 -14.242 1 96.69 688 LEU B CA 1
ATOM 11797 C C . LEU B 1 688 ? -13.883 -35.781 -13.828 1 96.69 688 LEU B C 1
ATOM 11799 O O . LEU B 1 688 ? -14.594 -34.906 -13.305 1 96.69 688 LEU B O 1
ATOM 11803 N N . GLY B 1 689 ? -14.305 -36.969 -14.109 1 94.56 689 GLY B N 1
ATOM 11804 C CA . GLY B 1 689 ? -15.578 -37.469 -13.617 1 94.56 689 GLY B CA 1
ATOM 11805 C C . GLY B 1 689 ? -16.766 -37 -14.445 1 94.56 689 GLY B C 1
ATOM 11806 O O . GLY B 1 689 ? -17.891 -37.438 -14.203 1 94.56 689 GLY B O 1
ATOM 11807 N N . LYS B 1 690 ? -16.562 -36.219 -15.367 1 93.5 690 LYS B N 1
ATOM 11808 C CA . LYS B 1 690 ? -17.688 -35.719 -16.141 1 93.5 690 LYS B CA 1
ATOM 11809 C C . LYS B 1 690 ? -18.016 -36.656 -17.297 1 93.5 690 LYS B C 1
ATOM 11811 O O . LYS B 1 690 ? -19.141 -37.125 -17.406 1 93.5 690 LYS B O 1
ATOM 11816 N N . GLU B 1 691 ? -17.031 -36.938 -18.125 1 90.94 691 GLU B N 1
ATOM 11817 C CA . GLU B 1 691 ? -17.234 -37.844 -19.266 1 90.94 691 GLU B CA 1
ATOM 11818 C C . GLU B 1 691 ? -16.719 -39.25 -18.953 1 90.94 691 GLU B C 1
ATOM 11820 O O . GLU B 1 691 ? -15.641 -39.406 -18.375 1 90.94 691 GLU B O 1
ATOM 11825 N N . ILE B 1 692 ? -17.469 -40.25 -19.297 1 94.75 692 ILE B N 1
ATOM 11826 C CA . ILE B 1 692 ? -17.062 -41.625 -19.094 1 94.75 692 ILE B CA 1
ATOM 11827 C C . ILE B 1 692 ? -16.578 -42.219 -20.406 1 94.75 692 ILE B C 1
ATOM 11829 O O . ILE B 1 692 ? -17.125 -41.938 -21.484 1 94.75 692 ILE B O 1
ATOM 11833 N N . GLU B 1 693 ? -15.531 -43.031 -20.328 1 92.81 693 GLU B N 1
ATOM 11834 C CA . GLU B 1 693 ? -15.062 -43.781 -21.5 1 92.81 693 GLU B CA 1
ATOM 11835 C C . GLU B 1 693 ? -16 -44.906 -21.859 1 92.81 693 GLU B C 1
ATOM 11837 O O . GLU B 1 693 ? -16.547 -45.594 -20.969 1 92.81 693 GLU B O 1
ATOM 11842 N N . PRO B 1 694 ? -16.234 -45.188 -23.094 1 91.44 694 PRO B N 1
ATOM 11843 C CA . PRO B 1 694 ? -17.141 -46.25 -23.5 1 91.44 694 PRO B CA 1
ATOM 11844 C C . PRO B 1 694 ? -16.75 -47.594 -22.906 1 91.44 694 PRO B C 1
ATOM 11846 O O . PRO B 1 694 ? -17.625 -48.344 -22.438 1 91.44 694 PRO B O 1
ATOM 11849 N N . ALA B 1 695 ? -15.5 -47.875 -22.938 1 91.94 695 ALA B N 1
ATOM 11850 C CA . ALA B 1 695 ? -15.055 -49.156 -22.375 1 91.94 695 ALA B CA 1
ATOM 11851 C C . ALA B 1 695 ? -15.398 -49.281 -20.906 1 91.94 695 ALA B C 1
ATOM 11853 O O . ALA B 1 695 ? -15.695 -50.344 -20.406 1 91.94 695 ALA B O 1
ATOM 11854 N N . TRP B 1 696 ? -15.297 -48.156 -20.156 1 95.5 696 TRP B N 1
ATOM 11855 C CA . TRP B 1 696 ? -15.641 -48.156 -18.75 1 95.5 696 TRP B CA 1
ATOM 11856 C C . TRP B 1 696 ? -17.141 -48.375 -18.547 1 95.5 696 TRP B C 1
ATOM 11858 O O . TRP B 1 696 ? -17.547 -49.094 -17.641 1 95.5 696 TRP B O 1
ATOM 11868 N N . ARG B 1 697 ? -17.938 -47.812 -19.422 1 94.38 697 ARG B N 1
ATOM 11869 C CA . ARG B 1 697 ? -19.391 -47.875 -19.344 1 94.38 697 ARG B CA 1
ATOM 11870 C C . ARG B 1 697 ? -19.875 -49.312 -19.562 1 94.38 697 ARG B C 1
ATOM 11872 O O . ARG B 1 697 ? -20.844 -49.75 -18.953 1 94.38 697 ARG B O 1
ATOM 11879 N N . GLU B 1 698 ? -19.266 -50.031 -20.422 1 92.25 698 GLU B N 1
ATOM 11880 C CA . GLU B 1 698 ? -19.719 -51.344 -20.828 1 92.25 698 GLU B CA 1
ATOM 11881 C C . GLU B 1 698 ? -19.422 -52.406 -19.75 1 92.25 698 GLU B C 1
ATOM 11883 O O . GLU B 1 698 ? -20.016 -53.469 -19.75 1 92.25 698 GLU B O 1
ATOM 11888 N N . ASP B 1 699 ? -18.469 -52.156 -18.875 1 94.62 699 ASP B N 1
ATOM 11889 C CA . ASP B 1 699 ? -18.219 -53 -17.719 1 94.62 699 ASP B CA 1
ATOM 11890 C C . ASP B 1 699 ? -19.016 -52.5 -16.5 1 94.62 699 ASP B C 1
ATOM 11892 O O . ASP B 1 699 ? -18.719 -51.469 -15.93 1 94.62 699 ASP B O 1
ATOM 11896 N N . PRO B 1 700 ? -19.984 -53.281 -16.125 1 96.06 700 PRO B N 1
ATOM 11897 C CA . PRO B 1 700 ? -20.891 -52.812 -15.078 1 96.06 700 PRO B CA 1
ATOM 11898 C C . PRO B 1 700 ? -20.156 -52.469 -13.781 1 96.06 700 PRO B C 1
ATOM 11900 O O . PRO B 1 700 ? -20.547 -51.531 -13.07 1 96.06 700 PRO B O 1
ATOM 11903 N N . VAL B 1 701 ? -19.156 -53.219 -13.438 1 97.06 701 VAL B N 1
ATOM 11904 C CA . VAL B 1 701 ? -18.406 -53 -12.211 1 97.06 701 VAL B CA 1
ATOM 11905 C C . VAL B 1 701 ? -17.641 -51.688 -12.32 1 97.06 701 VAL B C 1
ATOM 11907 O O . VAL B 1 701 ? -17.641 -50.875 -11.391 1 97.06 701 VAL B O 1
ATOM 11910 N N . ILE B 1 702 ? -17.047 -51.469 -13.422 1 97.56 702 ILE B N 1
ATOM 11911 C CA . ILE B 1 702 ? -16.266 -50.25 -13.648 1 97.56 702 ILE B CA 1
ATOM 11912 C C . ILE B 1 702 ? -17.203 -49.062 -13.789 1 97.56 702 ILE B C 1
ATOM 11914 O O . ILE B 1 702 ? -16.906 -47.969 -13.289 1 97.56 702 ILE B O 1
ATOM 11918 N N . ASN B 1 703 ? -18.297 -49.25 -14.492 1 97.56 703 ASN B N 1
ATOM 11919 C CA . ASN B 1 703 ? -19.281 -48.156 -14.609 1 97.56 703 ASN B CA 1
ATOM 11920 C C . ASN B 1 703 ? -19.766 -47.688 -13.242 1 97.56 703 ASN B C 1
ATOM 11922 O O . ASN B 1 703 ? -19.891 -46.5 -13.008 1 97.56 703 ASN B O 1
ATOM 11926 N N . ALA B 1 704 ? -20.062 -48.656 -12.406 1 97.94 704 ALA B N 1
ATOM 11927 C CA . ALA B 1 704 ? -20.516 -48.312 -11.055 1 97.94 704 ALA B CA 1
ATOM 11928 C C . ALA B 1 704 ? -19.422 -47.594 -10.281 1 97.94 704 ALA B C 1
ATOM 11930 O O . ALA B 1 704 ? -19.703 -46.625 -9.539 1 97.94 704 ALA B O 1
ATOM 11931 N N . ALA B 1 705 ? -18.219 -48.031 -10.414 1 98.06 705 ALA B N 1
ATOM 11932 C CA . ALA B 1 705 ? -17.078 -47.375 -9.758 1 98.06 705 ALA B CA 1
ATOM 11933 C C . ALA B 1 705 ? -16.922 -45.938 -10.25 1 98.06 705 ALA B C 1
ATOM 11935 O O . ALA B 1 705 ? -16.609 -45.031 -9.469 1 98.06 705 ALA B O 1
ATOM 11936 N N . PHE B 1 706 ? -17.094 -45.719 -11.531 1 98.19 706 PHE B N 1
ATOM 11937 C CA . PHE B 1 706 ? -16.969 -44.375 -12.109 1 98.19 706 PHE B CA 1
ATOM 11938 C C . PHE B 1 706 ? -18.062 -43.469 -11.586 1 98.19 706 PHE B C 1
ATOM 11940 O O . PHE B 1 706 ? -17.828 -42.281 -11.32 1 98.19 706 PHE B O 1
ATOM 11947 N N . GLU B 1 707 ? -19.25 -43.969 -11.492 1 97.88 707 GLU B N 1
ATOM 11948 C CA . GLU B 1 707 ? -20.344 -43.188 -10.953 1 97.88 707 GLU B CA 1
ATOM 11949 C C . GLU B 1 707 ? -20.062 -42.75 -9.516 1 97.88 707 GLU B C 1
ATOM 11951 O O . GLU B 1 707 ? -20.438 -41.656 -9.109 1 97.88 707 GLU B O 1
ATOM 11956 N N . LYS B 1 708 ? -19.469 -43.656 -8.781 1 97.94 708 LYS B N 1
ATOM 11957 C CA . LYS B 1 708 ? -19.047 -43.312 -7.43 1 97.94 708 LYS B CA 1
ATOM 11958 C C . LYS B 1 708 ? -18.016 -42.188 -7.461 1 97.94 708 LYS B C 1
ATOM 11960 O O . LYS B 1 708 ? -18.047 -41.25 -6.645 1 97.94 708 LYS B O 1
ATOM 11965 N N . PHE B 1 709 ? -17.094 -42.312 -8.328 1 98.06 709 PHE B N 1
ATOM 11966 C CA . PHE B 1 709 ? -16.062 -41.312 -8.523 1 98.06 709 PHE B CA 1
ATOM 11967 C C . PHE B 1 709 ? -16.688 -39.938 -8.875 1 98.06 709 PHE B C 1
ATOM 11969 O O . PHE B 1 709 ? -16.344 -38.938 -8.266 1 98.06 709 PHE B O 1
ATOM 11976 N N . ARG B 1 710 ? -17.562 -39.938 -9.828 1 97.94 710 ARG B N 1
ATOM 11977 C CA . ARG B 1 710 ? -18.297 -38.719 -10.219 1 97.94 710 ARG B CA 1
ATOM 11978 C C . ARG B 1 710 ? -19.016 -38.125 -9.023 1 97.94 710 ARG B C 1
ATOM 11980 O O . ARG B 1 710 ? -18.984 -36.906 -8.82 1 97.94 710 ARG B O 1
ATOM 11987 N N . GLY B 1 711 ? -19.719 -38.938 -8.297 1 98.06 711 GLY B N 1
ATOM 11988 C CA . GLY B 1 711 ? -20.406 -38.469 -7.105 1 98.06 711 GLY B CA 1
ATOM 11989 C C . GLY B 1 711 ? -19.484 -37.781 -6.105 1 98.06 711 GLY B C 1
ATOM 11990 O O . GLY B 1 711 ? -19.844 -36.75 -5.512 1 98.06 711 GLY B O 1
ATOM 11991 N N . LYS B 1 712 ? -18.312 -38.344 -5.895 1 98.19 712 LYS B N 1
ATOM 11992 C CA . LYS B 1 712 ? -17.344 -37.781 -4.973 1 98.19 712 LYS B CA 1
ATOM 11993 C C . LYS B 1 712 ? -16.859 -36.406 -5.465 1 98.19 712 LYS B C 1
ATOM 11995 O O . LYS B 1 712 ? -16.609 -35.5 -4.664 1 98.19 712 LYS B O 1
ATOM 12000 N N . LEU B 1 713 ? -16.641 -36.281 -6.738 1 98.56 713 LEU B N 1
ATOM 12001 C CA . LEU B 1 713 ? -16.203 -35.031 -7.309 1 98.56 713 LEU B CA 1
ATOM 12002 C C . LEU B 1 713 ? -17.297 -33.969 -7.18 1 98.56 713 LEU B C 1
ATOM 12004 O O . LEU B 1 713 ? -17 -32.781 -6.941 1 98.56 713 LEU B O 1
ATOM 12008 N N . MET B 1 714 ? -18.531 -34.344 -7.395 1 98 714 MET B N 1
ATOM 12009 C CA . MET B 1 714 ? -19.641 -33.438 -7.191 1 98 714 MET B CA 1
ATOM 12010 C C . MET B 1 714 ? -19.719 -32.969 -5.734 1 98 714 MET B C 1
ATOM 12012 O O . MET B 1 714 ? -19.984 -31.812 -5.457 1 98 714 MET B O 1
ATOM 12016 N N . GLU B 1 715 ? -19.531 -33.938 -4.859 1 98.38 715 GLU B N 1
ATOM 12017 C CA . GLU B 1 715 ? -19.469 -33.594 -3.441 1 98.38 715 GLU B CA 1
ATOM 12018 C C . GLU B 1 715 ? -18.359 -32.594 -3.148 1 98.38 715 GLU B C 1
ATOM 12020 O O . GLU B 1 715 ? -18.531 -31.672 -2.354 1 98.38 715 GLU B O 1
ATOM 12025 N N . LEU B 1 716 ? -17.219 -32.812 -3.76 1 98.5 716 LEU B N 1
ATOM 12026 C CA . LEU B 1 716 ? -16.062 -31.938 -3.551 1 98.5 716 LEU B CA 1
ATOM 12027 C C . LEU B 1 716 ? -16.375 -30.5 -3.955 1 98.5 716 LEU B C 1
ATOM 12029 O O . LEU B 1 716 ? -15.875 -29.562 -3.332 1 98.5 716 LEU B O 1
ATOM 12033 N N . GLU B 1 717 ? -17.188 -30.281 -5.035 1 97.94 717 GLU B N 1
ATOM 12034 C CA . GLU B 1 717 ? -17.656 -28.938 -5.402 1 97.94 717 GLU B CA 1
ATOM 12035 C C . GLU B 1 717 ? -18.25 -28.219 -4.203 1 97.94 717 GLU B C 1
ATOM 12037 O O . GLU B 1 717 ? -17.891 -27.078 -3.914 1 97.94 717 GLU B O 1
ATOM 12042 N N . GLY B 1 718 ? -19.125 -28.906 -3.59 1 98.25 718 GLY B N 1
ATOM 12043 C CA . GLY B 1 718 ? -19.797 -28.328 -2.438 1 98.25 718 GLY B CA 1
ATOM 12044 C C . GLY B 1 718 ? -18.875 -28.109 -1.254 1 98.25 718 GLY B C 1
ATOM 12045 O O . GLY B 1 718 ? -19 -27.109 -0.54 1 98.25 718 GLY B O 1
ATOM 12046 N N . ILE B 1 719 ? -17.984 -29.031 -1.006 1 98.5 719 ILE B N 1
ATOM 12047 C CA . ILE B 1 719 ? -17.031 -28.938 0.099 1 98.5 719 ILE B CA 1
ATOM 12048 C C . ILE B 1 719 ? -16.172 -27.688 -0.064 1 98.5 719 ILE B C 1
ATOM 12050 O O . ILE B 1 719 ? -15.977 -26.938 0.889 1 98.5 719 ILE B O 1
ATOM 12054 N N . ILE B 1 720 ? -15.648 -27.438 -1.266 1 98.62 720 ILE B N 1
ATOM 12055 C CA . ILE B 1 720 ? -14.773 -26.297 -1.524 1 98.62 720 ILE B CA 1
ATOM 12056 C C . ILE B 1 720 ? -15.57 -25 -1.385 1 98.62 720 ILE B C 1
ATOM 12058 O O . ILE B 1 720 ? -15.078 -24.031 -0.804 1 98.62 720 ILE B O 1
ATOM 12062 N N . ASP B 1 721 ? -16.781 -25 -1.88 1 98.38 721 ASP B N 1
ATOM 12063 C CA . ASP B 1 721 ? -17.641 -23.812 -1.723 1 98.38 721 ASP B CA 1
ATOM 12064 C C . ASP B 1 721 ? -17.859 -23.5 -0.247 1 98.38 721 ASP B C 1
ATOM 12066 O O . ASP B 1 721 ? -17.812 -22.344 0.16 1 98.38 721 ASP B O 1
ATOM 12070 N N . ALA B 1 722 ? -18.172 -24.516 0.507 1 98.5 722 ALA B N 1
ATOM 12071 C CA . ALA B 1 722 ? -18.422 -24.344 1.936 1 98.5 722 ALA B CA 1
ATOM 12072 C C . ALA B 1 722 ? -17.172 -23.828 2.643 1 98.5 722 ALA B C 1
ATOM 12074 O O . ALA B 1 722 ? -17.25 -22.969 3.52 1 98.5 722 ALA B O 1
ATOM 12075 N N . ARG B 1 723 ? -16.016 -24.406 2.291 1 98.5 723 ARG B N 1
ATOM 12076 C CA . ARG B 1 723 ? -14.75 -23.953 2.875 1 98.5 723 ARG B CA 1
ATOM 12077 C C . ARG B 1 723 ? -14.477 -22.5 2.537 1 98.5 723 ARG B C 1
ATOM 12079 O O . ARG B 1 723 ? -14.047 -21.719 3.398 1 98.5 723 ARG B O 1
ATOM 12086 N N . ASN B 1 724 ? -14.68 -22.078 1.284 1 97.88 724 ASN B N 1
ATOM 12087 C CA . ASN B 1 724 ? -14.43 -20.719 0.833 1 97.88 724 ASN B CA 1
ATOM 12088 C C . ASN B 1 724 ? -15.383 -19.719 1.496 1 97.88 724 ASN B C 1
ATOM 12090 O O . ASN B 1 724 ? -15.062 -18.531 1.61 1 97.88 724 ASN B O 1
ATOM 12094 N N . ALA B 1 725 ? -16.531 -20.203 1.952 1 97.12 725 ALA B N 1
ATOM 12095 C CA . ALA B 1 725 ? -17.547 -19.344 2.564 1 97.12 725 ALA B CA 1
ATOM 12096 C C . ALA B 1 725 ? -17.344 -19.25 4.074 1 97.12 725 ALA B C 1
ATOM 12098 O O . ALA B 1 725 ? -17.953 -18.422 4.742 1 97.12 725 ALA B O 1
ATOM 12099 N N . ASP B 1 726 ? -16.484 -20.109 4.664 1 97.62 726 ASP B N 1
ATOM 12100 C CA . ASP B 1 726 ? -16.25 -20.156 6.105 1 97.62 726 ASP B CA 1
ATOM 12101 C C . ASP B 1 726 ? -15.297 -19.047 6.551 1 97.62 726 ASP B C 1
ATOM 12103 O O . ASP B 1 726 ? -14.109 -19.094 6.238 1 97.62 726 ASP B O 1
ATOM 12107 N N . PRO B 1 727 ? -15.734 -18.094 7.289 1 94.75 727 PRO B N 1
ATOM 12108 C CA . PRO B 1 727 ? -14.883 -16.969 7.703 1 94.75 727 PRO B CA 1
ATOM 12109 C C . PRO B 1 727 ? -13.773 -17.391 8.664 1 94.75 727 PRO B C 1
ATOM 12111 O O . PRO B 1 727 ? -12.828 -16.641 8.891 1 94.75 727 PRO B O 1
ATOM 12114 N N . LYS B 1 728 ? -13.891 -18.609 9.203 1 95.81 728 LYS B N 1
ATOM 12115 C CA . LYS B 1 728 ? -12.852 -19.125 10.094 1 95.81 728 LYS B CA 1
ATOM 12116 C C . LYS B 1 728 ? -11.633 -19.594 9.312 1 95.81 728 LYS B C 1
ATOM 12118 O O . LYS B 1 728 ? -10.547 -19.734 9.867 1 95.81 728 LYS B O 1
ATOM 12123 N N . LEU B 1 729 ? -11.797 -19.906 8.023 1 97.88 729 LEU B N 1
ATOM 12124 C CA . LEU B 1 729 ? -10.695 -20.281 7.148 1 97.88 729 LEU B CA 1
ATOM 12125 C C . LEU B 1 729 ? -10.078 -19.047 6.484 1 97.88 729 LEU B C 1
ATOM 12127 O O . LEU B 1 729 ? -10.43 -18.719 5.352 1 97.88 729 LEU B O 1
ATOM 12131 N N . ARG B 1 730 ? -9.133 -18.562 7.125 1 97.25 730 ARG B N 1
ATOM 12132 C CA . ARG B 1 730 ? -8.656 -17.203 6.891 1 97.25 730 ARG B CA 1
ATOM 12133 C C . ARG B 1 730 ? -7.734 -17.141 5.676 1 97.25 730 ARG B C 1
ATOM 12135 O O . ARG B 1 730 ? -7.453 -16.062 5.156 1 97.25 730 ARG B O 1
ATOM 12142 N N . ASN B 1 731 ? -7.246 -18.219 5.199 1 98 731 ASN B N 1
ATOM 12143 C CA . ASN B 1 731 ? -6.359 -18.203 4.039 1 98 731 ASN B CA 1
ATOM 12144 C C . ASN B 1 731 ? -7.141 -18.359 2.736 1 98 731 ASN B C 1
ATOM 12146 O O . ASN B 1 731 ? -6.547 -18.516 1.667 1 98 731 ASN B O 1
ATOM 12150 N N . ARG B 1 732 ? -8.516 -18.359 2.809 1 97.69 732 ARG B N 1
ATOM 12151 C CA . ARG B 1 732 ? -9.328 -18.469 1.599 1 97.69 732 ARG B CA 1
ATOM 12152 C C . ARG B 1 732 ? -10.594 -17.625 1.706 1 97.69 732 ARG B C 1
ATOM 12154 O O . ARG B 1 732 ? -11.422 -17.625 0.795 1 97.69 732 ARG B O 1
ATOM 12161 N N . ASN B 1 733 ? -10.789 -16.953 2.789 1 97.12 733 ASN B N 1
ATOM 12162 C CA . ASN B 1 733 ? -11.914 -16.031 2.996 1 97.12 733 ASN B CA 1
ATOM 12163 C C . ASN B 1 733 ? -11.461 -14.734 3.648 1 97.12 733 ASN B C 1
ATOM 12165 O O . ASN B 1 733 ? -10.789 -14.75 4.684 1 97.12 733 ASN B O 1
ATOM 12169 N N . GLY B 1 734 ? -11.852 -13.617 3.092 1 97 734 GLY B N 1
ATOM 12170 C CA . GLY B 1 734 ? -11.492 -12.297 3.6 1 97 734 GLY B CA 1
ATOM 12171 C C . GLY B 1 734 ? -11.812 -11.18 2.625 1 97 734 GLY B C 1
ATOM 12172 O O . GLY B 1 734 ? -12.195 -11.438 1.481 1 97 734 GLY B O 1
ATOM 12173 N N . ALA B 1 735 ? -11.664 -9.961 3.055 1 97.62 735 ALA B N 1
ATOM 12174 C CA . ALA B 1 735 ? -11.984 -8.789 2.244 1 97.62 735 ALA B CA 1
ATOM 12175 C C . ALA B 1 735 ? -11.086 -8.703 1.015 1 97.62 735 ALA B C 1
ATOM 12177 O O . ALA B 1 735 ? -9.859 -8.734 1.134 1 97.62 735 ALA B O 1
ATOM 12178 N N . GLY B 1 736 ? -11.711 -8.641 -0.124 1 96.81 736 GLY B N 1
ATOM 12179 C CA . GLY B 1 736 ? -10.992 -8.484 -1.381 1 96.81 736 GLY B CA 1
ATOM 12180 C C . GLY B 1 736 ? -10.305 -9.758 -1.827 1 96.81 736 GLY B C 1
ATOM 12181 O O . GLY B 1 736 ? -9.555 -9.75 -2.807 1 96.81 736 GLY B O 1
ATOM 12182 N N . MET B 1 737 ? -10.508 -10.859 -1.186 1 96.19 737 MET B N 1
ATOM 12183 C CA . MET B 1 737 ? -9.812 -12.117 -1.45 1 96.19 737 MET B CA 1
ATOM 12184 C C . MET B 1 737 ? -10.531 -12.93 -2.516 1 96.19 737 MET B C 1
ATOM 12186 O O . MET B 1 737 ? -11.766 -13.023 -2.5 1 96.19 737 MET B O 1
ATOM 12190 N N . VAL B 1 738 ? -9.758 -13.398 -3.488 1 95.38 738 VAL B N 1
ATOM 12191 C CA . VAL B 1 738 ? -10.305 -14.367 -4.43 1 95.38 738 VAL B CA 1
ATOM 12192 C C . VAL B 1 738 ? -10.344 -15.75 -3.783 1 95.38 738 VAL B C 1
ATOM 12194 O O . VAL B 1 738 ? -9.336 -16.219 -3.254 1 95.38 738 VAL B O 1
ATOM 12197 N N . PRO B 1 739 ? -11.492 -16.406 -3.746 1 95.94 739 PRO B N 1
ATOM 12198 C CA . PRO B 1 739 ? -11.539 -17.766 -3.205 1 95.94 739 PRO B CA 1
ATOM 12199 C C . PRO B 1 739 ? -10.609 -18.734 -3.939 1 95.94 739 PRO B C 1
ATOM 12201 O O . PRO B 1 739 ? -10.312 -18.531 -5.121 1 95.94 739 PRO B O 1
ATOM 12204 N N . TYR B 1 740 ? -10.133 -19.688 -3.223 1 98 740 TYR B N 1
ATOM 12205 C CA . TYR B 1 740 ? -9.289 -20.688 -3.857 1 98 740 TYR B CA 1
ATOM 12206 C C . TYR B 1 740 ? -10.141 -21.766 -4.531 1 98 740 TYR B C 1
ATOM 12208 O O . TYR B 1 740 ? -10.75 -22.594 -3.857 1 98 740 TYR B O 1
ATOM 12216 N N . GLU B 1 741 ? -10.141 -21.75 -5.848 1 98.19 741 GLU B N 1
ATOM 12217 C CA . GLU B 1 741 ? -11.023 -22.656 -6.566 1 98.19 741 GLU B CA 1
ATOM 12218 C C . GLU B 1 741 ? -10.273 -23.422 -7.648 1 98.19 741 GLU B C 1
ATOM 12220 O O . GLU B 1 741 ? -10.891 -24.062 -8.508 1 98.19 741 GLU B O 1
ATOM 12225 N N . LEU B 1 742 ? -8.977 -23.438 -7.578 1 97.94 742 LEU B N 1
ATOM 12226 C CA . LEU B 1 742 ? -8.156 -24.016 -8.633 1 97.94 742 LEU B CA 1
ATOM 12227 C C . LEU B 1 742 ? -8.297 -25.547 -8.656 1 97.94 742 LEU B C 1
ATOM 12229 O O . LEU B 1 742 ? -7.914 -26.188 -9.633 1 97.94 742 LEU B O 1
ATOM 12233 N N . LEU B 1 743 ? -8.891 -26.141 -7.59 1 98.62 743 LEU B N 1
ATOM 12234 C CA . LEU B 1 743 ? -9.055 -27.594 -7.527 1 98.62 743 LEU B CA 1
ATOM 12235 C C . LEU B 1 743 ? -10.531 -27.969 -7.508 1 98.62 743 LEU B C 1
ATOM 12237 O O . LEU B 1 743 ? -10.875 -29.109 -7.188 1 98.62 743 LEU B O 1
ATOM 12241 N N . LYS B 1 744 ? -11.375 -27 -7.77 1 97.94 744 LYS B N 1
ATOM 12242 C CA . LYS B 1 744 ? -12.766 -27.328 -8.039 1 97.94 744 LYS B CA 1
ATOM 12243 C C . LYS B 1 744 ? -12.898 -28.156 -9.32 1 97.94 744 LYS B C 1
ATOM 12245 O O . LYS B 1 744 ? -12.359 -27.781 -10.359 1 97.94 744 LYS B O 1
ATOM 12250 N N . PRO B 1 745 ? -13.633 -29.203 -9.258 1 98 745 PRO B N 1
ATOM 12251 C CA . PRO B 1 745 ? -13.555 -30.203 -10.32 1 98 745 PRO B CA 1
ATOM 12252 C C . PRO B 1 745 ? -14.094 -29.688 -11.656 1 98 745 PRO B C 1
ATOM 12254 O O . PRO B 1 745 ? -13.523 -29.984 -12.711 1 98 745 PRO B O 1
ATOM 12257 N N . PHE B 1 746 ? -15.156 -28.891 -11.672 1 97.19 746 PHE B N 1
ATOM 12258 C CA . PHE B 1 746 ? -15.828 -28.578 -12.93 1 97.19 746 PHE B CA 1
ATOM 12259 C C . PHE B 1 746 ? -15.719 -27.094 -13.242 1 97.19 746 PHE B C 1
ATOM 12261 O O . PHE B 1 746 ? -15.43 -26.281 -12.352 1 97.19 746 PHE B O 1
ATOM 12268 N N . SER B 1 747 ? -15.828 -26.812 -14.523 1 95.69 747 SER B N 1
ATOM 12269 C CA . SER B 1 747 ? -15.758 -25.422 -14.969 1 95.69 747 SER B CA 1
ATOM 12270 C C . SER B 1 747 ? -16.5 -25.234 -16.281 1 95.69 747 SER B C 1
ATOM 12272 O O . SER B 1 747 ? -16.922 -26.203 -16.922 1 95.69 747 SER B O 1
ATOM 12274 N N . GLU B 1 748 ? -16.812 -23.984 -16.625 1 93.81 748 GLU B N 1
ATOM 12275 C CA . GLU B 1 748 ? -17.234 -23.562 -17.953 1 93.81 748 GLU B CA 1
ATOM 12276 C C . GLU B 1 748 ? -16.047 -23.109 -18.797 1 93.81 748 GLU B C 1
ATOM 12278 O O . GLU B 1 748 ? -14.938 -22.938 -18.266 1 93.81 748 GLU B O 1
ATOM 12283 N N . PRO B 1 749 ? -16.172 -23.016 -20.094 1 89.81 749 PRO B N 1
ATOM 12284 C CA . PRO B 1 749 ? -15.086 -22.5 -20.922 1 89.81 749 PRO B CA 1
ATOM 12285 C C . PRO B 1 749 ? -14.68 -21.078 -20.562 1 89.81 749 PRO B C 1
ATOM 12287 O O . PRO B 1 749 ? -15.492 -20.312 -20.016 1 89.81 749 PRO B O 1
ATOM 12290 N N . GLY B 1 750 ? -13.414 -20.688 -20.891 1 88.75 750 GLY B N 1
ATOM 12291 C CA . GLY B 1 750 ? -12.914 -19.344 -20.625 1 88.75 750 GLY B CA 1
ATOM 12292 C C . GLY B 1 750 ? -11.93 -19.312 -19.469 1 88.75 750 GLY B C 1
ATOM 12293 O O . GLY B 1 750 ? -11.43 -20.359 -19.031 1 88.75 750 GLY B O 1
ATOM 12294 N N . VAL B 1 751 ? -11.562 -18.094 -19.047 1 91.62 751 VAL B N 1
ATOM 12295 C CA . VAL B 1 751 ? -10.68 -17.891 -17.906 1 91.62 751 VAL B CA 1
ATOM 12296 C C . VAL B 1 751 ? -11.508 -17.859 -16.625 1 91.62 751 VAL B C 1
ATOM 12298 O O . VAL B 1 751 ? -12.039 -16.812 -16.25 1 91.62 751 VAL B O 1
ATOM 12301 N N . THR B 1 752 ? -11.586 -18.969 -15.891 1 93.25 752 THR B N 1
ATOM 12302 C CA . THR B 1 752 ? -12.531 -19.062 -14.789 1 93.25 752 THR B CA 1
ATOM 12303 C C . THR B 1 752 ? -11.797 -19.266 -13.461 1 93.25 752 THR B C 1
ATOM 12305 O O . THR B 1 752 ? -12.375 -19.047 -12.391 1 93.25 752 THR B O 1
ATOM 12308 N N . GLY B 1 753 ? -10.57 -19.828 -13.562 1 92.5 753 GLY B N 1
ATOM 12309 C CA . GLY B 1 753 ? -9.82 -20.094 -12.352 1 92.5 753 GLY B CA 1
ATOM 12310 C C . GLY B 1 753 ? -10.32 -21.312 -11.602 1 92.5 753 GLY B C 1
ATOM 12311 O O . GLY B 1 753 ? -10.055 -21.469 -10.406 1 92.5 753 GLY B O 1
ATOM 12312 N N . LYS B 1 754 ? -11.102 -22.219 -12.227 1 95.94 754 LYS B N 1
ATOM 12313 C CA . LYS B 1 754 ? -11.547 -23.5 -11.68 1 95.94 754 LYS B CA 1
ATOM 12314 C C . LYS B 1 754 ? -11.547 -24.578 -12.758 1 95.94 754 LYS B C 1
ATOM 12316 O O . LYS B 1 754 ? -11.164 -24.328 -13.898 1 95.94 754 LYS B O 1
ATOM 12321 N N . GLY B 1 755 ? -11.836 -25.781 -12.305 1 96.75 755 GLY B N 1
ATOM 12322 C CA . GLY B 1 755 ? -11.859 -26.906 -13.227 1 96.75 755 GLY B CA 1
ATOM 12323 C C . GLY B 1 755 ? -10.594 -27.75 -13.172 1 96.75 755 GLY B C 1
ATOM 12324 O O . GLY B 1 755 ? -9.484 -27.203 -13.156 1 96.75 755 GLY B O 1
ATOM 12325 N N . VAL B 1 756 ? -10.781 -29.031 -13.094 1 98.12 756 VAL B N 1
ATOM 12326 C CA . VAL B 1 756 ? -9.68 -29.984 -13.125 1 98.12 756 VAL B CA 1
ATOM 12327 C C . VAL B 1 756 ? -9.867 -30.969 -14.289 1 98.12 756 VAL B C 1
ATOM 12329 O O . VAL B 1 756 ? -10.531 -31.984 -14.148 1 98.12 756 VAL B O 1
ATOM 12332 N N . PRO B 1 757 ? -9.219 -30.703 -15.375 1 97.25 757 PRO B N 1
ATOM 12333 C CA . PRO B 1 757 ? -9.32 -31.625 -16.516 1 97.25 757 PRO B CA 1
ATOM 12334 C C . PRO B 1 757 ? -8.633 -32.969 -16.266 1 97.25 757 PRO B C 1
ATOM 12336 O O . PRO B 1 757 ? -7.84 -33.094 -15.328 1 97.25 757 PRO B O 1
ATOM 12339 N N . TYR B 1 758 ? -8.914 -33.969 -17.141 1 96.75 758 TYR B N 1
ATOM 12340 C CA . TYR B 1 758 ? -8.25 -35.281 -17.109 1 96.75 758 TYR B CA 1
ATOM 12341 C C . TYR B 1 758 ? -6.758 -35.125 -17.375 1 96.75 758 TYR B C 1
ATOM 12343 O O . TYR B 1 758 ? -5.949 -35.875 -16.812 1 96.75 758 TYR B O 1
ATOM 12351 N N . SER B 1 759 ? -6.457 -34.219 -18.266 1 96.12 759 SER B N 1
ATOM 12352 C CA . SER B 1 759 ? -5.121 -34.188 -18.844 1 96.12 759 SER B CA 1
ATOM 12353 C C . SER B 1 759 ? -4.508 -32.812 -18.781 1 96.12 759 SER B C 1
ATOM 12355 O O . SER B 1 759 ? -5.133 -31.859 -18.281 1 96.12 759 SER B O 1
ATOM 12357 N N . ILE B 1 760 ? -3.287 -32.781 -19.156 1 94.19 760 ILE B N 1
ATOM 12358 C CA . ILE B 1 760 ? -2.566 -31.5 -19.266 1 94.19 760 ILE B CA 1
ATOM 12359 C C . ILE B 1 760 ? -3.043 -30.734 -20.5 1 94.19 760 ILE B C 1
ATOM 12361 O O . ILE B 1 760 ? -2.342 -30.688 -21.516 1 94.19 760 ILE B O 1
ATOM 12365 N N . SER B 1 761 ? -4.34 -30.25 -20.25 1 82.88 761 SER B N 1
ATOM 12366 C CA . SER B 1 761 ? -4.957 -29.5 -21.344 1 82.88 761 SER B CA 1
ATOM 12367 C C . SER B 1 761 ? -4.922 -28 -21.078 1 82.88 761 SER B C 1
ATOM 12369 O O . SER B 1 761 ? -4.75 -27.562 -19.938 1 82.88 761 SER B O 1
ATOM 12371 N N . ILE B 1 762 ? -4.652 -27.219 -22.109 1 75.44 762 ILE B N 1
ATOM 12372 C CA . ILE B 1 762 ? -4.648 -25.766 -21.969 1 75.44 762 ILE B CA 1
ATOM 12373 C C . ILE B 1 762 ? -5.711 -25.156 -22.891 1 75.44 762 ILE B C 1
ATOM 12375 O O . ILE B 1 762 ? -6.016 -25.719 -23.953 1 75.44 762 ILE B O 1
#